Protein 9GE7 (pdb70)

Radius of gyration: 43.34 Å; Cα contacts (8 Å, |Δi|>4): 2099; chains: 3; bounding box: 124×71×93 Å

Sequence (1256 aa):
MIARWFWREWRSPSLLIVWLALSLAVACVLALGNISDRMEKGLSQQSREFMAGDRALRSSREVPQAWLEEAQKRGLKVGKQLTFATMTFAGDTPQLANVKAVDDIYPMYGDLQTNPPGLKPQAGSVLLAPRLMALLNLKTGDTIDVGDATLRIAGEVIQEPDSGFNPFQMAPRLMMNLADVDKTGAVQPGSRVTWRYKFGGNENQLDGYEKWLLPQLKPEQRWYGLEQDEGALGRSMERSQQFLLLSALLTLLLAVAAVAVAMNHYCRSRYDLVAILKTLGAGRAQLRKLIVGQWLMVLTLSAVTGGAIGLLFENVLMVLLKPVLPAALPPASLWPWLWALGTMTVISLLVGLRPYRLLLATQPLRVLRNDVVANVWPLKFYLPIVSVVVVLLLAGLMGGSMLLWAVLAGAVVLALLCGVLGWMLLNVLRRMTLKSLPLRLAVSRLLRQPWSTLSQLSAFSLSFMLLALLLVLRGDLLDRWQQQLPPESPNYFLINIATEQVAPLKAFLAEHQIVPESFYPVVRARLTAINDKPTEGNEDEALNRELNLTWQNTRPDHNPIVAGNWPPKADEVSMEEGLAKRLNVALGDTVTFMGDTQEFRAKVTSLRKVDWESLRPNFYFIFPEGALDGQPQSWLTSFRWENGNGMLTQLNRQFPTISLLDIGAILKQVGQVLEQVSRALEVMVVLVTACGMLLLLAQVQVGMRQRHQELVVWRTLGAGKKLLRTTLWCEFAMLGFVSGLVAAIGAETALAVLQAKVFDFPWEPDWRLWIVLPCSGALLLSLFGGWLGARLVKGKALFRQFAGAENIVEVHHLKKSVGQGEHELSILTGVELVVKRGETIALVGESGSGKSTLLAILAGLDDGSSGEVSLVGQPLHNMDEEARAKLRAKHVGFVFQSFMLIPTLNALENVELPALLRGESSAESRNGAKALLEQLGLGKRLDHLPAQLSGGEQQRVALARAFNGRPDVLFADEPTGNLDRQTGDKIADLLFSLNREHGTTLIMVTHDLQLAARCDRCLRLVNGQLQEEAAENIVEVHHLKKSVGQGEHELSILTGVELVVKRGETIALVGESGSGKSTLLAILAGLDDGSSGEVSLVGQPLHNMDEEARAKLRAKHVGFVFQSFMLIPTLNALENVELPALLRGESSAESRNGAKALLEQLGLGKRLDHLPAQLSGGEQQRVALARAFNGRPDVLFADEPTGNLDRQTGDKIADLLFSLNREHGTTLIMVTHDLQLAARCDRCLRLVNGQLQEEA

B-factor: mean 156.07, std 44.17, range [95.67, 283.28]

Structure (mmCIF, N/CA/C/O backbone):
data_9GE7
#
_entry.id   9GE7
#
_cell.length_a   1.00
_cell.length_b   1.00
_cell.length_c   1.00
_cell.angle_alpha   90.00
_cell.angle_beta   90.00
_cell.angle_gamma   90.00
#
_symmetry.space_group_name_H-M   'P 1'
#
loop_
_entity.id
_entity.type
_entity.pdbx_description
1 polymer 'Uncharacterized ABC transporter permease YbbP'
2 polymer 'Uncharacterized ABC transporter ATP-binding protein YbbA'
3 non-polymer 'PHOSPHOAMINOPHOSPHONIC ACID-ADENYLATE ESTER'
4 non-polymer 'MAGNESIUM ION'
#
loop_
_atom_site.group_PDB
_atom_site.id
_atom_site.type_symbol
_atom_site.label_atom_id
_atom_site.label_alt_id
_atom_site.label_comp_id
_atom_site.label_asym_id
_atom_site.label_entity_id
_atom_site.label_seq_id
_atom_site.pdbx_PDB_ins_code
_atom_site.Cartn_x
_atom_site.Cartn_y
_atom_site.Cartn_z
_atom_site.occupancy
_atom_site.B_iso_or_equiv
_atom_site.auth_seq_id
_atom_site.auth_comp_id
_atom_site.auth_asym_id
_atom_site.auth_atom_id
_atom_site.pdbx_PDB_model_num
ATOM 1 N N . MET A 1 1 ? 71.686 89.377 101.932 1.00 132.90 1 MET A N 1
ATOM 2 C CA . MET A 1 1 ? 71.586 90.207 103.123 1.00 132.90 1 MET A CA 1
ATOM 3 C C . MET A 1 1 ? 72.988 90.578 103.566 1.00 132.90 1 MET A C 1
ATOM 4 O O . MET A 1 1 ? 73.294 91.748 103.777 1.00 132.90 1 MET A O 1
ATOM 9 N N . ILE A 1 2 ? 73.844 89.568 103.699 1.00 124.63 2 ILE A N 1
ATOM 10 C CA . ILE A 1 2 ? 75.214 89.817 104.126 1.00 124.63 2 ILE A CA 1
ATOM 11 C C . ILE A 1 2 ? 75.959 90.633 103.080 1.00 124.63 2 ILE A C 1
ATOM 12 O O . ILE A 1 2 ? 76.768 91.506 103.412 1.00 124.63 2 ILE A O 1
ATOM 17 N N . ALA A 1 3 ? 75.685 90.378 101.803 1.00 125.22 3 ALA A N 1
ATOM 18 C CA . ALA A 1 3 ? 76.341 91.132 100.744 1.00 125.22 3 ALA A CA 1
ATOM 19 C C . ALA A 1 3 ? 75.936 92.597 100.782 1.00 125.22 3 ALA A C 1
ATOM 20 O O . ALA A 1 3 ? 76.784 93.490 100.672 1.00 125.22 3 ALA A O 1
ATOM 22 N N . ARG A 1 4 ? 74.639 92.866 100.929 1.00 128.70 4 ARG A N 1
ATOM 23 C CA . ARG A 1 4 ? 74.186 94.249 100.988 1.00 128.70 4 ARG A CA 1
ATOM 24 C C . ARG A 1 4 ? 74.759 94.950 102.205 1.00 128.70 4 ARG A C 1
ATOM 25 O O . ARG A 1 4 ? 75.123 96.129 102.140 1.00 128.70 4 ARG A O 1
ATOM 33 N N . TRP A 1 5 ? 74.843 94.241 103.329 1.00 127.31 5 TRP A N 1
ATOM 34 C CA . TRP A 1 5 ? 75.465 94.814 104.513 1.00 127.31 5 TRP A CA 1
ATOM 35 C C . TRP A 1 5 ? 76.916 95.174 104.247 1.00 127.31 5 TRP A C 1
ATOM 36 O O . TRP A 1 5 ? 77.368 96.269 104.605 1.00 127.31 5 TRP A O 1
ATOM 47 N N . PHE A 1 6 ? 77.663 94.271 103.614 1.00 120.72 6 PHE A N 1
ATOM 48 C CA . PHE A 1 6 ? 79.061 94.569 103.343 1.00 120.72 6 PHE A CA 1
ATOM 49 C C . PHE A 1 6 ? 79.194 95.764 102.416 1.00 120.72 6 PHE A C 1
ATOM 50 O O . PHE A 1 6 ? 80.054 96.625 102.623 1.00 120.72 6 PHE A O 1
ATOM 58 N N . TRP A 1 7 ? 78.352 95.836 101.387 1.00 123.55 7 TRP A N 1
ATOM 59 C CA . TRP A 1 7 ? 78.435 96.961 100.464 1.00 123.55 7 TRP A CA 1
ATOM 60 C C . TRP A 1 7 ? 78.080 98.269 101.154 1.00 123.55 7 TRP A C 1
ATOM 61 O O . TRP A 1 7 ? 78.714 99.299 100.903 1.00 123.55 7 TRP A O 1
ATOM 72 N N . ARG A 1 8 ? 77.070 98.252 102.024 1.00 123.58 8 ARG A N 1
ATOM 73 C CA . ARG A 1 8 ? 76.717 99.461 102.756 1.00 123.58 8 ARG A CA 1
ATOM 74 C C . ARG A 1 8 ? 77.861 99.907 103.650 1.00 123.58 8 ARG A C 1
ATOM 75 O O . ARG A 1 8 ? 78.164 101.101 103.733 1.00 123.58 8 ARG A O 1
ATOM 83 N N . GLU A 1 9 ? 78.509 98.961 104.329 1.00 125.23 9 GLU A N 1
ATOM 84 C CA . GLU A 1 9 ? 79.662 99.317 105.146 1.00 125.23 9 GLU A CA 1
ATOM 85 C C . GLU A 1 9 ? 80.771 99.900 104.291 1.00 125.23 9 GLU A C 1
ATOM 86 O O . GLU A 1 9 ? 81.401 100.895 104.664 1.00 125.23 9 GLU A O 1
ATOM 92 N N . TRP A 1 10 ? 81.012 99.300 103.128 1.00 116.95 10 TRP A N 1
ATOM 93 C CA . TRP A 1 10 ? 82.096 99.725 102.259 1.00 116.95 10 TRP A CA 1
ATOM 94 C C . TRP A 1 10 ? 81.898 101.133 101.725 1.00 116.95 10 TRP A C 1
ATOM 95 O O . TRP A 1 10 ? 82.859 101.739 101.248 1.00 116.95 10 TRP A O 1
ATOM 106 N N . ARG A 1 11 ? 80.676 101.658 101.772 1.00 125.49 11 ARG A N 1
ATOM 107 C CA . ARG A 1 11 ? 80.425 103.027 101.345 1.00 125.49 11 ARG A CA 1
ATOM 108 C C . ARG A 1 11 ? 80.525 104.031 102.483 1.00 125.49 11 ARG A C 1
ATOM 109 O O . ARG A 1 11 ? 80.474 105.236 102.223 1.00 125.49 11 ARG A O 1
ATOM 117 N N . SER A 1 12 ? 80.656 103.576 103.724 1.00 121.63 12 SER A N 1
ATOM 118 C CA . SER A 1 12 ? 80.815 104.502 104.830 1.00 121.63 12 SER A CA 1
ATOM 119 C C . SER A 1 12 ? 82.174 105.187 104.732 1.00 121.63 12 SER A C 1
ATOM 120 O O . SER A 1 12 ? 83.138 104.597 104.241 1.00 121.63 12 SER A O 1
ATOM 123 N N . PRO A 1 13 ? 82.275 106.438 105.183 1.00 115.94 13 PRO A N 1
ATOM 124 C CA . PRO A 1 13 ? 83.532 107.179 104.985 1.00 115.94 13 PRO A CA 1
ATOM 125 C C . PRO A 1 13 ? 84.746 106.501 105.591 1.00 115.94 13 PRO A C 1
ATOM 126 O O . PRO A 1 13 ? 85.822 106.502 104.979 1.00 115.94 13 PRO A O 1
ATOM 130 N N . SER A 1 14 ? 84.601 105.902 106.771 1.00 117.93 14 SER A N 1
ATOM 131 C CA . SER A 1 14 ? 85.752 105.309 107.441 1.00 117.93 14 SER A CA 1
ATOM 132 C C . SER A 1 14 ? 86.296 104.119 106.661 1.00 117.93 14 SER A C 1
ATOM 133 O O . SER A 1 14 ? 87.494 104.056 106.350 1.00 117.93 14 SER A O 1
ATOM 136 N N . LEU A 1 15 ? 85.430 103.168 106.323 1.00 112.99 15 LEU A N 1
ATOM 137 C CA . LEU A 1 15 ? 85.884 102.017 105.555 1.00 112.99 15 LEU A CA 1
ATOM 138 C C . LEU A 1 15 ? 86.376 102.444 104.185 1.00 112.99 15 LEU A C 1
ATOM 139 O O . LEU A 1 15 ? 87.315 101.854 103.640 1.00 112.99 15 LEU A O 1
ATOM 144 N N . LEU A 1 16 ? 85.751 103.468 103.611 1.00 111.66 16 LEU A N 1
ATOM 145 C CA . LEU A 1 16 ? 86.165 103.941 102.300 1.00 111.66 16 LEU A CA 1
ATOM 146 C C . LEU A 1 16 ? 87.593 104.461 102.337 1.00 111.66 16 LEU A C 1
ATOM 147 O O . LEU A 1 16 ? 88.416 104.108 101.484 1.00 111.66 16 LEU A O 1
ATOM 152 N N . ILE A 1 17 ? 87.913 105.292 103.329 1.00 108.60 17 ILE A N 1
ATOM 153 C CA . ILE A 1 17 ? 89.274 105.808 103.391 1.00 108.60 17 ILE A CA 1
ATOM 154 C C . ILE A 1 17 ? 90.255 104.694 103.715 1.00 108.60 17 ILE A C 1
ATOM 155 O O . ILE A 1 17 ? 91.381 104.691 103.207 1.00 108.60 17 ILE A O 1
ATOM 160 N N . VAL A 1 18 ? 89.862 103.725 104.541 1.00 105.39 18 VAL A N 1
ATOM 161 C CA . VAL A 1 18 ? 90.776 102.626 104.838 1.00 105.39 18 VAL A CA 1
ATOM 162 C C . VAL A 1 18 ? 91.098 101.848 103.569 1.00 105.39 18 VAL A C 1
ATOM 163 O O . VAL A 1 18 ? 92.263 101.541 103.281 1.00 105.39 18 VAL A O 1
ATOM 167 N N . TRP A 1 19 ? 90.069 101.523 102.786 1.00 107.92 19 TRP A N 1
ATOM 168 C CA . TRP A 1 19 ? 90.288 100.786 101.548 1.00 107.92 19 TRP A CA 1
ATOM 169 C C . TRP A 1 19 ? 91.148 101.582 100.587 1.00 107.92 19 TRP A C 1
ATOM 170 O O . TRP A 1 19 ? 92.047 101.033 99.940 1.00 107.92 19 TRP A O 1
ATOM 181 N N . LEU A 1 20 ? 90.884 102.882 100.480 1.00 107.70 20 LEU A N 1
ATOM 182 C CA . LEU A 1 20 ? 91.658 103.708 99.567 1.00 107.70 20 LEU A CA 1
ATOM 183 C C . LEU A 1 20 ? 93.120 103.747 99.985 1.00 107.70 20 LEU A C 1
ATOM 184 O O . LEU A 1 20 ? 94.015 103.630 99.142 1.00 107.70 20 LEU A O 1
ATOM 189 N N . ALA A 1 21 ? 93.385 103.893 101.283 1.00 102.82 21 ALA A N 1
ATOM 190 C CA . ALA A 1 21 ? 94.765 103.944 101.747 1.00 102.82 21 ALA A CA 1
ATOM 191 C C . ALA A 1 21 ? 95.484 102.633 101.488 1.00 102.82 21 ALA A C 1
ATOM 192 O O . ALA A 1 21 ? 96.632 102.627 101.029 1.00 102.82 21 ALA A O 1
ATOM 194 N N . LEU A 1 22 ? 94.833 101.507 101.774 1.00 106.75 22 LEU A N 1
ATOM 195 C CA . LEU A 1 22 ? 95.488 100.228 101.533 1.00 106.75 22 LEU A CA 1
ATOM 196 C C . LEU A 1 22 ? 95.770 100.026 100.052 1.00 106.75 22 LEU A C 1
ATOM 197 O O . LEU A 1 22 ? 96.858 99.570 99.673 1.00 106.75 22 LEU A O 1
ATOM 202 N N . SER A 1 23 ? 94.803 100.359 99.198 1.00 111.49 23 SER A N 1
ATOM 203 C CA . SER A 1 23 ? 95.009 100.186 97.768 1.00 111.49 23 SER A CA 1
ATOM 204 C C . SER A 1 23 ? 96.137 101.072 97.269 1.00 111.49 23 SER A C 1
ATOM 205 O O . SER A 1 23 ? 96.953 100.647 96.443 1.00 111.49 23 SER A O 1
ATOM 208 N N . LEU A 1 24 ? 96.198 102.308 97.759 1.00 112.27 24 LEU A N 1
ATOM 209 C CA . LEU A 1 24 ? 97.281 103.199 97.369 1.00 112.27 24 LEU A CA 1
ATOM 210 C C . LEU A 1 24 ? 98.623 102.640 97.810 1.00 112.27 24 LEU A C 1
ATOM 211 O O . LEU A 1 24 ? 99.606 102.726 97.074 1.00 112.27 24 LEU A O 1
ATOM 216 N N . ALA A 1 25 ? 98.692 102.081 99.018 1.00 109.82 25 ALA A N 1
ATOM 217 C CA . ALA A 1 25 ? 99.956 101.524 99.484 1.00 109.82 25 ALA A CA 1
ATOM 218 C C . ALA A 1 25 ? 100.399 100.364 98.609 1.00 109.82 25 ALA A C 1
ATOM 219 O O . ALA A 1 25 ? 101.581 100.257 98.246 1.00 109.82 25 ALA A O 1
ATOM 221 N N . VAL A 1 26 ? 99.465 99.484 98.256 1.00 111.65 26 VAL A N 1
ATOM 222 C CA . VAL A 1 26 ? 99.814 98.359 97.397 1.00 111.65 26 VAL A CA 1
ATOM 223 C C . VAL A 1 26 ? 100.293 98.857 96.041 1.00 111.65 26 VAL A C 1
ATOM 224 O O . VAL A 1 26 ? 101.300 98.377 95.505 1.00 111.65 26 VAL A O 1
ATOM 228 N N . ALA A 1 27 ? 99.585 99.830 95.466 1.00 110.09 27 ALA A N 1
ATOM 229 C CA . ALA A 1 27 ? 99.997 100.365 94.174 1.00 110.09 27 ALA A CA 1
ATOM 230 C C . ALA A 1 27 ? 101.374 101.005 94.258 1.00 110.09 27 ALA A C 1
ATOM 231 O O . ALA A 1 27 ? 102.224 100.780 93.391 1.00 110.09 27 ALA A O 1
ATOM 233 N N . CYS A 1 28 ? 101.607 101.807 95.294 1.00 114.26 28 CYS A N 1
ATOM 234 C CA . CYS A 1 28 ? 102.915 102.360 95.607 1.00 114.26 28 CYS A CA 1
ATOM 235 C C . CYS A 1 28 ? 103.995 101.307 95.486 1.00 114.26 28 CYS A C 1
ATOM 236 O O . CYS A 1 28 ? 104.879 101.396 94.625 1.00 114.26 28 CYS A O 1
ATOM 239 N N . VAL A 1 29 ? 103.904 100.292 96.342 1.00 108.65 29 VAL A N 1
ATOM 240 C CA . VAL A 1 29 ? 105.004 99.346 96.445 1.00 108.65 29 VAL A CA 1
ATOM 241 C C . VAL A 1 29 ? 105.168 98.582 95.144 1.00 108.65 29 VAL A C 1
ATOM 242 O O . VAL A 1 29 ? 106.284 98.431 94.637 1.00 108.65 29 VAL A O 1
ATOM 246 N N . LEU A 1 30 ? 104.062 98.117 94.563 1.00 109.62 30 LEU A N 1
ATOM 247 C CA . LEU A 1 30 ? 104.156 97.303 93.358 1.00 109.62 30 LEU A CA 1
ATOM 248 C C . LEU A 1 30 ? 104.767 98.086 92.206 1.00 109.62 30 LEU A C 1
ATOM 249 O O . LEU A 1 30 ? 105.715 97.622 91.563 1.00 109.62 30 LEU A O 1
ATOM 254 N N . ALA A 1 31 ? 104.233 99.274 91.920 1.00 112.79 31 ALA A N 1
ATOM 255 C CA . ALA A 1 31 ? 104.726 100.039 90.783 1.00 112.79 31 ALA A CA 1
ATOM 256 C C . ALA A 1 31 ? 106.175 100.446 90.985 1.00 112.79 31 ALA A C 1
ATOM 257 O O . ALA A 1 31 ? 106.997 100.326 90.069 1.00 112.79 31 ALA A O 1
ATOM 259 N N . LEU A 1 32 ? 106.512 100.933 92.179 1.00 113.16 32 LEU A N 1
ATOM 260 C CA . LEU A 1 32 ? 107.881 101.369 92.412 1.00 113.16 32 LEU A CA 1
ATOM 261 C C . LEU A 1 32 ? 108.850 100.205 92.295 1.00 113.16 32 LEU A C 1
ATOM 262 O O . LEU A 1 32 ? 109.900 100.322 91.655 1.00 113.16 32 LEU A O 1
ATOM 267 N N . GLY A 1 33 ? 108.508 99.065 92.893 1.00 116.24 33 GLY A N 1
ATOM 268 C CA . GLY A 1 33 ? 109.385 97.916 92.802 1.00 116.24 33 GLY A CA 1
ATOM 269 C C . GLY A 1 33 ? 109.554 97.434 91.378 1.00 116.24 33 GLY A C 1
ATOM 270 O O . GLY A 1 33 ? 110.665 97.119 90.949 1.00 116.24 33 GLY A O 1
ATOM 271 N N . ASN A 1 34 ? 108.459 97.380 90.622 1.00 119.97 34 ASN A N 1
ATOM 272 C CA . ASN A 1 34 ? 108.548 96.906 89.250 1.00 119.97 34 ASN A CA 1
ATOM 273 C C . ASN A 1 34 ? 109.409 97.830 88.406 1.00 119.97 34 ASN A C 1
ATOM 274 O O . ASN A 1 34 ? 110.284 97.370 87.661 1.00 119.97 34 ASN A O 1
ATOM 279 N N . ILE A 1 35 ? 109.188 99.139 88.521 1.00 116.25 35 ILE A N 1
ATOM 280 C CA . ILE A 1 35 ? 109.985 100.083 87.749 1.00 116.25 35 ILE A CA 1
ATOM 281 C C . ILE A 1 35 ? 111.449 99.973 88.134 1.00 116.25 35 ILE A C 1
ATOM 282 O O . ILE A 1 35 ? 112.334 99.940 87.270 1.00 116.25 35 ILE A O 1
ATOM 287 N N . SER A 1 36 ? 111.731 99.897 89.435 1.00 121.90 36 SER A N 1
ATOM 288 C CA . SER A 1 36 ? 113.112 99.803 89.881 1.00 121.90 36 SER A CA 1
ATOM 289 C C . SER A 1 36 ? 113.784 98.553 89.338 1.00 121.90 36 SER A C 1
ATOM 290 O O . SER A 1 36 ? 114.911 98.614 88.837 1.00 121.90 36 SER A O 1
ATOM 293 N N . ASP A 1 37 ? 113.103 97.411 89.417 1.00 129.03 37 ASP A N 1
ATOM 294 C CA . ASP A 1 37 ? 113.708 96.161 88.973 1.00 129.03 37 ASP A CA 1
ATOM 295 C C . ASP A 1 37 ? 113.962 96.180 87.474 1.00 129.03 37 ASP A C 1
ATOM 296 O O . ASP A 1 37 ? 115.040 95.789 87.009 1.00 129.03 37 ASP A O 1
ATOM 301 N N . ARG A 1 38 ? 112.982 96.642 86.697 1.00 130.07 38 ARG A N 1
ATOM 302 C CA . ARG A 1 38 ? 113.168 96.683 85.253 1.00 130.07 38 ARG A CA 1
ATOM 303 C C . ARG A 1 38 ? 114.294 97.631 84.879 1.00 130.07 38 ARG A C 1
ATOM 304 O O . ARG A 1 38 ? 115.108 97.327 83.998 1.00 130.07 38 ARG A O 1
ATOM 312 N N . MET A 1 39 ? 114.380 98.775 85.556 1.00 132.58 39 MET A N 1
ATOM 313 C CA . MET A 1 39 ? 115.400 99.746 85.190 1.00 132.58 39 MET A CA 1
ATOM 314 C C . MET A 1 39 ? 116.784 99.249 85.580 1.00 132.58 39 MET A C 1
ATOM 315 O O . MET A 1 39 ? 117.753 99.450 84.841 1.00 132.58 39 MET A O 1
ATOM 320 N N . GLU A 1 40 ? 116.894 98.565 86.718 1.00 139.92 40 GLU A N 1
ATOM 321 C CA . GLU A 1 40 ? 118.184 98.018 87.115 1.00 139.92 40 GLU A CA 1
ATOM 322 C C . GLU A 1 40 ? 118.610 96.906 86.169 1.00 139.92 40 GLU A C 1
ATOM 323 O O . GLU A 1 40 ? 119.799 96.768 85.859 1.00 139.92 40 GLU A O 1
ATOM 329 N N . LYS A 1 41 ? 117.657 96.101 85.696 1.00 139.82 41 LYS A N 1
ATOM 330 C CA . LYS A 1 41 ? 118.009 95.075 84.722 1.00 139.82 41 LYS A CA 1
ATOM 331 C C . LYS A 1 41 ? 118.490 95.705 83.427 1.00 139.82 41 LYS A C 1
ATOM 332 O O . LYS A 1 41 ? 119.452 95.229 82.812 1.00 139.82 41 LYS A O 1
ATOM 338 N N . GLY A 1 42 ? 117.829 96.778 82.996 1.00 138.98 42 GLY A N 1
ATOM 339 C CA . GLY A 1 42 ? 118.310 97.502 81.833 1.00 138.98 42 GLY A CA 1
ATOM 340 C C . GLY A 1 42 ? 119.709 98.047 82.038 1.00 138.98 42 GLY A C 1
ATOM 341 O O . GLY A 1 42 ? 120.533 98.030 81.123 1.00 138.98 42 GLY A O 1
ATOM 342 N N . LEU A 1 43 ? 119.996 98.532 83.247 1.00 139.08 43 LEU A N 1
ATOM 343 C CA . LEU A 1 43 ? 121.334 99.031 83.541 1.00 139.08 43 LEU A CA 1
ATOM 344 C C . LEU A 1 43 ? 122.367 97.919 83.476 1.00 139.08 43 LEU A C 1
ATOM 345 O O . LEU A 1 43 ? 123.475 98.122 82.971 1.00 139.08 43 LEU A O 1
ATOM 350 N N . SER A 1 44 ? 122.034 96.744 84.003 1.00 144.97 44 SER A N 1
ATOM 351 C CA . SER A 1 44 ? 122.963 95.622 83.924 1.00 144.97 44 SER A CA 1
ATOM 352 C C . SER A 1 44 ? 123.206 95.218 82.477 1.00 144.97 44 SER A C 1
ATOM 353 O O . SER A 1 44 ? 124.346 94.940 82.080 1.00 144.97 44 SER A O 1
ATOM 356 N N . GLN A 1 45 ? 122.146 95.189 81.671 1.00 153.02 45 GLN A N 1
ATOM 357 C CA . GLN A 1 45 ? 122.308 94.878 80.257 1.00 153.02 45 GLN A CA 1
ATOM 358 C C . GLN A 1 45 ? 123.196 95.903 79.571 1.00 153.02 45 GLN A C 1
ATOM 359 O O . GLN A 1 45 ? 124.056 95.547 78.756 1.00 153.02 45 GLN A O 1
ATOM 365 N N . GLN A 1 46 ? 123.006 97.182 79.891 1.00 153.72 46 GLN A N 1
ATOM 366 C CA . GLN A 1 46 ? 123.858 98.220 79.326 1.00 153.72 46 GLN A CA 1
ATOM 367 C C . GLN A 1 46 ? 125.307 98.032 79.747 1.00 153.72 46 GLN A C 1
ATOM 368 O O . GLN A 1 46 ? 126.224 98.174 78.932 1.00 153.72 46 GLN A O 1
ATOM 374 N N . SER A 1 47 ? 125.533 97.708 81.019 1.00 157.94 47 SER A N 1
ATOM 375 C CA . SER A 1 47 ? 126.892 97.505 81.502 1.00 157.94 47 SER A CA 1
ATOM 376 C C . SER A 1 47 ? 127.550 96.316 80.825 1.00 157.94 47 SER A C 1
ATOM 377 O O . SER A 1 47 ? 128.772 96.297 80.647 1.00 157.94 47 SER A O 1
ATOM 380 N N . ARG A 1 48 ? 126.761 95.314 80.444 1.00 167.51 48 ARG A N 1
ATOM 381 C CA . ARG A 1 48 ? 127.332 94.167 79.751 1.00 167.51 48 ARG A CA 1
ATOM 382 C C . ARG A 1 48 ? 127.979 94.558 78.432 1.00 167.51 48 ARG A C 1
ATOM 383 O O . ARG A 1 48 ? 128.812 93.807 77.917 1.00 167.51 48 ARG A O 1
ATOM 391 N N . GLU A 1 49 ? 127.623 95.717 77.880 1.00 165.04 49 GLU A N 1
ATOM 392 C CA . GLU A 1 49 ? 128.119 96.111 76.570 1.00 165.04 49 GLU A CA 1
ATOM 393 C C . GLU A 1 49 ? 129.560 96.592 76.591 1.00 165.04 49 GLU A C 1
ATOM 394 O O . GLU A 1 49 ? 130.206 96.594 75.540 1.00 165.04 49 GLU A O 1
ATOM 400 N N . PHE A 1 50 ? 130.083 97.010 77.742 1.00 163.86 50 PHE A N 1
ATOM 401 C CA . PHE A 1 50 ? 131.463 97.467 77.812 1.00 163.86 50 PHE A CA 1
ATOM 402 C C . PHE A 1 50 ? 132.379 96.468 78.504 1.00 163.86 50 PHE A C 1
ATOM 403 O O . PHE A 1 50 ? 133.537 96.792 78.781 1.00 163.86 50 PHE A O 1
ATOM 411 N N . MET A 1 51 ? 131.906 95.252 78.763 1.00 170.92 51 MET A N 1
ATOM 412 C CA . MET A 1 51 ? 132.712 94.256 79.447 1.00 170.92 51 MET A CA 1
ATOM 413 C C . MET A 1 51 ? 132.912 92.961 78.682 1.00 170.92 51 MET A C 1
ATOM 414 O O . MET A 1 51 ? 133.763 92.161 79.086 1.00 170.92 51 MET A O 1
ATOM 419 N N . ALA A 1 52 ? 132.152 92.717 77.618 1.00 179.78 52 ALA A N 1
ATOM 420 C CA . ALA A 1 52 ? 132.216 91.460 76.876 1.00 179.78 52 ALA A CA 1
ATOM 421 C C . ALA A 1 52 ? 132.025 90.256 77.790 1.00 179.78 52 ALA A C 1
ATOM 422 O O . ALA A 1 52 ? 132.511 89.161 77.494 1.00 179.78 52 ALA A O 1
ATOM 424 N N . GLY A 1 53 ? 131.323 90.446 78.903 1.00 181.83 53 GLY A N 1
ATOM 425 C CA . GLY A 1 53 ? 131.110 89.382 79.861 1.00 181.83 53 GLY A CA 1
ATOM 426 C C . GLY A 1 53 ? 130.333 89.838 81.077 1.00 181.83 53 GLY A C 1
ATOM 427 O O . GLY A 1 53 ? 130.569 90.930 81.602 1.00 181.83 53 GLY A O 1
ATOM 428 N N . ASP A 1 54 ? 129.396 89.009 81.533 1.00 185.99 54 ASP A N 1
ATOM 429 C CA . ASP A 1 54 ? 128.577 89.390 82.676 1.00 185.99 54 ASP A CA 1
ATOM 430 C C . ASP A 1 54 ? 129.352 89.275 83.980 1.00 185.99 54 ASP A C 1
ATOM 431 O O . ASP A 1 54 ? 129.199 90.115 84.873 1.00 185.99 54 ASP A O 1
ATOM 436 N N . ARG A 1 55 ? 130.184 88.249 84.115 1.00 185.89 55 ARG A N 1
ATOM 437 C CA . ARG A 1 55 ? 130.966 88.060 85.326 1.00 185.89 55 ARG A CA 1
ATOM 438 C C . ARG A 1 55 ? 132.419 87.804 84.969 1.00 185.89 55 ARG A C 1
ATOM 439 O O . ARG A 1 55 ? 132.725 87.241 83.918 1.00 185.89 55 ARG A O 1
ATOM 447 N N . ALA A 1 56 ? 133.314 88.214 85.861 1.00 188.78 56 ALA A N 1
ATOM 448 C CA . ALA A 1 56 ? 134.742 88.142 85.613 1.00 188.78 56 ALA A CA 1
ATOM 449 C C . ALA A 1 56 ? 135.419 87.319 86.695 1.00 188.78 56 ALA A C 1
ATOM 450 O O . ALA A 1 56 ? 135.091 87.432 87.880 1.00 188.78 56 ALA A O 1
ATOM 452 N N . LEU A 1 57 ? 136.361 86.485 86.272 1.00 198.77 57 LEU A N 1
ATOM 453 C CA . LEU A 1 57 ? 137.197 85.708 87.172 1.00 198.77 57 LEU A CA 1
ATOM 454 C C . LEU A 1 57 ? 138.653 86.049 86.901 1.00 198.77 57 LEU A C 1
ATOM 455 O O . LEU A 1 57 ? 139.096 86.007 85.750 1.00 198.77 57 LEU A O 1
ATOM 460 N N . ARG A 1 58 ? 139.390 86.377 87.956 1.00 211.23 58 ARG A N 1
ATOM 461 C CA . ARG A 1 58 ? 140.754 86.870 87.841 1.00 211.23 58 ARG A CA 1
ATOM 462 C C . ARG A 1 58 ? 141.706 85.926 88.559 1.00 211.23 58 ARG A C 1
ATOM 463 O O . ARG A 1 58 ? 141.424 85.486 89.677 1.00 211.23 58 ARG A O 1
ATOM 471 N N . SER A 1 59 ? 142.830 85.619 87.917 1.00 217.58 59 SER A N 1
ATOM 472 C CA . SER A 1 59 ? 143.821 84.728 88.496 1.00 217.58 59 SER A CA 1
ATOM 473 C C . SER A 1 59 ? 145.183 85.018 87.885 1.00 217.58 59 SER A C 1
ATOM 474 O O . SER A 1 59 ? 145.292 85.594 86.797 1.00 217.58 59 SER A O 1
ATOM 477 N N . SER A 1 60 ? 146.223 84.602 88.605 1.00 220.22 60 SER A N 1
ATOM 478 C CA . SER A 1 60 ? 147.597 84.706 88.141 1.00 220.22 60 SER A CA 1
ATOM 479 C C . SER A 1 60 ? 148.107 83.416 87.515 1.00 220.22 60 SER A C 1
ATOM 480 O O . SER A 1 60 ? 149.283 83.347 87.145 1.00 220.22 60 SER A O 1
ATOM 483 N N . ARG A 1 61 ? 147.258 82.402 87.383 1.00 217.26 61 ARG A N 1
ATOM 484 C CA . ARG A 1 61 ? 147.638 81.173 86.701 1.00 217.26 61 ARG A CA 1
ATOM 485 C C . ARG A 1 61 ? 146.376 80.484 86.208 1.00 217.26 61 ARG A C 1
ATOM 486 O O . ARG A 1 61 ? 145.262 80.806 86.628 1.00 217.26 61 ARG A O 1
ATOM 494 N N . GLU A 1 62 ? 146.571 79.522 85.309 1.00 216.39 62 GLU A N 1
ATOM 495 C CA . GLU A 1 62 ? 145.452 78.866 84.647 1.00 216.39 62 GLU A CA 1
ATOM 496 C C . GLU A 1 62 ? 144.579 78.122 85.645 1.00 216.39 62 GLU A C 1
ATOM 497 O O . GLU A 1 62 ? 145.078 77.423 86.531 1.00 216.39 62 GLU A O 1
ATOM 503 N N . VAL A 1 63 ? 143.269 78.277 85.496 1.00 211.00 63 VAL A N 1
ATOM 504 C CA . VAL A 1 63 ? 142.306 77.529 86.295 1.00 211.00 63 VAL A CA 1
ATOM 505 C C . VAL A 1 63 ? 142.142 76.150 85.670 1.00 211.00 63 VAL A C 1
ATOM 506 O O . VAL A 1 63 ? 142.369 75.991 84.461 1.00 211.00 63 VAL A O 1
ATOM 510 N N . PRO A 1 64 ? 141.782 75.128 86.444 1.00 207.65 64 PRO A N 1
ATOM 511 C CA . PRO A 1 64 ? 141.510 73.816 85.847 1.00 207.65 64 PRO A CA 1
ATOM 512 C C . PRO A 1 64 ? 140.385 73.895 84.828 1.00 207.65 64 PRO A C 1
ATOM 513 O O . PRO A 1 64 ? 139.395 74.605 85.018 1.00 207.65 64 PRO A O 1
ATOM 517 N N . GLN A 1 65 ? 140.546 73.143 83.739 1.00 210.32 65 GLN A N 1
ATOM 518 C CA . GLN A 1 65 ? 139.555 73.144 82.671 1.00 210.32 65 GLN A CA 1
ATOM 519 C C . GLN A 1 65 ? 138.208 72.612 83.139 1.00 210.32 65 GLN A C 1
ATOM 520 O O . GLN A 1 65 ? 137.185 72.910 82.513 1.00 210.32 65 GLN A O 1
ATOM 526 N N . ALA A 1 66 ? 138.184 71.862 84.243 1.00 208.96 66 ALA A N 1
ATOM 527 C CA . ALA A 1 66 ? 136.942 71.252 84.704 1.00 208.96 66 ALA A CA 1
ATOM 528 C C . ALA A 1 66 ? 135.883 72.303 85.004 1.00 208.96 66 ALA A C 1
ATOM 529 O O . ALA A 1 66 ? 134.695 72.092 84.739 1.00 208.96 66 ALA A O 1
ATOM 531 N N . TRP A 1 67 ? 136.292 73.442 85.559 1.00 206.23 67 TRP A N 1
ATOM 532 C CA . TRP A 1 67 ? 135.329 74.492 85.862 1.00 206.23 67 TRP A CA 1
ATOM 533 C C . TRP A 1 67 ? 134.701 75.050 84.592 1.00 206.23 67 TRP A C 1
ATOM 534 O O . TRP A 1 67 ? 133.486 75.279 84.540 1.00 206.23 67 TRP A O 1
ATOM 545 N N . LEU A 1 68 ? 135.506 75.265 83.553 1.00 213.19 68 LEU A N 1
ATOM 546 C CA . LEU A 1 68 ? 134.958 75.779 82.302 1.00 213.19 68 LEU A CA 1
ATOM 547 C C . LEU A 1 68 ? 134.087 74.738 81.613 1.00 213.19 68 LEU A C 1
ATOM 548 O O . LEU A 1 68 ? 133.083 75.080 80.978 1.00 213.19 68 LEU A O 1
ATOM 553 N N . GLU A 1 69 ? 134.458 73.461 81.721 1.00 213.90 69 GLU A N 1
ATOM 554 C CA . GLU A 1 69 ? 133.610 72.401 81.190 1.00 213.90 69 GLU A CA 1
ATOM 555 C C . GLU A 1 69 ? 132.269 72.368 81.909 1.00 213.90 69 GLU A C 1
ATOM 556 O O . GLU A 1 69 ? 131.223 72.174 81.281 1.00 213.90 69 GLU A O 1
ATOM 562 N N . GLU A 1 70 ? 132.285 72.551 83.230 1.00 211.51 70 GLU A N 1
ATOM 563 C CA . GLU A 1 70 ? 131.040 72.642 83.984 1.00 211.51 70 GLU A CA 1
ATOM 564 C C . GLU A 1 70 ? 130.210 73.831 83.524 1.00 211.51 70 GLU A C 1
ATOM 565 O O . GLU A 1 70 ? 128.992 73.718 83.346 1.00 211.51 70 GLU A O 1
ATOM 571 N N . ALA A 1 71 ? 130.859 74.978 83.314 1.00 213.99 71 ALA A N 1
ATOM 572 C CA . ALA A 1 71 ? 130.141 76.163 82.857 1.00 213.99 71 ALA A CA 1
ATOM 573 C C . ALA A 1 71 ? 129.496 75.930 81.497 1.00 213.99 71 ALA A C 1
ATOM 574 O O . ALA A 1 71 ? 128.345 76.321 81.271 1.00 213.99 71 ALA A O 1
ATOM 576 N N . GLN A 1 72 ? 130.227 75.302 80.575 1.00 215.33 72 GLN A N 1
ATOM 577 C CA . GLN A 1 72 ? 129.653 74.979 79.273 1.00 215.33 72 GLN A CA 1
ATOM 578 C C . GLN A 1 72 ? 128.494 74.004 79.416 1.00 215.33 72 GLN A C 1
ATOM 579 O O . GLN A 1 72 ? 127.464 74.146 78.747 1.00 215.33 72 GLN A O 1
ATOM 585 N N . LYS A 1 73 ? 128.647 73.001 80.282 1.00 213.48 73 LYS A N 1
ATOM 586 C CA . LYS A 1 73 ? 127.525 72.134 80.616 1.00 213.48 73 LYS A CA 1
ATOM 587 C C . LYS A 1 73 ? 126.408 72.930 81.272 1.00 213.48 73 LYS A C 1
ATOM 588 O O . LYS A 1 73 ? 125.223 72.660 81.047 1.00 213.48 73 LYS A O 1
ATOM 594 N N . ARG A 1 74 ? 126.767 73.924 82.074 1.00 211.62 74 ARG A N 1
ATOM 595 C CA . ARG A 1 74 ? 125.784 74.810 82.676 1.00 211.62 74 ARG A CA 1
ATOM 596 C C . ARG A 1 74 ? 125.178 75.770 81.685 1.00 211.62 74 ARG A C 1
ATOM 597 O O . ARG A 1 74 ? 124.436 76.662 82.111 1.00 211.62 74 ARG A O 1
ATOM 605 N N . GLY A 1 75 ? 125.462 75.623 80.394 1.00 211.66 75 GLY A N 1
ATOM 606 C CA . GLY A 1 75 ? 124.887 76.488 79.385 1.00 211.66 75 GLY A CA 1
ATOM 607 C C . GLY A 1 75 ? 125.313 77.935 79.515 1.00 211.66 75 GLY A C 1
ATOM 608 O O . GLY A 1 75 ? 124.477 78.841 79.450 1.00 211.66 75 GLY A O 1
ATOM 609 N N . LEU A 1 76 ? 126.608 78.166 79.704 1.00 204.64 76 LEU A N 1
ATOM 610 C CA . LEU A 1 76 ? 127.150 79.505 79.876 1.00 204.64 76 LEU A CA 1
ATOM 611 C C . LEU A 1 76 ? 128.213 79.770 78.823 1.00 204.64 76 LEU A C 1
ATOM 612 O O . LEU A 1 76 ? 128.956 78.863 78.436 1.00 204.64 76 LEU A O 1
ATOM 617 N N . LYS A 1 77 ? 128.283 81.016 78.363 1.00 193.61 77 LYS A N 1
ATOM 618 C CA . LYS A 1 77 ? 129.283 81.416 77.384 1.00 193.61 77 LYS A CA 1
ATOM 619 C C . LYS A 1 77 ? 130.529 81.917 78.104 1.00 193.61 77 LYS A C 1
ATOM 620 O O . LYS A 1 77 ? 130.433 82.728 79.029 1.00 193.61 77 LYS A O 1
ATOM 626 N N . VAL A 1 78 ? 131.693 81.431 77.682 1.00 194.94 78 VAL A N 1
ATOM 627 C CA . VAL A 1 78 ? 132.952 81.700 78.364 1.00 194.94 78 VAL A CA 1
ATOM 628 C C . VAL A 1 78 ? 133.947 82.284 77.373 1.00 194.94 78 VAL A C 1
ATOM 629 O O . VAL A 1 78 ? 134.129 81.748 76.275 1.00 194.94 78 VAL A O 1
ATOM 633 N N . GLY A 1 79 ? 134.585 83.381 77.768 1.00 200.28 79 GLY A N 1
ATOM 634 C CA . GLY A 1 79 ? 135.697 83.955 77.036 1.00 200.28 79 GLY A CA 1
ATOM 635 C C . GLY A 1 79 ? 136.939 84.018 77.899 1.00 200.28 79 GLY A C 1
ATOM 636 O O . GLY A 1 79 ? 136.837 84.062 79.128 1.00 200.28 79 GLY A O 1
ATOM 637 N N . LYS A 1 80 ? 138.115 84.040 77.278 1.00 206.06 80 LYS A N 1
ATOM 638 C CA . LYS A 1 80 ? 139.378 83.942 77.996 1.00 206.06 80 LYS A CA 1
ATOM 639 C C . LYS A 1 80 ? 140.325 85.040 77.531 1.00 206.06 80 LYS A C 1
ATOM 640 O O . LYS A 1 80 ? 140.420 85.312 76.331 1.00 206.06 80 LYS A O 1
ATOM 646 N N . GLN A 1 81 ? 141.024 85.665 78.480 1.00 209.79 81 GLN A N 1
ATOM 647 C CA . GLN A 1 81 ? 142.021 86.693 78.192 1.00 209.79 81 GLN A CA 1
ATOM 648 C C . GLN A 1 81 ? 143.232 86.435 79.076 1.00 209.79 81 GLN A C 1
ATOM 649 O O . GLN A 1 81 ? 143.177 86.659 80.288 1.00 209.79 81 GLN A O 1
ATOM 655 N N . LEU A 1 82 ? 144.328 85.973 78.474 1.00 220.01 82 LEU A N 1
ATOM 656 C CA . LEU A 1 82 ? 145.487 85.485 79.224 1.00 220.01 82 LEU A CA 1
ATOM 657 C C . LEU A 1 82 ? 146.734 86.094 78.590 1.00 220.01 82 LEU A C 1
ATOM 658 O O . LEU A 1 82 ? 147.346 85.473 77.717 1.00 220.01 82 LEU A O 1
ATOM 663 N N . THR A 1 83 ? 147.119 87.297 79.017 1.00 226.94 83 THR A N 1
ATOM 664 C CA . THR A 1 83 ? 148.255 87.928 78.356 1.00 226.94 83 THR A CA 1
ATOM 665 C C . THR A 1 83 ? 148.884 88.969 79.275 1.00 226.94 83 THR A C 1
ATOM 666 O O . THR A 1 83 ? 148.304 89.379 80.282 1.00 226.94 83 THR A O 1
ATOM 670 N N . PHE A 1 84 ? 150.072 89.413 78.882 1.00 223.56 84 PHE A N 1
ATOM 671 C CA . PHE A 1 84 ? 150.881 90.378 79.615 1.00 223.56 84 PHE A CA 1
ATOM 672 C C . PHE A 1 84 ? 151.630 91.219 78.585 1.00 223.56 84 PHE A C 1
ATOM 673 O O . PHE A 1 84 ? 151.238 91.278 77.416 1.00 223.56 84 PHE A O 1
ATOM 681 N N . ALA A 1 85 ? 152.693 91.891 79.017 1.00 227.71 85 ALA A N 1
ATOM 682 C CA . ALA A 1 85 ? 153.519 92.710 78.141 1.00 227.71 85 ALA A CA 1
ATOM 683 C C . ALA A 1 85 ? 154.899 92.088 77.983 1.00 227.71 85 ALA A C 1
ATOM 684 O O . ALA A 1 85 ? 155.447 91.521 78.933 1.00 227.71 85 ALA A O 1
ATOM 686 N N . THR A 1 86 ? 155.466 92.207 76.784 1.00 236.80 86 THR A N 1
ATOM 687 C CA . THR A 1 86 ? 156.767 91.618 76.500 1.00 236.80 86 THR A CA 1
ATOM 688 C C . THR A 1 86 ? 157.437 92.390 75.369 1.00 236.80 86 THR A C 1
ATOM 689 O O . THR A 1 86 ? 156.896 93.369 74.847 1.00 236.80 86 THR A O 1
ATOM 693 N N . MET A 1 87 ? 158.626 91.933 74.991 1.00 251.60 87 MET A N 1
ATOM 694 C CA . MET A 1 87 ? 159.431 92.593 73.976 1.00 251.60 87 MET A CA 1
ATOM 695 C C . MET A 1 87 ? 158.999 92.169 72.578 1.00 251.60 87 MET A C 1
ATOM 696 O O . MET A 1 87 ? 158.524 91.051 72.363 1.00 251.60 87 MET A O 1
ATOM 701 N N . THR A 1 88 ? 159.175 93.080 71.624 1.00 264.26 88 THR A N 1
ATOM 702 C CA . THR A 1 88 ? 158.900 92.822 70.220 1.00 264.26 88 THR A CA 1
ATOM 703 C C . THR A 1 88 ? 160.007 93.455 69.393 1.00 264.26 88 THR A C 1
ATOM 704 O O . THR A 1 88 ? 160.711 94.356 69.854 1.00 264.26 88 THR A O 1
ATOM 708 N N . PHE A 1 89 ? 160.161 92.973 68.162 1.00 268.55 89 PHE A N 1
ATOM 709 C CA . PHE A 1 89 ? 161.218 93.442 67.274 1.00 268.55 89 PHE A CA 1
ATOM 710 C C . PHE A 1 89 ? 160.629 93.756 65.909 1.00 268.55 89 PHE A C 1
ATOM 711 O O . PHE A 1 89 ? 160.167 92.851 65.207 1.00 268.55 89 PHE A O 1
ATOM 719 N N . ALA A 1 90 ? 160.654 95.034 65.530 1.00 271.38 90 ALA A N 1
ATOM 720 C CA . ALA A 1 90 ? 160.277 95.447 64.178 1.00 271.38 90 ALA A CA 1
ATOM 721 C C . ALA A 1 90 ? 161.521 95.410 63.292 1.00 271.38 90 ALA A C 1
ATOM 722 O O . ALA A 1 90 ? 162.043 96.429 62.835 1.00 271.38 90 ALA A O 1
ATOM 724 N N . GLY A 1 91 ? 161.992 94.190 63.054 1.00 277.50 91 GLY A N 1
ATOM 725 C CA . GLY A 1 91 ? 163.263 93.998 62.391 1.00 277.50 91 GLY A CA 1
ATOM 726 C C . GLY A 1 91 ? 164.390 93.956 63.399 1.00 277.50 91 GLY A C 1
ATOM 727 O O . GLY A 1 91 ? 164.663 92.910 63.995 1.00 277.50 91 GLY A O 1
ATOM 728 N N . ASP A 1 92 ? 165.053 95.094 63.598 1.00 283.28 92 ASP A N 1
ATOM 729 C CA . ASP A 1 92 ? 166.110 95.215 64.594 1.00 283.28 92 ASP A CA 1
ATOM 730 C C . ASP A 1 92 ? 165.838 96.377 65.543 1.00 283.28 92 ASP A C 1
ATOM 731 O O . ASP A 1 92 ? 166.771 96.987 66.070 1.00 283.28 92 ASP A O 1
ATOM 736 N N . THR A 1 93 ? 164.566 96.688 65.775 1.00 275.02 93 THR A N 1
ATOM 737 C CA . THR A 1 93 ? 164.173 97.772 66.675 1.00 275.02 93 THR A CA 1
ATOM 738 C C . THR A 1 93 ? 163.417 97.178 67.852 1.00 275.02 93 THR A C 1
ATOM 739 O O . THR A 1 93 ? 162.197 96.950 67.760 1.00 275.02 93 THR A O 1
ATOM 743 N N . PRO A 1 94 ? 164.089 96.897 68.965 1.00 270.15 94 PRO A N 1
ATOM 744 C CA . PRO A 1 94 ? 163.381 96.384 70.143 1.00 270.15 94 PRO A CA 1
ATOM 745 C C . PRO A 1 94 ? 162.370 97.395 70.657 1.00 270.15 94 PRO A C 1
ATOM 746 O O . PRO A 1 94 ? 162.595 98.606 70.610 1.00 270.15 94 PRO A O 1
ATOM 750 N N . GLN A 1 95 ? 161.246 96.883 71.150 1.00 254.95 95 GLN A N 1
ATOM 751 C CA . GLN A 1 95 ? 160.186 97.743 71.657 1.00 254.95 95 GLN A CA 1
ATOM 752 C C . GLN A 1 95 ? 159.325 96.950 72.624 1.00 254.95 95 GLN A C 1
ATOM 753 O O . GLN A 1 95 ? 158.856 95.860 72.287 1.00 254.95 95 GLN A O 1
ATOM 759 N N . LEU A 1 96 ? 159.136 97.484 73.824 1.00 242.92 96 LEU A N 1
ATOM 760 C CA . LEU A 1 96 ? 158.187 96.891 74.751 1.00 242.92 96 LEU A CA 1
ATOM 761 C C . LEU A 1 96 ? 156.772 97.092 74.228 1.00 242.92 96 LEU A C 1
ATOM 762 O O . LEU A 1 96 ? 156.438 98.154 73.696 1.00 242.92 96 LEU A O 1
ATOM 767 N N . ALA A 1 97 ? 155.940 96.063 74.364 1.00 238.17 97 ALA A N 1
ATOM 768 C CA . ALA A 1 97 ? 154.575 96.128 73.868 1.00 238.17 97 ALA A CA 1
ATOM 769 C C . ALA A 1 97 ? 153.688 95.252 74.737 1.00 238.17 97 ALA A C 1
ATOM 770 O O . ALA A 1 97 ? 154.080 94.145 75.120 1.00 238.17 97 ALA A O 1
ATOM 772 N N . ASN A 1 98 ? 152.497 95.756 75.047 1.00 226.60 98 ASN A N 1
ATOM 773 C CA . ASN A 1 98 ? 151.507 95.004 75.809 1.00 226.60 98 ASN A CA 1
ATOM 774 C C . ASN A 1 98 ? 150.662 94.199 74.832 1.00 226.60 98 ASN A C 1
ATOM 775 O O . ASN A 1 98 ? 149.818 94.758 74.127 1.00 226.60 98 ASN A O 1
ATOM 780 N N . VAL A 1 99 ? 150.885 92.894 74.784 1.00 226.31 99 VAL A N 1
ATOM 781 C CA . VAL A 1 99 ? 150.109 92.021 73.936 1.00 226.31 99 VAL A CA 1
ATOM 782 C C . VAL A 1 99 ? 148.845 91.609 74.680 1.00 226.31 99 VAL A C 1
ATOM 783 O O . VAL A 1 99 ? 148.721 91.786 75.889 1.00 226.31 99 VAL A O 1
ATOM 787 N N . LYS A 1 100 ? 147.879 91.068 73.938 1.00 224.39 100 LYS A N 1
ATOM 788 C CA . LYS A 1 100 ? 146.584 90.685 74.497 1.00 224.39 100 LYS A CA 1
ATOM 789 C C . LYS A 1 100 ? 146.079 89.501 73.679 1.00 224.39 100 LYS A C 1
ATOM 790 O O . LYS A 1 100 ? 145.640 89.678 72.540 1.00 224.39 100 LYS A O 1
ATOM 796 N N . ALA A 1 101 ? 146.156 88.306 74.258 1.00 222.49 101 ALA A N 1
ATOM 797 C CA . ALA A 1 101 ? 145.689 87.100 73.588 1.00 222.49 101 ALA A CA 1
ATOM 798 C C . ALA A 1 101 ? 144.251 86.820 73.998 1.00 222.49 101 ALA A C 1
ATOM 799 O O . ALA A 1 101 ? 143.949 86.692 75.189 1.00 222.49 101 ALA A O 1
ATOM 801 N N . VAL A 1 102 ? 143.366 86.742 73.009 1.00 221.48 102 VAL A N 1
ATOM 802 C CA . VAL A 1 102 ? 141.949 86.491 73.238 1.00 221.48 102 VAL A CA 1
ATOM 803 C C . VAL A 1 102 ? 141.476 85.420 72.269 1.00 221.48 102 VAL A C 1
ATOM 804 O O . VAL A 1 102 ? 142.063 85.217 71.202 1.00 221.48 102 VAL A O 1
ATOM 808 N N . ASP A 1 103 ? 140.408 84.726 72.652 1.00 216.85 103 ASP A N 1
ATOM 809 C CA . ASP A 1 103 ? 139.830 83.696 71.807 1.00 216.85 103 ASP A CA 1
ATOM 810 C C . ASP A 1 103 ? 138.908 84.330 70.770 1.00 216.85 103 ASP A C 1
ATOM 811 O O . ASP A 1 103 ? 138.714 85.548 70.730 1.00 216.85 103 ASP A O 1
ATOM 816 N N . ASP A 1 104 ? 138.325 83.491 69.913 1.00 216.60 104 ASP A N 1
ATOM 817 C CA . ASP A 1 104 ? 137.394 83.997 68.915 1.00 216.60 104 ASP A CA 1
ATOM 818 C C . ASP A 1 104 ? 136.107 84.520 69.537 1.00 216.60 104 ASP A C 1
ATOM 819 O O . ASP A 1 104 ? 135.407 85.314 68.901 1.00 216.60 104 ASP A O 1
ATOM 824 N N . ILE A 1 105 ? 135.781 84.094 70.759 1.00 207.67 105 ILE A N 1
ATOM 825 C CA . ILE A 1 105 ? 134.590 84.607 71.430 1.00 207.67 105 ILE A CA 1
ATOM 826 C C . ILE A 1 105 ? 134.711 86.110 71.633 1.00 207.67 105 ILE A C 1
ATOM 827 O O . ILE A 1 105 ? 133.780 86.873 71.348 1.00 207.67 105 ILE A O 1
ATOM 832 N N . TYR A 1 106 ? 135.863 86.557 72.115 1.00 204.69 106 TYR A N 1
ATOM 833 C CA . TYR A 1 106 ? 136.070 87.978 72.322 1.00 204.69 106 TYR A CA 1
ATOM 834 C C . TYR A 1 106 ? 136.106 88.703 70.979 1.00 204.69 106 TYR A C 1
ATOM 835 O O . TYR A 1 106 ? 136.710 88.211 70.022 1.00 204.69 106 TYR A O 1
ATOM 844 N N . PRO A 1 107 ? 135.463 89.868 70.873 1.00 194.15 107 PRO A 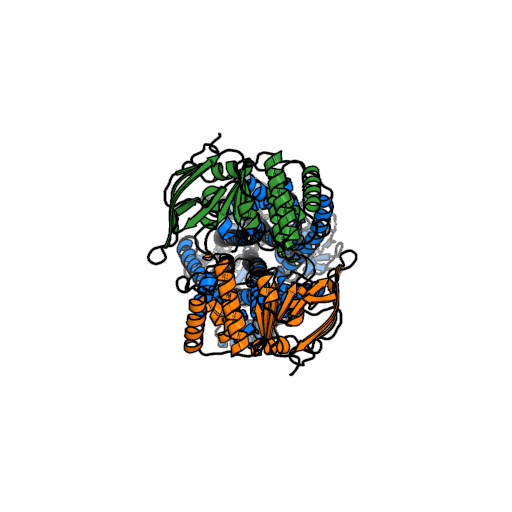N 1
ATOM 845 C CA . PRO A 1 107 ? 134.636 90.520 71.895 1.00 194.15 107 PRO A CA 1
ATOM 846 C C . PRO A 1 107 ? 133.259 89.883 71.980 1.00 194.15 107 PRO A C 1
ATOM 847 O O . PRO A 1 107 ? 132.468 89.956 71.047 1.00 194.15 107 PRO A O 1
ATOM 851 N N . MET A 1 108 ? 132.958 89.232 73.104 1.00 184.91 108 MET A N 1
ATOM 852 C CA . MET A 1 108 ? 131.668 88.570 73.245 1.00 184.91 108 MET A CA 1
ATOM 853 C C . MET A 1 108 ? 130.528 89.579 73.209 1.00 184.91 108 MET A C 1
ATOM 854 O O . MET A 1 108 ? 129.499 89.342 72.566 1.00 184.91 108 MET A O 1
ATOM 859 N N . TYR A 1 109 ? 130.696 90.714 73.880 1.00 177.29 109 TYR A N 1
ATOM 860 C CA . TYR A 1 109 ? 129.737 91.807 73.851 1.00 177.29 109 TYR A CA 1
ATOM 861 C C . TYR A 1 109 ? 130.417 93.067 73.333 1.00 177.29 109 TYR A C 1
ATOM 862 O O . TYR A 1 109 ? 131.643 93.144 73.232 1.00 177.29 109 TYR A O 1
ATOM 871 N N . GLY A 1 110 ? 129.600 94.062 73.007 1.00 184.78 110 GLY A N 1
ATOM 872 C CA . GLY A 1 110 ? 130.150 95.318 72.546 1.00 184.78 110 GLY A CA 1
ATOM 873 C C . GLY A 1 110 ? 130.762 95.196 71.160 1.00 184.78 110 GLY A C 1
ATOM 874 O O . GLY A 1 110 ? 130.496 94.261 70.402 1.00 184.78 110 GLY A O 1
ATOM 875 N N . ASP A 1 111 ? 131.607 96.171 70.838 1.00 197.76 111 ASP A N 1
ATOM 876 C CA . ASP A 1 111 ? 132.267 96.229 69.545 1.00 197.76 111 ASP A CA 1
ATOM 877 C C . ASP A 1 111 ? 133.745 96.534 69.732 1.00 197.76 111 ASP A C 1
ATOM 878 O O . ASP A 1 111 ? 134.151 97.141 70.725 1.00 197.76 111 ASP A O 1
ATOM 883 N N . LEU A 1 112 ? 134.542 96.101 68.763 1.00 201.09 112 LEU A N 1
ATOM 884 C CA . LEU A 1 112 ? 135.987 96.302 68.766 1.00 201.09 112 LEU A CA 1
ATOM 885 C C . LEU A 1 112 ? 136.324 97.329 67.690 1.00 201.09 112 LEU A C 1
ATOM 886 O O . LEU A 1 112 ? 136.383 97.000 66.502 1.00 201.09 112 LEU A O 1
ATOM 891 N N . GLN A 1 113 ? 136.549 98.570 68.112 1.00 205.13 113 GLN A N 1
ATOM 892 C CA . GLN A 1 113 ? 136.859 99.649 67.181 1.00 205.13 113 GLN A CA 1
ATOM 893 C C . GLN A 1 113 ? 138.219 99.396 66.549 1.00 205.13 113 GLN A C 1
ATOM 894 O O . GLN A 1 113 ? 139.242 99.386 67.239 1.00 205.13 113 GLN A O 1
ATOM 900 N N . THR A 1 114 ? 138.236 99.187 65.236 1.00 211.66 114 THR A N 1
ATOM 901 C CA . THR A 1 114 ? 139.461 98.891 64.513 1.00 211.66 114 THR A CA 1
ATOM 902 C C . THR A 1 114 ? 139.524 99.727 63.246 1.00 211.66 114 THR A C 1
ATOM 903 O O . THR A 1 114 ? 138.497 100.125 62.691 1.00 211.66 114 THR A O 1
ATOM 907 N N . ASN A 1 115 ? 140.743 99.995 62.799 1.00 212.66 115 ASN A N 1
ATOM 908 C CA . ASN A 1 115 ? 140.976 100.683 61.531 1.00 212.66 115 ASN A CA 1
ATOM 909 C C . ASN A 1 115 ? 141.839 99.808 60.637 1.00 212.66 115 ASN A C 1
ATOM 910 O O . ASN A 1 115 ? 143.053 99.680 60.888 1.00 212.66 115 ASN A O 1
ATOM 915 N N . PRO A 1 116 ? 141.282 99.188 59.593 1.00 210.05 116 PRO A N 1
ATOM 916 C CA . PRO A 1 116 ? 139.878 99.239 59.161 1.00 210.05 116 PRO A CA 1
ATOM 917 C C . PRO A 1 116 ? 138.960 98.433 60.075 1.00 210.05 116 PRO A C 1
ATOM 918 O O . PRO A 1 116 ? 139.409 97.534 60.775 1.00 210.05 116 PRO A O 1
ATOM 922 N N . PRO A 1 117 ? 137.668 98.751 60.100 1.00 207.87 117 PRO A N 1
ATOM 923 C CA . PRO A 1 117 ? 136.747 98.026 60.979 1.00 207.87 117 PRO A CA 1
ATOM 924 C C . PRO A 1 117 ? 136.493 96.610 60.488 1.00 207.87 117 PRO A C 1
ATOM 925 O O . PRO A 1 117 ? 136.719 96.268 59.325 1.00 207.87 117 PRO A O 1
ATOM 929 N N . GLY A 1 118 ? 136.011 95.779 61.409 1.00 210.13 118 GLY A N 1
ATOM 930 C CA . GLY A 1 118 ? 135.662 94.413 61.076 1.00 210.13 118 GLY A CA 1
ATOM 931 C C . GLY A 1 118 ? 136.813 93.434 61.084 1.00 210.13 118 GLY A C 1
ATOM 932 O O . GLY A 1 118 ? 136.811 92.483 60.297 1.00 210.13 118 GLY A O 1
ATOM 933 N N . LEU A 1 119 ? 137.800 93.638 61.949 1.00 209.73 119 LEU A N 1
ATOM 934 C CA . LEU A 1 119 ? 138.960 92.765 62.035 1.00 209.73 119 LEU A CA 1
ATOM 935 C C . LEU A 1 119 ? 138.993 92.080 63.394 1.00 209.73 119 LEU A C 1
ATOM 936 O O . LEU A 1 119 ? 138.738 92.710 64.424 1.00 209.73 119 LEU A O 1
ATOM 941 N N . LYS A 1 120 ? 139.303 90.790 63.390 1.00 208.71 120 LYS A N 1
ATOM 942 C CA . LYS A 1 120 ? 139.388 90.013 64.613 1.00 208.71 120 LYS A CA 1
ATOM 943 C C . LYS A 1 120 ? 140.697 89.242 64.653 1.00 208.71 120 LYS A C 1
ATOM 944 O O . LYS A 1 120 ? 141.265 88.919 63.606 1.00 208.71 120 LYS A O 1
ATOM 950 N N . PRO A 1 121 ? 141.202 88.940 65.849 1.00 221.50 121 PRO A N 1
ATOM 951 C CA . PRO A 1 121 ? 142.468 88.203 65.947 1.00 221.50 121 PRO A CA 1
ATOM 952 C C . PRO A 1 121 ? 142.362 86.795 65.392 1.00 221.50 121 PRO A C 1
ATOM 953 O O . PRO A 1 121 ? 141.652 85.950 65.945 1.00 221.50 121 PRO A O 1
ATOM 957 N N . GLN A 1 122 ? 143.067 86.536 64.299 1.00 225.17 122 GLN A N 1
ATOM 958 C CA . GLN A 1 122 ? 143.115 85.222 63.683 1.00 225.17 122 GLN A CA 1
ATOM 959 C C . GLN A 1 122 ? 144.546 84.705 63.716 1.00 225.17 122 GLN A C 1
ATOM 960 O O . GLN A 1 122 ? 145.493 85.462 63.945 1.00 225.17 122 GLN A O 1
ATOM 966 N N . ALA A 1 123 ? 144.692 83.400 63.495 1.00 233.71 123 ALA A N 1
ATOM 967 C CA . ALA A 1 123 ? 146.010 82.780 63.547 1.00 233.71 123 ALA A CA 1
ATOM 968 C C . ALA A 1 123 ? 146.928 83.391 62.496 1.00 233.71 123 ALA A C 1
ATOM 969 O O . ALA A 1 123 ? 146.567 83.494 61.320 1.00 233.71 123 ALA A O 1
ATOM 971 N N . GLY A 1 124 ? 148.123 83.791 62.926 1.00 238.09 124 GLY A N 1
ATOM 972 C CA . GLY A 1 124 ? 149.067 84.455 62.054 1.00 238.09 124 GLY A CA 1
ATOM 973 C C . GLY A 1 124 ? 148.817 85.930 61.839 1.00 238.09 124 GLY A C 1
ATOM 974 O O . GLY A 1 124 ? 149.532 86.552 61.042 1.00 238.09 124 GLY A O 1
ATOM 975 N N . SER A 1 125 ? 147.833 86.514 62.520 1.00 236.38 125 SER A N 1
ATOM 976 C CA . SER A 1 125 ? 147.493 87.918 62.357 1.00 236.38 125 SER A CA 1
ATOM 977 C C . SER A 1 125 ? 147.495 88.609 63.713 1.00 236.38 125 SER A C 1
ATOM 978 O O . SER A 1 125 ? 147.107 88.025 64.728 1.00 236.38 125 SER A O 1
ATOM 981 N N . VAL A 1 126 ? 147.943 89.864 63.716 1.00 235.26 126 VAL A N 1
ATOM 982 C CA . VAL A 1 126 ? 148.003 90.675 64.922 1.00 235.26 126 VAL A CA 1
ATOM 983 C C . VAL A 1 126 ? 147.490 92.074 64.612 1.00 235.26 126 VAL A C 1
ATOM 984 O O . VAL A 1 126 ? 147.661 92.599 63.509 1.00 235.26 126 VAL A O 1
ATOM 988 N N . LEU A 1 127 ? 146.851 92.672 65.611 1.00 226.21 127 LEU A N 1
ATOM 989 C CA . LEU A 1 127 ? 146.292 94.012 65.520 1.00 226.21 127 LEU A CA 1
ATOM 990 C C . LEU A 1 127 ? 147.001 94.893 66.536 1.00 226.21 127 LEU A C 1
ATOM 991 O O . LEU A 1 127 ? 147.145 94.504 67.699 1.00 226.21 127 LEU A O 1
ATOM 996 N N . LEU A 1 128 ? 147.451 96.067 66.100 1.00 224.52 128 LEU A N 1
ATOM 997 C CA . LEU A 1 128 ? 148.354 96.883 66.899 1.00 224.52 128 LEU A CA 1
ATOM 998 C C . LEU A 1 128 ? 147.810 98.295 67.053 1.00 224.52 128 LEU A C 1
ATOM 999 O O . LEU A 1 128 ? 147.137 98.814 66.158 1.00 224.52 128 LEU A O 1
ATOM 1004 N N . ALA A 1 129 ? 148.114 98.913 68.192 1.00 224.88 129 ALA A N 1
ATOM 1005 C CA . ALA A 1 129 ? 147.694 100.281 68.441 1.00 224.88 129 ALA A CA 1
ATOM 1006 C C . ALA A 1 129 ? 148.460 101.244 67.537 1.00 224.88 129 ALA A C 1
ATOM 1007 O O . ALA A 1 129 ? 149.646 101.043 67.271 1.00 224.88 129 ALA A O 1
ATOM 1009 N N . PRO A 1 130 ? 147.810 102.321 67.083 1.00 220.29 130 PRO A N 1
ATOM 1010 C CA . PRO A 1 130 ? 148.452 103.205 66.093 1.00 220.29 130 PRO A CA 1
ATOM 1011 C C . PRO A 1 130 ? 149.808 103.725 66.531 1.00 220.29 130 PRO A C 1
ATOM 1012 O O . PRO A 1 130 ? 150.723 103.850 65.706 1.00 220.29 130 PRO A O 1
ATOM 1016 N N . ARG A 1 131 ? 149.966 104.019 67.820 1.00 219.97 131 ARG A N 1
ATOM 1017 C CA . ARG A 1 131 ? 151.272 104.419 68.323 1.00 219.97 131 ARG A CA 1
ATOM 1018 C C . ARG A 1 131 ? 152.297 103.306 68.149 1.00 219.97 131 ARG A C 1
ATOM 1019 O O . ARG A 1 131 ? 153.472 103.582 67.883 1.00 219.97 131 ARG A O 1
ATOM 1027 N N . LEU A 1 132 ? 151.867 102.046 68.258 1.00 228.06 132 LEU A N 1
ATOM 1028 C CA . LEU A 1 132 ? 152.819 100.940 68.236 1.00 228.06 132 LEU A CA 1
ATOM 1029 C C . LEU A 1 132 ? 153.557 100.863 66.907 1.00 228.06 132 LEU A C 1
ATOM 1030 O O . LEU A 1 132 ? 154.792 100.872 66.877 1.00 228.06 132 LEU A O 1
ATOM 1035 N N . MET A 1 133 ? 152.830 100.809 65.789 1.00 232.80 133 MET A N 1
ATOM 1036 C CA . MET A 1 133 ? 153.543 100.774 64.520 1.00 232.80 133 MET A CA 1
ATOM 1037 C C . MET A 1 133 ? 153.904 102.161 64.015 1.00 232.80 133 MET A C 1
ATOM 1038 O O . MET A 1 133 ? 154.665 102.269 63.048 1.00 232.80 133 MET A O 1
ATOM 1043 N N . ALA A 1 134 ? 153.386 103.222 64.638 1.00 226.88 134 ALA A N 1
ATOM 1044 C CA . ALA A 1 134 ? 153.947 104.542 64.384 1.00 226.88 134 ALA A CA 1
ATOM 1045 C C . ALA A 1 134 ? 155.391 104.605 64.860 1.00 226.88 134 ALA A C 1
ATOM 1046 O O . ALA A 1 134 ? 156.258 105.163 64.177 1.00 226.88 134 ALA A O 1
ATOM 1048 N N . LEU A 1 135 ? 155.666 104.031 66.031 1.00 226.87 135 LEU A N 1
ATOM 1049 C CA . LEU A 1 135 ? 157.036 103.943 66.524 1.00 226.87 135 LEU A CA 1
ATOM 1050 C C . LEU A 1 135 ? 157.820 102.842 65.819 1.00 226.87 135 LEU A C 1
ATOM 1051 O O . LEU A 1 135 ? 159.023 102.990 65.581 1.00 226.87 135 LEU A O 1
ATOM 1056 N N . LEU A 1 136 ? 157.160 101.735 65.480 1.00 231.92 136 LEU A N 1
ATOM 1057 C CA . LEU A 1 136 ? 157.835 100.608 64.850 1.00 231.92 136 LEU A CA 1
ATOM 1058 C C . LEU A 1 136 ? 158.044 100.797 63.356 1.00 231.92 136 LEU A C 1
ATOM 1059 O O . LEU A 1 136 ? 158.700 99.956 62.732 1.00 231.92 136 LEU A O 1
ATOM 1064 N N . ASN A 1 137 ? 157.494 101.862 62.774 1.00 234.91 137 ASN A N 1
ATOM 1065 C CA . ASN A 1 137 ? 157.692 102.193 61.363 1.00 234.91 137 ASN A CA 1
ATOM 1066 C C . ASN A 1 137 ? 157.219 101.072 60.442 1.00 234.91 137 ASN A C 1
ATOM 1067 O O . ASN A 1 137 ? 157.760 100.880 59.351 1.00 234.91 137 ASN A O 1
ATOM 1072 N N . LEU A 1 138 ? 156.208 100.327 60.874 1.00 242.22 138 LEU A N 1
ATOM 1073 C CA . LEU A 1 138 ? 155.574 99.301 60.065 1.00 242.22 138 LEU A CA 1
ATOM 1074 C C . LEU A 1 138 ? 154.179 99.754 59.663 1.00 242.22 138 LEU A C 1
ATOM 1075 O O . LEU A 1 138 ? 153.588 100.640 60.285 1.00 242.22 138 LEU A O 1
ATOM 1080 N N . LYS A 1 139 ? 153.656 99.141 58.607 1.00 250.83 139 LYS A N 1
ATOM 1081 C CA . LYS A 1 139 ? 152.335 99.470 58.096 1.00 250.83 139 LYS A CA 1
ATOM 1082 C C . LYS A 1 139 ? 151.448 98.232 58.088 1.00 250.83 139 LYS A C 1
ATOM 1083 O O . LYS A 1 139 ? 151.900 97.106 58.303 1.00 250.83 139 LYS A O 1
ATOM 1089 N N . THR A 1 140 ? 150.162 98.465 57.835 1.00 252.56 140 THR A N 1
ATOM 1090 C CA . THR A 1 140 ? 149.190 97.383 57.811 1.00 252.56 140 THR A CA 1
ATOM 1091 C C . THR A 1 140 ? 149.496 96.420 56.672 1.00 252.56 140 THR A C 1
ATOM 1092 O O . THR A 1 140 ? 149.925 96.827 55.590 1.00 252.56 140 THR A O 1
ATOM 1096 N N . GLY A 1 141 ? 149.281 95.133 56.926 1.00 250.96 141 GLY A N 1
ATOM 1097 C CA . GLY A 1 141 ? 149.573 94.115 55.944 1.00 250.96 141 GLY A CA 1
ATOM 1098 C C . GLY A 1 141 ? 151.019 93.683 55.895 1.00 250.96 141 GLY A C 1
ATOM 1099 O O . GLY A 1 141 ? 151.352 92.780 55.117 1.00 250.96 141 GLY A O 1
ATOM 1100 N N . ASP A 1 142 ? 151.886 94.295 56.694 1.00 252.93 142 ASP A N 1
ATOM 1101 C CA . ASP A 1 142 ? 153.281 93.897 56.770 1.00 252.93 142 ASP A CA 1
ATOM 1102 C C . ASP A 1 142 ? 153.423 92.774 57.795 1.00 252.93 142 ASP A C 1
ATOM 1103 O O . ASP A 1 142 ? 152.437 92.204 58.267 1.00 252.93 142 ASP A O 1
ATOM 1108 N N . THR A 1 143 ? 154.658 92.445 58.151 1.00 252.68 143 THR A N 1
ATOM 1109 C CA . THR A 1 143 ? 154.941 91.388 59.108 1.00 252.68 143 THR A CA 1
ATOM 1110 C C . THR A 1 143 ? 155.799 91.931 60.240 1.00 252.68 143 THR A C 1
ATOM 1111 O O . THR A 1 143 ? 156.728 92.711 60.009 1.00 252.68 143 THR A O 1
ATOM 1115 N N . ILE A 1 144 ? 155.485 91.511 61.462 1.00 259.90 144 ILE A N 1
ATOM 1116 C CA . ILE A 1 144 ? 156.179 91.955 62.662 1.00 259.90 144 ILE A CA 1
ATOM 1117 C C . ILE A 1 144 ? 156.690 90.732 63.408 1.00 259.90 144 ILE A C 1
ATOM 1118 O O . ILE A 1 144 ? 155.982 89.725 63.529 1.00 259.90 144 ILE A O 1
ATOM 1123 N N . ASP A 1 145 ? 157.930 90.816 63.887 1.00 263.47 145 ASP A N 1
ATOM 1124 C CA . ASP A 1 145 ? 158.534 89.762 64.694 1.00 263.47 145 ASP A CA 1
ATOM 1125 C C . ASP A 1 145 ? 158.156 89.986 66.152 1.00 263.47 145 ASP A C 1
ATOM 1126 O O . ASP A 1 145 ? 158.549 90.988 66.759 1.00 263.47 145 ASP A O 1
ATOM 1131 N N . VAL A 1 146 ? 157.392 89.055 66.710 1.00 259.00 146 VAL A N 1
ATOM 1132 C CA . VAL A 1 146 ? 157.047 89.048 68.124 1.00 259.00 146 VAL A CA 1
ATOM 1133 C C . VAL A 1 146 ? 157.595 87.763 68.721 1.00 259.00 146 VAL A C 1
ATOM 1134 O O . VAL A 1 146 ? 157.205 86.664 68.305 1.00 259.00 146 VAL A O 1
ATOM 1138 N N . GLY A 1 147 ? 158.491 87.898 69.694 1.00 254.96 147 GLY A N 1
ATOM 1139 C CA . GLY A 1 147 ? 159.123 86.742 70.293 1.00 254.96 147 GLY A CA 1
ATOM 1140 C C . GLY A 1 147 ? 159.854 85.900 69.270 1.00 254.96 147 GLY A C 1
ATOM 1141 O O . GLY A 1 147 ? 160.905 86.300 68.759 1.00 254.96 147 GLY A O 1
ATOM 1142 N N . ASP A 1 148 ? 159.303 84.730 68.959 1.00 252.19 148 ASP A N 1
ATOM 1143 C CA . ASP A 1 148 ? 159.866 83.831 67.960 1.00 252.19 148 ASP A CA 1
ATOM 1144 C C . ASP A 1 148 ? 158.864 83.544 66.848 1.00 252.19 148 ASP A C 1
ATOM 1145 O O . ASP A 1 148 ? 158.835 82.444 66.296 1.00 252.19 148 ASP A O 1
ATOM 1150 N N . ALA A 1 149 ? 158.032 84.527 66.518 1.00 253.92 149 ALA A N 1
ATOM 1151 C CA . ALA A 1 149 ? 157.039 84.393 65.465 1.00 253.92 149 ALA A CA 1
ATOM 1152 C C . ALA A 1 149 ? 157.047 85.643 64.600 1.00 253.92 149 ALA A C 1
ATOM 1153 O O . ALA A 1 149 ? 157.454 86.718 65.042 1.00 253.92 149 ALA A O 1
ATOM 1155 N N . THR A 1 150 ? 156.606 85.488 63.356 1.00 253.62 150 THR A N 1
ATOM 1156 C CA . THR A 1 150 ? 156.483 86.597 62.414 1.00 253.62 150 THR A CA 1
ATOM 1157 C C . THR A 1 150 ? 155.037 86.643 61.943 1.00 253.62 150 THR A C 1
ATOM 1158 O O . THR A 1 150 ? 154.617 85.811 61.131 1.00 253.62 150 THR A O 1
ATOM 1162 N N . LEU A 1 151 ? 154.280 87.610 62.446 1.00 248.06 151 LEU A N 1
ATOM 1163 C CA . LEU A 1 151 ? 152.838 87.650 62.248 1.00 248.06 151 LEU A CA 1
ATOM 1164 C C . LEU A 1 151 ? 152.447 88.868 61.426 1.00 248.06 151 LEU A C 1
ATOM 1165 O O . LEU A 1 151 ? 153.063 89.931 61.540 1.00 248.06 151 LEU A O 1
ATOM 1170 N N . ARG A 1 152 ? 151.427 88.700 60.590 1.00 245.06 152 ARG A N 1
ATOM 1171 C CA . ARG A 1 152 ? 151.020 89.762 59.684 1.00 245.06 152 ARG A CA 1
ATOM 1172 C C . ARG A 1 152 ? 150.184 90.810 60.411 1.00 245.06 152 ARG A C 1
ATOM 1173 O O . ARG A 1 152 ? 149.373 90.501 61.287 1.00 245.06 152 ARG A O 1
ATOM 1181 N N . ILE A 1 153 ? 150.387 92.067 60.026 1.00 246.88 153 ILE A N 1
ATOM 1182 C CA . ILE A 1 153 ? 149.681 93.194 60.626 1.00 246.88 153 ILE A CA 1
ATOM 1183 C C . ILE A 1 153 ? 148.306 93.268 59.973 1.00 246.88 153 ILE A C 1
ATOM 1184 O O . ILE A 1 153 ? 148.143 93.851 58.900 1.00 246.88 153 ILE A O 1
ATOM 1189 N N . ALA A 1 154 ? 147.307 92.670 60.626 1.00 236.14 154 ALA A N 1
ATOM 1190 C CA . ALA A 1 154 ? 145.958 92.684 60.071 1.00 236.14 154 ALA A CA 1
ATOM 1191 C C . ALA A 1 154 ? 145.371 94.090 60.073 1.00 236.14 154 ALA A C 1
ATOM 1192 O O . ALA A 1 154 ? 144.723 94.499 59.103 1.00 236.14 154 ALA A O 1
ATOM 1194 N N . GLY A 1 155 ? 145.589 94.843 61.142 1.00 226.39 155 GLY A N 1
ATOM 1195 C CA . GLY A 1 155 ? 145.010 96.167 61.234 1.00 226.39 155 GLY A CA 1
ATOM 1196 C C . GLY A 1 155 ? 145.313 96.807 62.568 1.00 226.39 155 GLY A C 1
ATOM 1197 O O . GLY A 1 155 ? 146.201 96.366 63.299 1.00 226.39 155 GLY A O 1
ATOM 1198 N N . GLU A 1 156 ? 144.557 97.853 62.879 1.00 215.87 156 GLU A N 1
ATOM 1199 C CA . GLU A 1 156 ? 144.782 98.649 64.075 1.00 215.87 156 GLU A CA 1
ATOM 1200 C C . GLU A 1 156 ? 143.744 98.336 65.145 1.00 215.87 156 GLU A C 1
ATOM 1201 O O . GLU A 1 156 ? 142.738 97.669 64.903 1.00 215.87 156 GLU A O 1
ATOM 1207 N N . VAL A 1 157 ? 144.009 98.836 66.348 1.00 210.26 157 VAL A N 1
ATOM 1208 C CA . VAL A 1 157 ? 143.114 98.684 67.488 1.00 210.26 157 VAL A CA 1
ATOM 1209 C C . VAL A 1 157 ? 142.770 100.091 67.955 1.00 210.26 157 VAL A C 1
ATOM 1210 O O . VAL A 1 157 ? 143.510 100.693 68.742 1.00 210.26 157 VAL A O 1
ATOM 1214 N N . ILE A 1 158 ? 141.653 100.627 67.469 1.00 205.67 158 ILE A N 1
ATOM 1215 C CA . ILE A 1 158 ? 141.240 101.959 67.894 1.00 205.67 158 ILE A CA 1
ATOM 1216 C C . ILE A 1 158 ? 140.824 101.943 69.358 1.00 205.67 158 ILE A C 1
ATOM 1217 O O . ILE A 1 158 ? 141.250 102.790 70.150 1.00 205.67 158 ILE A O 1
ATOM 1222 N N . GLN A 1 159 ? 140.001 100.971 69.742 1.00 203.17 159 GLN A N 1
ATOM 1223 C CA . GLN A 1 159 ? 139.523 100.871 71.113 1.00 203.17 159 GLN A CA 1
ATOM 1224 C C . GLN A 1 159 ? 138.874 99.511 71.311 1.00 203.17 159 GLN A C 1
ATOM 1225 O O . GLN A 1 159 ? 138.308 98.941 70.375 1.00 203.17 159 GLN A O 1
ATOM 1231 N N . GLU A 1 160 ? 138.961 99.005 72.536 1.00 197.18 160 GLU A N 1
ATOM 1232 C CA . GLU A 1 160 ? 138.272 97.791 72.939 1.00 197.18 160 GLU A CA 1
ATOM 1233 C C . GLU A 1 160 ? 137.462 98.065 74.195 1.00 197.18 160 GLU A C 1
ATOM 1234 O O . GLU A 1 160 ? 137.833 98.923 75.002 1.00 197.18 160 GLU A O 1
ATOM 1240 N N . PRO A 1 161 ? 136.339 97.367 74.376 1.00 191.04 161 PRO A N 1
ATOM 1241 C CA . PRO A 1 161 ? 135.498 97.645 75.552 1.00 191.04 161 PRO A CA 1
ATOM 1242 C C . PRO A 1 161 ? 136.213 97.442 76.874 1.00 191.04 161 PRO A C 1
ATOM 1243 O O . PRO A 1 161 ? 136.004 98.220 77.811 1.00 191.04 161 PRO A O 1
ATOM 1247 N N . ASP A 1 162 ? 137.054 96.420 76.979 1.00 190.05 162 ASP A N 1
ATOM 1248 C CA . ASP A 1 162 ? 137.773 96.149 78.220 1.00 190.05 162 ASP A CA 1
ATOM 1249 C C . ASP A 1 162 ? 139.178 96.739 78.134 1.00 190.05 162 ASP A C 1
ATOM 1250 O O . ASP A 1 162 ? 140.194 96.047 78.189 1.00 190.05 162 ASP A O 1
ATOM 1255 N N . SER A 1 163 ? 139.212 98.060 78.000 1.00 194.84 163 SER A N 1
ATOM 1256 C CA . SER A 1 163 ? 140.460 98.796 77.865 1.00 194.84 163 SER A CA 1
ATOM 1257 C C . SER A 1 163 ? 140.854 99.514 79.143 1.00 194.84 163 SER A C 1
ATOM 1258 O O . SER A 1 163 ? 141.970 99.337 79.635 1.00 194.84 163 SER A O 1
ATOM 1261 N N . GLY A 1 164 ? 139.959 100.321 79.695 1.00 190.30 164 GLY A N 1
ATOM 1262 C CA . GLY A 1 164 ? 140.312 101.165 80.810 1.00 190.30 164 GLY A CA 1
ATOM 1263 C C . GLY A 1 164 ? 141.077 102.385 80.345 1.00 190.30 164 GLY A C 1
ATOM 1264 O O . GLY A 1 164 ? 141.285 102.621 79.155 1.00 190.30 164 GLY A O 1
ATOM 1265 N N . PHE A 1 165 ? 141.507 103.180 81.320 1.00 183.09 165 PHE A N 1
ATOM 1266 C CA . PHE A 1 165 ? 142.230 104.410 81.025 1.00 183.09 165 PHE A CA 1
ATOM 1267 C C . PHE A 1 165 ? 143.741 104.201 81.061 1.00 183.09 165 PHE A C 1
ATOM 1268 O O . PHE A 1 165 ? 144.425 104.410 80.055 1.00 183.09 165 PHE A O 1
ATOM 1276 N N . ASN A 1 166 ? 144.267 103.790 82.214 1.00 186.21 166 ASN A N 1
ATOM 1277 C CA . ASN A 1 166 ? 145.694 103.580 82.437 1.00 186.21 166 ASN A CA 1
ATOM 1278 C C . ASN A 1 166 ? 146.516 104.792 82.020 1.00 186.21 166 ASN A C 1
ATOM 1279 O O . ASN A 1 166 ? 147.230 104.740 81.011 1.00 186.21 166 ASN A O 1
ATOM 1284 N N . PRO A 1 167 ? 146.445 105.894 82.764 1.00 188.10 167 PRO A N 1
ATOM 1285 C CA . PRO A 1 167 ? 147.314 107.035 82.447 1.00 188.10 167 PRO A CA 1
ATOM 1286 C C . PRO A 1 167 ? 148.789 106.706 82.556 1.00 188.10 167 PRO A C 1
ATOM 1287 O O . PRO A 1 167 ? 149.592 107.237 81.780 1.00 188.10 167 PRO A O 1
ATOM 1291 N N . PHE A 1 168 ? 149.172 105.839 83.488 1.00 193.78 168 PHE A N 1
ATOM 1292 C CA . PHE A 1 168 ? 150.573 105.457 83.654 1.00 193.78 168 PHE A CA 1
ATOM 1293 C C . PHE A 1 168 ? 150.945 104.319 82.715 1.00 193.78 168 PHE A C 1
ATOM 1294 O O . PHE A 1 168 ? 151.538 103.321 83.116 1.00 193.78 168 PHE A O 1
ATOM 1302 N N . GLN A 1 169 ? 150.604 104.473 81.442 1.00 203.33 169 GLN A N 1
ATOM 1303 C CA . GLN A 1 169 ? 150.895 103.437 80.471 1.00 203.33 169 GLN A CA 1
ATOM 1304 C C . GLN A 1 169 ? 152.343 103.526 80.009 1.00 203.33 169 GLN A C 1
ATOM 1305 O O . GLN A 1 169 ? 153.003 104.560 80.135 1.00 203.33 169 GLN A O 1
ATOM 1311 N N . MET A 1 170 ? 152.839 102.415 79.472 1.00 209.15 170 MET A N 1
ATOM 1312 C CA . MET A 1 170 ? 154.216 102.371 79.004 1.00 209.15 170 MET A CA 1
ATOM 1313 C C . MET A 1 170 ? 154.313 101.881 77.566 1.00 209.15 170 MET A C 1
ATOM 1314 O O . MET A 1 170 ? 155.131 102.385 76.791 1.00 209.15 170 MET A O 1
ATOM 1319 N N . ALA A 1 171 ? 153.489 100.909 77.192 1.00 217.12 171 ALA A N 1
ATOM 1320 C CA . ALA A 1 171 ? 153.612 100.290 75.884 1.00 217.12 171 ALA A CA 1
ATOM 1321 C C . ALA A 1 171 ? 152.237 100.067 75.276 1.00 217.12 171 ALA A C 1
ATOM 1322 O O . ALA A 1 171 ? 151.273 99.783 75.997 1.00 217.12 171 ALA A O 1
ATOM 1324 N N . PRO A 1 172 ? 152.121 100.165 73.952 1.00 219.07 172 PRO A N 1
ATOM 1325 C CA . PRO A 1 172 ? 150.802 100.061 73.315 1.00 219.07 172 PRO A CA 1
ATOM 1326 C C . PRO A 1 172 ? 150.223 98.658 73.350 1.00 219.07 172 PRO A C 1
ATOM 1327 O O . PRO A 1 172 ? 150.817 97.736 73.918 1.00 219.07 172 PRO A O 1
ATOM 1331 N N . ARG A 1 173 ? 149.060 98.494 72.729 1.00 222.28 173 ARG A N 1
ATOM 1332 C CA . ARG A 1 173 ? 148.303 97.253 72.763 1.00 222.28 173 ARG A CA 1
ATOM 1333 C C . ARG A 1 173 ? 148.487 96.481 71.464 1.00 222.28 173 ARG A C 1
ATOM 1334 O O . ARG A 1 173 ? 148.577 97.072 70.384 1.00 222.28 173 ARG A O 1
ATOM 1342 N N . LEU A 1 174 ? 148.547 95.157 71.582 1.00 223.42 174 LEU A N 1
ATOM 1343 C CA . LEU A 1 174 ? 148.732 94.258 70.446 1.00 223.42 174 LEU A CA 1
ATOM 1344 C C . LEU A 1 174 ? 147.731 93.113 70.569 1.00 223.42 174 LEU A C 1
ATOM 1345 O O . LEU A 1 174 ? 147.987 92.139 71.280 1.00 223.42 174 LEU A O 1
ATOM 1350 N N . MET A 1 175 ? 146.598 93.223 69.884 1.00 224.68 175 MET A N 1
ATOM 1351 C CA . MET A 1 175 ? 145.612 92.150 69.891 1.00 224.68 175 MET A CA 1
ATOM 1352 C C . MET A 1 175 ? 146.133 90.946 69.120 1.00 224.68 175 MET A C 1
ATOM 1353 O O . MET A 1 175 ? 146.740 91.088 68.054 1.00 224.68 175 MET A O 1
ATOM 1358 N N . MET A 1 176 ? 145.885 89.755 69.661 1.00 228.59 176 MET A N 1
ATOM 1359 C CA . MET A 1 176 ? 146.432 88.526 69.107 1.00 228.59 176 MET A CA 1
ATOM 1360 C C . MET A 1 176 ? 145.677 87.346 69.708 1.00 228.59 176 MET A C 1
ATOM 1361 O O . MET A 1 176 ? 145.031 87.477 70.752 1.00 228.59 176 MET A O 1
ATOM 1366 N N . ASN A 1 177 ? 145.732 86.207 69.020 1.00 226.51 177 ASN A N 1
ATOM 1367 C CA . ASN A 1 177 ? 144.803 85.116 69.284 1.00 226.51 177 ASN A CA 1
ATOM 1368 C C . ASN A 1 177 ? 145.329 84.146 70.336 1.00 226.51 177 ASN A C 1
ATOM 1369 O O . ASN A 1 177 ? 146.526 83.865 70.417 1.00 226.51 177 ASN A O 1
ATOM 1374 N N . LEU A 1 178 ? 144.394 83.586 71.109 1.00 225.73 178 LEU A N 1
ATOM 1375 C CA . LEU A 1 178 ? 144.751 82.656 72.178 1.00 225.73 178 LEU A CA 1
ATOM 1376 C C . LEU A 1 178 ? 145.519 81.452 71.651 1.00 225.73 178 LEU A C 1
ATOM 1377 O O . LEU A 1 178 ? 146.464 80.981 72.295 1.00 225.73 178 LEU A O 1
ATOM 1382 N N . ALA A 1 179 ? 145.123 80.931 70.490 1.00 235.49 179 ALA A N 1
ATOM 1383 C CA . ALA A 1 179 ? 145.723 79.705 69.980 1.00 235.49 179 ALA A CA 1
ATOM 1384 C C . ALA A 1 179 ? 147.190 79.863 69.607 1.00 235.49 179 ALA A C 1
ATOM 1385 O O . ALA A 1 179 ? 147.873 78.850 69.425 1.00 235.49 179 ALA A O 1
ATOM 1387 N N . ASP A 1 180 ? 147.693 81.090 69.494 1.00 237.90 180 ASP A N 1
ATOM 1388 C CA . ASP A 1 180 ? 149.058 81.334 69.048 1.00 237.90 180 ASP A CA 1
ATOM 1389 C C . ASP A 1 180 ? 149.966 81.785 70.188 1.00 237.90 180 ASP A C 1
ATOM 1390 O O . ASP A 1 180 ? 150.959 82.478 69.960 1.00 237.90 180 ASP A O 1
ATOM 1395 N N . VAL A 1 181 ? 149.635 81.399 71.420 1.00 239.30 181 VAL A N 1
ATOM 1396 C CA . VAL A 1 181 ? 150.443 81.801 72.568 1.00 239.30 181 VAL A CA 1
ATOM 1397 C C . VAL A 1 181 ? 151.804 81.115 72.535 1.00 239.30 181 VAL A C 1
ATOM 1398 O O . VAL A 1 181 ? 152.845 81.754 72.727 1.00 239.30 181 VAL A O 1
ATOM 1402 N N . ASP A 1 182 ? 151.816 79.803 72.288 1.00 246.14 182 ASP A N 1
ATOM 1403 C CA . ASP A 1 182 ? 153.070 79.057 72.299 1.00 246.14 182 ASP A CA 1
ATOM 1404 C C . ASP A 1 182 ? 153.992 79.481 71.164 1.00 246.14 182 ASP A C 1
ATOM 1405 O O . ASP A 1 182 ? 155.216 79.508 71.335 1.00 246.14 182 ASP A O 1
ATOM 1410 N N . LYS A 1 183 ? 153.425 79.816 70.003 1.00 244.69 183 LYS A N 1
ATOM 1411 C CA . LYS A 1 183 ? 154.229 80.195 68.849 1.00 244.69 183 LYS A CA 1
ATOM 1412 C C . LYS A 1 183 ? 154.995 81.489 69.078 1.00 244.69 183 LYS A C 1
ATOM 1413 O O . LYS A 1 183 ? 155.929 81.784 68.325 1.00 244.69 183 LYS A O 1
ATOM 1419 N N . THR A 1 184 ? 154.616 82.266 70.095 1.00 251.07 184 THR A N 1
ATOM 1420 C CA . THR A 1 184 ? 155.363 83.475 70.424 1.00 251.07 184 THR A CA 1
ATOM 1421 C C . THR A 1 184 ? 156.787 83.141 70.842 1.00 251.07 184 THR A C 1
ATOM 1422 O O . THR A 1 184 ? 157.737 83.821 70.438 1.00 251.07 184 THR A O 1
ATOM 1426 N N . GLY A 1 185 ? 156.954 82.105 71.659 1.00 246.75 185 GLY A N 1
ATOM 1427 C CA . GLY A 1 185 ? 158.272 81.757 72.140 1.00 246.75 185 GLY A CA 1
ATOM 1428 C C . GLY A 1 185 ? 158.866 82.742 73.117 1.00 246.75 185 GLY A C 1
ATOM 1429 O O . GLY A 1 185 ? 160.037 82.603 73.481 1.00 246.75 185 GLY A O 1
ATOM 1430 N N . ALA A 1 186 ? 158.096 83.741 73.547 1.00 239.48 186 ALA A N 1
ATOM 1431 C CA . ALA A 1 186 ? 158.561 84.721 74.512 1.00 239.48 186 ALA A CA 1
ATOM 1432 C C . ALA A 1 186 ? 157.801 84.682 75.828 1.00 239.48 186 ALA A C 1
ATOM 1433 O O . ALA A 1 186 ? 158.285 85.247 76.815 1.00 239.48 186 ALA A O 1
ATOM 1435 N N . VAL A 1 187 ? 156.639 84.033 75.875 1.00 229.81 187 VAL A N 1
ATOM 1436 C CA . VAL A 1 187 ? 155.881 83.940 77.115 1.00 229.81 187 VAL A CA 1
ATOM 1437 C C . VAL A 1 187 ? 156.660 83.103 78.117 1.00 229.81 187 VAL A C 1
ATOM 1438 O O . VAL A 1 187 ? 157.149 82.013 77.795 1.00 229.81 187 VAL A O 1
ATOM 1442 N N . GLN A 1 188 ? 156.783 83.614 79.338 1.00 229.95 188 GLN A N 1
ATOM 1443 C CA . GLN A 1 188 ? 157.514 82.934 80.390 1.00 229.95 188 GLN A CA 1
ATOM 1444 C C . GLN A 1 188 ? 156.616 82.761 81.607 1.00 229.95 188 GLN A C 1
ATOM 1445 O O . GLN A 1 188 ? 155.792 83.636 81.900 1.00 229.95 188 GLN A O 1
ATOM 1451 N N . PRO A 1 189 ? 156.744 81.649 82.332 1.00 228.70 189 PRO A N 1
ATOM 1452 C CA . PRO A 1 189 ? 156.006 81.510 83.595 1.00 228.70 189 PRO A CA 1
ATOM 1453 C C . PRO A 1 189 ? 156.539 82.438 84.675 1.00 228.70 189 PRO A C 1
ATOM 1454 O O . PRO A 1 189 ? 156.864 81.998 85.782 1.00 228.70 189 PRO A O 1
ATOM 1458 N N . GLY A 1 190 ? 156.626 83.727 84.358 1.00 230.04 190 GLY A N 1
ATOM 1459 C CA . GLY A 1 190 ? 157.137 84.721 85.279 1.00 230.04 190 GLY A CA 1
ATOM 1460 C C . GLY A 1 190 ? 156.062 85.677 85.744 1.00 230.04 190 GLY A C 1
ATOM 1461 O O . GLY A 1 190 ? 155.275 85.349 86.637 1.00 230.04 190 GLY A O 1
ATOM 1462 N N . SER A 1 191 ? 156.021 86.865 85.145 1.00 226.76 191 SER A N 1
ATOM 1463 C CA . SER A 1 191 ? 155.015 87.849 85.509 1.00 226.76 191 SER A CA 1
ATOM 1464 C C . SER A 1 191 ? 153.619 87.323 85.197 1.00 226.76 191 SER A C 1
ATOM 1465 O O . SER A 1 191 ? 153.426 86.447 84.350 1.00 226.76 191 SER A O 1
ATOM 1468 N N . ARG A 1 192 ? 152.638 87.871 85.909 1.00 221.03 192 ARG A N 1
ATOM 1469 C CA . ARG A 1 192 ? 151.264 87.407 85.780 1.00 221.03 192 ARG A CA 1
ATOM 1470 C C . ARG A 1 192 ? 150.776 87.571 84.347 1.00 221.03 192 ARG A C 1
ATOM 1471 O O . ARG A 1 192 ? 150.988 88.611 83.718 1.00 221.03 192 ARG A O 1
ATOM 1479 N N . VAL A 1 193 ? 150.126 86.530 83.832 1.00 225.05 193 VAL A N 1
ATOM 1480 C CA . VAL A 1 193 ? 149.607 86.525 82.469 1.00 225.05 193 VAL A CA 1
ATOM 1481 C C . VAL A 1 193 ? 148.220 87.153 82.473 1.00 225.05 193 VAL A C 1
ATOM 1482 O O . VAL A 1 193 ? 147.493 87.092 81.476 1.00 225.05 193 VAL A O 1
ATOM 1486 N N . THR A 1 194 ? 147.848 87.753 83.603 1.00 224.19 194 THR A N 1
ATOM 1487 C CA . THR A 1 194 ? 146.593 88.484 83.758 1.00 224.19 194 THR A CA 1
ATOM 1488 C C . THR A 1 194 ? 145.405 87.628 83.327 1.00 224.19 194 THR A C 1
ATOM 1489 O O . THR A 1 194 ? 144.648 87.969 82.418 1.00 224.19 194 THR A O 1
ATOM 1493 N N . TRP A 1 195 ? 145.251 86.497 84.005 1.00 217.49 195 TRP A N 1
ATOM 1494 C CA . TRP A 1 195 ? 144.254 85.515 83.599 1.00 217.49 195 TRP A CA 1
ATOM 1495 C C . TRP A 1 195 ? 142.867 86.034 83.945 1.00 217.49 195 TRP A C 1
ATOM 1496 O O . TRP A 1 195 ? 142.528 86.180 85.122 1.00 217.49 195 TRP A O 1
ATOM 1507 N N . ARG A 1 196 ? 142.066 86.325 82.926 1.00 205.26 196 ARG A N 1
ATOM 1508 C CA . ARG A 1 196 ? 140.710 86.818 83.108 1.00 205.26 196 ARG A CA 1
ATOM 1509 C C . ARG A 1 196 ? 139.755 85.933 82.326 1.00 205.26 196 ARG A C 1
ATOM 1510 O O . ARG A 1 196 ? 140.049 85.540 81.193 1.00 205.26 196 ARG A O 1
ATOM 1518 N N . TYR A 1 197 ? 138.623 85.610 82.939 1.00 199.76 197 TYR A N 1
ATOM 1519 C CA . TYR A 1 197 ? 137.619 84.745 82.338 1.00 199.76 197 TYR A CA 1
ATOM 1520 C C . TYR A 1 197 ? 136.270 85.438 82.409 1.00 199.76 197 TYR A C 1
ATOM 1521 O O . TYR A 1 197 ? 135.841 85.856 83.489 1.00 199.76 197 TYR A O 1
ATOM 1530 N N . LYS A 1 198 ? 135.615 85.562 81.264 1.00 191.50 198 LYS A N 1
ATOM 1531 C CA . LYS A 1 198 ? 134.335 86.243 81.155 1.00 191.50 198 LYS A CA 1
ATOM 1532 C C . LYS A 1 198 ? 133.230 85.211 81.008 1.00 191.50 198 LYS A C 1
ATOM 1533 O O . LYS A 1 198 ? 133.339 84.293 80.193 1.00 191.50 198 LYS A O 1
ATOM 1539 N N . PHE A 1 199 ? 132.174 85.365 81.795 1.00 192.95 199 PHE A N 1
ATOM 1540 C CA . PHE A 1 199 ? 131.041 84.454 81.775 1.00 192.95 199 PHE A CA 1
ATOM 1541 C C . PHE A 1 199 ? 129.780 85.235 81.449 1.00 192.95 199 PHE A C 1
ATOM 1542 O O . PHE A 1 199 ? 129.553 86.316 82.004 1.00 192.95 199 PHE A O 1
ATOM 1550 N N . GLY A 1 200 ? 128.970 84.684 80.550 1.00 194.99 200 GLY A N 1
ATOM 1551 C CA . GLY A 1 200 ? 127.728 85.309 80.149 1.00 194.99 200 GLY A CA 1
ATOM 1552 C C . GLY A 1 200 ? 126.572 84.339 80.032 1.00 194.99 200 GLY A C 1
ATOM 1553 O O . GLY A 1 200 ? 126.738 83.202 79.574 1.00 194.99 200 GLY A O 1
ATOM 1554 N N . GLY A 1 201 ? 125.395 84.791 80.440 1.00 199.66 201 GLY A N 1
ATOM 1555 C CA . GLY A 1 201 ? 124.211 83.960 80.440 1.00 199.66 201 GLY A CA 1
ATOM 1556 C C . GLY A 1 201 ? 123.148 84.576 81.330 1.00 199.66 201 GLY A C 1
ATOM 1557 O O . GLY A 1 201 ? 123.278 85.708 81.791 1.00 199.66 201 GLY A O 1
ATOM 1558 N N . ASN A 1 202 ? 122.099 83.796 81.569 1.00 201.55 202 ASN A N 1
ATOM 1559 C CA . ASN A 1 202 ? 121.002 84.283 82.388 1.00 201.55 202 ASN A CA 1
ATOM 1560 C C . ASN A 1 202 ? 121.433 84.408 83.844 1.00 201.55 202 ASN A C 1
ATOM 1561 O O . ASN A 1 202 ? 122.434 83.834 84.280 1.00 201.55 202 ASN A O 1
ATOM 1566 N N . GLU A 1 203 ? 120.642 85.166 84.603 1.00 205.24 203 GLU A N 1
ATOM 1567 C CA . GLU A 1 203 ? 120.969 85.410 86.003 1.00 205.24 203 GLU A CA 1
ATOM 1568 C C . GLU A 1 203 ? 120.989 84.115 86.801 1.00 205.24 203 GLU A C 1
ATOM 1569 O O . GLU A 1 203 ? 121.889 83.897 87.618 1.00 205.24 203 GLU A O 1
ATOM 1575 N N . ASN A 1 204 ? 120.004 83.243 86.580 1.00 211.09 204 ASN A N 1
ATOM 1576 C CA . ASN A 1 204 ? 119.928 82.008 87.351 1.00 211.09 204 ASN A CA 1
ATOM 1577 C C . ASN A 1 204 ? 121.140 81.123 87.096 1.00 211.09 204 ASN A C 1
ATOM 1578 O O . ASN A 1 204 ? 121.722 80.569 88.037 1.00 211.09 204 ASN A O 1
ATOM 1583 N N . GLN A 1 205 ? 121.533 80.976 85.830 1.00 211.86 205 GLN A N 1
ATOM 1584 C CA . GLN A 1 205 ? 122.694 80.151 85.518 1.00 211.86 205 GLN A CA 1
ATOM 1585 C C . GLN A 1 205 ? 123.952 80.716 86.156 1.00 211.86 205 GLN A C 1
ATOM 1586 O O . GLN A 1 205 ? 124.760 79.968 86.721 1.00 211.86 205 GLN A O 1
ATOM 1592 N N . LEU A 1 206 ? 124.130 82.036 86.084 1.00 212.54 206 LEU A N 1
ATOM 1593 C CA . LEU A 1 206 ? 125.302 82.652 86.694 1.00 212.54 206 LEU A CA 1
ATOM 1594 C C . LEU A 1 206 ? 125.311 82.449 88.200 1.00 212.54 206 LEU A C 1
ATOM 1595 O O . LEU A 1 206 ? 126.353 82.135 88.781 1.00 212.54 206 LEU A O 1
ATOM 1600 N N . ASP A 1 207 ? 124.161 82.624 88.850 1.00 214.94 207 ASP A N 1
ATOM 1601 C CA . ASP A 1 207 ? 124.105 82.465 90.298 1.00 214.94 207 ASP A CA 1
ATOM 1602 C C . ASP A 1 207 ? 124.411 81.032 90.705 1.00 214.94 207 ASP A C 1
ATOM 1603 O O . ASP A 1 207 ? 125.194 80.794 91.634 1.00 214.94 207 ASP A O 1
ATOM 1608 N N . GLY A 1 208 ? 123.810 80.064 90.015 1.00 210.63 208 GLY A N 1
ATOM 1609 C CA . GLY A 1 208 ? 124.085 78.675 90.332 1.00 210.63 208 GLY A CA 1
ATOM 1610 C C . GLY A 1 208 ? 125.539 78.313 90.110 1.00 210.63 208 GLY A C 1
ATOM 1611 O O . GLY A 1 208 ? 126.151 77.631 90.935 1.00 210.63 208 GLY A O 1
ATOM 1612 N N . TYR A 1 209 ? 126.116 78.771 88.998 1.00 210.10 209 TYR A N 1
ATOM 1613 C CA . TYR A 1 209 ? 127.514 78.466 88.724 1.00 210.10 209 TYR A CA 1
ATOM 1614 C C . TYR A 1 209 ? 128.431 79.128 89.741 1.00 210.10 209 TYR A C 1
ATOM 1615 O O . TYR A 1 209 ? 129.442 78.544 90.146 1.00 210.10 209 TYR A O 1
ATOM 1624 N N . GLU A 1 210 ? 128.103 80.351 90.156 1.00 211.02 210 GLU A N 1
ATOM 1625 C CA . GLU A 1 210 ? 128.900 81.023 91.173 1.00 211.02 210 GLU A CA 1
ATOM 1626 C C . GLU A 1 210 ? 128.847 80.270 92.491 1.00 211.02 210 GLU A C 1
ATOM 1627 O O . GLU A 1 210 ? 129.872 80.101 93.159 1.00 211.02 210 GLU A O 1
ATOM 1633 N N . LYS A 1 211 ? 127.657 79.821 92.890 1.00 206.75 211 LYS A N 1
ATOM 1634 C CA . LYS A 1 211 ? 127.547 79.051 94.124 1.00 206.75 211 LYS A CA 1
ATOM 1635 C C . LYS A 1 211 ? 128.301 77.735 94.008 1.00 206.75 211 LYS A C 1
ATOM 1636 O O . LYS A 1 211 ? 128.896 77.259 94.982 1.00 206.75 211 LYS A O 1
ATOM 1642 N N . TRP A 1 212 ? 128.290 77.137 92.818 1.00 206.87 212 TRP A N 1
ATOM 1643 C CA . TRP A 1 212 ? 129.033 75.903 92.594 1.00 206.87 212 TRP A CA 1
ATOM 1644 C C . TRP A 1 212 ? 130.536 76.128 92.699 1.00 206.87 212 TRP A C 1
ATOM 1645 O O . TRP A 1 212 ? 131.259 75.288 93.246 1.00 206.87 212 TRP A O 1
ATOM 1656 N N . LEU A 1 213 ? 131.024 77.249 92.177 1.00 210.42 213 LEU A N 1
ATOM 1657 C CA . LEU A 1 213 ? 132.455 77.511 92.091 1.00 210.42 213 LEU A CA 1
ATOM 1658 C C . LEU A 1 213 ? 133.025 78.214 93.316 1.00 210.42 213 LEU A C 1
ATOM 1659 O O . LEU A 1 213 ? 134.251 78.286 93.451 1.00 210.42 213 LEU A O 1
ATOM 1664 N N . LEU A 1 214 ? 132.178 78.732 94.203 1.00 205.68 214 LEU A N 1
ATOM 1665 C CA . LEU A 1 214 ? 132.679 79.476 95.357 1.00 205.68 214 LEU A CA 1
ATOM 1666 C C . LEU A 1 214 ? 133.636 78.674 96.231 1.00 205.68 214 LEU A C 1
ATOM 1667 O O . LEU A 1 214 ? 134.697 79.211 96.593 1.00 205.68 214 LEU A O 1
ATOM 1672 N N . PRO A 1 215 ? 133.346 77.426 96.618 1.00 212.59 215 PRO A N 1
ATOM 1673 C CA . PRO A 1 215 ? 134.313 76.685 97.444 1.00 212.59 215 PRO A CA 1
ATOM 1674 C C . PRO A 1 215 ? 135.538 76.218 96.680 1.00 212.59 215 PRO A C 1
ATOM 1675 O O . PRO A 1 215 ? 136.517 75.805 97.314 1.00 212.59 215 PRO A O 1
ATOM 1679 N N . GLN A 1 216 ? 135.526 76.278 95.351 1.00 209.57 216 GLN A N 1
ATOM 1680 C CA . GLN A 1 216 ? 136.624 75.770 94.533 1.00 209.57 216 GLN A CA 1
ATOM 1681 C C . GLN A 1 216 ? 137.589 76.875 94.134 1.00 209.57 216 GLN A C 1
ATOM 1682 O O . GLN A 1 216 ? 138.112 76.881 93.018 1.00 209.57 216 GLN A O 1
ATOM 1688 N N . LEU A 1 217 ? 137.841 77.826 95.028 1.00 211.45 217 LEU A N 1
ATOM 1689 C CA . LEU A 1 217 ? 138.702 78.960 94.737 1.00 211.45 217 LEU A CA 1
ATOM 1690 C C . LEU A 1 217 ? 139.859 79.020 95.725 1.00 211.45 217 LEU A C 1
ATOM 1691 O O . LEU A 1 217 ? 139.837 78.392 96.787 1.00 211.45 217 LEU A O 1
ATOM 1696 N N . LYS A 1 218 ? 140.871 79.792 95.358 1.00 215.03 218 LYS A N 1
ATOM 1697 C CA . LYS A 1 218 ? 142.067 80.018 96.151 1.00 215.03 218 LYS A CA 1
ATOM 1698 C C . LYS A 1 218 ? 142.284 81.514 96.291 1.00 215.03 218 LYS A C 1
ATOM 1699 O O . LYS A 1 218 ? 141.772 82.299 95.486 1.00 215.03 218 LYS A O 1
ATOM 1705 N N . PRO A 1 219 ? 143.043 81.951 97.308 1.00 220.76 219 PRO A N 1
ATOM 1706 C CA . PRO A 1 219 ? 143.187 83.396 97.537 1.00 220.76 219 PRO A CA 1
ATOM 1707 C C . PRO A 1 219 ? 144.127 84.070 96.551 1.00 220.76 219 PRO A C 1
ATOM 1708 O O . PRO A 1 219 ? 144.980 84.875 96.939 1.00 220.76 219 PRO A O 1
ATOM 1712 N N . GLU A 1 220 ? 143.979 83.740 95.271 1.00 222.54 220 GLU A N 1
ATOM 1713 C CA . GLU A 1 220 ? 144.592 84.505 94.198 1.00 222.54 220 GLU A CA 1
ATOM 1714 C C . GLU A 1 220 ? 143.624 84.748 93.052 1.00 222.54 220 GLU A C 1
ATOM 1715 O O . GLU A 1 220 ? 143.948 85.524 92.147 1.00 222.54 220 GLU A O 1
ATOM 1721 N N . GLN A 1 221 ? 142.457 84.114 93.064 1.00 215.95 221 GLN A N 1
ATOM 1722 C CA . GLN A 1 221 ? 141.446 84.271 92.030 1.00 215.95 221 GLN A CA 1
ATOM 1723 C C . GLN A 1 221 ? 140.241 84.983 92.624 1.00 215.95 221 GLN A C 1
ATOM 1724 O O . GLN A 1 221 ? 139.691 84.539 93.637 1.00 215.95 221 GLN A O 1
ATOM 1730 N N . ARG A 1 222 ? 139.838 86.083 91.999 1.00 199.69 222 ARG A N 1
ATOM 1731 C CA . ARG A 1 222 ? 138.723 86.891 92.466 1.00 199.69 222 ARG A CA 1
ATOM 1732 C C . ARG A 1 222 ? 137.571 86.789 91.481 1.00 199.69 222 ARG A C 1
ATOM 1733 O O . ARG A 1 222 ? 137.767 86.937 90.272 1.00 199.69 222 ARG A O 1
ATOM 1741 N N . TRP A 1 223 ? 136.380 86.528 92.002 1.00 192.88 223 TRP A N 1
ATOM 1742 C CA . TRP A 1 223 ? 135.157 86.513 91.215 1.00 192.88 223 TRP A CA 1
ATOM 1743 C C . TRP A 1 223 ? 134.435 87.828 91.459 1.00 192.88 223 TRP A C 1
ATOM 1744 O O . TRP A 1 223 ? 134.178 88.190 92.611 1.00 192.88 223 TRP A O 1
ATOM 1755 N N . TYR A 1 224 ? 134.108 88.539 90.387 1.00 188.56 224 TYR A N 1
ATOM 1756 C CA . TYR A 1 224 ? 133.542 89.869 90.547 1.00 188.56 224 TYR A CA 1
ATOM 1757 C C . TYR A 1 224 ? 132.768 90.253 89.296 1.00 188.56 224 TYR A C 1
ATOM 1758 O O . TYR A 1 224 ? 132.562 89.449 88.383 1.00 188.56 224 TYR A O 1
ATOM 1767 N N . GLY A 1 225 ? 132.338 91.504 89.278 1.00 176.88 225 GLY A N 1
ATOM 1768 C CA . GLY A 1 225 ? 131.651 92.071 88.140 1.00 176.88 225 GLY A CA 1
ATOM 1769 C C . GLY A 1 225 ? 131.537 93.562 88.336 1.00 176.88 225 GLY A C 1
ATOM 1770 O O . GLY A 1 225 ? 131.722 94.075 89.445 1.00 176.88 225 GLY A O 1
ATOM 1771 N N . LEU A 1 226 ? 131.244 94.256 87.239 1.00 169.47 226 LEU A N 1
ATOM 1772 C CA . LEU A 1 226 ? 131.128 95.712 87.249 1.00 169.47 226 LEU A CA 1
ATOM 1773 C C . LEU A 1 226 ? 132.412 96.373 87.742 1.00 169.47 226 LEU A C 1
ATOM 1774 O O . LEU A 1 226 ? 132.378 97.444 88.349 1.00 169.47 226 LEU A O 1
ATOM 1779 N N . GLU A 1 227 ? 133.551 95.727 87.497 1.00 180.74 227 GLU A N 1
ATOM 1780 C CA . GLU A 1 227 ? 134.874 96.262 87.810 1.00 180.74 227 GLU A CA 1
ATOM 1781 C C . GLU A 1 227 ? 135.713 96.111 86.546 1.00 180.74 227 GLU A C 1
ATOM 1782 O O . GLU A 1 227 ? 136.343 95.073 86.329 1.00 180.74 227 GLU A O 1
ATOM 1788 N N . GLN A 1 228 ? 135.708 97.143 85.707 1.00 183.43 228 GLN A N 1
ATOM 1789 C CA . GLN A 1 228 ? 136.452 97.095 84.461 1.00 183.43 228 GLN A CA 1
ATOM 1790 C C . GLN A 1 228 ? 137.950 97.061 84.738 1.00 183.43 228 GLN A C 1
ATOM 1791 O O . GLN A 1 228 ? 138.416 97.326 85.847 1.00 183.43 228 GLN A O 1
ATOM 1797 N N . ASP A 1 229 ? 138.709 96.718 83.705 1.00 190.52 229 ASP A N 1
ATOM 1798 C CA . ASP A 1 229 ? 140.155 96.760 83.813 1.00 190.52 229 ASP A CA 1
ATOM 1799 C C . ASP A 1 229 ? 140.630 98.206 83.900 1.00 190.52 229 ASP A C 1
ATOM 1800 O O . ASP A 1 229 ? 140.055 99.108 83.287 1.00 190.52 229 ASP A O 1
ATOM 1805 N N . GLU A 1 230 ? 141.688 98.419 84.677 1.00 188.98 230 GLU A N 1
ATOM 1806 C CA . GLU A 1 230 ? 142.231 99.757 84.952 1.00 188.98 230 GLU A CA 1
ATOM 1807 C C . GLU A 1 230 ? 141.116 100.571 85.606 1.00 188.98 230 GLU A C 1
ATOM 1808 O O . GLU A 1 230 ? 140.696 100.219 86.719 1.00 188.98 230 GLU A O 1
ATOM 1814 N N . GLY A 1 231 ? 140.639 101.649 84.983 1.00 178.54 231 GLY A N 1
ATOM 1815 C CA . GLY A 1 231 ? 139.620 102.515 85.548 1.00 178.54 231 GLY A CA 1
ATOM 1816 C C . GLY A 1 231 ? 138.449 101.795 86.182 1.00 178.54 231 GLY A C 1
ATOM 1817 O O . GLY A 1 231 ? 137.962 100.791 85.656 1.00 178.54 231 GLY A O 1
ATOM 1818 N N . ALA A 1 232 ? 137.989 102.307 87.323 1.00 166.70 232 ALA A N 1
ATOM 1819 C CA . ALA A 1 232 ? 136.937 101.674 88.107 1.00 166.70 232 ALA A CA 1
ATOM 1820 C C . ALA A 1 232 ? 135.561 102.244 87.803 1.00 166.70 232 ALA A C 1
ATOM 1821 O O . ALA A 1 232 ? 134.732 102.369 88.713 1.00 166.70 232 ALA A O 1
ATOM 1823 N N . LEU A 1 233 ? 135.308 102.604 86.547 1.00 155.38 233 LEU A N 1
ATOM 1824 C CA . LEU A 1 233 ? 134.056 103.217 86.128 1.00 155.38 233 LEU A CA 1
ATOM 1825 C C . LEU A 1 233 ? 132.854 102.446 86.649 1.00 155.38 233 LEU A C 1
ATOM 1826 O O . LEU A 1 233 ? 131.892 103.043 87.143 1.00 155.38 233 LEU A O 1
ATOM 1831 N N . GLY A 1 234 ? 132.916 101.118 86.569 1.00 158.80 234 GLY A N 1
ATOM 1832 C CA . GLY A 1 234 ? 131.811 100.295 87.020 1.00 158.80 234 GLY A CA 1
ATOM 1833 C C . GLY A 1 234 ? 131.407 100.536 88.456 1.00 158.80 234 GLY A C 1
ATOM 1834 O O . GLY A 1 234 ? 130.246 100.284 88.803 1.00 158.80 234 GLY A O 1
ATOM 1835 N N . ARG A 1 235 ? 132.326 101.028 89.291 1.00 158.56 235 ARG A N 1
ATOM 1836 C CA . ARG A 1 235 ? 131.965 101.390 90.656 1.00 158.56 235 ARG A CA 1
ATOM 1837 C C . ARG A 1 235 ? 130.746 102.296 90.673 1.00 158.56 235 ARG A C 1
ATOM 1838 O O . ARG A 1 235 ? 129.802 102.062 91.437 1.00 158.56 235 ARG A O 1
ATOM 1846 N N . SER A 1 236 ? 130.733 103.314 89.809 1.00 152.43 236 SER A N 1
ATOM 1847 C CA . SER A 1 236 ? 129.567 104.183 89.717 1.00 152.43 236 SER A CA 1
ATOM 1848 C C . SER A 1 236 ? 128.303 103.369 89.498 1.00 152.43 236 SER A C 1
ATOM 1849 O O . SER A 1 236 ? 127.325 103.517 90.242 1.00 152.43 236 SER A O 1
ATOM 1852 N N . MET A 1 237 ? 128.329 102.462 88.519 1.00 151.26 237 MET A N 1
ATOM 1853 C CA . MET A 1 237 ? 127.185 101.586 88.307 1.00 151.26 237 MET A CA 1
ATOM 1854 C C . MET A 1 237 ? 126.778 100.917 89.606 1.00 151.26 237 MET A C 1
ATOM 1855 O O . MET A 1 237 ? 125.610 100.992 90.011 1.00 151.26 237 MET A O 1
ATOM 1860 N N . GLU A 1 238 ? 127.742 100.313 90.304 1.00 156.41 238 GLU A N 1
ATOM 1861 C CA . GLU A 1 238 ? 127.430 99.660 91.567 1.00 156.41 238 GLU A CA 1
ATOM 1862 C C . GLU A 1 238 ? 126.718 100.617 92.504 1.00 156.41 238 GLU A C 1
ATOM 1863 O O . GLU A 1 238 ? 125.644 100.296 93.029 1.00 156.41 238 GLU A O 1
ATOM 1869 N N . ARG A 1 239 ? 127.265 101.823 92.672 1.00 144.15 239 ARG A N 1
ATOM 1870 C CA . ARG A 1 239 ? 126.602 102.803 93.519 1.00 144.15 239 ARG A CA 1
ATOM 1871 C C . ARG A 1 239 ? 125.164 102.997 93.079 1.00 144.15 239 ARG A C 1
ATOM 1872 O O . ARG A 1 239 ? 124.235 102.840 93.882 1.00 144.15 239 ARG A O 1
ATOM 1880 N N . SER A 1 240 ? 124.959 103.253 91.786 1.00 139.04 240 SER A N 1
ATOM 1881 C CA . SER A 1 240 ? 123.606 103.432 91.283 1.00 139.04 240 SER A CA 1
ATOM 1882 C C . SER A 1 240 ? 122.727 102.265 91.689 1.00 139.04 240 SER A C 1
ATOM 1883 O O . SER A 1 240 ? 121.630 102.465 92.225 1.00 139.04 240 SER A O 1
ATOM 1886 N N . GLN A 1 241 ? 123.218 101.039 91.499 1.00 135.72 241 GLN A N 1
ATOM 1887 C CA . GLN A 1 241 ? 122.412 99.877 91.842 1.00 135.72 241 GLN A CA 1
ATOM 1888 C C . GLN A 1 241 ? 121.972 99.935 93.291 1.00 135.72 241 GLN A C 1
ATOM 1889 O O . GLN A 1 241 ? 120.776 99.821 93.588 1.00 135.72 241 GLN A O 1
ATOM 1895 N N . GLN A 1 242 ? 122.914 100.181 94.203 1.00 131.48 242 GLN A N 1
ATOM 1896 C CA . GLN A 1 242 ? 122.545 100.282 95.606 1.00 131.48 242 GLN A CA 1
ATOM 1897 C C . GLN A 1 242 ? 121.443 101.306 95.788 1.00 131.48 242 GLN A C 1
ATOM 1898 O O . GLN A 1 242 ? 120.412 101.015 96.408 1.00 131.48 242 GLN A O 1
ATOM 1904 N N . PHE A 1 243 ? 121.607 102.480 95.177 1.00 122.55 243 PHE A N 1
ATOM 1905 C CA . PHE A 1 243 ? 120.595 103.516 95.304 1.00 122.55 243 PHE A CA 1
ATOM 1906 C C . PHE A 1 243 ? 119.228 102.984 94.919 1.00 122.55 243 PHE A C 1
ATOM 1907 O O . PHE A 1 243 ? 118.257 103.156 95.666 1.00 122.55 243 PHE A O 1
ATOM 1915 N N . LEU A 1 244 ? 119.141 102.290 93.783 1.00 119.94 244 LEU A N 1
ATOM 1916 C CA . LEU A 1 244 ? 117.852 101.761 93.366 1.00 119.94 244 LEU A CA 1
ATOM 1917 C C . LEU A 1 244 ? 117.246 100.904 94.461 1.00 119.94 244 LEU A C 1
ATOM 1918 O O . LEU A 1 244 ? 116.106 101.141 94.880 1.00 119.94 244 LEU A O 1
ATOM 1923 N N . LEU A 1 245 ? 118.019 99.955 94.990 1.00 113.93 245 LEU A N 1
ATOM 1924 C CA . LEU A 1 245 ? 117.506 99.136 96.079 1.00 113.93 245 LEU A CA 1
ATOM 1925 C C . LEU A 1 245 ? 117.001 100.013 97.207 1.00 113.93 245 LEU A C 1
ATOM 1926 O O . LEU A 1 245 ? 115.855 99.868 97.651 1.00 113.93 245 LEU A O 1
ATOM 1931 N N . LEU A 1 246 ? 117.817 100.983 97.626 1.00 113.50 246 LEU A N 1
ATOM 1932 C CA . LEU A 1 246 ? 117.404 101.869 98.702 1.00 113.50 246 LEU A CA 1
ATOM 1933 C C . LEU A 1 246 ? 116.052 102.483 98.399 1.00 113.50 246 LEU A C 1
ATOM 1934 O O . LEU A 1 246 ? 115.139 102.431 99.233 1.00 113.50 246 LEU A O 1
ATOM 1939 N N . SER A 1 247 ? 115.883 103.004 97.182 1.00 113.95 247 SER A N 1
ATOM 1940 C CA . SER A 1 247 ? 114.614 103.620 96.830 1.00 113.95 247 SER A CA 1
ATOM 1941 C C . SER A 1 247 ? 113.468 102.662 97.086 1.00 113.95 247 SER A C 1
ATOM 1942 O O . SER A 1 247 ? 112.524 102.996 97.812 1.00 113.95 247 SER A O 1
ATOM 1945 N N . ALA A 1 248 ? 113.572 101.437 96.563 1.00 109.39 248 ALA A N 1
ATOM 1946 C CA . ALA A 1 248 ? 112.517 100.461 96.796 1.00 109.39 248 ALA A CA 1
ATOM 1947 C C . ALA A 1 248 ? 112.243 100.324 98.280 1.00 109.39 248 ALA A C 1
ATOM 1948 O O . ALA A 1 248 ? 111.102 100.502 98.727 1.00 109.39 248 ALA A O 1
ATOM 1950 N N . LEU A 1 249 ? 113.296 100.101 99.068 1.00 110.18 249 LEU A N 1
ATOM 1951 C CA . LEU A 1 249 ? 113.109 99.944 100.501 1.00 110.18 249 LEU A CA 1
ATOM 1952 C C . LEU A 1 249 ? 112.358 101.130 101.071 1.00 110.18 249 LEU A C 1
ATOM 1953 O O . LEU A 1 249 ? 111.371 100.955 101.797 1.00 110.18 249 LEU A O 1
ATOM 1958 N N . LEU A 1 250 ? 112.765 102.343 100.694 1.00 109.99 250 LEU A N 1
ATOM 1959 C CA . LEU A 1 250 ? 112.087 103.523 101.208 1.00 109.99 250 LEU A CA 1
ATOM 1960 C C . LEU A 1 250 ? 110.596 103.437 100.950 1.00 109.99 250 LEU A C 1
ATOM 1961 O O . LEU A 1 250 ? 109.792 103.530 101.887 1.00 109.99 250 LEU A O 1
ATOM 1966 N N . THR A 1 251 ? 110.211 103.181 99.699 1.00 109.16 251 THR A N 1
ATOM 1967 C CA . THR A 1 251 ? 108.792 103.087 99.397 1.00 109.16 251 THR A CA 1
ATOM 1968 C C . THR A 1 251 ? 108.127 102.080 100.310 1.00 109.16 251 THR A C 1
ATOM 1969 O O . THR A 1 251 ? 107.125 102.392 100.965 1.00 109.16 251 THR A O 1
ATOM 1973 N N . LEU A 1 252 ? 108.729 100.897 100.440 1.00 104.61 252 LEU A N 1
ATOM 1974 C CA . LEU A 1 252 ? 108.159 99.880 101.308 1.00 104.61 252 LEU A CA 1
ATOM 1975 C C . LEU A 1 252 ? 107.916 100.444 102.695 1.00 104.61 252 LEU A C 1
ATOM 1976 O O . LEU A 1 252 ? 106.786 100.418 103.197 1.00 104.61 252 LEU A O 1
ATOM 1981 N N . LEU A 1 253 ? 108.948 101.045 103.289 1.00 106.73 253 LEU A N 1
ATOM 1982 C CA . LEU A 1 253 ? 108.786 101.592 104.627 1.00 106.73 253 LEU A CA 1
ATOM 1983 C C . LEU A 1 253 ? 107.629 102.571 104.662 1.00 106.73 253 LEU A C 1
ATOM 1984 O O . LEU A 1 253 ? 106.733 102.451 105.507 1.00 106.73 253 LEU A O 1
ATOM 1989 N N . LEU A 1 254 ? 107.586 103.494 103.699 1.00 104.97 254 LEU A N 1
ATOM 1990 C CA . LEU A 1 254 ? 106.489 104.450 103.662 1.00 104.97 254 LEU A CA 1
ATOM 1991 C C . LEU A 1 254 ? 105.159 103.725 103.694 1.00 104.97 254 LEU A C 1
ATOM 1992 O O . LEU A 1 254 ? 104.328 103.968 104.577 1.00 104.97 254 LEU A O 1
ATOM 1997 N N . ALA A 1 255 ? 104.984 102.760 102.788 1.00 101.91 255 ALA A N 1
ATOM 1998 C CA . ALA A 1 255 ? 103.724 102.038 102.735 1.00 101.91 255 ALA A CA 1
ATOM 1999 C C . ALA A 1 255 ? 103.368 101.498 104.104 1.00 101.91 255 ALA A C 1
ATOM 2000 O O . ALA A 1 255 ? 102.268 101.754 104.611 1.00 101.91 255 ALA A O 1
ATOM 2002 N N . VAL A 1 256 ? 104.331 100.852 104.764 1.00 100.00 256 VAL A N 1
ATOM 2003 C CA . VAL A 1 256 ? 104.036 100.218 106.041 1.00 100.00 256 VAL A CA 1
ATOM 2004 C C . VAL A 1 256 ? 103.422 101.233 106.983 1.00 100.00 256 VAL A C 1
ATOM 2005 O O . VAL A 1 256 ? 102.320 101.026 107.508 1.00 100.00 256 VAL A O 1
ATOM 2009 N N . ALA A 1 257 ? 104.065 102.395 107.110 1.00 97.60 257 ALA A N 1
ATOM 2010 C CA . ALA A 1 257 ? 103.562 103.395 108.038 1.00 97.60 257 ALA A CA 1
ATOM 2011 C C . ALA A 1 257 ? 102.104 103.687 107.751 1.00 97.60 257 ALA A C 1
ATOM 2012 O O . ALA A 1 257 ? 101.238 103.485 108.614 1.00 97.60 257 ALA A O 1
ATOM 2014 N N . ALA A 1 258 ? 101.799 104.033 106.499 1.00 98.36 258 ALA A N 1
ATOM 2015 C CA . ALA A 1 258 ? 100.422 104.356 106.161 1.00 98.36 258 ALA A CA 1
ATOM 2016 C C . ALA A 1 258 ? 99.506 103.221 106.560 1.00 98.36 258 ALA A C 1
ATOM 2017 O O . ALA A 1 258 ? 98.580 103.414 107.359 1.00 98.36 258 ALA A O 1
ATOM 2019 N N . VAL A 1 259 ? 99.829 102.004 106.121 1.00 100.17 259 VAL A N 1
ATOM 2020 C CA . VAL A 1 259 ? 98.938 100.890 106.400 1.00 100.17 259 VAL A CA 1
ATOM 2021 C C . VAL A 1 259 ? 98.685 100.811 107.888 1.00 100.17 259 VAL A C 1
ATOM 2022 O O . VAL A 1 259 ? 97.530 100.839 108.336 1.00 100.17 259 VAL A O 1
ATOM 2026 N N . ALA A 1 260 ? 99.761 100.856 108.677 1.00 102.08 260 ALA A N 1
ATOM 2027 C CA . ALA A 1 260 ? 99.614 100.768 110.119 1.00 102.08 260 ALA A CA 1
ATOM 2028 C C . ALA A 1 260 ? 98.555 101.739 110.597 1.00 102.08 260 ALA A C 1
ATOM 2029 O O . ALA A 1 260 ? 97.485 101.323 111.062 1.00 102.08 260 ALA A O 1
ATOM 2031 N N . VAL A 1 261 ? 98.779 103.034 110.374 1.00 101.17 261 VAL A N 1
ATOM 2032 C CA . VAL A 1 261 ? 97.860 103.998 110.955 1.00 101.17 261 VAL A CA 1
ATOM 2033 C C . VAL A 1 261 ? 96.463 103.746 110.424 1.00 101.17 261 VAL A C 1
ATOM 2034 O O . VAL A 1 261 ? 95.509 103.607 111.202 1.00 101.17 261 VAL A O 1
ATOM 2038 N N . ALA A 1 262 ? 96.345 103.535 109.111 1.00 98.56 262 ALA A N 1
ATOM 2039 C CA . ALA A 1 262 ? 95.028 103.302 108.545 1.00 98.56 262 ALA A CA 1
ATOM 2040 C C . ALA A 1 262 ? 94.357 102.146 109.253 1.00 98.56 262 ALA A C 1
ATOM 2041 O O . ALA A 1 262 ? 93.275 102.305 109.834 1.00 98.56 262 ALA A O 1
ATOM 2043 N N . MET A 1 263 ? 95.043 101.010 109.323 1.00 102.97 263 MET A N 1
ATOM 2044 C CA . MET A 1 263 ? 94.392 99.850 109.897 1.00 102.97 263 MET A CA 1
ATOM 2045 C C . MET A 1 263 ? 94.072 100.079 111.357 1.00 102.97 263 MET A C 1
ATOM 2046 O O . MET A 1 263 ? 92.994 99.680 111.816 1.00 102.97 263 MET A O 1
ATOM 2051 N N . ASN A 1 264 ? 94.948 100.779 112.080 1.00 101.58 264 ASN A N 1
ATOM 2052 C CA . ASN A 1 264 ? 94.626 101.081 113.465 1.00 101.58 264 ASN A CA 1
ATOM 2053 C C . ASN A 1 264 ? 93.277 101.764 113.550 1.00 101.58 264 ASN A C 1
ATOM 2054 O O . ASN A 1 264 ? 92.375 101.289 114.252 1.00 101.58 264 ASN A O 1
ATOM 2059 N N . HIS A 1 265 ? 93.092 102.827 112.766 1.00 102.32 265 HIS A N 1
ATOM 2060 C CA . HIS A 1 265 ? 91.817 103.523 112.786 1.00 102.32 265 HIS A CA 1
ATOM 2061 C C . HIS A 1 265 ? 90.684 102.562 112.483 1.00 102.32 265 HIS A C 1
ATOM 2062 O O . HIS A 1 265 ? 89.685 102.521 113.211 1.00 102.32 265 HIS A O 1
ATOM 2069 N N . TYR A 1 266 ? 90.858 101.728 111.458 1.00 103.28 266 TYR A N 1
ATOM 2070 C CA . TYR A 1 266 ? 89.798 100.799 111.101 1.00 103.28 266 TYR A CA 1
ATOM 2071 C C . TYR A 1 266 ? 89.403 99.957 112.296 1.00 103.28 266 TYR A C 1
ATOM 2072 O O . TYR A 1 266 ? 88.213 99.830 112.608 1.00 103.28 266 TYR A O 1
ATOM 2081 N N . CYS A 1 267 ? 90.393 99.426 113.014 1.00 109.65 267 CYS A N 1
ATOM 2082 C CA . CYS A 1 267 ? 90.080 98.569 114.147 1.00 109.65 267 CYS A CA 1
ATOM 2083 C C . CYS A 1 267 ? 89.235 99.315 115.161 1.00 109.65 267 CYS A C 1
ATOM 2084 O O . CYS A 1 267 ? 88.224 98.792 115.644 1.00 109.65 267 CYS A O 1
ATOM 2087 N N . ARG A 1 268 ? 89.596 100.566 115.446 1.00 109.36 268 ARG A N 1
ATOM 2088 C CA . ARG A 1 268 ? 88.824 101.334 116.410 1.00 109.36 268 ARG A CA 1
ATOM 2089 C C . ARG A 1 268 ? 87.380 101.456 115.963 1.00 109.36 268 ARG A C 1
ATOM 2090 O O . ARG A 1 268 ? 86.456 101.309 116.770 1.00 109.36 268 ARG A O 1
ATOM 2098 N N . SER A 1 269 ? 87.166 101.671 114.665 1.00 106.67 269 SER A N 1
ATOM 2099 C CA . SER A 1 269 ? 85.812 101.868 114.171 1.00 106.67 269 SER A CA 1
ATOM 2100 C C . SER A 1 269 ? 84.935 100.666 114.477 1.00 106.67 269 SER A C 1
ATOM 2101 O O . SER A 1 269 ? 83.715 100.799 114.614 1.00 106.67 269 SER A O 1
ATOM 2104 N N . ARG A 1 270 ? 85.536 99.486 114.601 1.00 107.92 270 ARG A N 1
ATOM 2105 C CA . ARG A 1 270 ? 84.715 98.303 114.798 1.00 107.92 270 ARG A CA 1
ATOM 2106 C C . ARG A 1 270 ? 84.288 98.115 116.239 1.00 107.92 270 ARG A C 1
ATOM 2107 O O . ARG A 1 270 ? 83.340 97.357 116.474 1.00 107.92 270 ARG A O 1
ATOM 2115 N N . TYR A 1 271 ? 84.925 98.816 117.182 1.00 112.48 271 TYR A N 1
ATOM 2116 C CA . TYR A 1 271 ? 84.781 98.488 118.597 1.00 112.48 271 TYR A CA 1
ATOM 2117 C C . TYR A 1 271 ? 83.328 98.258 118.972 1.00 112.48 271 TYR A C 1
ATOM 2118 O O . TYR A 1 271 ? 82.913 97.125 119.242 1.00 112.48 271 TYR A O 1
ATOM 2127 N N . ASP A 1 272 ? 82.519 99.313 118.908 1.00 115.42 272 ASP A N 1
ATOM 2128 C CA . ASP A 1 272 ? 81.147 99.210 119.381 1.00 115.42 272 ASP A CA 1
ATOM 2129 C C . ASP A 1 272 ? 80.386 98.095 118.682 1.00 115.42 272 ASP A C 1
ATOM 2130 O O . ASP A 1 272 ? 79.645 97.353 119.338 1.00 115.42 272 ASP A O 1
ATOM 2135 N N . LEU A 1 273 ? 80.587 97.931 117.374 1.00 108.44 273 LEU A N 1
ATOM 2136 C CA . LEU A 1 273 ? 79.859 96.892 116.661 1.00 108.44 273 LEU A CA 1
ATOM 2137 C C . LEU A 1 273 ? 80.104 95.539 117.304 1.00 108.44 273 LEU A C 1
ATOM 2138 O O . LEU A 1 273 ? 79.153 94.811 117.611 1.00 108.44 273 LEU A O 1
ATOM 2143 N N . VAL A 1 274 ? 81.369 95.212 117.571 1.00 107.36 274 VAL A N 1
ATOM 2144 C CA . VAL A 1 274 ? 81.669 93.935 118.203 1.00 107.36 274 VAL A CA 1
ATOM 2145 C C . VAL A 1 274 ? 80.892 93.806 119.499 1.00 107.36 274 VAL A C 1
ATOM 2146 O O . VAL A 1 274 ? 80.240 92.785 119.751 1.00 107.36 274 VAL A O 1
ATOM 2150 N N . ALA A 1 275 ? 80.893 94.866 120.307 1.00 109.60 275 ALA A N 1
ATOM 2151 C CA . ALA A 1 275 ? 80.145 94.840 121.555 1.00 109.60 275 ALA A CA 1
ATOM 2152 C C . ALA A 1 275 ? 78.699 94.454 121.303 1.00 109.60 275 ALA A C 1
ATOM 2153 O O . ALA A 1 275 ? 78.178 93.515 121.916 1.00 109.60 275 ALA A O 1
ATOM 2155 N N . ILE A 1 276 ? 78.057 95.120 120.344 1.00 104.42 276 ILE A N 1
ATOM 2156 C CA . ILE A 1 276 ? 76.660 94.820 120.063 1.00 104.42 276 ILE A CA 1
ATOM 2157 C C . ILE A 1 276 ? 76.508 93.359 119.685 1.00 104.42 276 ILE A C 1
ATOM 2158 O O . ILE A 1 276 ? 75.605 92.668 120.169 1.00 104.42 276 ILE A O 1
ATOM 2163 N N . LEU A 1 277 ? 77.412 92.853 118.848 1.00 106.71 277 LEU A N 1
ATOM 2164 C CA . LEU A 1 277 ? 77.320 91.455 118.459 1.00 106.71 277 LEU A CA 1
ATOM 2165 C C . LEU A 1 277 ? 77.482 90.552 119.668 1.00 106.71 277 LEU A C 1
ATOM 2166 O O . LEU A 1 277 ? 76.755 89.566 119.819 1.00 106.71 277 LEU A O 1
ATOM 2171 N N . LYS A 1 278 ? 78.409 90.893 120.559 1.00 106.75 278 LYS A N 1
ATOM 2172 C CA . LYS A 1 278 ? 78.564 90.099 121.766 1.00 106.75 278 LYS A CA 1
ATOM 2173 C C . LYS A 1 278 ? 77.316 90.180 122.626 1.00 106.75 278 LYS A C 1
ATOM 2174 O O . LYS A 1 278 ? 76.996 89.232 123.349 1.00 106.75 278 LYS A O 1
ATOM 2180 N N . THR A 1 279 ? 76.594 91.297 122.552 1.00 110.83 279 THR A N 1
ATOM 2181 C CA . THR A 1 279 ? 75.370 91.434 123.328 1.00 110.83 279 THR A CA 1
ATOM 2182 C C . THR A 1 279 ? 74.293 90.489 122.825 1.00 110.83 279 THR A C 1
ATOM 2183 O O . THR A 1 279 ? 73.551 89.902 123.619 1.00 110.83 279 THR A O 1
ATOM 2187 N N . LEU A 1 280 ? 74.194 90.329 121.513 1.00 112.46 280 LEU A N 1
ATOM 2188 C CA . LEU A 1 280 ? 73.174 89.489 120.906 1.00 112.46 280 LEU A CA 1
ATOM 2189 C C . LEU A 1 280 ? 73.534 88.024 120.931 1.00 112.46 280 LEU A C 1
ATOM 2190 O O . LEU A 1 280 ? 72.964 87.243 120.165 1.00 112.46 280 LEU A O 1
ATOM 2195 N N . GLY A 1 281 ? 74.475 87.632 121.781 1.00 121.60 281 GLY A N 1
ATOM 2196 C CA . GLY A 1 281 ? 74.805 86.233 121.915 1.00 121.60 281 GLY A CA 1
ATOM 2197 C C . GLY A 1 281 ? 75.623 85.667 120.786 1.00 121.60 281 GLY A C 1
ATOM 2198 O O . GLY A 1 281 ? 75.651 84.447 120.612 1.00 121.60 281 GLY A O 1
ATOM 2199 N N . ALA A 1 282 ? 76.288 86.509 120.006 1.00 120.12 282 ALA A N 1
ATOM 2200 C CA . ALA A 1 282 ? 77.140 86.002 118.944 1.00 120.12 282 ALA A CA 1
ATOM 2201 C C . ALA A 1 282 ? 78.270 85.188 119.544 1.00 120.12 282 ALA A C 1
ATOM 2202 O O . ALA A 1 282 ? 79.103 85.716 120.285 1.00 120.12 282 ALA A O 1
ATOM 2204 N N . GLY A 1 283 ? 78.296 83.902 119.232 1.00 127.41 283 GLY A N 1
ATOM 2205 C CA . GLY A 1 283 ? 79.332 83.042 119.751 1.00 127.41 283 GLY A CA 1
ATOM 2206 C C . GLY A 1 283 ? 80.675 83.343 119.123 1.00 127.41 283 GLY A C 1
ATOM 2207 O O . GLY A 1 283 ? 80.805 84.136 118.190 1.00 127.41 283 GLY A O 1
ATOM 2208 N N . ARG A 1 284 ? 81.702 82.683 119.654 1.00 124.24 284 ARG A N 1
ATOM 2209 C CA . ARG A 1 284 ? 83.051 82.898 119.149 1.00 124.24 284 ARG A CA 1
ATOM 2210 C C . ARG A 1 284 ? 83.145 82.543 117.673 1.00 124.24 284 ARG A C 1
ATOM 2211 O O . ARG A 1 284 ? 83.774 83.264 116.893 1.00 124.24 284 ARG A O 1
ATOM 2219 N N . ALA A 1 285 ? 82.505 81.447 117.268 1.00 121.28 285 ALA A N 1
ATOM 2220 C CA . ALA A 1 285 ? 82.575 81.024 115.874 1.00 121.28 285 ALA A CA 1
ATOM 2221 C C . ALA A 1 285 ? 81.952 82.059 114.946 1.00 121.28 285 ALA A C 1
ATOM 2222 O O . ALA A 1 285 ? 82.583 82.502 113.981 1.00 121.28 285 ALA A O 1
ATOM 2224 N N . GLN A 1 286 ? 80.713 82.460 115.226 1.00 122.73 286 GLN A N 1
ATOM 2225 C CA . GLN A 1 286 ? 80.032 83.404 114.348 1.00 122.73 286 GLN A CA 1
ATOM 2226 C C . GLN A 1 286 ? 80.711 84.761 114.371 1.00 122.73 286 GLN A C 1
ATOM 2227 O O . GLN A 1 286 ? 80.836 85.420 113.331 1.00 122.73 286 GLN A O 1
ATOM 2233 N N . LEU A 1 287 ? 81.136 85.205 115.551 1.00 116.46 287 LEU A N 1
ATOM 2234 C CA . LEU A 1 287 ? 81.806 86.492 115.652 1.00 116.46 287 LEU A CA 1
ATOM 2235 C C . LEU A 1 287 ? 83.092 86.498 114.848 1.00 116.46 287 LEU A C 1
ATOM 2236 O O . LEU A 1 287 ? 83.374 87.456 114.116 1.00 116.46 287 LEU A O 1
ATOM 2241 N N . ARG A 1 288 ? 83.887 85.436 114.971 1.00 121.00 288 ARG A N 1
ATOM 2242 C CA . ARG A 1 288 ? 85.095 85.332 114.167 1.00 121.00 288 ARG A CA 1
ATOM 2243 C C . ARG A 1 288 ? 84.750 85.345 112.691 1.00 121.00 288 ARG A C 1
ATOM 2244 O O . ARG A 1 288 ? 85.351 86.088 111.911 1.00 121.00 288 ARG A O 1
ATOM 2252 N N . LYS A 1 289 ? 83.752 84.555 112.296 1.00 118.20 289 LYS A N 1
ATOM 2253 C CA . LYS A 1 289 ? 83.379 84.504 110.892 1.00 118.20 289 LYS A CA 1
ATOM 2254 C C . LYS A 1 289 ? 83.084 85.898 110.369 1.00 118.20 289 LYS A C 1
ATOM 2255 O O . LYS A 1 289 ? 83.705 86.353 109.408 1.00 118.20 289 LYS A O 1
ATOM 2261 N N . LEU A 1 290 ? 82.204 86.628 111.054 1.00 116.40 290 LEU A N 1
ATOM 2262 C CA . LEU A 1 290 ? 81.804 87.945 110.569 1.00 116.40 290 LEU A CA 1
ATOM 2263 C C . LEU A 1 290 ? 82.978 88.912 110.535 1.00 116.40 290 LEU A C 1
ATOM 2264 O O . LEU A 1 290 ? 83.246 89.546 109.506 1.00 116.40 290 LEU A O 1
ATOM 2269 N N . ILE A 1 291 ? 83.693 89.045 111.652 1.00 113.01 291 ILE A N 1
ATOM 2270 C CA . ILE A 1 291 ? 84.705 90.091 111.746 1.00 113.01 291 ILE A CA 1
ATOM 2271 C C . ILE A 1 291 ? 85.869 89.805 110.809 1.00 113.01 291 ILE A C 1
ATOM 2272 O O . ILE A 1 291 ? 86.283 90.673 110.028 1.00 113.01 291 ILE A O 1
ATOM 2277 N N . VAL A 1 292 ? 86.421 88.592 110.866 1.00 115.41 292 VAL A N 1
ATOM 2278 C CA . VAL A 1 292 ? 87.533 88.308 109.980 1.00 115.41 292 VAL A CA 1
ATOM 2279 C C . VAL A 1 292 ? 87.074 88.245 108.536 1.00 115.41 292 VAL A C 1
ATOM 2280 O O . VAL A 1 292 ? 87.877 88.499 107.641 1.00 115.41 292 VAL A O 1
ATOM 2284 N N . GLY A 1 293 ? 85.798 87.959 108.268 1.00 117.26 293 GLY A N 1
ATOM 2285 C CA . GLY A 1 293 ? 85.323 88.036 106.903 1.00 117.26 293 GLY A CA 1
ATOM 2286 C C . GLY A 1 293 ? 85.339 89.454 106.380 1.00 117.26 293 GLY A C 1
ATOM 2287 O O . GLY A 1 293 ? 85.782 89.704 105.259 1.00 117.26 293 GLY A O 1
ATOM 2288 N N . GLN A 1 294 ? 84.873 90.403 107.189 1.00 114.90 294 GLN A N 1
ATOM 2289 C CA . GLN A 1 294 ? 84.951 91.800 106.781 1.00 114.90 294 GLN A CA 1
ATOM 2290 C C . GLN A 1 294 ? 86.396 92.217 106.566 1.00 114.90 294 GLN A C 1
ATOM 2291 O O . GLN A 1 294 ? 86.736 92.847 105.556 1.00 114.90 294 GLN A O 1
ATOM 2297 N N . TRP A 1 295 ? 87.270 91.846 107.500 1.00 113.40 295 TRP A N 1
ATOM 2298 C CA . TRP A 1 295 ? 88.670 92.233 107.387 1.00 113.40 295 TRP A CA 1
ATOM 2299 C C . TRP A 1 295 ? 89.303 91.648 106.131 1.00 113.40 295 TRP A C 1
ATOM 2300 O O . TRP A 1 295 ? 89.993 92.351 105.383 1.00 113.40 295 TRP A O 1
ATOM 2311 N N . LEU A 1 296 ? 89.058 90.365 105.868 1.00 116.70 296 LEU A N 1
ATOM 2312 C CA . LEU A 1 296 ? 89.664 89.715 104.715 1.00 116.70 296 LEU A CA 1
ATOM 2313 C C . LEU A 1 296 ? 89.099 90.253 103.415 1.00 116.70 296 LEU A C 1
ATOM 2314 O O . LEU A 1 296 ? 89.826 90.379 102.427 1.00 116.70 296 LEU A O 1
ATOM 2319 N N . MET A 1 297 ? 87.802 90.550 103.379 1.00 123.35 297 MET A N 1
ATOM 2320 C CA . MET A 1 297 ? 87.237 91.122 102.168 1.00 123.35 297 MET A CA 1
ATOM 2321 C C . MET A 1 297 ? 87.848 92.481 101.882 1.00 123.35 297 MET A C 1
ATOM 2322 O O . MET A 1 297 ? 88.158 92.800 100.728 1.00 123.35 297 MET A O 1
ATOM 2327 N N . VAL A 1 298 ? 88.043 93.293 102.921 1.00 112.48 298 VAL A N 1
ATOM 2328 C CA . VAL A 1 298 ? 88.696 94.582 102.721 1.00 112.48 298 VAL A CA 1
ATOM 2329 C C . VAL A 1 298 ? 90.111 94.380 102.204 1.00 112.48 298 VAL A C 1
ATOM 2330 O O . VAL A 1 298 ? 90.548 95.050 101.262 1.00 112.48 298 VAL A O 1
ATOM 2334 N N . LEU A 1 299 ? 90.845 93.443 102.804 1.00 116.11 299 LEU A N 1
ATOM 2335 C CA . LEU A 1 299 ? 92.212 93.199 102.357 1.00 116.11 299 LEU A CA 1
ATOM 2336 C C . LEU A 1 299 ? 92.243 92.764 100.901 1.00 116.11 299 LEU A C 1
ATOM 2337 O O . LEU A 1 299 ? 93.064 93.248 100.118 1.00 116.11 299 LEU A O 1
ATOM 2342 N N . THR A 1 300 ? 91.348 91.858 100.519 1.00 119.84 300 THR A N 1
ATOM 2343 C CA . THR A 1 300 ? 91.357 91.340 99.161 1.00 119.84 300 THR A CA 1
ATOM 2344 C C . THR A 1 300 ? 90.976 92.413 98.154 1.00 119.84 300 THR A C 1
ATOM 2345 O O . THR A 1 300 ? 91.623 92.544 97.110 1.00 119.84 300 THR A O 1
ATOM 2349 N N . LEU A 1 301 ? 89.931 93.190 98.440 1.00 114.92 301 LEU A N 1
ATOM 2350 C CA . LEU A 1 301 ? 89.559 94.259 97.522 1.00 114.92 301 LEU A CA 1
ATOM 2351 C C . LEU A 1 301 ? 90.681 95.274 97.389 1.00 114.92 301 LEU A C 1
ATOM 2352 O O . LEU A 1 301 ? 91.005 95.715 96.279 1.00 114.92 301 LEU A O 1
ATOM 2357 N N . SER A 1 302 ? 91.289 95.655 98.512 1.00 119.05 302 SER A N 1
ATOM 2358 C CA . SER A 1 302 ? 92.385 96.607 98.457 1.00 119.05 302 SER A CA 1
ATOM 2359 C C . SER A 1 302 ? 93.528 96.065 97.621 1.00 119.05 302 SER A C 1
ATOM 2360 O O . SER A 1 302 ? 94.075 96.777 96.776 1.00 119.05 302 SER A O 1
ATOM 2363 N N . ALA A 1 303 ? 93.881 94.796 97.821 1.00 118.34 303 ALA A N 1
ATOM 2364 C CA . ALA A 1 303 ? 94.969 94.207 97.053 1.00 118.34 303 ALA A CA 1
ATOM 2365 C C . ALA A 1 303 ? 94.642 94.177 95.569 1.00 118.34 303 ALA A C 1
ATOM 2366 O O . ALA A 1 303 ? 95.497 94.482 94.735 1.00 118.34 303 ALA A O 1
ATOM 2368 N N . VAL A 1 304 ? 93.409 93.816 95.218 1.00 117.22 304 VAL A N 1
ATOM 2369 C CA . VAL A 1 304 ? 93.050 93.699 93.809 1.00 117.22 304 VAL A CA 1
ATOM 2370 C C . VAL A 1 304 ? 93.127 95.056 93.123 1.00 117.22 304 VAL A C 1
ATOM 2371 O O . VAL A 1 304 ? 93.760 95.204 92.069 1.00 117.22 304 VAL A O 1
ATOM 2375 N N . THR A 1 305 ? 92.489 96.071 93.709 1.00 117.08 305 THR A N 1
ATOM 2376 C CA . THR A 1 305 ? 92.526 97.381 93.068 1.00 117.08 305 THR A CA 1
ATOM 2377 C C . THR A 1 305 ? 93.933 97.954 93.072 1.00 117.08 305 THR A C 1
ATOM 2378 O O . THR A 1 305 ? 94.339 98.620 92.114 1.00 117.08 305 THR A O 1
ATOM 2382 N N . GLY A 1 306 ? 94.701 97.700 94.130 1.00 120.46 306 GLY A N 1
ATOM 2383 C CA . GLY A 1 306 ? 96.074 98.161 94.146 1.00 120.46 306 GLY A CA 1
ATOM 2384 C C . GLY A 1 306 ? 96.898 97.533 93.044 1.00 120.46 306 GLY A C 1
ATOM 2385 O O . GLY A 1 306 ? 97.680 98.212 92.381 1.00 120.46 306 GLY A O 1
ATOM 2386 N N . GLY A 1 307 ? 96.726 96.231 92.827 1.00 125.85 307 GLY A N 1
ATOM 2387 C CA . GLY A 1 307 ? 97.450 95.576 91.755 1.00 125.85 307 GLY A CA 1
ATOM 2388 C C . GLY A 1 307 ? 97.064 96.114 90.394 1.00 125.85 307 GLY A C 1
ATOM 2389 O O . GLY A 1 307 ? 97.922 96.369 89.545 1.00 125.85 307 GLY A O 1
ATOM 2390 N N . ALA A 1 308 ? 95.763 96.301 90.169 1.00 123.67 308 ALA A N 1
ATOM 2391 C CA . ALA A 1 308 ? 95.318 96.833 88.886 1.00 123.67 308 ALA A CA 1
ATOM 2392 C C . ALA A 1 308 ? 95.889 98.223 88.647 1.00 123.67 308 ALA A C 1
ATOM 2393 O O . ALA A 1 308 ? 96.403 98.522 87.562 1.00 123.67 308 ALA A O 1
ATOM 2395 N N . ILE A 1 309 ? 95.830 99.081 89.665 1.00 122.87 309 ILE A N 1
ATOM 2396 C CA . ILE A 1 309 ? 96.334 100.440 89.522 1.00 122.87 309 ILE A CA 1
ATOM 2397 C C . ILE A 1 309 ? 97.839 100.436 89.307 1.00 122.87 309 ILE A C 1
ATOM 2398 O O . ILE A 1 309 ? 98.360 101.196 88.488 1.00 122.87 309 ILE A O 1
ATOM 2403 N N . GLY A 1 310 ? 98.563 99.592 90.040 1.00 125.98 310 GLY A N 1
ATOM 2404 C CA . GLY A 1 310 ? 100.002 99.538 89.868 1.00 125.98 310 GLY A CA 1
ATOM 2405 C C . GLY A 1 310 ? 100.400 99.071 88.484 1.00 125.98 310 GLY A C 1
ATOM 2406 O O . GLY A 1 310 ? 101.312 99.630 87.871 1.00 125.98 310 GLY A O 1
ATOM 2407 N N . LEU A 1 311 ? 99.722 98.046 87.969 1.00 130.41 311 LEU A N 1
ATOM 2408 C CA . LEU A 1 311 ? 100.014 97.591 86.616 1.00 130.41 311 LEU A CA 1
ATOM 2409 C C . LEU A 1 311 ? 99.703 98.671 85.591 1.00 130.41 311 LEU A C 1
ATOM 2410 O O . LEU A 1 311 ? 100.481 98.890 84.653 1.00 130.41 311 LEU A O 1
ATOM 2415 N N . LEU A 1 312 ? 98.569 99.357 85.748 1.00 131.68 312 LEU A N 1
ATOM 2416 C CA . LEU A 1 312 ? 98.246 100.439 84.827 1.00 131.68 312 LEU A CA 1
ATOM 2417 C C . LEU A 1 312 ? 99.302 101.530 84.880 1.00 131.68 312 LEU A C 1
ATOM 2418 O O . LEU A 1 312 ? 99.735 102.040 83.840 1.00 131.68 312 LEU A O 1
ATOM 2423 N N . PHE A 1 313 ? 99.735 101.891 86.086 1.00 133.51 313 PHE A N 1
ATOM 2424 C CA . PHE A 1 313 ? 100.753 102.919 86.239 1.00 133.51 313 PHE A CA 1
ATOM 2425 C C . PHE A 1 313 ? 102.047 102.503 85.563 1.00 133.51 313 PHE A C 1
ATOM 2426 O O . PHE A 1 313 ? 102.665 103.290 84.842 1.00 133.51 313 PHE A O 1
ATOM 2434 N N . GLU A 1 314 ? 102.468 101.258 85.777 1.00 134.67 314 GLU A N 1
ATOM 2435 C CA . GLU A 1 314 ? 103.706 100.786 85.172 1.00 134.67 314 GLU A CA 1
ATOM 2436 C C . GLU A 1 314 ? 103.628 100.835 83.656 1.00 134.67 314 GLU A C 1
ATOM 2437 O O . GLU A 1 314 ? 104.545 101.330 82.989 1.00 134.67 314 GLU A O 1
ATOM 2443 N N . ASN A 1 315 ? 102.534 100.324 83.091 1.00 134.34 315 ASN A N 1
ATOM 2444 C CA . ASN A 1 315 ? 102.414 100.291 81.639 1.00 134.34 315 ASN A CA 1
ATOM 2445 C C . ASN A 1 315 ? 102.405 101.699 81.062 1.00 134.34 315 ASN A C 1
ATOM 2446 O O . ASN A 1 315 ? 103.136 101.998 80.108 1.00 134.34 315 ASN A O 1
ATOM 2451 N N . VAL A 1 316 ? 101.601 102.590 81.645 1.00 132.89 316 VAL A N 1
ATOM 2452 C CA . VAL A 1 316 ? 101.490 103.932 81.089 1.00 132.89 316 VAL A CA 1
ATOM 2453 C C . VAL A 1 316 ? 102.800 104.689 81.252 1.00 132.89 316 VAL A C 1
ATOM 2454 O O . VAL A 1 316 ? 103.191 105.472 80.378 1.00 132.89 316 VAL A O 1
ATOM 2458 N N . LEU A 1 317 ? 103.514 104.457 82.353 1.00 134.42 317 LEU A N 1
ATOM 2459 C CA . LEU A 1 317 ? 104.773 105.155 82.562 1.00 134.42 317 LEU A CA 1
ATOM 2460 C C . LEU A 1 317 ? 105.835 104.676 81.588 1.00 134.42 317 LEU A C 1
ATOM 2461 O O . LEU A 1 317 ? 106.572 105.489 81.021 1.00 134.42 317 LEU A O 1
ATOM 2466 N N . MET A 1 318 ? 105.933 103.363 81.377 1.00 139.01 318 MET A N 1
ATOM 2467 C CA . MET A 1 318 ? 106.924 102.880 80.425 1.00 139.01 318 MET A CA 1
ATOM 2468 C C . MET A 1 318 ? 106.589 103.306 79.007 1.00 139.01 318 MET A C 1
ATOM 2469 O O . MET A 1 318 ? 107.500 103.553 78.210 1.00 139.01 318 MET A O 1
ATOM 2474 N N . VAL A 1 319 ? 105.303 103.411 78.673 1.00 139.50 319 VAL A N 1
ATOM 2475 C CA . VAL A 1 319 ? 104.948 103.969 77.374 1.00 139.50 319 VAL A CA 1
ATOM 2476 C C . VAL A 1 319 ? 105.393 105.421 77.286 1.00 139.50 319 VAL A C 1
ATOM 2477 O O . VAL A 1 319 ? 105.978 105.849 76.284 1.00 139.50 319 VAL A O 1
ATOM 2481 N N . LEU A 1 320 ? 105.151 106.195 78.341 1.00 140.00 320 LEU A N 1
ATOM 2482 C CA . LEU A 1 320 ? 105.526 107.602 78.333 1.00 140.00 320 LEU A CA 1
ATOM 2483 C C . LEU A 1 320 ? 107.026 107.817 78.453 1.00 140.00 320 LEU A C 1
ATOM 2484 O O . LEU A 1 320 ? 107.485 108.950 78.277 1.00 140.00 320 LEU A O 1
ATOM 2489 N N . LEU A 1 321 ? 107.796 106.776 78.750 1.00 149.56 321 LEU A N 1
ATOM 2490 C CA . LEU A 1 321 ? 109.231 106.909 78.945 1.00 149.56 321 LEU A CA 1
ATOM 2491 C C . LEU A 1 321 ? 110.034 106.468 77.733 1.00 149.56 321 LEU A C 1
ATOM 2492 O O . LEU A 1 321 ? 111.250 106.292 77.844 1.00 149.56 321 LEU A O 1
ATOM 2497 N N . LYS A 1 322 ? 109.386 106.288 76.585 1.00 154.27 322 LYS A N 1
ATOM 2498 C CA . LYS A 1 322 ? 110.089 105.774 75.411 1.00 154.27 322 LYS A CA 1
ATOM 2499 C C . LYS A 1 322 ? 111.303 106.605 75.016 1.00 154.27 322 LYS A C 1
ATOM 2500 O O . LYS A 1 322 ? 112.362 106.012 74.751 1.00 154.27 322 LYS A O 1
ATOM 2506 N N . PRO A 1 323 ? 111.237 107.941 74.934 1.00 160.66 323 PRO A N 1
ATOM 2507 C CA . PRO A 1 323 ? 112.442 108.687 74.528 1.00 160.66 323 PRO A CA 1
ATOM 2508 C C . PRO A 1 323 ? 113.624 108.494 75.459 1.00 160.66 323 PRO A C 1
ATOM 2509 O O . PRO A 1 323 ? 114.768 108.421 74.994 1.00 160.66 323 PRO A O 1
ATOM 2513 N N . VAL A 1 324 ? 113.379 108.400 76.765 1.00 163.58 324 VAL A N 1
ATOM 2514 C CA . VAL A 1 324 ? 114.478 108.344 77.725 1.00 163.58 324 VAL A CA 1
ATOM 2515 C C . VAL A 1 324 ? 115.230 107.024 77.606 1.00 163.58 324 VAL A C 1
ATOM 2516 O O . VAL A 1 324 ? 116.466 106.998 77.555 1.00 163.58 324 VAL A O 1
ATOM 2520 N N . LEU A 1 325 ? 114.502 105.915 77.556 1.00 164.87 325 LEU A N 1
ATOM 2521 C CA . LEU A 1 325 ? 115.146 104.612 77.534 1.00 164.87 325 LEU A CA 1
ATOM 2522 C C . LEU A 1 325 ? 115.874 104.403 76.209 1.00 164.87 325 LEU A C 1
ATOM 2523 O O . LEU A 1 325 ? 115.413 104.873 75.164 1.00 164.87 325 LEU A O 1
ATOM 2528 N N . PRO A 1 326 ? 117.008 103.714 76.219 1.00 170.47 326 PRO A N 1
ATOM 2529 C CA . PRO A 1 326 ? 117.699 103.416 74.961 1.00 170.47 326 PRO A CA 1
ATOM 2530 C C . PRO A 1 326 ? 117.085 102.223 74.252 1.00 170.47 326 PRO A C 1
ATOM 2531 O O . PRO A 1 326 ? 117.110 102.133 73.021 1.00 170.47 326 PRO A O 1
ATOM 2535 N N . ALA A 1 327 ? 116.528 101.301 75.032 1.00 168.84 327 ALA A N 1
ATOM 2536 C CA . ALA A 1 327 ? 115.917 100.096 74.494 1.00 168.84 327 ALA A CA 1
ATOM 2537 C C . ALA A 1 327 ? 114.856 99.622 75.474 1.00 168.84 327 ALA A C 1
ATOM 2538 O O . ALA A 1 327 ? 114.832 100.036 76.636 1.00 168.84 327 ALA A O 1
ATOM 2540 N N . ALA A 1 328 ? 113.973 98.757 74.986 1.00 154.70 328 ALA A N 1
ATOM 2541 C CA . ALA A 1 328 ? 112.934 98.201 75.839 1.00 154.70 328 ALA A CA 1
ATOM 2542 C C . ALA A 1 328 ? 113.557 97.398 76.972 1.00 154.70 328 ALA A C 1
ATOM 2543 O O . ALA A 1 328 ? 114.451 96.578 76.752 1.00 154.70 328 ALA A O 1
ATOM 2545 N N . LEU A 1 329 ? 113.090 97.642 78.180 1.00 140.04 329 LEU A N 1
ATOM 2546 C CA . LEU A 1 329 ? 113.631 96.943 79.329 1.00 140.04 329 LEU A CA 1
ATOM 2547 C C . LEU A 1 329 ? 113.035 95.542 79.431 1.00 140.04 329 LEU A C 1
ATOM 2548 O O . LEU A 1 329 ? 111.892 95.314 79.029 1.00 140.04 329 LEU A O 1
ATOM 2553 N N . PRO A 1 330 ? 113.790 94.589 79.961 1.00 135.37 330 PRO A N 1
ATOM 2554 C CA . PRO A 1 330 ? 113.276 93.228 80.112 1.00 135.37 330 PRO A CA 1
ATOM 2555 C C . PRO A 1 330 ? 112.188 93.176 81.168 1.00 135.37 330 PRO A C 1
ATOM 2556 O O . PRO A 1 330 ? 112.093 94.075 82.017 1.00 135.37 330 PRO A O 1
ATOM 2560 N N . PRO A 1 331 ? 111.339 92.152 81.141 1.00 135.40 331 PRO A N 1
ATOM 2561 C CA . PRO A 1 331 ? 110.261 92.064 82.132 1.00 135.40 331 PRO A CA 1
ATOM 2562 C C . PRO A 1 331 ? 110.803 91.911 83.544 1.00 135.40 331 PRO A C 1
ATOM 2563 O O . PRO A 1 331 ? 111.874 91.345 83.767 1.00 135.40 331 PRO A O 1
ATOM 2567 N N . ALA A 1 332 ? 110.041 92.428 84.503 1.00 129.93 332 ALA A N 1
ATOM 2568 C CA . ALA A 1 332 ? 110.450 92.399 85.896 1.00 129.93 332 ALA A CA 1
ATOM 2569 C C . ALA A 1 332 ? 110.334 90.995 86.475 1.00 129.93 332 ALA A C 1
ATOM 2570 O O . ALA A 1 332 ? 109.642 90.125 85.942 1.00 129.93 332 ALA A O 1
ATOM 2572 N N . SER A 1 333 ? 111.027 90.784 87.589 1.00 127.66 333 SER A N 1
ATOM 2573 C CA . SER A 1 333 ? 110.849 89.568 88.360 1.00 127.66 333 SER A CA 1
ATOM 2574 C C . SER A 1 333 ? 109.601 89.682 89.228 1.00 127.66 333 SER A C 1
ATOM 2575 O O . SER A 1 333 ? 108.943 90.723 89.285 1.00 127.66 333 SER A O 1
ATOM 2578 N N . LEU A 1 334 ? 109.280 88.594 89.918 1.00 118.59 334 LEU A N 1
ATOM 2579 C CA . LEU A 1 334 ? 108.038 88.518 90.671 1.00 118.59 334 LEU A CA 1
ATOM 2580 C C . LEU A 1 334 ? 108.157 89.028 92.097 1.00 118.59 334 LEU A C 1
ATOM 2581 O O . LEU A 1 334 ? 107.131 89.189 92.763 1.00 118.59 334 LEU A O 1
ATOM 2586 N N . TRP A 1 335 ? 109.363 89.307 92.576 1.00 117.27 335 TRP A N 1
ATOM 2587 C CA . TRP A 1 335 ? 109.511 89.643 93.986 1.00 117.27 335 TRP A CA 1
ATOM 2588 C C . TRP A 1 335 ? 108.791 90.923 94.407 1.00 117.27 335 TRP A C 1
ATOM 2589 O O . TRP A 1 335 ? 108.453 91.046 95.589 1.00 117.27 335 TRP A O 1
ATOM 2600 N N . PRO A 1 336 ? 108.547 91.904 93.529 1.00 111.99 336 PRO A N 1
ATOM 2601 C CA . PRO A 1 336 ? 107.717 93.037 93.967 1.00 111.99 336 PRO A CA 1
ATOM 2602 C C . PRO A 1 336 ? 106.327 92.633 94.419 1.00 111.99 336 PRO A C 1
ATOM 2603 O O . PRO A 1 336 ? 105.783 93.241 95.352 1.00 111.99 336 PRO A O 1
ATOM 2607 N N . TRP A 1 337 ? 105.728 91.624 93.790 1.00 111.68 337 TRP A N 1
ATOM 2608 C CA . TRP A 1 337 ? 104.405 91.189 94.217 1.00 111.68 337 TRP A CA 1
ATOM 2609 C C . TRP A 1 337 ? 104.431 90.712 95.658 1.00 111.68 337 TRP A C 1
ATOM 2610 O O . TRP A 1 337 ? 103.542 91.048 96.449 1.00 111.68 337 TRP A O 1
ATOM 2621 N N . LEU A 1 338 ? 105.434 89.912 96.011 1.00 114.50 338 LEU A N 1
ATOM 2622 C CA . LEU A 1 338 ? 105.606 89.539 97.406 1.00 114.50 338 LEU A CA 1
ATOM 2623 C C . LEU A 1 338 ? 105.821 90.775 98.257 1.00 114.50 338 LEU A C 1
ATOM 2624 O O . LEU A 1 338 ? 105.133 90.977 99.261 1.00 114.50 338 LEU A O 1
ATOM 2629 N N . TRP A 1 339 ? 106.715 91.657 97.815 1.00 117.11 339 TRP A N 1
ATOM 2630 C CA . TRP A 1 339 ? 107.070 92.828 98.600 1.00 117.11 339 TRP A CA 1
ATOM 2631 C C . TRP A 1 339 ? 105.868 93.703 98.896 1.00 117.11 339 TRP A C 1
ATOM 2632 O O . TRP A 1 339 ? 105.916 94.497 99.835 1.00 117.11 339 TRP A O 1
ATOM 2643 N N . ALA A 1 340 ? 104.809 93.599 98.099 1.00 116.69 340 ALA A N 1
ATOM 2644 C CA . ALA A 1 340 ? 103.587 94.359 98.342 1.00 116.69 340 ALA A CA 1
ATOM 2645 C C . ALA A 1 340 ? 102.568 93.570 99.155 1.00 116.69 340 ALA A C 1
ATOM 2646 O O . ALA A 1 340 ? 102.153 93.998 100.240 1.00 116.69 340 ALA A O 1
ATOM 2648 N N . LEU A 1 341 ? 102.139 92.425 98.631 1.00 120.38 341 LEU A N 1
ATOM 2649 C CA . LEU A 1 341 ? 101.064 91.687 99.277 1.00 120.38 341 LEU A CA 1
ATOM 2650 C C . LEU A 1 341 ? 101.480 91.219 100.661 1.00 120.38 341 LEU A C 1
ATOM 2651 O O . LEU A 1 341 ? 100.721 91.350 101.628 1.00 120.38 341 LEU A O 1
ATOM 2656 N N . GLY A 1 342 ? 102.690 90.669 100.777 1.00 122.27 342 GLY A N 1
ATOM 2657 C CA . GLY A 1 342 ? 103.138 90.177 102.061 1.00 122.27 342 GLY A CA 1
ATOM 2658 C C . GLY A 1 342 ? 103.239 91.272 103.101 1.00 122.27 342 GLY A C 1
ATOM 2659 O O . GLY A 1 342 ? 102.833 91.082 104.247 1.00 122.27 342 GLY A O 1
ATOM 2660 N N . THR A 1 343 ? 103.782 92.432 102.725 1.00 118.50 343 THR A N 1
ATOM 2661 C CA . THR A 1 343 ? 103.917 93.488 103.720 1.00 118.50 343 THR A CA 1
ATOM 2662 C C . THR A 1 343 ? 102.555 94.008 104.147 1.00 118.50 343 THR A C 1
ATOM 2663 O O . THR A 1 343 ? 102.327 94.243 105.340 1.00 118.50 343 THR A O 1
ATOM 2667 N N . MET A 1 344 ? 101.629 94.178 103.201 1.00 118.01 344 MET A N 1
ATOM 2668 C CA . MET A 1 344 ? 100.317 94.675 103.588 1.00 118.01 344 MET A CA 1
ATOM 2669 C C . MET A 1 344 ? 99.630 93.673 104.504 1.00 118.01 344 MET A C 1
ATOM 2670 O O . MET A 1 344 ? 99.081 94.050 105.545 1.00 118.01 344 MET A O 1
ATOM 2675 N N . THR A 1 345 ? 99.728 92.382 104.180 1.00 117.60 345 THR A N 1
ATOM 2676 C CA . THR A 1 345 ? 99.109 91.360 105.016 1.00 117.60 345 THR A CA 1
ATOM 2677 C C . THR A 1 345 ? 99.729 91.327 106.405 1.00 117.60 345 THR A C 1
ATOM 2678 O O . THR A 1 345 ? 99.016 91.290 107.413 1.00 117.60 345 THR A O 1
ATOM 2682 N N . VAL A 1 346 ? 101.058 91.332 106.482 1.00 112.66 346 VAL A N 1
ATOM 2683 C CA . VAL A 1 346 ? 101.699 91.152 107.776 1.00 112.66 346 VAL A CA 1
ATOM 2684 C C . VAL A 1 346 ? 101.489 92.377 108.652 1.00 112.66 346 VAL A C 1
ATOM 2685 O O . VAL A 1 346 ? 101.253 92.252 109.856 1.00 112.66 346 VAL A O 1
ATOM 2689 N N . ILE A 1 347 ? 101.549 93.578 108.075 1.00 109.24 347 ILE A N 1
ATOM 2690 C CA . ILE A 1 347 ? 101.307 94.769 108.877 1.00 109.24 347 ILE A CA 1
ATOM 2691 C C . ILE A 1 347 ? 99.859 94.815 109.332 1.00 109.24 347 ILE A C 1
ATOM 2692 O O . ILE A 1 347 ? 99.565 95.161 110.484 1.00 109.24 347 ILE A O 1
ATOM 2697 N N . SER A 1 348 ? 98.932 94.460 108.445 1.00 111.75 348 SER A N 1
ATOM 2698 C CA . SER A 1 348 ? 97.533 94.396 108.832 1.00 111.75 348 SER A CA 1
ATOM 2699 C C . SER A 1 348 ? 97.334 93.453 110.004 1.00 111.75 348 SER A C 1
ATOM 2700 O O . SER A 1 348 ? 96.700 93.808 111.002 1.00 111.75 348 SER A O 1
ATOM 2703 N N . LEU A 1 349 ? 97.878 92.243 109.901 1.00 107.50 349 LEU A N 1
ATOM 2704 C CA . LEU A 1 349 ? 97.705 91.269 110.967 1.00 107.50 349 LEU A CA 1
ATOM 2705 C C . LEU A 1 349 ? 98.347 91.749 112.257 1.00 107.50 349 LEU A C 1
ATOM 2706 O O . LEU A 1 349 ? 97.763 91.613 113.335 1.00 107.50 349 LEU A O 1
ATOM 2711 N N . LEU A 1 350 ? 99.547 92.318 112.169 1.00 111.27 350 LEU A N 1
ATOM 2712 C CA . LEU A 1 350 ? 100.233 92.763 113.373 1.00 111.27 350 LEU A CA 1
ATOM 2713 C C . LEU A 1 350 ? 99.454 93.859 114.078 1.00 111.27 350 LEU A C 1
ATOM 2714 O O . LEU A 1 350 ? 99.342 93.857 115.308 1.00 111.27 350 LEU A O 1
ATOM 2719 N N . VAL A 1 351 ? 98.907 94.808 113.321 1.00 107.56 351 VAL A N 1
ATOM 2720 C CA . VAL A 1 351 ? 98.160 95.886 113.952 1.00 107.56 351 VAL A CA 1
ATOM 2721 C C . VAL A 1 351 ? 96.838 95.375 114.506 1.00 107.56 351 VAL A C 1
ATOM 2722 O O . VAL A 1 351 ? 96.421 95.759 115.603 1.00 107.56 351 VAL A O 1
ATOM 2726 N N . GLY A 1 352 ? 96.160 94.499 113.770 1.00 106.38 352 GLY A N 1
ATOM 2727 C CA . GLY A 1 352 ? 94.830 94.093 114.169 1.00 106.38 352 GLY A CA 1
ATOM 2728 C C . GLY A 1 352 ? 94.734 92.925 115.114 1.00 106.38 352 GLY A C 1
ATOM 2729 O O . GLY A 1 352 ? 93.648 92.660 115.632 1.00 106.38 352 GLY A O 1
ATOM 2730 N N . LEU A 1 353 ? 95.829 92.212 115.368 1.00 106.16 353 LEU A N 1
ATOM 2731 C CA . LEU A 1 353 ? 95.739 91.025 116.208 1.00 106.16 353 LEU A CA 1
ATOM 2732 C C . LEU A 1 353 ? 95.385 91.385 117.642 1.00 106.16 353 LEU A C 1
ATOM 2733 O O . LEU A 1 353 ? 94.481 90.788 118.236 1.00 106.16 353 LEU A O 1
ATOM 2738 N N . ARG A 1 354 ? 96.086 92.357 118.216 1.00 112.09 354 ARG A N 1
ATOM 2739 C CA . ARG A 1 354 ? 95.835 92.707 119.611 1.00 112.09 354 ARG A CA 1
ATOM 2740 C C . ARG A 1 354 ? 94.410 93.179 119.858 1.00 112.09 354 ARG A C 1
ATOM 2741 O O . ARG A 1 354 ? 93.776 92.674 120.800 1.00 112.09 354 ARG A O 1
ATOM 2749 N N . PRO A 1 355 ? 93.847 94.119 119.091 1.00 107.99 355 PRO A N 1
ATOM 2750 C CA . PRO A 1 355 ? 92.470 94.539 119.381 1.00 107.99 355 PRO A CA 1
ATOM 2751 C C . PRO A 1 355 ? 91.471 93.414 119.273 1.00 107.99 355 PRO A C 1
ATOM 2752 O O . PRO A 1 355 ? 90.497 93.390 120.031 1.00 107.99 355 PRO A O 1
ATOM 2756 N N . TYR A 1 356 ? 91.686 92.468 118.362 1.00 110.29 356 TYR A N 1
ATOM 2757 C CA . TYR A 1 356 ? 90.745 91.366 118.226 1.00 110.29 356 TYR A CA 1
ATOM 2758 C C . TYR A 1 356 ? 90.694 90.531 119.495 1.00 110.29 356 TYR A C 1
ATOM 2759 O O . TYR A 1 356 ? 89.618 90.299 120.059 1.00 110.29 356 TYR A O 1
ATOM 2768 N N . ARG A 1 357 ? 91.855 90.085 119.972 1.00 116.09 357 ARG A N 1
ATOM 2769 C CA . ARG A 1 357 ? 91.873 89.296 121.195 1.00 116.09 357 ARG A CA 1
ATOM 2770 C C . ARG A 1 357 ? 91.376 90.114 122.375 1.00 116.09 357 ARG A C 1
ATOM 2771 O O . ARG A 1 357 ? 90.669 89.596 123.246 1.00 116.09 357 ARG A O 1
ATOM 2779 N N . LEU A 1 358 ? 91.726 91.397 122.417 1.00 115.15 358 LEU A N 1
ATOM 2780 C CA . LEU A 1 358 ? 91.278 92.242 123.515 1.00 115.15 358 LEU A CA 1
ATOM 2781 C C . LEU A 1 358 ? 89.761 92.324 123.563 1.00 115.15 358 LEU A C 1
ATOM 2782 O O . LEU A 1 358 ? 89.159 92.212 124.636 1.00 115.15 358 LEU A O 1
ATOM 2787 N N . LEU A 1 359 ? 89.122 92.513 122.410 1.00 107.56 359 LEU A N 1
ATOM 2788 C CA . LEU A 1 359 ? 87.667 92.557 122.382 1.00 107.56 359 LEU A CA 1
ATOM 2789 C C . LEU A 1 359 ? 87.070 91.209 122.744 1.00 107.56 359 LEU A C 1
ATOM 2790 O O . LEU A 1 359 ? 86.056 91.143 123.445 1.00 107.56 359 LEU A O 1
ATOM 2795 N N . LEU A 1 360 ? 87.683 90.123 122.278 1.00 112.36 360 LEU A N 1
ATOM 2796 C CA . LEU A 1 360 ? 87.101 88.811 122.513 1.00 112.36 360 LEU A CA 1
ATOM 2797 C C . LEU A 1 360 ? 87.084 88.428 123.984 1.00 112.36 360 LEU A C 1
ATOM 2798 O O . LEU A 1 360 ? 86.376 87.486 124.352 1.00 112.36 360 LEU A O 1
ATOM 2803 N N . ALA A 1 361 ? 87.835 89.124 124.832 1.00 115.06 361 ALA A N 1
ATOM 2804 C CA . ALA A 1 361 ? 87.961 88.753 126.235 1.00 115.06 361 ALA A CA 1
ATOM 2805 C C . ALA A 1 361 ? 87.524 89.870 127.177 1.00 115.06 361 ALA A C 1
ATOM 2806 O O . ALA A 1 361 ? 87.999 89.951 128.310 1.00 115.06 361 ALA A O 1
ATOM 2808 N N . THR A 1 362 ? 86.615 90.729 126.733 1.00 120.64 362 THR A N 1
ATOM 2809 C CA . THR A 1 362 ? 86.156 91.838 127.553 1.00 120.64 362 THR A CA 1
ATOM 2810 C C . THR A 1 362 ? 84.641 91.911 127.504 1.00 120.64 362 THR A C 1
ATOM 2811 O O . THR A 1 362 ? 84.041 91.756 126.438 1.00 120.64 362 THR A O 1
ATOM 2815 N N . GLN A 1 363 ? 84.031 92.146 128.659 1.00 125.04 363 GLN A N 1
ATOM 2816 C CA . GLN A 1 363 ? 82.583 92.231 128.719 1.00 125.04 363 GLN A CA 1
ATOM 2817 C C . GLN A 1 363 ? 82.101 93.392 127.855 1.00 125.04 363 GLN A C 1
ATOM 2818 O O . GLN A 1 363 ? 82.739 94.450 127.825 1.00 125.04 363 GLN A O 1
ATOM 2824 N N . PRO A 1 364 ? 80.991 93.229 127.137 1.00 122.96 364 PRO A N 1
ATOM 2825 C CA . PRO A 1 364 ? 80.577 94.273 126.187 1.00 122.96 364 PRO A CA 1
ATOM 2826 C C . PRO A 1 364 ? 80.310 95.620 126.828 1.00 122.96 364 PRO A C 1
ATOM 2827 O O . PRO A 1 364 ? 80.604 96.661 126.226 1.00 122.96 364 PRO A O 1
ATOM 2831 N N . LEU A 1 365 ? 79.760 95.633 128.038 1.00 123.40 365 LEU A N 1
ATOM 2832 C CA . LEU A 1 365 ? 79.403 96.905 128.650 1.00 123.40 365 LEU A CA 1
ATOM 2833 C C . LEU A 1 365 ? 80.637 97.740 128.943 1.00 123.40 365 LEU A C 1
ATOM 2834 O O . LEU A 1 365 ? 80.590 98.972 128.867 1.00 123.40 365 LEU A O 1
ATOM 2839 N N . ARG A 1 366 ? 81.748 97.094 129.283 1.00 130.04 366 ARG A N 1
ATOM 2840 C CA . ARG A 1 366 ? 82.981 97.839 129.486 1.00 130.04 366 ARG A CA 1
ATOM 2841 C C . ARG A 1 366 ? 83.436 98.500 128.195 1.00 130.04 366 ARG A C 1
ATOM 2842 O O . ARG A 1 366 ? 83.908 99.642 128.207 1.00 130.04 366 ARG A O 1
ATOM 2850 N N . VAL A 1 367 ? 83.299 97.801 127.070 1.00 120.26 367 VAL A N 1
ATOM 2851 C CA . VAL A 1 367 ? 83.662 98.391 125.785 1.00 120.26 367 VAL A CA 1
ATOM 2852 C C . VAL A 1 367 ? 82.772 99.586 125.484 1.00 120.26 367 VAL A C 1
ATOM 2853 O O . VAL A 1 367 ? 83.248 100.655 125.085 1.00 120.26 367 VAL A O 1
ATOM 2857 N N . LEU A 1 368 ? 81.464 99.422 125.676 1.00 120.48 368 LEU A N 1
ATOM 2858 C CA . LEU A 1 368 ? 80.534 100.486 125.319 1.00 120.48 368 LEU A CA 1
ATOM 2859 C C . LEU A 1 368 ? 80.735 101.718 126.186 1.00 120.48 368 LEU A C 1
ATOM 2860 O O . LEU A 1 368 ? 80.756 102.843 125.679 1.00 120.48 368 LEU A O 1
ATOM 2865 N N . ARG A 1 369 ? 80.898 101.529 127.489 1.00 126.05 369 ARG A N 1
ATOM 2866 C CA . ARG A 1 369 ? 81.035 102.644 128.410 1.00 126.05 369 ARG A CA 1
ATOM 2867 C C . ARG A 1 369 ? 82.458 103.159 128.508 1.00 126.05 369 ARG A C 1
ATOM 2868 O O . ARG A 1 369 ? 82.749 103.937 129.420 1.00 126.05 369 ARG A O 1
ATOM 2876 N N . ASN A 1 370 ? 83.343 102.739 127.604 1.00 138.32 370 ASN A N 1
ATOM 2877 C CA . ASN A 1 370 ? 84.729 103.203 127.588 1.00 138.32 370 ASN A CA 1
ATOM 2878 C C . ASN A 1 370 ? 85.399 102.986 128.939 1.00 138.32 370 ASN A C 1
ATOM 2879 O O . ASN A 1 370 ? 86.172 103.821 129.410 1.00 138.32 370 ASN A O 1
ATOM 2884 N N . ASP A 1 371 ? 85.094 101.864 129.572 1.00 151.12 371 ASP A N 1
ATOM 2885 C CA . ASP A 1 371 ? 85.629 101.566 130.889 1.00 151.12 371 ASP A CA 1
ATOM 2886 C C . ASP A 1 371 ? 86.938 100.794 130.747 1.00 151.12 371 ASP A C 1
ATOM 2887 O O . ASP A 1 371 ? 87.520 100.705 129.664 1.00 151.12 371 ASP A O 1
ATOM 2892 N N . VAL A 1 372 ? 87.415 100.226 131.850 1.00 151.71 372 VAL A N 1
ATOM 2893 C CA . VAL A 1 372 ? 88.709 99.551 131.861 1.00 151.71 372 VAL A CA 1
ATOM 2894 C C . VAL A 1 372 ? 88.570 98.226 131.120 1.00 151.71 372 VAL A C 1
ATOM 2895 O O . VAL A 1 372 ? 87.892 97.308 131.588 1.00 151.71 372 VAL A O 1
ATOM 2899 N N . VAL A 1 373 ? 89.223 98.122 129.966 1.00 147.38 373 VAL A N 1
ATOM 2900 C CA . VAL A 1 373 ? 89.223 96.894 129.182 1.00 147.38 373 VAL A CA 1
ATOM 2901 C C . VAL A 1 373 ? 90.181 95.902 129.823 1.00 147.38 373 VAL A C 1
ATOM 2902 O O . VAL A 1 373 ? 90.973 96.269 130.698 1.00 147.38 373 VAL A O 1
ATOM 2906 N N . ALA A 1 374 ? 90.115 94.643 129.397 1.00 144.30 374 ALA A N 1
ATOM 2907 C CA . ALA A 1 374 ? 90.923 93.598 130.013 1.00 144.30 374 ALA A CA 1
ATOM 2908 C C . ALA A 1 374 ? 92.407 93.874 129.824 1.00 144.30 374 ALA A C 1
ATOM 2909 O O . ALA A 1 374 ? 92.855 94.218 128.727 1.00 144.30 374 ALA A O 1
ATOM 2911 N N . ASN A 1 375 ? 93.171 93.713 130.903 1.00 149.57 375 ASN A N 1
ATOM 2912 C CA . ASN A 1 375 ? 94.612 93.949 130.878 1.00 149.57 375 ASN A CA 1
ATOM 2913 C C . ASN A 1 375 ? 95.302 92.682 130.385 1.00 149.57 375 ASN A C 1
ATOM 2914 O O . ASN A 1 375 ? 95.789 91.850 131.153 1.00 149.57 375 ASN A O 1
ATOM 2919 N N . VAL A 1 376 ? 95.333 92.537 129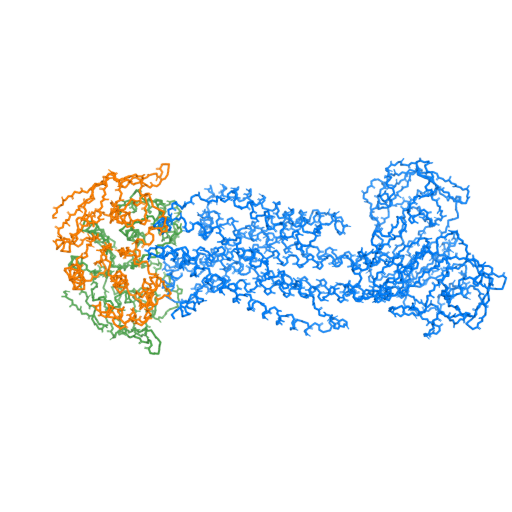.067 1.00 134.32 376 VAL A N 1
ATOM 2920 C CA . VAL A 1 376 ? 95.990 91.416 128.414 1.00 134.32 376 VAL A CA 1
ATOM 2921 C C . VAL A 1 376 ? 96.871 91.959 127.303 1.00 134.32 376 VAL A C 1
ATOM 2922 O O . VAL A 1 376 ? 96.466 92.865 126.568 1.00 134.32 376 VAL A O 1
ATOM 2926 N N . TRP A 1 377 ? 98.075 91.405 127.186 1.00 118.71 377 TRP A N 1
ATOM 2927 C CA . TRP A 1 377 ? 99.062 91.846 126.211 1.00 118.71 377 TRP A CA 1
ATOM 2928 C C . TRP A 1 377 ? 99.273 93.347 126.337 1.00 118.71 377 TRP A C 1
ATOM 2929 O O . TRP A 1 377 ? 98.845 94.108 125.462 1.00 118.71 377 TRP A O 1
ATOM 2940 N N . PRO A 1 378 ? 99.903 93.812 127.409 1.00 119.73 378 PRO A N 1
ATOM 2941 C CA . PRO A 1 378 ? 100.106 95.252 127.570 1.00 119.73 378 PRO A CA 1
ATOM 2942 C C . PRO A 1 378 ? 100.981 95.799 126.459 1.00 119.73 378 PRO A C 1
ATOM 2943 O O . PRO A 1 378 ? 101.815 95.093 125.892 1.00 119.73 378 PRO A O 1
ATOM 2947 N N . LEU A 1 379 ? 100.769 97.075 126.140 1.00 118.38 379 LEU A N 1
ATOM 2948 C CA . LEU A 1 379 ? 101.519 97.692 125.054 1.00 118.38 379 LEU A CA 1
ATOM 2949 C C . LEU A 1 379 ? 103.016 97.627 125.312 1.00 118.38 379 LEU A C 1
ATOM 2950 O O . LEU A 1 379 ? 103.805 97.437 124.379 1.00 118.38 379 LEU A O 1
ATOM 2955 N N . LYS A 1 380 ? 103.426 97.762 126.574 1.00 126.39 380 LYS A N 1
ATOM 2956 C CA . LYS A 1 380 ? 104.847 97.776 126.894 1.00 126.39 380 LYS A CA 1
ATOM 2957 C C . LYS A 1 380 ? 105.541 96.479 126.510 1.00 126.39 380 LYS A C 1
ATOM 2958 O O . LYS A 1 380 ? 106.758 96.481 126.306 1.00 126.39 380 LYS A O 1
ATOM 2964 N N . PHE A 1 381 ? 104.806 95.374 126.412 1.00 123.22 381 PHE A N 1
ATOM 2965 C CA . PHE A 1 381 ? 105.383 94.125 125.937 1.00 123.22 381 PHE A CA 1
ATOM 2966 C C . PHE A 1 381 ? 105.000 93.813 124.504 1.00 123.22 381 PHE A C 1
ATOM 2967 O O . PHE A 1 381 ? 105.735 93.097 123.819 1.00 123.22 381 PHE A O 1
ATOM 2975 N N . TYR A 1 382 ? 103.864 94.329 124.037 1.00 118.39 382 TYR A N 1
ATOM 2976 C CA . TYR A 1 382 ? 103.429 94.049 122.675 1.00 118.39 382 TYR A CA 1
ATOM 2977 C C . TYR A 1 382 ? 104.278 94.801 121.661 1.00 118.39 382 TYR A C 1
ATOM 2978 O O . TYR A 1 382 ? 104.696 94.234 120.647 1.00 118.39 382 TYR A O 1
ATOM 2987 N N . LEU A 1 383 ? 104.541 96.081 121.917 1.00 118.32 383 LEU A N 1
ATOM 2988 C CA . LEU A 1 383 ? 105.276 96.888 120.945 1.00 118.32 383 LEU A CA 1
ATOM 2989 C C . LEU A 1 383 ? 106.673 96.356 120.660 1.00 118.32 383 LEU A C 1
ATOM 2990 O O . LEU A 1 383 ? 107.026 96.230 119.474 1.00 118.32 383 LEU A O 1
ATOM 2995 N N . PRO A 1 384 ? 107.515 96.046 121.652 1.00 120.72 384 PRO A N 1
ATOM 2996 C CA . PRO A 1 384 ? 108.838 95.502 121.311 1.00 120.72 384 PRO A CA 1
ATOM 2997 C C . PRO A 1 384 ? 108.767 94.218 120.513 1.00 120.72 384 PRO A C 1
ATOM 2998 O O . PRO A 1 384 ? 109.575 94.014 119.599 1.00 120.72 384 PRO A O 1
ATOM 3002 N N . ILE A 1 385 ? 107.812 93.345 120.823 1.00 117.03 385 ILE A N 1
ATOM 3003 C CA . ILE A 1 385 ? 107.695 92.099 120.078 1.00 117.03 385 ILE A CA 1
ATOM 3004 C C . ILE A 1 385 ? 107.335 92.379 118.629 1.00 117.03 385 ILE A C 1
ATOM 3005 O O . ILE A 1 385 ? 107.899 91.778 117.704 1.00 117.03 385 ILE A O 1
ATOM 3010 N N . VAL A 1 386 ? 106.396 93.296 118.405 1.00 119.73 386 VAL A N 1
ATOM 3011 C CA . VAL A 1 386 ? 106.007 93.637 117.043 1.00 119.73 386 VAL A CA 1
ATOM 3012 C C . VAL A 1 386 ? 107.187 94.227 116.290 1.00 119.73 386 VAL A C 1
ATOM 3013 O O . VAL A 1 386 ? 107.432 93.888 115.127 1.00 119.73 386 VAL A O 1
ATOM 3017 N N . SER A 1 387 ? 107.935 95.118 116.937 1.00 123.36 387 SER A N 1
ATOM 3018 C CA . SER A 1 387 ? 109.086 95.716 116.273 1.00 123.36 387 SER A CA 1
ATOM 3019 C C . SER A 1 387 ? 110.122 94.660 115.919 1.00 123.36 387 SER A C 1
ATOM 3020 O O . SER A 1 387 ? 110.709 94.696 114.832 1.00 123.36 387 SER A O 1
ATOM 3023 N N . VAL A 1 388 ? 110.359 93.710 116.824 1.00 122.95 388 VAL A N 1
ATOM 3024 C CA . VAL A 1 388 ? 111.327 92.654 116.553 1.00 122.95 388 VAL A CA 1
ATOM 3025 C C . VAL A 1 388 ? 110.879 91.810 115.369 1.00 122.95 388 VAL A C 1
ATOM 3026 O O . VAL A 1 388 ? 111.677 91.489 114.481 1.00 122.95 388 VAL A O 1
ATOM 3030 N N . VAL A 1 389 ? 109.600 91.436 115.333 1.00 123.93 389 VAL A N 1
ATOM 3031 C CA . VAL A 1 389 ? 109.108 90.628 114.221 1.00 123.93 389 VAL A CA 1
ATOM 3032 C C . VAL A 1 389 ? 109.238 91.392 112.913 1.00 123.93 389 VAL A C 1
ATOM 3033 O O . VAL A 1 389 ? 109.665 90.841 111.891 1.00 123.93 389 VAL A O 1
ATOM 3037 N N . VAL A 1 390 ? 108.888 92.677 112.928 1.00 123.07 390 VAL A N 1
ATOM 3038 C CA . VAL A 1 390 ? 108.958 93.481 111.714 1.00 123.07 390 VAL A CA 1
ATOM 3039 C C . VAL A 1 390 ? 110.394 93.567 111.215 1.00 123.07 390 VAL A C 1
ATOM 3040 O O . VAL A 1 390 ? 110.665 93.383 110.023 1.00 123.07 390 VAL A O 1
ATOM 3044 N N . VAL A 1 391 ? 111.338 93.841 112.116 1.00 122.29 391 VAL A N 1
ATOM 3045 C CA . VAL A 1 391 ? 112.719 94.014 111.677 1.00 122.29 391 VAL A CA 1
ATOM 3046 C C . VAL A 1 391 ? 113.314 92.686 111.228 1.00 122.29 391 VAL A C 1
ATOM 3047 O O . VAL A 1 391 ? 114.116 92.640 110.292 1.00 122.29 391 VAL A O 1
ATOM 3051 N N . LEU A 1 392 ? 112.934 91.584 111.874 1.00 124.23 392 LEU A N 1
ATOM 3052 C CA . LEU A 1 392 ? 113.399 90.283 111.413 1.00 124.23 392 LEU A CA 1
ATOM 3053 C C . LEU A 1 392 ? 112.882 89.990 110.014 1.00 124.23 392 LEU A C 1
ATOM 3054 O O . LEU A 1 392 ? 113.626 89.502 109.153 1.00 124.23 392 LEU A O 1
ATOM 3059 N N . LEU A 1 393 ? 111.610 90.295 109.762 1.00 126.67 393 LEU A N 1
ATOM 3060 C CA . LEU A 1 393 ? 111.064 90.095 108.427 1.00 126.67 393 LEU A CA 1
ATOM 3061 C C . LEU A 1 393 ? 111.774 90.977 107.413 1.00 126.67 393 LEU A C 1
ATOM 3062 O O . LEU A 1 393 ? 112.034 90.553 106.282 1.00 126.67 393 LEU A O 1
ATOM 3067 N N . LEU A 1 394 ? 112.087 92.213 107.796 1.00 124.04 394 LEU A N 1
ATOM 3068 C CA . LEU A 1 394 ? 112.785 93.105 106.880 1.00 124.04 394 LEU A CA 1
ATOM 3069 C C . LEU A 1 394 ? 114.181 92.590 106.571 1.00 124.04 394 LEU A C 1
ATOM 3070 O O . LEU A 1 394 ? 114.650 92.692 105.433 1.00 124.04 394 LEU A O 1
ATOM 3075 N N . ALA A 1 395 ? 114.865 92.041 107.574 1.00 125.31 395 ALA A N 1
ATOM 3076 C CA . ALA A 1 395 ? 116.169 91.443 107.326 1.00 125.31 395 ALA A CA 1
ATOM 3077 C C . ALA A 1 395 ? 116.051 90.268 106.374 1.00 125.31 395 ALA A C 1
ATOM 3078 O O . ALA A 1 395 ? 116.879 90.102 105.472 1.00 125.31 395 ALA A O 1
ATOM 3080 N N . GLY A 1 396 ? 115.022 89.443 106.556 1.00 125.17 396 GLY A N 1
ATOM 3081 C CA . GLY A 1 396 ? 114.825 88.327 105.649 1.00 125.17 396 GLY A CA 1
ATOM 3082 C C . GLY A 1 396 ? 114.568 88.776 104.224 1.00 125.17 396 GLY A C 1
ATOM 3083 O O . GLY A 1 396 ? 115.114 88.209 103.275 1.00 125.17 396 GLY A O 1
ATOM 3084 N N . LEU A 1 397 ? 113.742 89.806 104.056 1.00 122.87 397 LEU A N 1
ATOM 3085 C CA . LEU A 1 397 ? 113.404 90.270 102.716 1.00 122.87 397 LEU A CA 1
ATOM 3086 C C . LEU A 1 397 ? 114.600 90.919 102.039 1.00 122.87 397 LEU A C 1
ATOM 3087 O O . LEU A 1 397 ? 114.888 90.647 100.869 1.00 122.87 397 LEU A O 1
ATOM 3092 N N . MET A 1 398 ? 115.306 91.787 102.759 1.00 129.45 398 MET A N 1
ATOM 3093 C CA . MET A 1 398 ? 116.383 92.550 102.145 1.00 129.45 398 MET A CA 1
ATOM 3094 C C . MET A 1 398 ? 117.577 91.665 101.827 1.00 129.45 398 MET A C 1
ATOM 3095 O O . MET A 1 398 ? 118.136 91.731 100.728 1.00 129.45 398 MET A O 1
ATOM 3100 N N . GLY A 1 399 ? 117.984 90.831 102.776 1.00 130.13 399 GLY A N 1
ATOM 3101 C CA . GLY A 1 399 ? 119.169 90.019 102.596 1.00 130.13 399 GLY A CA 1
ATOM 3102 C C . GLY A 1 399 ? 120.336 90.516 103.421 1.00 130.13 399 GLY A C 1
ATOM 3103 O O . GLY A 1 399 ? 121.496 90.316 103.055 1.00 130.13 399 GLY A O 1
ATOM 3104 N N . GLY A 1 400 ? 120.037 91.174 104.535 1.00 132.44 400 GLY A N 1
ATOM 3105 C CA . GLY A 1 400 ? 121.078 91.645 105.428 1.00 132.44 400 GLY A CA 1
ATOM 3106 C C . GLY A 1 400 ? 121.989 92.696 104.835 1.00 132.44 400 GLY A C 1
ATOM 3107 O O . GLY A 1 400 ? 123.185 92.717 105.144 1.00 132.44 400 GLY A O 1
ATOM 3108 N N . SER A 1 401 ? 121.457 93.568 103.988 1.00 135.09 401 SER A N 1
ATOM 3109 C CA . SER A 1 401 ? 122.253 94.654 103.442 1.00 135.09 401 SER A CA 1
ATOM 3110 C C . SER A 1 401 ? 122.405 95.762 104.470 1.00 135.09 401 SER A C 1
ATOM 3111 O O . SER A 1 401 ? 121.517 96.002 105.292 1.00 135.09 401 SER A O 1
ATOM 3114 N N . MET A 1 402 ? 123.541 96.454 104.409 1.00 138.92 402 MET A N 1
ATOM 3115 C CA . MET A 1 402 ? 123.788 97.530 105.357 1.00 138.92 402 MET A CA 1
ATOM 3116 C C . MET A 1 402 ? 122.799 98.675 105.202 1.00 138.92 402 MET A C 1
ATOM 3117 O O . MET A 1 402 ? 122.639 99.466 106.137 1.00 138.92 402 MET A O 1
ATOM 3122 N N . LEU A 1 403 ? 122.134 98.782 104.052 1.00 134.35 403 LEU A N 1
ATOM 3123 C CA . LEU A 1 403 ? 121.131 99.826 103.878 1.00 134.35 403 LEU A CA 1
ATOM 3124 C C . LEU A 1 403 ? 120.006 99.671 104.888 1.00 134.35 403 LEU A C 1
ATOM 3125 O O . LEU A 1 403 ? 119.596 100.641 105.538 1.00 134.35 403 LEU A O 1
ATOM 3130 N N . LEU A 1 404 ? 119.495 98.449 105.036 1.00 130.10 404 LEU A N 1
ATOM 3131 C CA . LEU A 1 404 ? 118.404 98.222 105.971 1.00 130.10 404 LEU A CA 1
ATOM 3132 C C . LEU A 1 404 ? 118.833 98.528 107.394 1.00 130.10 404 LEU A C 1
ATOM 3133 O O . LEU A 1 404 ? 118.074 99.125 108.164 1.00 130.10 404 LEU A O 1
ATOM 3138 N N . TRP A 1 405 ? 120.046 98.123 107.765 1.00 129.22 405 TRP A N 1
ATOM 3139 C CA . TRP A 1 405 ? 120.508 98.364 109.124 1.00 129.22 405 TRP A CA 1
ATOM 3140 C C . TRP A 1 405 ? 120.694 99.851 109.383 1.00 129.22 405 TRP A C 1
ATOM 3141 O O . TRP A 1 405 ? 120.364 100.342 110.467 1.00 129.22 405 TRP A O 1
ATOM 3152 N N . ALA A 1 406 ? 121.203 100.587 108.397 1.00 129.29 406 ALA A N 1
ATOM 3153 C CA . ALA A 1 406 ? 121.316 102.032 108.554 1.00 129.29 406 ALA A CA 1
ATOM 3154 C C . ALA A 1 406 ? 119.946 102.669 108.721 1.00 129.29 406 ALA A C 1
ATOM 3155 O O . ALA A 1 406 ? 119.751 103.537 109.583 1.00 129.29 406 ALA A O 1
ATOM 3157 N N . VAL A 1 407 ? 118.981 102.244 107.907 1.00 129.03 407 VAL A N 1
ATOM 3158 C CA . VAL A 1 407 ? 117.635 102.794 108.010 1.00 129.03 407 VAL A CA 1
ATOM 3159 C C . VAL A 1 407 ? 117.044 102.496 109.379 1.00 129.03 407 VAL A C 1
ATOM 3160 O O . VAL A 1 407 ? 116.411 103.356 110.000 1.00 129.03 407 VAL A O 1
ATOM 3164 N N . LEU A 1 408 ? 117.245 101.276 109.875 1.00 131.50 408 LEU A N 1
ATOM 3165 C CA . LEU A 1 408 ? 116.698 100.913 111.178 1.00 131.50 408 LEU A CA 1
ATOM 3166 C C . LEU A 1 408 ? 117.358 101.700 112.297 1.00 131.50 408 LEU A C 1
ATOM 3167 O O . LEU A 1 408 ? 116.692 102.089 113.261 1.00 131.50 408 LEU A O 1
ATOM 3172 N N . ALA A 1 409 ? 118.667 101.928 112.205 1.00 133.07 409 ALA A N 1
ATOM 3173 C CA . ALA A 1 409 ? 119.327 102.750 113.210 1.00 133.07 409 ALA A CA 1
ATOM 3174 C C . ALA A 1 409 ? 118.753 104.157 113.214 1.00 133.07 409 ALA A C 1
ATOM 3175 O O . ALA A 1 409 ? 118.455 104.720 114.279 1.00 133.07 409 ALA A O 1
ATOM 3177 N N . GLY A 1 410 ? 118.579 104.736 112.027 1.00 129.86 410 GLY A N 1
ATOM 3178 C CA . GLY A 1 410 ? 117.966 106.047 111.952 1.00 129.86 410 GLY A CA 1
ATOM 3179 C C . GLY A 1 410 ? 116.578 106.058 112.555 1.00 129.86 410 GLY A C 1
ATOM 3180 O O . GLY A 1 410 ? 116.225 106.966 113.309 1.00 129.86 410 GLY A O 1
ATOM 3181 N N . ALA A 1 411 ? 115.785 105.031 112.257 1.00 132.31 411 ALA A N 1
ATOM 3182 C CA . ALA A 1 411 ? 114.423 104.971 112.770 1.00 132.31 411 ALA A CA 1
ATOM 3183 C C . ALA A 1 411 ? 114.405 104.843 114.286 1.00 132.31 411 ALA A C 1
ATOM 3184 O O . ALA A 1 411 ? 113.565 105.452 114.953 1.00 132.31 411 ALA A O 1
ATOM 3186 N N . VAL A 1 412 ? 115.315 104.048 114.846 1.00 134.70 412 VAL A N 1
ATOM 3187 C CA . VAL A 1 412 ? 115.353 103.868 116.293 1.00 134.70 412 VAL A CA 1
ATOM 3188 C C . VAL A 1 412 ? 115.719 105.176 116.981 1.00 134.70 412 VAL A C 1
ATOM 3189 O O . VAL A 1 412 ? 115.086 105.580 117.969 1.00 134.70 412 VAL A O 1
ATOM 3193 N N . VAL A 1 413 ? 116.745 105.859 116.470 1.00 133.03 413 VAL A N 1
ATOM 3194 C CA . VAL A 1 413 ? 117.103 107.152 117.044 1.00 133.03 413 VAL A CA 1
ATOM 3195 C C . VAL A 1 413 ? 115.934 108.115 116.924 1.00 133.03 413 VAL A C 1
ATOM 3196 O O . VAL A 1 413 ? 115.626 108.870 117.857 1.00 133.03 413 VAL A O 1
ATOM 3200 N N . LEU A 1 414 ? 115.251 108.087 115.779 1.00 131.21 414 LEU A N 1
ATOM 3201 C CA . LEU A 1 414 ? 114.107 108.961 115.575 1.00 131.21 414 LEU A CA 1
ATOM 3202 C C . LEU A 1 414 ? 113.018 108.690 116.597 1.00 131.21 414 LEU A C 1
ATOM 3203 O O . LEU A 1 414 ? 112.447 109.623 117.161 1.00 131.21 414 LEU A O 1
ATOM 3208 N N . ALA A 1 415 ? 112.715 107.418 116.848 1.00 135.55 415 ALA A N 1
ATOM 3209 C CA . ALA A 1 415 ? 111.651 107.085 117.788 1.00 135.55 415 ALA A CA 1
ATOM 3210 C C . ALA A 1 415 ? 112.006 107.519 119.201 1.00 135.55 415 ALA A C 1
ATOM 3211 O O . ALA A 1 415 ? 111.163 108.070 119.920 1.00 135.55 415 ALA A O 1
ATOM 3213 N N . LEU A 1 416 ? 113.247 107.272 119.620 1.00 134.42 416 LEU A N 1
ATOM 3214 C CA . LEU A 1 416 ? 113.648 107.674 120.964 1.00 134.42 416 LEU A CA 1
ATOM 3215 C C . LEU A 1 416 ? 113.552 109.184 121.127 1.00 134.42 416 LEU A C 1
ATOM 3216 O O . LEU A 1 416 ? 112.971 109.691 122.102 1.00 134.42 416 LEU A O 1
ATOM 3221 N N . LEU A 1 417 ? 114.106 109.923 120.165 1.00 140.51 417 LEU A N 1
ATOM 3222 C CA . LEU A 1 417 ? 114.033 111.374 120.225 1.00 140.51 417 LEU A CA 1
ATOM 3223 C C . LEU A 1 417 ? 112.588 111.842 120.186 1.00 140.51 417 LEU A C 1
ATOM 3224 O O . LEU A 1 417 ? 112.227 112.820 120.846 1.00 140.51 417 LEU A O 1
ATOM 3229 N N . CYS A 1 418 ? 111.747 111.154 119.414 1.00 144.32 418 CYS A N 1
ATOM 3230 C CA . CYS A 1 418 ? 110.341 111.518 119.320 1.00 144.32 418 CYS A CA 1
ATOM 3231 C C . CYS A 1 418 ? 109.660 111.400 120.670 1.00 144.32 418 CYS A C 1
ATOM 3232 O O . CYS A 1 418 ? 108.934 112.304 121.091 1.00 144.32 418 CYS A O 1
ATOM 3235 N N . GLY A 1 419 ? 109.890 110.290 121.366 1.00 148.31 419 GLY A N 1
ATOM 3236 C CA . GLY A 1 419 ? 109.300 110.137 122.685 1.00 148.31 419 GLY A CA 1
ATOM 3237 C C . GLY A 1 419 ? 109.754 111.221 123.641 1.00 148.31 419 GLY A C 1
ATOM 3238 O O . GLY A 1 419 ? 108.937 111.860 124.318 1.00 148.31 419 GLY A O 1
ATOM 3239 N N . VAL A 1 420 ? 111.065 111.468 123.686 1.00 148.95 420 VAL A N 1
ATOM 3240 C CA . VAL A 1 420 ? 111.587 112.455 124.630 1.00 148.95 420 VAL A CA 1
ATOM 3241 C C . VAL A 1 420 ? 111.022 113.837 124.322 1.00 148.95 420 VAL A C 1
ATOM 3242 O O . VAL A 1 420 ? 110.549 114.555 125.215 1.00 148.95 420 VAL A O 1
ATOM 3246 N N . LEU A 1 421 ? 111.045 114.221 123.046 1.00 151.04 421 LEU A N 1
ATOM 3247 C CA . LEU A 1 421 ? 110.588 115.548 122.664 1.00 151.04 421 LEU A CA 1
ATOM 3248 C C . LEU A 1 421 ? 109.091 115.698 122.869 1.00 151.04 421 LEU A C 1
ATOM 3249 O O . LEU A 1 421 ? 108.623 116.773 123.250 1.00 151.04 421 LEU A O 1
ATOM 3254 N N . GLY A 1 422 ? 108.321 114.641 122.621 1.00 151.74 422 GLY A N 1
ATOM 3255 C CA . GLY A 1 422 ? 106.895 114.721 122.868 1.00 151.74 422 GLY A CA 1
ATOM 3256 C C . GLY A 1 422 ? 106.585 114.925 124.334 1.00 151.74 422 GLY A C 1
ATOM 3257 O O . GLY A 1 422 ? 105.735 115.745 124.692 1.00 151.74 422 GLY A O 1
ATOM 3258 N N . TRP A 1 423 ? 107.277 114.188 125.205 1.00 150.99 423 TRP A N 1
ATOM 3259 C CA . TRP A 1 423 ? 107.064 114.373 126.635 1.00 150.99 423 TRP A CA 1
ATOM 3260 C C . TRP A 1 423 ? 107.419 115.791 127.059 1.00 150.99 423 TRP A C 1
ATOM 3261 O O . TRP A 1 423 ? 106.657 116.445 127.788 1.00 150.99 423 TRP A O 1
ATOM 3272 N N . MET A 1 424 ? 108.561 116.293 126.591 1.00 153.60 424 MET A N 1
ATOM 3273 C CA . MET A 1 424 ? 108.953 117.649 126.953 1.00 153.60 424 MET A CA 1
ATOM 3274 C C . MET A 1 424 ? 107.948 118.668 126.434 1.00 153.60 424 MET A C 1
ATOM 3275 O O . MET A 1 424 ? 107.608 119.628 127.135 1.00 153.60 424 MET A O 1
ATOM 3280 N N . LEU A 1 425 ? 107.461 118.479 125.207 1.00 143.93 425 LEU A N 1
ATOM 3281 C CA . LEU A 1 425 ? 106.508 119.422 124.637 1.00 143.93 425 LEU A CA 1
ATOM 3282 C C . LEU A 1 425 ? 105.204 119.425 125.415 1.00 143.93 425 LEU A C 1
ATOM 3283 O O . LEU A 1 425 ? 104.616 120.486 125.647 1.00 143.93 425 LEU A O 1
ATOM 3288 N N . LEU A 1 426 ? 104.728 118.248 125.810 1.00 144.11 426 LEU A N 1
ATOM 3289 C CA . LEU A 1 426 ? 103.510 118.181 126.604 1.00 144.11 426 LEU A CA 1
ATOM 3290 C C . LEU A 1 426 ? 103.692 118.927 127.917 1.00 144.11 426 LEU A C 1
ATOM 3291 O O . LEU A 1 426 ? 102.833 119.722 128.322 1.00 144.11 426 LEU A O 1
ATOM 3296 N N . ASN A 1 427 ? 104.830 118.705 128.581 1.00 151.36 427 ASN A N 1
ATOM 3297 C CA . ASN A 1 427 ? 105.076 119.385 129.849 1.00 151.36 427 ASN A CA 1
ATOM 3298 C C . ASN A 1 427 ? 105.134 120.893 129.665 1.00 151.36 427 ASN A C 1
ATOM 3299 O O . ASN A 1 427 ? 104.637 121.649 130.507 1.00 151.36 427 ASN A O 1
ATOM 3304 N N . VAL A 1 428 ? 105.737 121.350 128.571 1.00 145.20 428 VAL A N 1
ATOM 3305 C CA . VAL A 1 428 ? 105.816 122.783 128.321 1.00 145.20 428 VAL A CA 1
ATOM 3306 C C . VAL A 1 428 ? 104.431 123.358 128.065 1.00 145.20 428 VAL A C 1
ATOM 3307 O O . VAL A 1 428 ? 104.046 124.378 128.646 1.00 145.20 428 VAL A O 1
ATOM 3311 N N . LEU A 1 429 ? 103.655 122.704 127.201 1.00 136.53 429 LEU A N 1
ATOM 3312 C CA . LEU A 1 429 ? 102.386 123.278 126.773 1.00 136.53 429 LEU A CA 1
ATOM 3313 C C . LEU A 1 429 ? 101.353 123.263 127.885 1.00 136.53 429 LEU A C 1
ATOM 3314 O O . LEU A 1 429 ? 100.463 124.119 127.909 1.00 136.53 429 LEU A O 1
ATOM 3319 N N . ARG A 1 430 ? 101.452 122.311 128.813 1.00 140.93 430 ARG A N 1
ATOM 3320 C CA . ARG A 1 430 ? 100.506 122.291 129.920 1.00 140.93 430 ARG A CA 1
ATOM 3321 C C . ARG A 1 430 ? 100.614 123.530 130.797 1.00 140.93 430 ARG A C 1
ATOM 3322 O O . ARG A 1 430 ? 99.665 123.844 131.521 1.00 140.93 430 ARG A O 1
ATOM 3330 N N . ARG A 1 431 ? 101.739 124.240 130.747 1.00 148.24 431 ARG A N 1
ATOM 3331 C CA . ARG A 1 431 ? 101.943 125.447 131.535 1.00 148.24 431 ARG A CA 1
ATOM 3332 C C . ARG A 1 431 ? 101.894 126.711 130.690 1.00 148.24 431 ARG A C 1
ATOM 3333 O O . ARG A 1 431 ? 102.168 127.797 131.207 1.00 148.24 431 ARG A O 1
ATOM 3341 N N . MET A 1 432 ? 101.568 126.601 129.409 1.00 148.65 432 MET A N 1
ATOM 3342 C CA . MET A 1 432 ? 101.642 127.735 128.501 1.00 148.65 432 MET A CA 1
ATOM 3343 C C . MET A 1 432 ? 100.272 128.371 128.317 1.00 148.65 432 MET A C 1
ATOM 3344 O O . MET A 1 432 ? 99.252 127.679 128.279 1.00 148.65 432 MET A O 1
ATOM 3349 N N . THR A 1 433 ? 100.260 129.698 128.212 1.00 143.21 433 THR A N 1
ATOM 3350 C CA . THR A 1 433 ? 99.042 130.474 128.021 1.00 143.21 433 THR A CA 1
ATOM 3351 C C . THR A 1 433 ? 99.172 131.304 126.754 1.00 143.21 433 THR A C 1
ATOM 3352 O O . THR A 1 433 ? 100.190 131.972 126.549 1.00 143.21 433 THR A O 1
ATOM 3356 N N . LEU A 1 434 ? 98.139 131.275 125.919 1.00 135.82 434 LEU A N 1
ATOM 3357 C CA . LEU A 1 434 ? 98.153 131.920 124.613 1.00 135.82 434 LEU A CA 1
ATOM 3358 C C . LEU A 1 434 ? 97.055 132.976 124.544 1.00 135.82 434 LEU A C 1
ATOM 3359 O O . LEU A 1 434 ? 96.329 133.215 125.511 1.00 135.82 434 LEU A O 1
ATOM 3364 N N . LYS A 1 435 ? 96.943 133.612 123.389 1.00 129.04 435 LYS A N 1
ATOM 3365 C CA . LYS A 1 435 ? 95.923 134.633 123.177 1.00 129.04 435 LYS A CA 1
ATOM 3366 C C . LYS A 1 435 ? 95.087 134.394 121.932 1.00 129.04 435 LYS A C 1
ATOM 3367 O O . LYS A 1 435 ? 93.887 134.678 121.942 1.00 129.04 435 LYS A O 1
ATOM 3373 N N . SER A 1 436 ? 95.685 133.890 120.860 1.00 120.42 436 SER A N 1
ATOM 3374 C CA . SER A 1 436 ? 94.929 133.635 119.645 1.00 120.42 436 SER A CA 1
ATOM 3375 C C . SER A 1 436 ? 93.964 132.480 119.864 1.00 120.42 436 SER A C 1
ATOM 3376 O O . SER A 1 436 ? 94.347 131.422 120.371 1.00 120.42 436 SER A O 1
ATOM 3379 N N . LEU A 1 437 ? 92.707 132.688 119.491 1.00 114.32 437 LEU A N 1
ATOM 3380 C CA . LEU A 1 437 ? 91.704 131.643 119.674 1.00 114.32 437 LEU A CA 1
ATOM 3381 C C . LEU A 1 437 ? 92.004 130.381 118.877 1.00 114.32 437 LEU A C 1
ATOM 3382 O O . LEU A 1 437 ? 91.984 129.287 119.471 1.00 114.32 437 LEU A O 1
ATOM 3387 N N . PRO A 1 438 ? 92.275 130.435 117.567 1.00 111.57 438 PRO A N 1
ATOM 3388 C CA . PRO A 1 438 ? 92.561 129.183 116.854 1.00 111.57 438 PRO A CA 1
ATOM 3389 C C . PRO A 1 438 ? 93.754 128.457 117.427 1.00 111.57 438 PRO A C 1
ATOM 3390 O O . PRO A 1 438 ? 93.763 127.221 117.493 1.00 111.57 438 PRO A O 1
ATOM 3394 N N . LEU A 1 439 ? 94.765 129.205 117.862 1.00 115.22 439 LEU A N 1
ATOM 3395 C CA . LEU A 1 439 ? 95.923 128.580 118.482 1.00 115.22 439 LEU A CA 1
ATOM 3396 C C . LEU A 1 439 ? 95.538 127.867 119.767 1.00 115.22 439 LEU A C 1
ATOM 3397 O O . LEU A 1 439 ? 95.987 126.744 120.021 1.00 115.22 439 LEU A O 1
ATOM 3402 N N . ARG A 1 440 ? 94.713 128.508 120.595 1.00 116.35 440 ARG A N 1
ATOM 3403 C CA . ARG A 1 440 ? 94.280 127.869 121.829 1.00 116.35 440 ARG A CA 1
ATOM 3404 C C . ARG A 1 440 ? 93.531 126.584 121.536 1.00 116.35 440 ARG A C 1
ATOM 3405 O O . ARG A 1 440 ? 93.751 125.562 122.195 1.00 116.35 440 ARG A O 1
ATOM 3413 N N . LEU A 1 441 ? 92.640 126.616 120.546 1.00 112.79 441 LEU A N 1
ATOM 3414 C CA . LEU A 1 441 ? 91.885 125.416 120.219 1.00 112.79 441 LEU A CA 1
ATOM 3415 C C . LEU A 1 441 ? 92.803 124.307 119.731 1.00 112.79 441 LEU A C 1
ATOM 3416 O O . LEU A 1 441 ? 92.655 123.148 120.135 1.00 112.79 441 LEU A O 1
ATOM 3421 N N . ALA A 1 442 ? 93.766 124.642 118.874 1.00 116.70 442 ALA A N 1
ATOM 3422 C CA . ALA A 1 442 ? 94.681 123.622 118.377 1.00 116.70 442 ALA A CA 1
ATOM 3423 C C . ALA A 1 442 ? 95.503 123.023 119.507 1.00 116.70 442 ALA A C 1
ATOM 3424 O O . ALA A 1 442 ? 95.686 121.801 119.575 1.00 116.70 442 ALA A O 1
ATOM 3426 N N . VAL A 1 443 ? 96.000 123.865 120.409 1.00 115.61 443 VAL A N 1
ATOM 3427 C CA . VAL A 1 443 ? 96.807 123.365 121.514 1.00 115.61 443 VAL A CA 1
ATOM 3428 C C . VAL A 1 443 ? 95.981 122.452 122.407 1.00 115.61 443 VAL A C 1
ATOM 3429 O O . VAL A 1 443 ? 96.435 121.374 122.809 1.00 115.61 443 VAL A O 1
ATOM 3433 N N . SER A 1 444 ? 94.755 122.865 122.731 1.00 112.43 444 SER A N 1
ATOM 3434 C CA . SER A 1 444 ? 93.911 122.037 123.582 1.00 112.43 444 SER A CA 1
ATOM 3435 C C . SER A 1 444 ? 93.615 120.703 122.921 1.00 112.43 444 SER A C 1
ATOM 3436 O O . SER A 1 444 ? 93.651 119.653 123.574 1.00 112.43 444 SER A O 1
ATOM 3439 N N . ARG A 1 445 ? 93.327 120.720 121.621 1.00 113.36 445 ARG A N 1
ATOM 3440 C CA . ARG A 1 445 ? 93.039 119.476 120.922 1.00 113.36 445 ARG A CA 1
ATOM 3441 C C . ARG A 1 445 ? 94.245 118.555 120.920 1.00 113.36 445 ARG A C 1
ATOM 3442 O O . ARG A 1 445 ? 94.108 117.343 121.113 1.00 113.36 445 ARG A O 1
ATOM 3450 N N . LEU A 1 446 ? 95.436 119.106 120.699 1.00 113.23 446 LEU A N 1
ATOM 3451 C CA . LEU A 1 446 ? 96.628 118.269 120.719 1.00 113.23 446 LEU A CA 1
ATOM 3452 C C . LEU A 1 446 ? 96.867 117.685 122.102 1.00 113.23 446 LEU A C 1
ATOM 3453 O O . LEU A 1 446 ? 97.261 116.522 122.231 1.00 113.23 446 LEU A O 1
ATOM 3458 N N . LEU A 1 447 ? 96.632 118.471 123.148 1.00 117.31 447 LEU A N 1
ATOM 3459 C CA . LEU A 1 447 ? 96.925 117.992 124.491 1.00 117.31 447 LEU A CA 1
ATOM 3460 C C . LEU A 1 447 ? 95.910 116.977 124.987 1.00 117.31 447 LEU A C 1
ATOM 3461 O O . LEU A 1 447 ? 96.261 116.113 125.795 1.00 117.31 447 LEU A O 1
ATOM 3466 N N . ARG A 1 448 ? 94.662 117.058 124.523 1.00 117.60 448 ARG A N 1
ATOM 3467 C CA . ARG A 1 448 ? 93.603 116.253 125.126 1.00 117.60 448 ARG A CA 1
ATOM 3468 C C . ARG A 1 448 ? 93.871 114.762 124.982 1.00 117.60 448 ARG A C 1
ATOM 3469 O O . ARG A 1 448 ? 93.663 113.994 125.927 1.00 117.60 448 ARG A O 1
ATOM 3477 N N . GLN A 1 449 ? 94.327 114.330 123.810 1.00 120.09 449 GLN A N 1
ATOM 3478 C CA . GLN A 1 449 ? 94.555 112.915 123.530 1.00 120.09 449 GLN A CA 1
ATOM 3479 C C . GLN A 1 449 ? 96.030 112.722 123.213 1.00 120.09 449 GLN A C 1
ATOM 3480 O O . GLN A 1 449 ? 96.441 112.798 122.045 1.00 120.09 449 GLN A O 1
ATOM 3486 N N . PRO A 1 450 ? 96.860 112.452 124.219 1.00 112.91 450 PRO A N 1
ATOM 3487 C CA . PRO A 1 450 ? 98.307 112.445 123.970 1.00 112.91 450 PRO A CA 1
ATOM 3488 C C . PRO A 1 450 ? 98.783 111.268 123.143 1.00 112.91 450 PRO A C 1
ATOM 3489 O O . PRO A 1 450 ? 99.619 111.457 122.255 1.00 112.91 450 PRO A O 1
ATOM 3493 N N . TRP A 1 451 ? 98.285 110.059 123.396 1.00 115.99 451 TRP A N 1
ATOM 3494 C CA . TRP A 1 451 ? 98.863 108.895 122.731 1.00 115.99 451 TRP A CA 1
ATOM 3495 C C . TRP A 1 451 ? 98.542 108.877 121.242 1.00 115.99 451 TRP A C 1
ATOM 3496 O O . TRP A 1 451 ? 99.410 108.557 120.420 1.00 115.99 451 TRP A O 1
ATOM 3507 N N . SER A 1 452 ? 97.311 109.219 120.869 1.00 116.98 452 SER A N 1
ATOM 3508 C CA . SER A 1 452 ? 96.986 109.296 119.451 1.00 116.98 452 SER A CA 1
ATOM 3509 C C . SER A 1 452 ? 97.821 110.364 118.762 1.00 116.98 452 SER A C 1
ATOM 3510 O O . SER A 1 452 ? 98.318 110.160 117.645 1.00 116.98 452 SER A O 1
ATOM 3513 N N . THR A 1 453 ? 97.985 111.511 119.420 1.00 115.41 453 THR A N 1
ATOM 3514 C CA . THR A 1 453 ? 98.828 112.562 118.871 1.00 115.41 453 THR A CA 1
ATOM 3515 C C . THR A 1 453 ? 100.244 112.060 118.660 1.00 115.41 453 THR A C 1
ATOM 3516 O O . THR A 1 453 ? 100.859 112.325 117.622 1.00 115.41 453 THR A O 1
ATOM 3520 N N . LEU A 1 454 ? 100.774 111.321 119.633 1.00 114.98 454 LEU A N 1
ATOM 3521 C CA . LEU A 1 454 ? 102.129 110.806 119.510 1.00 114.98 454 LEU A CA 1
ATOM 3522 C C . LEU A 1 454 ? 102.243 109.834 118.349 1.00 114.98 454 LEU A C 1
ATOM 3523 O O . LEU A 1 454 ? 103.239 109.843 117.619 1.00 114.98 454 LEU A O 1
ATOM 3528 N N . SER A 1 455 ? 101.240 108.979 118.169 1.00 117.49 455 SER A N 1
ATOM 3529 C CA . SER A 1 455 ? 101.278 108.038 117.055 1.00 117.49 455 SER A CA 1
ATOM 3530 C C . SER A 1 455 ? 101.299 108.775 115.723 1.00 117.49 455 SER A C 1
ATOM 3531 O O . SER A 1 455 ? 102.105 108.466 114.832 1.00 117.49 455 SER A O 1
ATOM 3534 N N . GLN A 1 456 ? 100.424 109.770 115.578 1.00 116.16 456 GLN A N 1
ATOM 3535 C CA . GLN A 1 456 ? 100.401 110.543 114.343 1.00 116.16 456 GLN A CA 1
ATOM 3536 C C . GLN A 1 456 ? 101.735 111.235 114.111 1.00 116.16 456 GLN A C 1
ATOM 3537 O O . GLN A 1 456 ? 102.268 111.233 112.992 1.00 116.16 456 GLN A O 1
ATOM 3543 N N . LEU A 1 457 ? 102.291 111.822 115.168 1.00 116.49 457 LEU A N 1
ATOM 3544 C CA . LEU A 1 457 ? 103.549 112.539 115.052 1.00 116.49 457 LEU A CA 1
ATOM 3545 C C . LEU A 1 457 ? 104.669 111.604 114.628 1.00 116.49 457 LEU A C 1
ATOM 3546 O O . LEU A 1 457 ? 105.494 111.957 113.779 1.00 116.49 457 LEU A O 1
ATOM 3551 N N . SER A 1 458 ? 104.707 110.403 115.200 1.00 118.48 458 SER A N 1
ATOM 3552 C CA . SER A 1 458 ? 105.745 109.449 114.836 1.00 118.48 458 SER A CA 1
ATOM 3553 C C . SER A 1 458 ? 105.627 109.037 113.377 1.00 118.48 458 SER A C 1
ATOM 3554 O O . SER A 1 458 ? 106.637 108.950 112.666 1.00 118.48 458 SER A O 1
ATOM 3557 N N . ALA A 1 459 ? 104.406 108.775 112.910 1.00 117.73 459 ALA A N 1
ATOM 3558 C CA . ALA A 1 459 ? 104.246 108.390 111.511 1.00 117.73 459 ALA A CA 1
ATOM 3559 C C . ALA A 1 459 ? 104.713 109.501 110.577 1.00 117.73 459 ALA A C 1
ATOM 3560 O O . ALA A 1 459 ? 105.437 109.249 109.599 1.00 117.73 459 ALA A O 1
ATOM 3562 N N . PHE A 1 460 ? 104.319 110.740 110.868 1.00 113.71 460 PHE A N 1
ATOM 3563 C CA . PHE A 1 460 ? 104.740 111.845 110.017 1.00 113.71 460 PHE A CA 1
ATOM 3564 C C . PHE A 1 460 ? 106.250 112.017 110.046 1.00 113.71 460 PHE A C 1
ATOM 3565 O O . PHE A 1 460 ? 106.871 112.308 109.016 1.00 113.71 460 PHE A O 1
ATOM 3573 N N . SER A 1 461 ? 106.860 111.848 111.219 1.00 118.06 461 SER A N 1
ATOM 3574 C CA . SER A 1 461 ? 108.308 111.963 111.310 1.00 118.06 461 SER A CA 1
ATOM 3575 C C . SER A 1 461 ? 108.988 110.910 110.459 1.00 118.06 461 SER A C 1
ATOM 3576 O O . SER A 1 461 ? 109.966 111.201 109.766 1.00 118.06 461 SER A O 1
ATOM 3579 N N . LEU A 1 462 ? 108.485 109.679 110.497 1.00 116.32 462 LEU A N 1
ATOM 3580 C CA . LEU A 1 462 ? 109.078 108.628 109.681 1.00 116.32 462 LEU A CA 1
ATOM 3581 C C . LEU A 1 462 ? 109.004 108.984 108.203 1.00 116.32 462 LEU A C 1
ATOM 3582 O O . LEU A 1 462 ? 109.995 108.863 107.469 1.00 116.32 462 LEU A O 1
ATOM 3587 N N . SER A 1 463 ? 107.837 109.444 107.751 1.00 116.06 463 SER A N 1
ATOM 3588 C CA . SER A 1 463 ? 107.696 109.778 106.336 1.00 116.06 463 SER A CA 1
ATOM 3589 C C . SER A 1 463 ? 108.644 110.903 105.936 1.00 116.06 463 SER A C 1
ATOM 3590 O O . SER A 1 463 ? 109.334 110.822 104.907 1.00 116.06 463 SER A O 1
ATOM 3593 N N . PHE A 1 464 ? 108.697 111.961 106.743 1.00 117.52 464 PHE A N 1
ATOM 3594 C CA . PHE A 1 464 ? 109.564 113.084 106.413 1.00 117.52 464 PHE A CA 1
ATOM 3595 C C . PHE A 1 464 ? 111.022 112.664 106.398 1.00 117.52 464 PHE A C 1
ATOM 3596 O O . PHE A 1 464 ? 111.789 113.091 105.528 1.00 117.52 464 PHE A O 1
ATOM 3604 N N . MET A 1 465 ? 111.430 111.841 107.363 1.00 119.13 465 MET A N 1
ATOM 3605 C CA . MET A 1 465 ? 112.816 111.404 107.405 1.00 119.13 465 MET A CA 1
ATOM 3606 C C . MET A 1 465 ? 113.171 110.624 106.154 1.00 119.13 465 MET A C 1
ATOM 3607 O O . MET A 1 465 ? 114.223 110.856 105.548 1.00 119.13 465 MET A O 1
ATOM 3612 N N . LEU A 1 466 ? 112.295 109.713 105.731 1.00 113.97 466 LEU A N 1
ATOM 3613 C CA . LEU A 1 466 ? 112.589 108.935 104.534 1.00 113.97 466 LEU A CA 1
ATOM 3614 C C . LEU A 1 466 ? 112.736 109.840 103.318 1.00 113.97 466 LEU A C 1
ATOM 3615 O O . LEU A 1 466 ? 113.710 109.733 102.559 1.00 113.97 466 LEU A O 1
ATOM 3620 N N . LEU A 1 467 ? 111.790 110.762 103.134 1.00 114.29 467 LEU A N 1
ATOM 3621 C CA . LEU A 1 467 ? 111.844 111.622 101.956 1.00 114.29 467 LEU A CA 1
ATOM 3622 C C . LEU A 1 467 ? 113.097 112.488 101.960 1.00 114.29 467 LEU A C 1
ATOM 3623 O O . LEU A 1 467 ? 113.779 112.621 100.935 1.00 114.29 467 LEU A O 1
ATOM 3628 N N . ALA A 1 468 ? 113.415 113.090 103.107 1.00 119.83 468 ALA A N 1
ATOM 3629 C CA . ALA A 1 468 ? 114.569 113.975 103.173 1.00 119.83 468 ALA A CA 1
ATOM 3630 C C . ALA A 1 468 ? 115.857 113.206 102.939 1.00 119.83 468 ALA A C 1
ATOM 3631 O O . ALA A 1 468 ? 116.768 113.694 102.259 1.00 119.83 468 ALA A O 1
ATOM 3633 N N . LEU A 1 469 ? 115.953 112.004 103.502 1.00 119.58 469 LEU A N 1
ATOM 3634 C CA . LEU A 1 469 ? 117.132 111.184 103.275 1.00 119.58 469 LEU A CA 1
ATOM 3635 C C . LEU A 1 469 ? 117.311 110.908 101.792 1.00 119.58 469 LEU A C 1
ATOM 3636 O O . LEU A 1 469 ? 118.413 111.059 101.247 1.00 119.58 469 LEU A O 1
ATOM 3641 N N . LEU A 1 470 ? 116.226 110.534 101.114 1.00 119.25 470 LEU A N 1
ATOM 3642 C CA . LEU A 1 470 ? 116.337 110.258 99.687 1.00 119.25 470 LEU A CA 1
ATOM 3643 C C . LEU A 1 470 ? 116.783 111.489 98.915 1.00 119.25 470 LEU A C 1
ATOM 3644 O O . LEU A 1 470 ? 117.655 111.402 98.043 1.00 119.25 470 LEU A O 1
ATOM 3649 N N . LEU A 1 471 ? 116.195 112.646 99.218 1.00 121.62 471 LEU A N 1
ATOM 3650 C CA . LEU A 1 471 ? 116.524 113.848 98.461 1.00 121.62 471 LEU A CA 1
ATOM 3651 C C . LEU A 1 471 ? 117.982 114.238 98.651 1.00 121.62 471 LEU A C 1
ATOM 3652 O O . LEU A 1 471 ? 118.684 114.560 97.683 1.00 121.62 471 LEU A O 1
ATOM 3657 N N . VAL A 1 472 ? 118.461 114.213 99.895 1.00 124.88 472 VAL A N 1
ATOM 3658 C CA . VAL A 1 472 ? 119.843 114.603 100.139 1.00 124.88 472 VAL A CA 1
ATOM 3659 C C . VAL A 1 472 ? 120.798 113.622 99.478 1.00 124.88 472 VAL A C 1
ATOM 3660 O O . VAL A 1 472 ? 121.828 114.019 98.915 1.00 124.88 472 VAL A O 1
ATOM 3664 N N . LEU A 1 473 ? 120.481 112.328 99.533 1.00 128.06 473 LEU A N 1
ATOM 3665 C CA . LEU A 1 473 ? 121.351 111.354 98.890 1.00 128.06 473 LEU A CA 1
ATOM 3666 C C . LEU A 1 473 ? 121.409 111.580 97.387 1.00 128.06 473 LEU A C 1
ATOM 3667 O O . LEU A 1 473 ? 122.484 111.496 96.781 1.00 128.06 473 LEU A O 1
ATOM 3672 N N . ARG A 1 474 ? 120.263 111.870 96.769 1.00 132.62 474 ARG A N 1
ATOM 3673 C CA . ARG A 1 474 ? 120.251 112.145 95.337 1.00 132.62 474 ARG A CA 1
ATOM 3674 C C . ARG A 1 474 ? 121.111 113.353 95.014 1.00 132.62 474 ARG A C 1
ATOM 3675 O O . ARG A 1 474 ? 121.888 113.341 94.051 1.00 132.62 474 ARG A O 1
ATOM 3683 N N . GLY A 1 475 ? 120.981 114.412 95.810 1.00 137.75 475 GLY A N 1
ATOM 3684 C CA . GLY A 1 475 ? 121.790 115.594 95.570 1.00 137.75 475 GLY A CA 1
ATOM 3685 C C . GLY A 1 475 ? 123.273 115.297 95.654 1.00 137.75 475 GLY A C 1
ATOM 3686 O O . GLY A 1 475 ? 124.056 115.717 94.797 1.00 137.75 475 GLY A O 1
ATOM 3687 N N . ASP A 1 476 ? 123.677 114.553 96.683 1.00 142.78 476 ASP A N 1
ATOM 3688 C CA . ASP A 1 476 ? 125.094 114.253 96.848 1.00 142.78 476 ASP A CA 1
ATOM 3689 C C . ASP A 1 476 ? 125.619 113.402 95.701 1.00 142.78 476 ASP A C 1
ATOM 3690 O O . ASP A 1 476 ? 126.710 113.658 95.176 1.00 142.78 476 ASP A O 1
ATOM 3695 N N . LEU A 1 477 ? 124.856 112.388 95.290 1.00 137.75 477 LEU A N 1
ATOM 3696 C CA . LEU A 1 477 ? 125.304 111.550 94.183 1.00 137.75 477 LEU A CA 1
ATOM 3697 C C . LEU A 1 477 ? 125.422 112.351 92.897 1.00 137.75 477 LEU A C 1
ATOM 3698 O O . LEU A 1 477 ? 126.388 112.189 92.143 1.00 137.75 477 LEU A O 1
ATOM 3703 N N . LEU A 1 478 ? 124.447 113.219 92.625 1.00 139.42 478 LEU A N 1
ATOM 3704 C CA . LEU A 1 478 ? 124.510 114.014 91.406 1.00 139.42 478 LEU A CA 1
ATOM 3705 C C . LEU A 1 478 ? 125.708 114.949 91.425 1.00 139.42 478 LEU A C 1
ATOM 3706 O O . LEU A 1 478 ? 126.396 115.108 90.410 1.00 139.42 478 LEU A O 1
ATOM 3711 N N . ASP A 1 479 ? 125.978 115.573 92.572 1.00 151.72 479 ASP A N 1
ATOM 3712 C CA . ASP A 1 479 ? 127.138 116.451 92.668 1.00 151.72 479 ASP A CA 1
ATOM 3713 C C . ASP A 1 479 ? 128.426 115.679 92.433 1.00 151.72 479 ASP A C 1
ATOM 3714 O O . ASP A 1 479 ? 129.312 116.135 91.698 1.00 151.72 479 ASP A O 1
ATOM 3719 N N . ARG A 1 480 ? 128.543 114.498 93.040 1.00 154.10 480 ARG A N 1
ATOM 3720 C CA . ARG A 1 480 ? 129.746 113.697 92.865 1.00 154.10 480 ARG A CA 1
ATOM 3721 C C . ARG A 1 480 ? 129.940 113.300 91.409 1.00 154.10 480 ARG A C 1
ATOM 3722 O O . ARG A 1 480 ? 131.054 113.379 90.877 1.00 154.10 480 ARG A O 1
ATOM 3730 N N . TRP A 1 481 ? 128.865 112.882 90.744 1.00 142.37 481 TRP A N 1
ATOM 3731 C CA . TRP A 1 481 ? 128.986 112.486 89.347 1.00 142.37 481 TRP A CA 1
ATOM 3732 C C . TRP A 1 481 ? 129.348 113.669 88.467 1.00 142.37 481 TRP A C 1
ATOM 3733 O O . TRP A 1 481 ? 130.170 113.540 87.554 1.00 142.37 481 TRP A O 1
ATOM 3744 N N . GLN A 1 482 ? 128.747 114.830 88.723 1.00 148.24 482 GLN A N 1
ATOM 3745 C CA . GLN A 1 482 ? 129.086 116.012 87.943 1.00 148.24 482 GLN A CA 1
ATOM 3746 C C . GLN A 1 482 ? 130.553 116.366 88.110 1.00 148.24 482 GLN A C 1
ATOM 3747 O O . GLN A 1 482 ? 131.230 116.722 87.139 1.00 148.24 482 GLN A O 1
ATOM 3753 N N . GLN A 1 483 ? 131.066 116.266 89.335 1.00 156.48 483 GLN A N 1
ATOM 3754 C CA . GLN A 1 483 ? 132.480 116.539 89.555 1.00 156.48 483 GLN A CA 1
ATOM 3755 C C . GLN A 1 483 ? 133.365 115.508 88.869 1.00 156.48 483 GLN A C 1
ATOM 3756 O O . GLN A 1 483 ? 134.460 115.847 88.410 1.00 156.48 483 GLN A O 1
ATOM 3762 N N . GLN A 1 484 ? 132.912 114.255 88.788 1.00 152.34 484 GLN A N 1
ATOM 3763 C CA . GLN A 1 484 ? 133.739 113.210 88.192 1.00 152.34 484 GLN A CA 1
ATOM 3764 C C . GLN A 1 484 ? 134.049 113.505 86.732 1.00 152.34 484 GLN A C 1
ATOM 3765 O O . GLN A 1 484 ? 135.193 113.356 86.288 1.00 152.34 484 GLN A O 1
ATOM 3771 N N . LEU A 1 485 ? 133.044 113.924 85.966 1.00 155.15 485 LEU A N 1
ATOM 3772 C CA . LEU A 1 485 ? 133.196 114.199 84.540 1.00 155.15 485 LEU A CA 1
ATOM 3773 C C . LEU A 1 485 ? 132.870 115.667 84.314 1.00 155.15 485 LEU A C 1
ATOM 3774 O O . LEU A 1 485 ? 131.700 116.033 84.124 1.00 155.15 485 LEU A O 1
ATOM 3779 N N . PRO A 1 486 ? 133.872 116.545 84.328 1.00 168.98 486 PRO A N 1
ATOM 3780 C CA . PRO A 1 486 ? 133.605 117.952 84.059 1.00 168.98 486 PRO A CA 1
ATOM 3781 C C . PRO A 1 486 ? 133.153 118.142 82.627 1.00 168.98 486 PRO A C 1
ATOM 3782 O O . PRO A 1 486 ? 133.461 117.317 81.748 1.00 168.98 486 PRO A O 1
ATOM 3786 N N . PRO A 1 487 ? 132.398 119.206 82.338 1.00 176.59 487 PRO A N 1
ATOM 3787 C CA . PRO A 1 487 ? 131.945 119.422 80.954 1.00 176.59 487 PRO A CA 1
ATOM 3788 C C . PRO A 1 487 ? 133.092 119.512 79.968 1.00 176.59 487 PRO A C 1
ATOM 3789 O O . PRO A 1 487 ? 132.981 119.021 78.838 1.00 176.59 487 PRO A O 1
ATOM 3793 N N . GLU A 1 488 ? 134.197 120.122 80.373 1.00 185.11 488 GLU A N 1
ATOM 3794 C CA . GLU A 1 488 ? 135.429 120.121 79.603 1.00 185.11 488 GLU A CA 1
ATOM 3795 C C . GLU A 1 488 ? 136.485 119.344 80.376 1.00 185.11 488 GLU A C 1
ATOM 3796 O O . GLU A 1 488 ? 136.527 119.392 81.610 1.00 185.11 488 GLU A O 1
ATOM 3802 N N . SER A 1 489 ? 137.312 118.598 79.653 1.00 186.07 489 SER A N 1
ATOM 3803 C CA . SER A 1 489 ? 138.323 117.763 80.284 1.00 186.07 489 SER A CA 1
ATOM 3804 C C . SER A 1 489 ? 139.418 117.497 79.272 1.00 186.07 489 SER A C 1
ATOM 3805 O O . SER A 1 489 ? 139.140 117.429 78.070 1.00 186.07 489 SER A O 1
ATOM 3808 N N . PRO A 1 490 ? 140.654 117.336 79.713 1.00 187.27 490 PRO A N 1
ATOM 3809 C CA . PRO A 1 490 ? 141.746 117.104 78.763 1.00 187.27 490 PRO A CA 1
ATOM 3810 C C . PRO A 1 490 ? 141.570 115.803 78.002 1.00 187.27 490 PRO A C 1
ATOM 3811 O O . PRO A 1 490 ? 141.663 114.717 78.579 1.00 187.27 490 PRO A O 1
ATOM 3815 N N . ASN A 1 491 ? 141.317 115.905 76.703 1.00 187.09 491 ASN A N 1
ATOM 3816 C CA . ASN A 1 491 ? 141.113 114.736 75.865 1.00 187.09 491 ASN A CA 1
ATOM 3817 C C . ASN A 1 491 ? 142.416 114.161 75.336 1.00 187.09 491 ASN A C 1
ATOM 3818 O O . ASN A 1 491 ? 142.384 113.188 74.577 1.00 187.09 491 ASN A O 1
ATOM 3823 N N . TYR A 1 492 ? 143.552 114.742 75.701 1.00 190.05 492 TYR A N 1
ATOM 3824 C CA . TYR A 1 492 ? 144.846 114.259 75.250 1.00 190.05 492 TYR A CA 1
ATOM 3825 C C . TYR A 1 492 ? 145.816 114.202 76.416 1.00 190.05 492 TYR A C 1
ATOM 3826 O O . TYR A 1 492 ? 145.839 115.098 77.264 1.00 190.05 492 TYR A O 1
ATOM 3835 N N . PHE A 1 493 ? 146.622 113.148 76.440 1.00 192.42 493 PHE A N 1
ATOM 3836 C CA . PHE A 1 493 ? 147.631 112.949 77.463 1.00 192.42 493 PHE A CA 1
ATOM 3837 C C . PHE A 1 493 ? 149.003 112.847 76.817 1.00 192.42 493 PHE A C 1
ATOM 3838 O O . PHE A 1 493 ? 149.146 112.339 75.703 1.00 192.42 493 PHE A O 1
ATOM 3846 N N . LEU A 1 494 ? 150.013 113.338 77.526 1.00 195.71 494 LEU A N 1
ATOM 3847 C CA . LEU A 1 494 ? 151.395 113.273 77.078 1.00 195.71 494 LEU A CA 1
ATOM 3848 C C . LEU A 1 494 ? 152.205 112.556 78.144 1.00 195.71 494 LEU A C 1
ATOM 3849 O O . LEU A 1 494 ? 152.196 112.962 79.313 1.00 195.71 494 LEU A O 1
ATOM 3854 N N . ILE A 1 495 ? 152.900 111.496 77.737 1.00 201.79 495 ILE A N 1
ATOM 3855 C CA . ILE A 1 495 ? 153.687 110.671 78.639 1.00 201.79 495 ILE A CA 1
ATOM 3856 C C . ILE A 1 495 ? 155.089 110.521 78.067 1.00 201.79 495 ILE A C 1
ATOM 3857 O O . ILE A 1 495 ? 155.357 110.861 76.912 1.00 201.79 495 ILE A O 1
ATOM 3862 N N . ASN A 1 496 ? 155.983 109.984 78.901 1.00 206.83 496 ASN A N 1
ATOM 3863 C CA . ASN A 1 496 ? 157.402 109.851 78.575 1.00 206.83 496 ASN A CA 1
ATOM 3864 C C . ASN A 1 496 ? 158.016 111.219 78.299 1.00 206.83 496 ASN A C 1
ATOM 3865 O O . ASN A 1 496 ? 158.630 111.455 77.257 1.00 206.83 496 ASN A O 1
ATOM 3870 N N . ILE A 1 497 ? 157.840 112.128 79.250 1.00 206.66 497 ILE A N 1
ATOM 3871 C CA . ILE A 1 497 ? 158.308 113.500 79.125 1.00 206.66 497 ILE A CA 1
ATOM 3872 C C . ILE A 1 497 ? 159.565 113.654 79.965 1.00 206.66 497 ILE A C 1
ATOM 3873 O O . ILE A 1 497 ? 159.545 113.417 81.179 1.00 206.66 497 ILE A O 1
ATOM 3878 N N . ALA A 1 498 ? 160.658 114.051 79.322 1.00 215.14 498 ALA A N 1
ATOM 3879 C CA . ALA A 1 498 ? 161.880 114.340 80.048 1.00 215.14 498 ALA A CA 1
ATOM 3880 C C . ALA A 1 498 ? 161.736 115.651 80.814 1.00 215.14 498 ALA A C 1
ATOM 3881 O O . ALA A 1 498 ? 160.950 116.531 80.453 1.00 215.14 498 ALA A O 1
ATOM 3883 N N . THR A 1 499 ? 162.513 115.771 81.893 1.00 219.10 499 THR A N 1
ATOM 3884 C CA . THR A 1 499 ? 162.406 116.946 82.751 1.00 219.10 499 THR A CA 1
ATOM 3885 C C . THR A 1 499 ? 162.746 118.219 81.988 1.00 219.10 499 THR A C 1
ATOM 3886 O O . THR A 1 499 ? 161.985 119.193 82.016 1.00 219.10 499 THR A O 1
ATOM 3890 N N . GLU A 1 500 ? 163.869 118.215 81.267 1.00 219.38 500 GLU A N 1
ATOM 3891 C CA . GLU A 1 500 ? 164.293 119.392 80.521 1.00 219.38 500 GLU A CA 1
ATOM 3892 C C . GLU A 1 500 ? 163.332 119.754 79.399 1.00 219.38 500 GLU A C 1
ATOM 3893 O O . GLU A 1 500 ? 163.424 120.862 78.861 1.00 219.38 500 GLU A O 1
ATOM 3899 N N . GLN A 1 501 ? 162.425 118.855 79.034 1.00 215.37 501 GLN A N 1
ATOM 3900 C CA . GLN A 1 501 ? 161.422 119.133 78.020 1.00 215.37 501 GLN A CA 1
ATOM 3901 C C . GLN A 1 501 ? 160.164 119.766 78.596 1.00 215.37 501 GLN A C 1
ATOM 3902 O O . GLN A 1 501 ? 159.256 120.102 77.832 1.00 215.37 501 GLN A O 1
ATOM 3908 N N 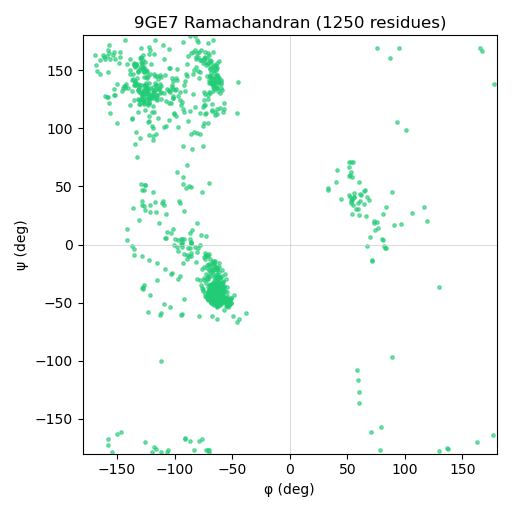. VAL A 1 502 ? 160.089 119.942 79.916 1.00 213.80 502 VAL A N 1
ATOM 3909 C CA . VAL A 1 502 ? 158.892 120.526 80.514 1.00 213.80 502 VAL A CA 1
ATOM 3910 C C . VAL A 1 502 ? 158.686 121.950 80.010 1.00 213.80 502 VAL A C 1
ATOM 3911 O O . VAL A 1 502 ? 157.588 122.326 79.583 1.00 213.80 502 VAL A O 1
ATOM 3915 N N . ALA A 1 503 ? 159.746 122.758 80.038 1.00 213.86 503 ALA A N 1
ATOM 3916 C CA . ALA A 1 503 ? 159.625 124.160 79.640 1.00 213.86 503 ALA A CA 1
ATOM 3917 C C . ALA A 1 503 ? 159.236 124.346 78.178 1.00 213.86 503 ALA A C 1
ATOM 3918 O O . ALA A 1 503 ? 158.342 125.167 77.905 1.00 213.86 503 ALA A O 1
ATOM 3920 N N . PRO A 1 504 ? 159.852 123.665 77.199 1.00 216.42 504 PRO A N 1
ATOM 3921 C CA . PRO A 1 504 ? 159.440 123.896 75.802 1.00 216.42 504 PRO A CA 1
ATOM 3922 C C . PRO A 1 504 ? 157.967 123.637 75.554 1.00 216.42 504 PRO A C 1
ATOM 3923 O O . PRO A 1 504 ? 157.255 124.539 75.092 1.00 216.42 504 PRO A O 1
ATOM 3927 N N . LEU A 1 505 ? 157.489 122.430 75.869 1.00 219.02 505 LEU A N 1
ATOM 3928 C CA . LEU A 1 505 ? 156.099 122.082 75.593 1.00 219.02 505 LEU A CA 1
ATOM 3929 C C . LEU A 1 505 ? 155.144 123.091 76.211 1.00 219.02 505 LEU A C 1
ATOM 3930 O O . LEU A 1 505 ? 154.187 123.525 75.558 1.00 219.02 505 LEU A O 1
ATOM 3935 N N . LYS A 1 506 ? 155.400 123.484 77.462 1.00 216.65 506 LYS A N 1
ATOM 3936 C CA . LYS A 1 506 ? 154.566 124.491 78.108 1.00 216.65 506 LYS A CA 1
ATOM 3937 C C . LYS A 1 506 ? 154.424 125.722 77.228 1.00 216.65 506 LYS A C 1
ATOM 3938 O O . LYS A 1 506 ? 153.304 126.162 76.939 1.00 216.65 506 LYS A O 1
ATOM 3944 N N . ALA A 1 507 ? 155.549 126.255 76.745 1.00 220.69 507 ALA A N 1
ATOM 3945 C CA . ALA A 1 507 ? 155.490 127.407 75.854 1.00 220.69 507 ALA A CA 1
ATOM 3946 C C . ALA A 1 507 ? 154.667 127.089 74.617 1.00 220.69 507 ALA A C 1
ATOM 3947 O O . ALA A 1 507 ? 153.799 127.876 74.219 1.00 220.69 507 ALA A O 1
ATOM 3949 N N . PHE A 1 508 ? 154.897 125.916 74.023 1.00 220.75 508 PHE A N 1
ATOM 3950 C CA . PHE A 1 508 ? 154.086 125.499 72.888 1.00 220.75 508 PHE A CA 1
ATOM 3951 C C . PHE A 1 508 ? 152.616 125.444 73.274 1.00 220.75 508 PHE A C 1
ATOM 3952 O O . PHE A 1 508 ? 151.751 125.913 72.524 1.00 220.75 508 PHE A O 1
ATOM 3960 N N . LEU A 1 509 ? 152.319 124.905 74.458 1.00 220.57 509 LEU A N 1
ATOM 3961 C CA . LEU A 1 509 ? 150.943 124.915 74.936 1.00 220.57 509 LEU A CA 1
ATOM 3962 C C . LEU A 1 509 ? 150.450 126.341 75.112 1.00 220.57 509 LEU A C 1
ATOM 3963 O O . LEU A 1 509 ? 149.306 126.659 74.770 1.00 220.57 509 LEU A O 1
ATOM 3968 N N . ALA A 1 510 ? 151.308 127.218 75.635 1.00 224.25 510 ALA A N 1
ATOM 3969 C CA . ALA A 1 510 ? 150.955 128.629 75.692 1.00 224.25 510 ALA A CA 1
ATOM 3970 C C . ALA A 1 510 ? 150.827 129.214 74.296 1.00 224.25 510 ALA A C 1
ATOM 3971 O O . ALA A 1 510 ? 150.002 130.106 74.068 1.00 224.25 510 ALA A O 1
ATOM 3973 N N . GLU A 1 511 ? 151.625 128.720 73.347 1.00 224.09 511 GLU A N 1
ATOM 3974 C CA . GLU A 1 511 ? 151.572 129.261 71.996 1.00 224.09 511 GLU A CA 1
ATOM 3975 C C . GLU A 1 511 ? 150.292 128.846 71.280 1.00 224.09 511 GLU A C 1
ATOM 3976 O O . GLU A 1 511 ? 149.619 129.683 70.666 1.00 224.09 511 GLU A O 1
ATOM 3982 N N . HIS 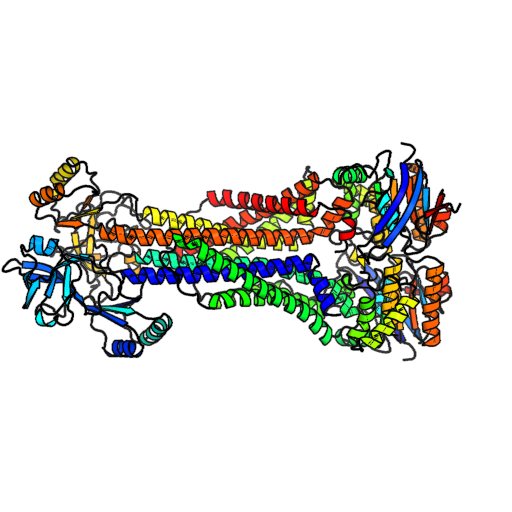A 1 512 ? 149.927 127.570 71.362 1.00 221.80 512 HIS A N 1
ATOM 3983 C CA . HIS A 1 512 ? 148.785 127.056 70.606 1.00 221.80 512 HIS A CA 1
ATOM 3984 C C . HIS A 1 512 ? 147.484 127.158 71.394 1.00 221.80 512 HIS A C 1
ATOM 3985 O O . HIS A 1 512 ? 146.715 126.201 71.466 1.00 221.80 512 HIS A O 1
ATOM 3992 N N . GLN A 1 513 ? 147.224 128.338 71.960 1.00 221.91 513 GLN A N 1
ATOM 3993 C CA . GLN A 1 513 ? 145.961 128.663 72.618 1.00 221.91 513 GLN A CA 1
ATOM 3994 C C . GLN A 1 513 ? 145.453 127.548 73.524 1.00 221.91 513 GLN A C 1
ATOM 3995 O O . GLN A 1 513 ? 144.248 127.284 73.571 1.00 221.91 513 GLN A O 1
ATOM 4001 N N . ILE A 1 514 ? 146.355 126.887 74.243 1.00 214.68 514 ILE A N 1
ATOM 4002 C CA . ILE A 1 514 ? 146.016 125.738 75.074 1.00 214.68 514 ILE A CA 1
ATOM 4003 C C . ILE A 1 514 ? 146.355 126.067 76.518 1.00 214.68 514 ILE A C 1
ATOM 4004 O O . ILE A 1 514 ? 147.480 126.481 76.819 1.00 214.68 514 ILE A O 1
ATOM 4009 N N . VAL A 1 515 ? 145.385 125.882 77.405 1.00 206.75 515 VAL A N 1
ATOM 4010 C CA . VAL A 1 515 ? 145.605 126.120 78.827 1.00 206.75 515 VAL A CA 1
ATOM 4011 C C . VAL A 1 515 ? 146.439 124.973 79.379 1.00 206.75 515 VAL A C 1
ATOM 4012 O O . VAL A 1 515 ? 146.016 123.810 79.306 1.00 206.75 515 VAL A O 1
ATOM 4016 N N . PRO A 1 516 ? 147.618 125.242 79.930 1.00 206.68 516 PRO A N 1
ATOM 4017 C CA . PRO A 1 516 ? 148.416 124.167 80.521 1.00 206.68 516 PRO A CA 1
ATOM 4018 C C . PRO A 1 516 ? 147.783 123.661 81.805 1.00 206.68 516 PRO A C 1
ATOM 4019 O O . PRO A 1 516 ? 147.016 124.357 82.474 1.00 206.68 516 PRO A O 1
ATOM 4023 N N . GLU A 1 517 ? 148.118 122.422 82.146 1.00 202.52 517 GLU A N 1
ATOM 4024 C CA . GLU A 1 517 ? 147.589 121.820 83.361 1.00 202.52 517 GLU A CA 1
ATOM 4025 C C . GLU A 1 517 ? 148.718 121.310 84.240 1.00 202.52 517 GLU A C 1
ATOM 4026 O O . GLU A 1 517 ? 149.890 121.605 83.988 1.00 202.52 517 GLU A O 1
ATOM 4032 N N . SER A 1 518 ? 148.372 120.552 85.274 1.00 197.87 518 SER A N 1
ATOM 4033 C CA . SER A 1 518 ? 149.372 120.055 86.200 1.00 197.87 518 SER A CA 1
ATOM 4034 C C . SER A 1 518 ? 150.373 119.162 85.475 1.00 197.87 518 SER A C 1
ATOM 4035 O O . SER A 1 518 ? 150.103 118.616 84.402 1.00 197.87 518 SER A O 1
ATOM 4038 N N . PHE A 1 519 ? 151.549 119.028 86.073 1.00 197.96 519 PHE A N 1
ATOM 4039 C CA . PHE A 1 519 ? 152.679 118.341 85.463 1.00 197.96 519 PHE A CA 1
ATOM 4040 C C . PHE A 1 519 ? 153.251 117.313 86.422 1.00 197.96 519 PHE A C 1
ATOM 4041 O O . PHE A 1 519 ? 154.442 117.313 86.729 1.00 197.96 519 PHE A O 1
ATOM 4049 N N . TYR A 1 520 ? 152.385 116.449 86.945 1.00 195.77 520 TYR A N 1
ATOM 4050 C CA . TYR A 1 520 ? 152.769 115.394 87.874 1.00 195.77 520 TYR A CA 1
ATOM 4051 C C . TYR A 1 520 ? 154.013 114.653 87.399 1.00 195.77 520 TYR A C 1
ATOM 4052 O O . TYR A 1 520 ? 153.974 113.969 86.369 1.00 195.77 520 TYR A O 1
ATOM 4061 N N . PRO A 1 521 ? 155.135 114.772 88.109 1.00 209.34 521 PRO A N 1
ATOM 4062 C CA . PRO A 1 521 ? 156.316 113.970 87.768 1.00 209.34 521 PRO A CA 1
ATOM 4063 C C . PRO A 1 521 ? 156.218 112.597 88.415 1.00 209.34 521 PRO A C 1
ATOM 4064 O O . PRO A 1 521 ? 155.975 112.477 89.617 1.00 209.34 521 PRO A O 1
ATOM 4068 N N . VAL A 1 522 ? 156.412 111.557 87.611 1.00 215.57 522 VAL A N 1
ATOM 4069 C CA . VAL A 1 522 ? 156.151 110.187 88.028 1.00 215.57 522 VAL A CA 1
ATOM 4070 C C . VAL A 1 522 ? 157.454 109.404 88.014 1.00 215.57 522 VAL A C 1
ATOM 4071 O O . VAL A 1 522 ? 158.276 109.562 87.105 1.00 215.57 522 VAL A O 1
ATOM 4075 N N . VAL A 1 523 ? 157.641 108.566 89.030 1.00 214.11 523 VAL A N 1
ATOM 4076 C CA . VAL A 1 523 ? 158.753 107.628 89.085 1.00 214.11 523 VAL A CA 1
ATOM 4077 C C . VAL A 1 523 ? 158.191 106.241 89.358 1.00 214.11 523 VAL A C 1
ATOM 4078 O O . VAL A 1 523 ? 157.363 106.067 90.258 1.00 214.11 523 VAL A O 1
ATOM 4082 N N . ARG A 1 524 ? 158.629 105.261 88.578 1.00 214.58 524 ARG A N 1
ATOM 4083 C CA . ARG A 1 524 ? 158.145 103.893 88.692 1.00 214.58 524 ARG A CA 1
ATOM 4084 C C . ARG A 1 524 ? 159.149 103.062 89.476 1.00 214.58 524 ARG A C 1
ATOM 4085 O O . ARG A 1 524 ? 160.352 103.114 89.203 1.00 214.58 524 ARG A O 1
ATOM 4093 N N . ALA A 1 525 ? 158.653 102.301 90.443 1.00 226.21 525 ALA A N 1
ATOM 4094 C CA . ALA A 1 525 ? 159.508 101.465 91.276 1.00 226.21 525 ALA A CA 1
ATOM 4095 C C . ALA A 1 525 ? 158.657 100.353 91.876 1.00 226.21 525 ALA A C 1
ATOM 4096 O O . ALA A 1 525 ? 157.526 100.112 91.445 1.00 226.21 525 ALA A O 1
ATOM 4098 N N . ARG A 1 526 ? 159.214 99.660 92.865 1.00 231.42 526 ARG A N 1
ATOM 4099 C CA . ARG A 1 526 ? 158.497 98.637 93.609 1.00 231.42 526 ARG A CA 1
ATOM 4100 C C . ARG A 1 526 ? 158.911 98.721 95.067 1.00 231.42 526 ARG A C 1
ATOM 4101 O O . ARG A 1 526 ? 160.092 98.904 95.371 1.00 231.42 526 ARG A O 1
ATOM 4109 N N . LEU A 1 527 ? 157.941 98.590 95.968 1.00 241.86 527 LEU A N 1
ATOM 4110 C CA . LEU A 1 527 ? 158.261 98.591 97.389 1.00 241.86 527 LEU A CA 1
ATOM 4111 C C . LEU A 1 527 ? 158.974 97.292 97.743 1.00 241.86 527 LEU A C 1
ATOM 4112 O O . LEU A 1 527 ? 158.478 96.201 97.447 1.00 241.86 527 LEU A O 1
ATOM 4117 N N . THR A 1 528 ? 160.155 97.408 98.348 1.00 250.49 528 THR A N 1
ATOM 4118 C CA . THR A 1 528 ? 160.910 96.213 98.705 1.00 250.49 528 THR A CA 1
ATOM 4119 C C . THR A 1 528 ? 160.248 95.475 99.859 1.00 250.49 528 THR A C 1
ATOM 4120 O O . THR A 1 528 ? 160.066 94.254 99.807 1.00 250.49 528 THR A O 1
ATOM 4124 N N . ALA A 1 529 ? 159.876 96.205 100.907 1.00 248.98 529 ALA A N 1
ATOM 4125 C CA . ALA A 1 529 ? 159.357 95.572 102.111 1.00 248.98 529 ALA A CA 1
ATOM 4126 C C . ALA A 1 529 ? 158.612 96.594 102.954 1.00 248.98 529 ALA A C 1
ATOM 4127 O O . ALA A 1 529 ? 158.760 97.805 102.774 1.00 248.98 529 ALA A O 1
ATOM 4129 N N . ILE A 1 530 ? 157.809 96.079 103.883 1.00 248.64 530 ILE A N 1
ATOM 4130 C CA . ILE A 1 530 ? 157.127 96.879 104.894 1.00 248.64 530 ILE A CA 1
ATOM 4131 C C . ILE A 1 530 ? 157.547 96.353 106.257 1.00 248.64 530 ILE A C 1
ATOM 4132 O O . ILE A 1 530 ? 157.404 95.155 106.533 1.00 248.64 530 ILE A O 1
ATOM 4137 N N . ASN A 1 531 ? 158.058 97.245 107.107 1.00 249.67 531 ASN A N 1
ATOM 4138 C CA . ASN A 1 531 ? 158.562 96.872 108.429 1.00 249.67 531 ASN A CA 1
ATOM 4139 C C . ASN A 1 531 ? 159.603 95.762 108.317 1.00 249.67 531 ASN A C 1
ATOM 4140 O O . ASN A 1 531 ? 159.643 94.828 109.122 1.00 249.67 531 ASN A O 1
ATOM 4145 N N . ASP A 1 532 ? 160.442 95.865 107.285 1.00 256.24 532 ASP A N 1
ATOM 4146 C CA . ASP A 1 532 ? 161.532 94.956 106.942 1.00 256.24 532 ASP A CA 1
ATOM 4147 C C . ASP A 1 532 ? 161.050 93.579 106.506 1.00 256.24 532 ASP A C 1
ATOM 4148 O O . ASP A 1 532 ? 161.880 92.735 106.151 1.00 256.24 532 ASP A O 1
ATOM 4153 N N . LYS A 1 533 ? 159.750 93.323 106.507 1.00 249.97 533 LYS A N 1
ATOM 4154 C CA . LYS A 1 533 ? 159.242 92.026 106.089 1.00 249.97 533 LYS A CA 1
ATOM 4155 C C . LYS A 1 533 ? 159.149 91.979 104.570 1.00 249.97 533 LYS A C 1
ATOM 4156 O O . LYS A 1 533 ? 158.407 92.775 103.982 1.00 249.97 533 LYS A O 1
ATOM 4162 N N . PRO A 1 534 ? 159.869 91.079 103.902 1.00 248.97 534 PRO A N 1
ATOM 4163 C CA . PRO A 1 534 ? 159.779 90.997 102.436 1.00 248.97 534 PRO A CA 1
ATOM 4164 C C . PRO A 1 534 ? 158.361 90.674 101.998 1.00 248.97 534 PRO A C 1
ATOM 4165 O O . PRO A 1 534 ? 157.817 89.613 102.313 1.00 248.97 534 PRO A O 1
ATOM 4169 N N . THR A 1 535 ? 157.760 91.609 101.264 1.00 247.21 535 THR A N 1
ATOM 4170 C CA . THR A 1 535 ? 156.363 91.490 100.873 1.00 247.21 535 THR A CA 1
ATOM 4171 C C . THR A 1 535 ? 156.127 90.416 99.820 1.00 247.21 535 THR A C 1
ATOM 4172 O O . THR A 1 535 ? 154.966 90.099 99.541 1.00 247.21 535 THR A O 1
ATOM 4176 N N . GLU A 1 536 ? 157.185 89.859 99.232 1.00 242.69 536 GLU A N 1
ATOM 4177 C CA . GLU A 1 536 ? 157.040 88.805 98.235 1.00 242.69 536 GLU A CA 1
ATOM 4178 C C . GLU A 1 536 ? 156.286 87.620 98.819 1.00 242.69 536 GLU A C 1
ATOM 4179 O O . GLU A 1 536 ? 156.782 86.948 99.729 1.00 242.69 536 GLU A O 1
ATOM 4185 N N . GLY A 1 537 ? 155.089 87.361 98.305 1.00 245.84 537 GLY A N 1
ATOM 4186 C CA . GLY A 1 537 ? 154.267 86.281 98.812 1.00 245.84 537 GLY A CA 1
ATOM 4187 C C . GLY A 1 537 ? 152.858 86.726 99.138 1.00 245.84 537 GLY A C 1
ATOM 4188 O O . GLY A 1 537 ? 151.900 85.975 98.931 1.00 245.84 537 GLY A O 1
ATOM 4189 N N . ASN A 1 538 ? 152.719 87.945 99.652 1.00 247.67 538 ASN A N 1
ATOM 4190 C CA . ASN A 1 538 ? 151.397 88.489 99.922 1.00 247.67 538 ASN A CA 1
ATOM 4191 C C . ASN A 1 538 ? 150.647 88.718 98.616 1.00 247.67 538 ASN A C 1
ATOM 4192 O O . ASN A 1 538 ? 151.232 89.113 97.605 1.00 247.67 538 ASN A O 1
ATOM 4197 N N . GLU A 1 539 ? 149.342 88.460 98.640 1.00 244.64 539 GLU A N 1
ATOM 4198 C CA . GLU A 1 539 ? 148.516 88.545 97.437 1.00 244.64 539 GLU A CA 1
ATOM 4199 C C . GLU A 1 539 ? 147.908 89.939 97.355 1.00 244.64 539 GLU A C 1
ATOM 4200 O O . GLU A 1 539 ? 146.780 90.179 97.788 1.00 244.64 539 GLU A O 1
ATOM 4206 N N . ASP A 1 540 ? 148.671 90.871 96.792 1.00 239.66 540 ASP A N 1
ATOM 4207 C CA . ASP A 1 540 ? 148.186 92.213 96.513 1.00 239.66 540 ASP A CA 1
ATOM 4208 C C . ASP A 1 540 ? 148.613 92.609 95.111 1.00 239.66 540 ASP A C 1
ATOM 4209 O O . ASP A 1 540 ? 149.741 92.329 94.696 1.00 239.66 540 ASP A O 1
ATOM 4214 N N . GLU A 1 541 ? 147.707 93.270 94.387 1.00 237.42 541 GLU A N 1
ATOM 4215 C CA . GLU A 1 541 ? 148.029 93.709 93.035 1.00 237.42 541 GLU A CA 1
ATOM 4216 C C . GLU A 1 541 ? 149.173 94.712 93.035 1.00 237.42 541 GLU A C 1
ATOM 4217 O O . GLU A 1 541 ? 149.923 94.799 92.056 1.00 237.42 541 GLU A O 1
ATOM 4223 N N . ALA A 1 542 ? 149.327 95.469 94.123 1.00 238.12 542 ALA A N 1
ATOM 4224 C CA . ALA A 1 542 ? 150.398 96.456 94.193 1.00 238.12 542 ALA A CA 1
ATOM 4225 C C . ALA A 1 542 ? 151.767 95.794 94.143 1.00 238.12 542 ALA A C 1
ATOM 4226 O O . ALA A 1 542 ? 152.689 96.307 93.498 1.00 238.12 542 ALA A O 1
ATOM 4228 N N . LEU A 1 543 ? 151.921 94.654 94.818 1.00 237.97 543 LEU A N 1
ATOM 4229 C CA . LEU A 1 543 ? 153.227 94.010 94.894 1.00 237.97 543 LEU A CA 1
ATOM 4230 C C . LEU A 1 543 ? 153.722 93.602 93.513 1.00 237.97 543 LEU A C 1
ATOM 4231 O O . LEU A 1 543 ? 154.873 93.868 93.151 1.00 237.97 543 LEU A O 1
ATOM 4236 N N . ASN A 1 544 ? 152.865 92.963 92.725 1.00 237.43 544 ASN A N 1
ATOM 4237 C CA . ASN A 1 544 ? 153.245 92.516 91.386 1.00 237.43 544 ASN A CA 1
ATOM 4238 C C . ASN A 1 544 ? 152.892 93.553 90.325 1.00 237.43 544 ASN A C 1
ATOM 4239 O O . ASN A 1 544 ? 152.238 93.253 89.328 1.00 237.43 544 ASN A O 1
ATOM 4244 N N . ARG A 1 545 ? 153.330 94.792 90.537 1.00 235.11 545 ARG A N 1
ATOM 4245 C CA . ARG A 1 545 ? 153.152 95.840 89.543 1.00 235.11 545 ARG A CA 1
ATOM 4246 C C . ARG A 1 545 ? 154.137 96.961 89.836 1.00 235.11 545 ARG A C 1
ATOM 4247 O O . ARG A 1 545 ? 154.653 97.085 90.949 1.00 235.11 545 ARG A O 1
ATOM 4255 N N . GLU A 1 546 ? 154.389 97.775 88.817 1.00 224.99 546 GLU A N 1
ATOM 4256 C CA . GLU A 1 546 ? 155.318 98.896 88.935 1.00 224.99 546 GLU A CA 1
ATOM 4257 C C . GLU A 1 546 ? 154.574 100.071 89.551 1.00 224.99 546 GLU A C 1
ATOM 4258 O O . GLU A 1 546 ? 153.886 100.821 88.857 1.00 224.99 546 GLU A O 1
ATOM 4264 N N . LEU A 1 547 ? 154.710 100.231 90.862 1.00 223.29 547 LEU A N 1
ATOM 4265 C CA . LEU A 1 547 ? 154.052 101.328 91.553 1.00 223.29 547 LEU A CA 1
ATOM 4266 C C . LEU A 1 547 ? 154.613 102.671 91.103 1.00 223.29 547 LEU A C 1
ATOM 4267 O O . LEU A 1 547 ? 155.792 102.801 90.762 1.00 223.29 547 LEU A O 1
ATOM 4272 N N . ASN A 1 548 ? 153.744 103.676 91.105 1.00 217.15 548 ASN A N 1
ATOM 4273 C CA . ASN A 1 548 ? 154.072 105.013 90.639 1.00 217.15 548 ASN A CA 1
ATOM 4274 C C . ASN A 1 548 ? 154.079 105.985 91.809 1.00 217.15 548 ASN A C 1
ATOM 4275 O O . ASN A 1 548 ? 153.192 105.946 92.666 1.00 217.15 548 ASN A O 1
ATOM 4280 N N . LEU A 1 549 ? 155.089 106.850 91.841 1.00 216.83 549 LEU A N 1
ATOM 4281 C CA . LEU A 1 549 ? 155.272 107.806 92.919 1.00 216.83 549 LEU A CA 1
ATOM 4282 C C . LEU A 1 549 ? 155.450 109.201 92.341 1.00 216.83 549 LEU A C 1
ATOM 4283 O O . LEU A 1 549 ? 155.864 109.369 91.190 1.00 216.83 549 LEU A O 1
ATOM 4288 N N . THR A 1 550 ? 155.131 110.201 93.157 1.00 216.32 550 THR A N 1
ATOM 4289 C CA . THR A 1 550 ? 155.249 111.593 92.756 1.00 216.32 550 THR A CA 1
ATOM 4290 C C . THR A 1 550 ? 155.602 112.427 93.977 1.00 216.32 550 THR A C 1
ATOM 4291 O O . THR A 1 550 ? 155.499 111.973 95.118 1.00 216.32 550 THR A O 1
ATOM 4295 N N . TRP A 1 551 ? 156.034 113.659 93.722 1.00 216.55 551 TRP A N 1
ATOM 4296 C CA . TRP A 1 551 ? 156.361 114.605 94.778 1.00 216.55 551 TRP A CA 1
ATOM 4297 C C . TRP A 1 551 ? 155.654 115.922 94.506 1.00 216.55 551 TRP A C 1
ATOM 4298 O O . TRP A 1 551 ? 155.818 116.509 93.432 1.00 216.55 551 TRP A O 1
ATOM 4309 N N . GLN A 1 552 ? 154.875 116.383 95.479 1.00 221.06 552 GLN A N 1
ATOM 4310 C CA . GLN A 1 552 ? 154.148 117.639 95.378 1.00 221.06 552 GLN A CA 1
ATOM 4311 C C . GLN A 1 552 ? 154.546 118.537 96.538 1.00 221.06 552 GLN A C 1
ATOM 4312 O O . GLN A 1 552 ? 154.538 118.104 97.695 1.00 221.06 552 GLN A O 1
ATOM 4318 N N . ASN A 1 553 ? 154.900 119.783 96.222 1.00 222.31 553 ASN A N 1
ATOM 4319 C CA . ASN A 1 553 ? 155.294 120.723 97.264 1.00 222.31 553 ASN A CA 1
ATOM 4320 C C . ASN A 1 553 ? 154.129 121.046 98.189 1.00 222.31 553 ASN A C 1
ATOM 4321 O O . ASN A 1 553 ? 154.299 121.114 99.411 1.00 222.31 553 ASN A O 1
ATOM 4326 N N . THR A 1 554 ? 152.943 121.241 97.629 1.00 224.54 554 THR A N 1
ATOM 4327 C CA . THR A 1 554 ? 151.787 121.715 98.373 1.00 224.54 554 THR A CA 1
ATOM 4328 C C . THR A 1 554 ? 150.694 120.652 98.384 1.00 224.54 554 THR A C 1
ATOM 4329 O O . THR A 1 554 ? 150.863 119.539 97.882 1.00 224.54 554 THR A O 1
ATOM 4333 N N . ARG A 1 555 ? 149.562 121.022 98.971 1.00 223.21 555 ARG A N 1
ATOM 4334 C CA . ARG A 1 555 ? 148.443 120.105 99.095 1.00 223.21 555 ARG A CA 1
ATOM 4335 C C . ARG A 1 555 ? 147.877 119.767 97.719 1.00 223.21 555 ARG A C 1
ATOM 4336 O O . ARG A 1 555 ? 147.761 120.647 96.861 1.00 223.21 555 ARG A O 1
ATOM 4344 N N . PRO A 1 556 ? 147.526 118.505 97.474 1.00 226.58 556 PRO A N 1
ATOM 4345 C CA . PRO A 1 556 ? 146.805 118.162 96.240 1.00 226.58 556 PRO A CA 1
ATOM 4346 C C . PRO A 1 556 ? 145.413 118.773 96.266 1.00 226.58 556 PRO A C 1
ATOM 4347 O O . PRO A 1 556 ? 144.621 118.506 97.173 1.00 226.58 556 PRO A O 1
ATOM 4351 N N . ASP A 1 557 ? 145.123 119.608 95.270 1.00 226.16 557 ASP A N 1
ATOM 4352 C CA . ASP A 1 557 ? 143.857 120.330 95.250 1.00 226.16 557 ASP A CA 1
ATOM 4353 C C . ASP A 1 557 ? 142.677 119.373 95.145 1.00 226.16 557 ASP A C 1
ATOM 4354 O O . ASP A 1 557 ? 141.857 119.271 96.064 1.00 226.16 557 ASP A O 1
ATOM 4359 N N . HIS A 1 558 ? 142.582 118.650 94.031 1.00 217.33 558 HIS A N 1
ATOM 4360 C CA . HIS A 1 558 ? 141.425 117.795 93.805 1.00 217.33 558 HIS A CA 1
ATOM 4361 C C . HIS A 1 558 ? 141.450 116.533 94.655 1.00 217.33 558 HIS A C 1
ATOM 4362 O O . HIS A 1 558 ? 140.400 115.911 94.844 1.00 217.33 558 HIS A O 1
ATOM 4369 N N . ASN A 1 559 ? 142.612 116.145 95.175 1.00 222.90 559 ASN A N 1
ATOM 4370 C CA . ASN A 1 559 ? 142.699 114.960 96.012 1.00 222.90 559 ASN A CA 1
ATOM 4371 C C . ASN A 1 559 ? 142.514 115.371 97.464 1.00 222.90 559 ASN A C 1
ATOM 4372 O O . ASN A 1 559 ? 143.368 116.088 98.006 1.00 222.90 559 ASN A O 1
ATOM 4377 N N . PRO A 1 560 ? 141.437 114.960 98.124 1.00 223.93 560 PRO A N 1
ATOM 4378 C CA . PRO A 1 560 ? 141.246 115.341 99.524 1.00 223.93 560 PRO A CA 1
ATOM 4379 C C . PRO A 1 560 ? 142.220 114.617 100.438 1.00 223.93 560 PRO A C 1
ATOM 4380 O O . PRO A 1 560 ? 142.723 113.536 100.123 1.00 223.93 560 PRO A O 1
ATOM 4384 N N . ILE A 1 561 ? 142.482 115.235 101.587 1.00 227.42 561 ILE A N 1
ATOM 4385 C CA . ILE A 1 561 ? 143.317 114.661 102.634 1.00 227.42 561 ILE A CA 1
ATOM 4386 C C . ILE A 1 561 ? 142.447 114.457 103.866 1.00 227.42 561 ILE A C 1
ATOM 4387 O O . ILE A 1 561 ? 141.749 115.382 104.299 1.00 227.42 561 ILE A O 1
ATOM 4392 N N . VAL A 1 562 ? 142.473 113.246 104.419 1.00 225.45 562 VAL A N 1
ATOM 4393 C CA . VAL A 1 562 ? 141.625 112.874 105.549 1.00 225.45 562 VAL A CA 1
ATOM 4394 C C . VAL A 1 562 ? 142.452 112.625 106.806 1.00 225.45 562 VAL A C 1
ATOM 4395 O O . VAL A 1 562 ? 142.273 113.303 107.820 1.00 225.45 562 VAL A O 1
ATOM 4399 N N . ALA A 1 563 ? 143.362 111.659 106.760 1.00 229.81 563 ALA A N 1
ATOM 4400 C CA . ALA A 1 563 ? 144.113 111.240 107.933 1.00 229.81 563 ALA A CA 1
ATOM 4401 C C . ALA A 1 563 ? 145.542 111.762 107.870 1.00 229.81 563 ALA A C 1
ATOM 4402 O O . ALA A 1 563 ? 146.100 111.969 106.789 1.00 229.81 563 ALA A O 1
ATOM 4404 N N . GLY A 1 564 ? 146.128 111.966 109.046 1.00 231.55 564 GLY A N 1
ATOM 4405 C CA . GLY A 1 564 ? 147.487 112.454 109.133 1.00 231.55 564 GLY A CA 1
ATOM 4406 C C . GLY A 1 564 ? 147.585 113.955 108.923 1.00 231.55 564 GLY A C 1
ATOM 4407 O O . GLY A 1 564 ? 146.628 114.712 109.114 1.00 231.55 564 GLY A O 1
ATOM 4408 N N . ASN A 1 565 ? 148.780 114.385 108.523 1.00 231.61 565 ASN A N 1
ATOM 4409 C CA . ASN A 1 565 ? 149.085 115.795 108.341 1.00 231.61 565 ASN A CA 1
ATOM 4410 C C . ASN A 1 565 ? 149.842 116.003 107.038 1.00 231.61 565 ASN A C 1
ATOM 4411 O O . ASN A 1 565 ? 150.529 115.103 106.547 1.00 231.61 565 ASN A O 1
ATOM 4416 N N . TRP A 1 566 ? 149.723 117.210 106.492 1.00 226.79 566 TRP A N 1
ATOM 4417 C CA . TRP A 1 566 ? 150.359 117.544 105.236 1.00 226.79 566 TRP A CA 1
ATOM 4418 C C . TRP A 1 566 ? 151.262 118.760 105.398 1.00 226.79 566 TRP A C 1
ATOM 4419 O O . TRP A 1 566 ? 150.920 119.686 106.140 1.00 226.79 566 TRP A O 1
ATOM 4430 N N . PRO A 1 567 ? 152.414 118.797 104.714 1.00 227.01 567 PRO A N 1
ATOM 4431 C CA . PRO A 1 567 ? 152.994 117.763 103.851 1.00 227.01 567 PRO A CA 1
ATOM 4432 C C . PRO A 1 567 ? 153.892 116.800 104.612 1.00 227.01 567 PRO A C 1
ATOM 4433 O O . PRO A 1 567 ? 154.426 117.145 105.660 1.00 227.01 567 PRO A O 1
ATOM 4437 N N . PRO A 1 568 ? 154.069 115.580 104.109 1.00 229.90 568 PRO A N 1
ATOM 4438 C CA . PRO A 1 568 ? 154.993 114.647 104.761 1.00 229.90 568 PRO A CA 1
ATOM 4439 C C . PRO A 1 568 ? 156.434 115.093 104.578 1.00 229.90 568 PRO A C 1
ATOM 4440 O O . PRO A 1 568 ? 156.823 115.584 103.516 1.00 229.90 568 PRO A O 1
ATOM 4444 N N . LYS A 1 569 ? 157.228 114.913 105.626 1.00 228.66 569 LYS A N 1
ATOM 4445 C CA . LYS A 1 569 ? 158.607 115.370 105.632 1.00 228.66 569 LYS A CA 1
ATOM 4446 C C . LYS A 1 569 ? 159.515 114.250 105.128 1.00 228.66 569 LYS A C 1
ATOM 4447 O O . LYS A 1 569 ? 159.055 113.260 104.553 1.00 228.66 569 LYS A O 1
ATOM 4453 N N . ALA A 1 570 ? 160.821 114.407 105.331 1.00 232.50 570 ALA A N 1
ATOM 4454 C CA . ALA A 1 570 ? 161.782 113.427 104.847 1.00 232.50 570 ALA A CA 1
ATOM 4455 C C . ALA A 1 570 ? 161.509 112.054 105.448 1.00 232.50 570 ALA A C 1
ATOM 4456 O O . ALA A 1 570 ? 161.171 111.930 106.629 1.00 232.50 570 ALA A O 1
ATOM 4458 N N . ASP A 1 571 ? 161.644 111.022 104.614 1.00 237.87 571 ASP A N 1
ATOM 4459 C CA . ASP A 1 571 ? 161.428 109.629 104.998 1.00 237.87 571 ASP A CA 1
ATOM 4460 C C . ASP A 1 571 ? 160.007 109.380 105.484 1.00 237.87 571 ASP A C 1
ATOM 4461 O O . ASP A 1 571 ? 159.765 108.459 106.269 1.00 237.87 571 ASP A O 1
ATOM 4466 N N . GLU A 1 572 ? 159.067 110.210 105.042 1.00 233.28 572 GLU A N 1
ATOM 4467 C CA . GLU A 1 572 ? 157.650 110.041 105.327 1.00 233.28 572 GLU A CA 1
ATOM 4468 C C . GLU A 1 572 ? 156.884 110.406 104.070 1.00 233.28 572 GLU A C 1
ATOM 4469 O O . GLU A 1 572 ? 157.189 111.416 103.431 1.00 233.28 572 GLU A O 1
ATOM 4475 N N . VAL A 1 573 ? 155.904 109.584 103.708 1.00 229.77 573 VAL A N 1
ATOM 4476 C CA . VAL A 1 573 ? 155.166 109.759 102.464 1.00 229.77 573 VAL A CA 1
ATOM 4477 C C . VAL A 1 573 ? 153.687 109.544 102.740 1.00 229.77 573 VAL A C 1
ATOM 4478 O O . VAL A 1 573 ? 153.309 108.569 103.397 1.00 229.77 573 VAL A O 1
ATOM 4482 N N . SER A 1 574 ? 152.852 110.456 102.249 1.00 226.88 574 SER A N 1
ATOM 4483 C CA . SER A 1 574 ? 151.414 110.251 102.310 1.00 226.88 574 SER A CA 1
ATOM 4484 C C . SER A 1 574 ? 151.022 109.055 101.454 1.00 226.88 574 SER A C 1
ATOM 4485 O O . SER A 1 574 ? 151.519 108.880 100.338 1.00 226.88 574 SER A O 1
ATOM 4488 N N . MET A 1 575 ? 150.126 108.229 101.979 1.00 223.11 575 MET A N 1
ATOM 4489 C CA . MET A 1 575 ? 149.692 107.030 101.284 1.00 223.11 575 MET A CA 1
ATOM 4490 C C . MET A 1 575 ? 148.173 106.986 101.224 1.00 223.11 575 MET A C 1
ATOM 4491 O O . MET A 1 575 ? 147.478 107.588 102.045 1.00 223.11 575 MET A O 1
ATOM 4496 N N . GLU A 1 576 ? 147.668 106.267 100.228 1.00 222.45 576 GLU A N 1
ATOM 4497 C CA . GLU A 1 576 ? 146.230 106.108 100.076 1.00 222.45 576 GLU A CA 1
ATOM 4498 C C . GLU A 1 576 ? 145.659 105.299 101.232 1.00 222.45 576 GLU A C 1
ATOM 4499 O O . GLU A 1 576 ? 146.237 104.294 101.656 1.00 222.45 576 GLU A O 1
ATOM 4505 N N . GLU A 1 577 ? 144.510 105.746 101.739 1.00 226.88 577 GLU A N 1
ATOM 4506 C CA . GLU A 1 577 ? 143.888 105.076 102.875 1.00 226.88 577 GLU A CA 1
ATOM 4507 C C . GLU A 1 577 ? 143.491 103.646 102.530 1.00 226.88 577 GLU A C 1
ATOM 4508 O O . GLU A 1 577 ? 143.704 102.725 103.328 1.00 226.88 577 GLU A O 1
ATOM 4514 N N . GLY A 1 578 ? 142.918 103.439 101.345 1.00 227.68 578 GLY A N 1
ATOM 4515 C CA . GLY A 1 578 ? 142.487 102.102 100.970 1.00 227.68 578 GLY A CA 1
ATOM 4516 C C . GLY A 1 578 ? 143.643 101.131 100.838 1.00 227.68 578 GLY A C 1
ATOM 4517 O O . GLY A 1 578 ? 143.545 99.973 101.255 1.00 227.68 578 GLY A O 1
ATOM 4518 N N . LEU A 1 579 ? 144.750 101.585 100.249 1.00 228.63 579 LEU A N 1
ATOM 4519 C CA . LEU A 1 579 ? 145.922 100.725 100.143 1.00 228.63 579 LEU A CA 1
ATOM 4520 C C . LEU A 1 579 ? 146.473 100.387 101.518 1.00 228.63 579 LEU A C 1
ATOM 4521 O O . LEU A 1 579 ? 146.893 99.252 101.765 1.00 228.63 579 LEU A O 1
ATOM 4526 N N . ALA A 1 580 ? 146.482 101.361 102.428 1.00 230.21 580 ALA A N 1
ATOM 4527 C CA . ALA A 1 580 ? 146.926 101.082 103.788 1.00 230.21 580 ALA A CA 1
ATOM 4528 C C . ALA A 1 580 ? 146.027 100.049 104.449 1.00 230.21 580 ALA A C 1
ATOM 4529 O O . ALA A 1 580 ? 146.510 99.140 105.135 1.00 230.21 580 ALA A O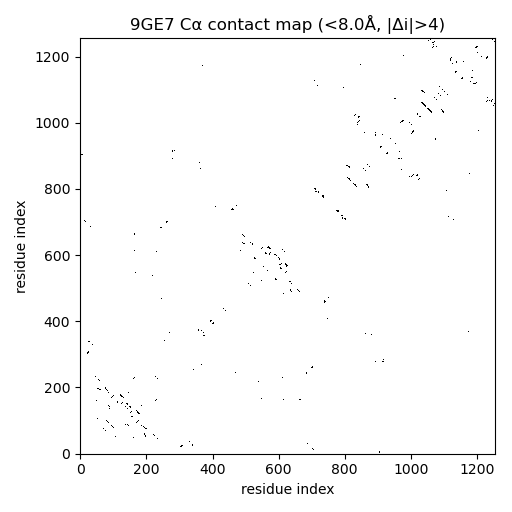 1
ATOM 4531 N N . LYS A 1 581 ? 144.715 100.169 104.245 1.00 228.72 581 LYS A N 1
ATOM 4532 C CA . LYS A 1 581 ? 143.781 99.227 104.847 1.00 228.72 581 LYS A CA 1
ATOM 4533 C C . LYS A 1 581 ? 144.001 97.821 104.308 1.00 228.72 581 LYS A C 1
ATOM 4534 O O . LYS A 1 581 ? 144.077 96.853 105.074 1.00 228.72 581 LYS A O 1
ATOM 4540 N N . ARG A 1 582 ? 144.120 97.689 102.988 1.00 231.37 582 ARG A N 1
ATOM 4541 C CA . ARG A 1 582 ? 144.312 96.366 102.410 1.00 231.37 582 ARG A CA 1
ATOM 4542 C C . ARG A 1 582 ? 145.700 95.815 102.695 1.00 231.37 582 ARG A C 1
ATOM 4543 O O . ARG A 1 582 ? 145.897 94.599 102.621 1.00 231.37 582 ARG A O 1
ATOM 4551 N N . LEU A 1 583 ? 146.661 96.676 103.023 1.00 231.18 583 LEU A N 1
ATOM 4552 C CA . LEU A 1 583 ? 148.010 96.239 103.345 1.00 231.18 583 LEU A CA 1
ATOM 4553 C C . LEU A 1 583 ? 148.259 96.110 104.839 1.00 231.18 583 LEU A C 1
ATOM 4554 O O . LEU A 1 583 ? 149.334 95.642 105.229 1.00 231.18 583 LEU A O 1
ATOM 4559 N N . ASN A 1 584 ? 147.302 96.511 105.674 1.00 235.79 584 ASN A N 1
ATOM 4560 C CA . ASN A 1 584 ? 147.405 96.396 107.128 1.00 235.79 584 ASN A CA 1
ATOM 4561 C C . ASN A 1 584 ? 148.691 97.041 107.640 1.00 235.79 584 ASN A C 1
ATOM 4562 O O . ASN A 1 584 ? 149.572 96.391 108.206 1.00 235.79 584 ASN A O 1
ATOM 4567 N N . VAL A 1 585 ? 148.788 98.350 107.418 1.00 237.24 585 VAL A N 1
ATOM 4568 C CA . VAL A 1 585 ? 149.939 99.133 107.840 1.00 237.24 585 VAL A CA 1
ATOM 4569 C C . VAL A 1 585 ? 149.451 100.304 108.681 1.00 237.24 585 VAL A C 1
ATOM 4570 O O . VAL A 1 585 ? 148.298 100.731 108.591 1.00 237.24 585 VAL A O 1
ATOM 4574 N N . ALA A 1 586 ? 150.350 100.816 109.511 1.00 239.75 586 ALA A N 1
ATOM 4575 C CA . ALA A 1 586 ? 150.062 101.922 110.412 1.00 239.75 586 ALA A CA 1
ATOM 4576 C C . ALA A 1 586 ? 150.936 103.118 110.053 1.00 239.75 586 ALA A C 1
ATOM 4577 O O . ALA A 1 586 ? 151.793 103.050 109.169 1.00 239.75 586 ALA A O 1
ATOM 4579 N N . LEU A 1 587 ? 150.705 104.225 110.752 1.00 236.34 587 LEU A N 1
ATOM 4580 C CA . LEU A 1 587 ? 151.506 105.420 110.540 1.00 236.34 587 LEU A CA 1
ATOM 4581 C C . LEU A 1 587 ? 152.931 105.193 111.025 1.00 236.34 587 LEU A C 1
ATOM 4582 O O . LEU A 1 587 ? 153.162 104.516 112.030 1.00 236.34 587 LEU A O 1
ATOM 4587 N N . GLY A 1 588 ? 153.891 105.756 110.296 1.00 240.19 588 GLY A N 1
ATOM 4588 C CA . GLY A 1 588 ? 155.282 105.614 110.671 1.00 240.19 588 GLY A CA 1
ATOM 4589 C C . GLY A 1 588 ? 155.888 104.258 110.399 1.00 240.19 588 GLY A C 1
ATOM 4590 O O . GLY A 1 588 ? 156.976 103.971 110.903 1.00 240.19 588 GLY A O 1
ATOM 4591 N N . ASP A 1 589 ? 155.216 103.410 109.627 1.00 243.28 589 ASP A N 1
ATOM 4592 C CA . ASP A 1 589 ? 155.755 102.091 109.334 1.00 243.28 589 ASP A CA 1
ATOM 4593 C C . ASP A 1 589 ? 156.975 102.198 108.431 1.00 243.28 589 ASP A C 1
ATOM 4594 O O . ASP A 1 589 ? 157.014 103.007 107.500 1.00 243.28 589 ASP A O 1
ATOM 4599 N N . THR A 1 590 ? 157.976 101.371 108.712 1.00 247.53 590 THR A N 1
ATOM 4600 C CA . THR A 1 590 ? 159.205 101.341 107.926 1.00 247.53 590 THR A CA 1
ATOM 4601 C C . THR A 1 590 ? 158.926 100.642 106.604 1.00 247.53 590 THR A C 1
ATOM 4602 O O . THR A 1 590 ? 158.803 99.417 106.549 1.00 247.53 590 THR A O 1
ATOM 4606 N N . VAL A 1 591 ? 158.821 101.412 105.524 1.00 244.77 591 VAL A N 1
ATOM 4607 C CA . VAL A 1 591 ? 158.561 100.854 104.202 1.00 244.77 591 VAL A CA 1
ATOM 4608 C C . VAL A 1 591 ? 159.702 101.245 103.274 1.00 244.77 591 VAL A C 1
ATOM 4609 O O . VAL A 1 591 ? 160.025 102.429 103.136 1.00 244.77 591 VAL A O 1
ATOM 4613 N N . THR A 1 592 ? 160.311 100.247 102.644 1.00 248.93 592 THR A N 1
ATOM 4614 C CA . THR A 1 592 ? 161.446 100.446 101.756 1.00 248.93 592 THR A CA 1
ATOM 4615 C C . THR A 1 592 ? 161.051 100.040 100.345 1.00 248.93 592 THR A C 1
ATOM 4616 O O . THR A 1 592 ? 160.455 98.975 100.146 1.00 248.93 592 THR A O 1
ATOM 4620 N N . PHE A 1 593 ? 161.385 100.889 99.376 1.00 243.04 593 PHE A N 1
ATOM 4621 C CA . PHE A 1 593 ? 161.044 100.691 97.974 1.00 243.04 593 PHE A CA 1
ATOM 4622 C C . PHE A 1 593 ? 162.312 100.467 97.162 1.00 243.04 593 PHE A C 1
ATOM 4623 O O . PHE A 1 593 ? 163.290 101.206 97.312 1.00 243.04 593 PHE A O 1
ATOM 4631 N N . MET A 1 594 ? 162.280 99.463 96.292 1.00 244.49 594 MET A N 1
ATOM 4632 C CA . MET A 1 594 ? 163.424 99.084 95.474 1.00 244.49 594 MET A CA 1
ATOM 4633 C C . MET A 1 594 ? 163.202 99.564 94.045 1.00 244.49 594 MET A C 1
ATOM 4634 O O . MET A 1 594 ? 162.213 99.190 93.406 1.00 244.49 594 MET A O 1
ATOM 4639 N N . GLY A 1 595 ? 164.119 100.391 93.552 1.00 249.77 595 GLY A N 1
ATOM 4640 C CA . GLY A 1 595 ? 164.068 100.843 92.176 1.00 249.77 595 GLY A CA 1
ATOM 4641 C C . GLY A 1 595 ? 165.410 101.329 91.673 1.00 249.77 595 GLY A C 1
ATOM 4642 O O . GLY A 1 595 ? 166.035 102.192 92.297 1.00 249.77 595 GLY A O 1
ATOM 4643 N N . ASP A 1 596 ? 165.857 100.783 90.541 1.00 254.18 596 ASP A N 1
ATOM 4644 C CA . ASP A 1 596 ? 167.140 101.147 89.936 1.00 254.18 596 ASP A CA 1
ATOM 4645 C C . ASP A 1 596 ? 168.287 101.016 90.936 1.00 254.18 596 ASP A C 1
ATOM 4646 O O . ASP A 1 596 ? 169.220 101.822 90.953 1.00 254.18 596 ASP A O 1
ATOM 4651 N N . THR A 1 597 ? 168.213 99.982 91.777 1.00 256.64 597 THR A N 1
ATOM 4652 C CA . THR A 1 597 ? 169.206 99.728 92.824 1.00 256.64 597 THR A CA 1
ATOM 4653 C C . THR A 1 597 ? 169.383 100.934 93.741 1.00 256.64 597 THR A C 1
ATOM 4654 O O . THR A 1 597 ? 170.479 101.194 94.243 1.00 256.64 597 THR A O 1
ATOM 4658 N N . GLN A 1 598 ? 168.304 101.672 93.972 1.00 251.57 598 GLN A N 1
ATOM 4659 C CA . GLN A 1 598 ? 168.300 102.841 94.842 1.00 251.57 598 GLN A CA 1
ATOM 4660 C C . GLN A 1 598 ? 167.178 102.724 95.858 1.00 251.57 598 GLN A C 1
ATOM 4661 O O . GLN A 1 598 ? 166.406 103.656 96.081 1.00 251.57 598 GLN A O 1
ATOM 4667 N N . GLU A 1 599 ? 167.070 101.550 96.479 1.00 247.23 599 GLU A N 1
ATOM 4668 C CA . GLU A 1 599 ? 166.010 101.294 97.445 1.00 247.23 599 GLU A CA 1
ATOM 4669 C C . GLU A 1 599 ? 166.053 102.318 98.570 1.00 247.23 599 GLU A C 1
ATOM 4670 O O . GLU A 1 599 ? 167.031 102.394 99.319 1.00 247.23 599 GLU A O 1
ATOM 4676 N N . PHE A 1 600 ? 164.991 103.109 98.681 1.00 239.15 600 PHE A N 1
ATOM 4677 C CA . PHE A 1 600 ? 164.886 104.159 99.679 1.00 239.15 600 PHE A CA 1
ATOM 4678 C C . PHE A 1 600 ? 163.800 103.818 100.691 1.00 239.15 600 PHE A C 1
ATOM 4679 O O . PHE A 1 600 ? 162.784 103.205 100.357 1.00 239.15 600 PHE A O 1
ATOM 4687 N N . ARG A 1 601 ? 164.026 104.225 101.933 1.00 242.38 601 ARG A N 1
ATOM 4688 C CA . ARG A 1 601 ? 163.112 103.945 103.027 1.00 242.38 601 ARG A CA 1
ATOM 4689 C C . ARG A 1 601 ? 162.316 105.193 103.383 1.00 242.38 601 ARG A C 1
ATOM 4690 O O . ARG A 1 601 ? 162.774 106.322 103.191 1.00 242.38 601 ARG A O 1
ATOM 4698 N N . ALA A 1 602 ? 161.109 104.976 103.898 1.00 241.45 602 ALA A N 1
ATOM 4699 C CA . ALA A 1 602 ? 160.234 106.066 104.305 1.00 241.45 602 ALA A CA 1
ATOM 4700 C C . ALA A 1 602 ? 159.236 105.535 105.325 1.00 241.45 602 ALA A C 1
ATOM 4701 O O . ALA A 1 602 ? 159.155 104.329 105.581 1.00 241.45 602 ALA A O 1
ATOM 4703 N N . LYS A 1 603 ? 158.487 106.460 105.915 1.00 237.25 603 LYS A N 1
ATOM 4704 C CA . LYS A 1 603 ? 157.475 106.162 106.917 1.00 237.25 603 LYS A CA 1
ATOM 4705 C C . LYS A 1 603 ? 156.103 106.584 106.403 1.00 237.25 603 LYS A C 1
ATOM 4706 O O . LYS A 1 603 ? 155.943 107.006 105.256 1.00 237.25 603 LYS A O 1
ATOM 4712 N N . VAL A 1 604 ? 155.108 106.466 107.277 1.00 236.11 604 VAL A N 1
ATOM 4713 C CA . VAL A 1 604 ? 153.734 106.846 106.976 1.00 236.11 604 VAL A CA 1
ATOM 4714 C C . VAL A 1 604 ? 153.307 107.915 107.969 1.00 236.11 604 VAL A C 1
ATOM 4715 O O . VAL A 1 604 ? 153.434 107.728 109.184 1.00 236.11 604 VAL A O 1
ATOM 4719 N N . THR A 1 605 ? 152.799 109.032 107.454 1.00 231.59 605 THR A N 1
ATOM 4720 C CA . THR A 1 605 ? 152.406 110.139 108.310 1.00 231.59 605 THR A CA 1
ATOM 4721 C C . THR A 1 605 ? 151.060 110.748 107.951 1.00 231.59 605 THR A C 1
ATOM 4722 O O . THR A 1 605 ? 150.601 111.641 108.670 1.00 231.59 605 THR A O 1
ATOM 4726 N N . SER A 1 606 ? 150.414 110.301 106.878 1.00 232.46 606 SER A N 1
ATOM 4727 C CA . SER A 1 606 ? 149.138 110.868 106.475 1.00 232.46 606 SER A CA 1
ATOM 4728 C C . SER A 1 606 ? 148.473 109.942 105.470 1.00 232.46 606 SER A C 1
ATOM 4729 O O . SER A 1 606 ? 149.145 109.286 104.670 1.00 232.46 606 SER A O 1
ATOM 4732 N N . LEU A 1 607 ? 147.144 109.897 105.526 1.00 227.24 607 LEU A N 1
ATOM 4733 C CA . LEU A 1 607 ? 146.342 109.095 104.613 1.00 227.24 607 LEU A CA 1
ATOM 4734 C C . LEU A 1 607 ? 145.306 109.986 103.952 1.00 227.24 607 LEU A C 1
ATOM 4735 O O . LEU A 1 607 ? 144.636 110.773 104.627 1.00 227.24 607 LEU A O 1
ATOM 4740 N N . ARG A 1 608 ? 145.181 109.861 102.635 1.00 220.40 608 ARG A N 1
ATOM 4741 C CA . ARG A 1 608 ? 144.259 110.661 101.844 1.00 220.40 608 ARG A CA 1
ATOM 4742 C C . ARG A 1 608 ? 143.229 109.746 101.202 1.00 220.40 608 ARG A C 1
ATOM 4743 O O . ARG A 1 608 ? 143.585 108.715 100.623 1.00 220.40 608 ARG A O 1
ATOM 4751 N N . LYS A 1 609 ? 141.959 110.122 101.305 1.00 215.96 609 LYS A N 1
ATOM 4752 C CA . LYS A 1 609 ? 140.884 109.368 100.667 1.00 215.96 609 LYS A CA 1
ATOM 4753 C C . LYS A 1 609 ? 140.918 109.678 99.178 1.00 215.96 609 LYS A C 1
ATOM 4754 O O . LYS A 1 609 ? 140.459 110.735 98.740 1.00 215.96 609 LYS A O 1
ATOM 4760 N N . VAL A 1 610 ? 141.468 108.758 98.393 1.00 211.70 610 VAL A N 1
ATOM 4761 C CA . VAL A 1 610 ? 141.649 108.953 96.960 1.00 211.70 610 VAL A CA 1
ATOM 4762 C C . VAL A 1 610 ? 140.559 108.196 96.217 1.00 211.70 610 VAL A C 1
ATOM 4763 O O . VAL A 1 610 ? 140.378 106.989 96.424 1.00 211.70 610 VAL A O 1
ATOM 4767 N N . ASP A 1 611 ? 139.842 108.899 95.346 1.00 206.72 611 ASP A N 1
ATOM 4768 C CA . ASP A 1 611 ? 138.783 108.310 94.538 1.00 206.72 611 ASP A CA 1
ATOM 4769 C C . ASP A 1 611 ? 139.355 107.915 93.183 1.00 206.72 611 ASP A C 1
ATOM 4770 O O . ASP A 1 611 ? 139.860 108.766 92.444 1.00 206.72 611 ASP A O 1
ATOM 4775 N N . TRP A 1 612 ? 139.271 106.629 92.857 1.00 195.60 612 TRP A N 1
ATOM 4776 C CA . TRP A 1 612 ? 139.806 106.124 91.595 1.00 195.60 612 TRP A CA 1
ATOM 4777 C C . TRP A 1 612 ? 138.717 106.113 90.524 1.00 195.60 612 TRP A C 1
ATOM 4778 O O . TRP A 1 612 ? 138.376 105.089 89.936 1.00 195.60 612 TRP A O 1
ATOM 4789 N N . GLU A 1 613 ? 138.171 107.287 90.288 1.00 175.81 613 GLU A N 1
ATOM 4790 C CA . GLU A 1 613 ? 137.135 107.483 89.286 1.00 175.81 613 GLU A CA 1
ATOM 4791 C C . GLU A 1 613 ? 137.457 108.609 88.321 1.00 175.81 613 GLU A C 1
ATOM 4792 O O . GLU A 1 613 ? 137.151 108.499 87.133 1.00 175.81 613 GLU A O 1
ATOM 4798 N N . SER A 1 614 ? 138.069 109.686 88.801 1.00 177.70 614 SER A N 1
ATOM 4799 C CA . SER A 1 614 ? 138.373 110.817 87.942 1.00 177.70 614 SER A CA 1
ATOM 4800 C C . SER A 1 614 ? 139.465 110.456 86.946 1.00 177.70 614 SER A C 1
ATOM 4801 O O . SER A 1 614 ? 140.319 109.605 87.203 1.00 177.70 614 SER A O 1
ATOM 4804 N N . LEU A 1 615 ? 139.426 111.120 85.792 1.00 180.66 615 LEU A N 1
ATOM 4805 C CA . LEU A 1 615 ? 140.457 110.916 84.787 1.00 180.66 615 LEU A CA 1
ATOM 4806 C C . LEU A 1 615 ? 141.801 111.468 85.232 1.00 180.66 615 LEU A C 1
ATOM 4807 O O . LEU A 1 615 ? 142.831 111.098 84.662 1.00 180.66 615 LEU A O 1
ATOM 4812 N N . ARG A 1 616 ? 141.810 112.342 86.228 1.00 191.09 616 ARG A N 1
ATOM 4813 C CA . ARG A 1 616 ? 143.058 112.887 86.732 1.00 191.09 616 ARG A CA 1
ATOM 4814 C C . ARG A 1 616 ? 143.892 111.769 87.346 1.00 191.09 616 ARG A C 1
ATOM 4815 O O . ARG A 1 616 ? 143.353 110.938 88.090 1.00 191.09 616 ARG A O 1
ATOM 4823 N N . PRO A 1 617 ? 145.187 111.697 87.049 1.00 191.54 617 PRO A N 1
ATOM 4824 C CA . PRO A 1 617 ? 146.009 110.614 87.596 1.00 191.54 617 PRO A CA 1
ATOM 4825 C C . PRO A 1 617 ? 146.041 110.658 89.114 1.00 191.54 617 PRO A C 1
ATOM 4826 O O . PRO A 1 617 ? 146.051 111.728 89.725 1.00 191.54 617 PRO A O 1
ATOM 4830 N N . ASN A 1 618 ? 146.048 109.477 89.722 1.00 195.25 618 ASN A N 1
ATOM 4831 C CA . ASN A 1 618 ? 146.056 109.346 91.171 1.00 195.25 618 ASN A CA 1
ATOM 4832 C C . ASN A 1 618 ? 147.199 108.432 91.578 1.00 195.25 618 ASN A C 1
ATOM 4833 O O . ASN A 1 618 ? 147.359 107.345 91.016 1.00 195.25 618 ASN A O 1
ATOM 4838 N N . PHE A 1 619 ? 147.985 108.875 92.552 1.00 203.80 619 PHE A N 1
ATOM 4839 C CA . PHE A 1 619 ? 149.154 108.145 93.015 1.00 203.80 619 PHE A CA 1
ATOM 4840 C C . PHE A 1 619 ? 148.930 107.659 94.437 1.00 203.80 619 PHE A C 1
ATOM 4841 O O . PHE A 1 619 ? 148.396 108.390 95.276 1.00 203.80 619 PHE A O 1
ATOM 4849 N N . TYR A 1 620 ? 149.332 106.418 94.701 1.00 212.17 620 TYR A N 1
ATOM 4850 C CA . TYR A 1 620 ? 149.240 105.899 96.058 1.00 212.17 620 TYR A CA 1
ATOM 4851 C C . TYR A 1 620 ? 150.179 106.647 96.995 1.00 212.17 620 TYR A C 1
ATOM 4852 O O . TYR A 1 620 ? 149.819 106.942 98.140 1.00 212.17 620 TYR A O 1
ATOM 4861 N N . PHE A 1 621 ? 151.382 106.966 96.528 1.00 215.44 621 PHE A N 1
ATOM 4862 C CA . PHE A 1 621 ? 152.412 107.581 97.354 1.00 215.44 621 PHE A CA 1
ATOM 4863 C C . PHE A 1 621 ? 152.784 108.940 96.785 1.00 215.44 621 PHE A C 1
ATOM 4864 O O . PHE A 1 621 ? 153.014 109.071 95.579 1.00 215.44 621 PHE A O 1
ATOM 4872 N N . ILE A 1 622 ? 152.851 109.944 97.654 1.00 216.70 622 ILE A N 1
ATOM 4873 C CA . ILE A 1 622 ? 153.301 111.281 97.287 1.00 216.70 622 ILE A CA 1
ATOM 4874 C C . ILE A 1 622 ? 154.543 111.568 98.119 1.00 216.70 622 ILE A C 1
ATOM 4875 O O . ILE A 1 622 ? 154.444 111.927 99.298 1.00 216.70 622 ILE A O 1
ATOM 4880 N N . PHE A 1 623 ? 155.712 111.418 97.515 1.00 223.75 623 PHE A N 1
ATOM 4881 C CA . PHE A 1 623 ? 156.956 111.634 98.230 1.00 223.75 623 PHE A CA 1
ATOM 4882 C C . PHE A 1 623 ? 157.205 113.121 98.451 1.00 223.75 623 PHE A C 1
ATOM 4883 O O . PHE A 1 623 ? 156.621 113.967 97.772 1.00 223.75 623 PHE A O 1
ATOM 4891 N N . PRO A 1 624 ? 158.054 113.468 99.416 1.00 222.70 624 PRO A N 1
ATOM 4892 C CA . PRO A 1 624 ? 158.436 114.874 99.577 1.00 222.70 624 PRO A CA 1
ATOM 4893 C C . PRO A 1 624 ? 159.204 115.366 98.362 1.00 222.70 624 PRO A C 1
ATOM 4894 O O . PRO A 1 624 ? 159.818 114.588 97.630 1.00 222.70 624 PRO A O 1
ATOM 4898 N N . GLU A 1 625 ? 159.143 116.677 98.143 1.00 222.63 625 GLU A N 1
ATOM 4899 C CA . GLU A 1 625 ? 159.759 117.270 96.964 1.00 222.63 625 GLU A CA 1
ATOM 4900 C C . GLU A 1 625 ? 161.255 116.985 96.930 1.00 222.63 625 GLU A C 1
ATOM 4901 O O . GLU A 1 625 ? 161.956 117.153 97.932 1.00 222.63 625 GLU A O 1
ATOM 4907 N N . GLY A 1 626 ? 161.738 116.549 95.771 1.00 223.74 626 GLY A N 1
ATOM 4908 C CA . GLY A 1 626 ? 163.156 116.275 95.609 1.00 223.74 626 GLY A CA 1
ATOM 4909 C C . GLY A 1 626 ? 163.677 115.183 96.517 1.00 223.74 626 GLY A C 1
ATOM 4910 O O . GLY A 1 626 ? 164.763 115.325 97.093 1.00 223.74 626 GLY A O 1
ATOM 4911 N N . ALA A 1 627 ? 162.925 114.092 96.662 1.00 225.74 627 ALA A N 1
ATOM 4912 C CA . ALA A 1 627 ? 163.326 113.001 97.538 1.00 225.74 627 ALA A CA 1
ATOM 4913 C C . ALA A 1 627 ? 163.912 111.810 96.795 1.00 225.74 627 ALA A C 1
ATOM 4914 O O . ALA A 1 627 ? 164.683 111.050 97.390 1.00 225.74 627 ALA A O 1
ATOM 4916 N N . LEU A 1 628 ? 163.571 111.630 95.523 1.00 232.11 628 LEU A N 1
ATOM 4917 C CA . LEU A 1 628 ? 163.977 110.467 94.740 1.00 232.11 628 LEU A CA 1
ATOM 4918 C C . LEU A 1 628 ? 164.662 110.906 93.455 1.00 232.11 628 LEU A C 1
ATOM 4919 O O . LEU A 1 628 ? 164.373 110.413 92.364 1.00 232.11 628 LEU A O 1
ATOM 4924 N N . ASP A 1 629 ? 165.593 111.855 93.579 1.00 232.03 629 ASP A N 1
ATOM 4925 C CA . ASP A 1 629 ? 166.269 112.388 92.401 1.00 232.03 629 ASP A CA 1
ATOM 4926 C C . ASP A 1 629 ? 167.050 111.311 91.661 1.00 232.03 629 ASP A C 1
ATOM 4927 O O . ASP A 1 629 ? 167.241 111.411 90.444 1.00 232.03 629 ASP A O 1
ATOM 4932 N N . GLY A 1 630 ? 167.505 110.278 92.373 1.00 240.55 630 GLY A N 1
ATOM 4933 C CA . GLY A 1 630 ? 168.258 109.219 91.722 1.00 240.55 630 GLY A CA 1
ATOM 4934 C C . GLY A 1 630 ? 167.442 108.467 90.688 1.00 240.55 630 GLY A C 1
ATOM 4935 O O . GLY A 1 630 ? 167.951 108.104 89.625 1.00 240.55 630 GLY A O 1
ATOM 4936 N N . GLN A 1 631 ? 166.171 108.218 90.985 1.00 241.66 631 GLN A N 1
ATOM 4937 C CA . GLN A 1 631 ? 165.317 107.521 90.042 1.00 241.66 631 GLN A CA 1
ATOM 4938 C C . GLN A 1 631 ? 165.029 108.404 88.828 1.00 241.66 631 GLN A C 1
ATOM 4939 O O . GLN A 1 631 ? 165.024 109.633 88.930 1.00 241.66 631 GLN A O 1
ATOM 4945 N N . PRO A 1 632 ? 164.794 107.797 87.661 1.00 231.52 632 PRO A N 1
ATOM 4946 C CA . PRO A 1 632 ? 164.443 108.590 86.473 1.00 231.52 632 PRO A CA 1
ATOM 4947 C C . PRO A 1 632 ? 163.081 109.252 86.603 1.00 231.52 632 PRO A C 1
ATOM 4948 O O . PRO A 1 632 ? 162.051 108.572 86.657 1.00 231.52 632 PRO A O 1
ATOM 4952 N N . GLN A 1 633 ? 163.065 110.582 86.646 1.00 220.39 633 GLN A N 1
ATOM 4953 C CA . GLN A 1 633 ? 161.837 111.341 86.876 1.00 220.39 633 GLN A CA 1
ATOM 4954 C C . GLN A 1 633 ? 161.124 111.549 85.547 1.00 220.39 633 GLN A C 1
ATOM 4955 O O . GLN A 1 633 ? 161.407 112.488 84.802 1.00 220.39 633 GLN A O 1
ATOM 4961 N N . SER A 1 634 ? 160.183 110.661 85.249 1.00 213.36 634 SER A N 1
ATOM 4962 C CA . SER A 1 634 ? 159.326 110.836 84.090 1.00 213.36 634 SER A CA 1
ATOM 4963 C C . SER A 1 634 ? 158.288 111.917 84.367 1.00 213.36 634 SER A C 1
ATOM 4964 O O . SER A 1 634 ? 158.004 112.263 85.517 1.00 213.36 634 SER A O 1
ATOM 4967 N N . TRP A 1 635 ? 157.719 112.455 83.294 1.00 207.87 635 TRP A N 1
ATOM 4968 C CA . TRP A 1 635 ? 156.716 113.501 83.409 1.00 207.87 635 TRP A CA 1
ATOM 4969 C C . TRP A 1 635 ? 155.509 113.170 82.548 1.00 207.87 635 TRP A C 1
ATOM 4970 O O . TRP A 1 635 ? 155.621 112.516 81.509 1.00 207.87 635 TRP A O 1
ATOM 4981 N N . LEU A 1 636 ? 154.351 113.628 83.008 1.00 200.38 636 LEU A N 1
ATOM 4982 C CA . LEU A 1 636 ? 153.075 113.355 82.371 1.00 200.38 636 LEU A CA 1
ATOM 4983 C C . LEU A 1 636 ? 152.196 114.588 82.493 1.00 200.38 636 LEU A C 1
ATOM 4984 O O . LEU A 1 636 ? 152.136 115.210 83.556 1.00 200.38 636 LEU A O 1
ATOM 4989 N N . THR A 1 637 ? 151.516 114.939 81.405 1.00 199.38 637 THR A N 1
ATOM 4990 C CA . THR A 1 637 ? 150.630 116.093 81.413 1.00 199.38 637 THR A CA 1
ATOM 4991 C C . THR A 1 637 ? 149.408 115.789 80.561 1.00 199.38 637 THR A C 1
ATOM 4992 O O . THR A 1 637 ? 149.311 114.737 79.927 1.00 199.38 637 THR A O 1
ATOM 4996 N N . SER A 1 638 ? 148.472 116.732 80.538 1.00 193.42 638 SER A N 1
ATOM 4997 C CA . SER A 1 638 ? 147.234 116.545 79.803 1.00 193.42 638 SER A CA 1
ATOM 4998 C C . SER A 1 638 ? 146.745 117.889 79.292 1.00 193.42 638 SER A C 1
ATOM 4999 O O . SER A 1 638 ? 147.083 118.939 79.843 1.00 193.42 638 SER A O 1
ATOM 5002 N N . PHE A 1 639 ? 145.947 117.842 78.230 1.00 191.43 639 PHE A N 1
ATOM 5003 C CA . PHE A 1 639 ? 145.357 119.049 77.671 1.00 191.43 639 PHE A CA 1
ATOM 5004 C C . PHE A 1 639 ? 144.129 118.666 76.864 1.00 191.43 639 PHE A C 1
ATOM 5005 O O . PHE A 1 639 ? 143.951 117.508 76.478 1.00 191.43 639 PHE A O 1
ATOM 5013 N N . ARG A 1 640 ? 143.289 119.661 76.605 1.00 193.52 640 ARG A N 1
ATOM 5014 C CA . ARG A 1 640 ? 142.032 119.471 75.899 1.00 193.52 640 ARG A CA 1
ATOM 5015 C C . ARG A 1 640 ? 142.096 120.162 74.545 1.00 193.52 640 ARG A C 1
ATOM 5016 O O . ARG A 1 640 ? 142.478 121.333 74.461 1.00 193.52 640 ARG A O 1
ATOM 5024 N N . TRP A 1 641 ? 141.723 119.439 73.492 1.00 207.67 641 TRP A N 1
ATOM 5025 C CA . TRP A 1 641 ? 141.641 120.017 72.160 1.00 207.67 641 TRP A CA 1
ATOM 5026 C C . TRP A 1 641 ? 140.398 119.508 71.450 1.00 207.67 641 TRP A C 1
ATOM 5027 O O . TRP A 1 641 ? 139.944 118.387 71.691 1.00 207.67 641 TRP A O 1
ATOM 5038 N N . GLU A 1 642 ? 139.852 120.343 70.560 1.00 205.90 642 GLU A N 1
ATOM 5039 C CA . GLU A 1 642 ? 138.591 120.010 69.912 1.00 205.90 642 GLU A CA 1
ATOM 5040 C C . GLU A 1 642 ? 138.515 120.390 68.435 1.00 205.90 642 GLU A C 1
ATOM 5041 O O . GLU A 1 642 ? 137.412 120.380 67.875 1.00 205.90 642 GLU A O 1
ATOM 5047 N N . ASN A 1 643 ? 139.625 120.721 67.776 1.00 212.35 643 ASN A N 1
ATOM 5048 C CA . ASN A 1 643 ? 139.545 121.185 66.391 1.00 212.35 643 ASN A CA 1
ATOM 5049 C C . ASN A 1 643 ? 140.866 120.935 65.675 1.00 212.35 643 ASN A C 1
ATOM 5050 O O . ASN A 1 643 ? 141.884 121.548 66.008 1.00 212.35 643 ASN A O 1
ATOM 5055 N N . GLY A 1 644 ? 140.849 120.044 64.690 1.00 217.37 644 GLY A N 1
ATOM 5056 C CA . GLY A 1 644 ? 142.006 119.813 63.854 1.00 217.37 644 GLY A CA 1
ATOM 5057 C C . GLY A 1 644 ? 143.078 118.992 64.546 1.00 217.37 644 GLY A C 1
ATOM 5058 O O . GLY A 1 644 ? 143.047 118.740 65.752 1.00 217.37 644 GLY A O 1
ATOM 5059 N N . ASN A 1 645 ? 144.060 118.569 63.749 1.00 225.68 645 ASN A N 1
ATOM 5060 C CA . ASN A 1 645 ? 145.151 117.753 64.259 1.00 225.68 645 ASN A CA 1
ATOM 5061 C C . ASN A 1 645 ? 146.512 118.095 63.670 1.00 225.68 645 ASN A C 1
ATOM 5062 O O . ASN A 1 645 ? 147.482 117.396 63.978 1.00 225.68 645 ASN A O 1
ATOM 5067 N N . GLY A 1 646 ? 146.621 119.128 62.831 1.00 227.47 646 GLY A N 1
ATOM 5068 C CA . GLY A 1 646 ? 147.913 119.462 62.253 1.00 227.47 646 GLY A CA 1
ATOM 5069 C C . GLY A 1 646 ? 148.931 119.871 63.299 1.00 227.47 646 GLY A C 1
ATOM 5070 O O . GLY A 1 646 ? 150.109 119.518 63.207 1.00 227.47 646 GLY A O 1
ATOM 5071 N N . MET A 1 647 ? 148.491 120.627 64.304 1.00 228.17 647 MET A N 1
ATOM 5072 C CA . MET A 1 647 ? 149.366 120.966 65.420 1.00 228.17 647 MET A CA 1
ATOM 5073 C C . MET A 1 647 ? 149.817 119.730 66.184 1.00 228.17 647 MET A C 1
ATOM 5074 O O . MET A 1 647 ? 150.920 119.714 66.738 1.00 228.17 647 MET A O 1
ATOM 5079 N N . LEU A 1 648 ? 148.994 118.680 66.212 1.00 225.52 648 LEU A N 1
ATOM 5080 C CA . LEU A 1 648 ? 149.450 117.420 66.784 1.00 225.52 648 LEU A CA 1
ATOM 5081 C C . LEU A 1 648 ? 150.617 116.857 65.986 1.00 225.52 648 LEU A C 1
ATOM 5082 O O . LEU A 1 648 ? 151.589 116.357 66.561 1.00 225.52 648 LEU A O 1
ATOM 5087 N N . THR A 1 649 ? 150.538 116.934 64.656 1.00 227.52 649 THR A N 1
ATOM 5088 C CA . THR A 1 649 ? 151.655 116.506 63.822 1.00 227.52 649 THR A CA 1
ATOM 5089 C C . THR A 1 649 ? 152.883 117.372 64.064 1.00 227.52 649 THR A C 1
ATOM 5090 O O . THR A 1 649 ? 154.011 116.867 64.102 1.00 227.52 649 THR A O 1
ATOM 5094 N N . GLN A 1 650 ? 152.683 118.682 64.221 1.00 226.57 650 GLN A N 1
ATOM 5095 C CA . GLN A 1 650 ? 153.802 119.571 64.513 1.00 226.57 650 GLN A CA 1
ATOM 5096 C C . GLN A 1 650 ? 154.469 119.191 65.825 1.00 226.57 650 GLN A C 1
ATOM 5097 O O . GLN A 1 650 ? 155.699 119.193 65.931 1.00 226.57 650 GLN A O 1
ATOM 5103 N N . LEU A 1 651 ? 153.666 118.869 66.838 1.00 223.68 651 LEU A N 1
ATOM 5104 C CA . LEU A 1 651 ? 154.217 118.451 68.120 1.00 223.68 651 LEU A CA 1
ATOM 5105 C C . LEU A 1 651 ? 154.945 117.118 67.999 1.00 223.68 651 LEU A C 1
ATOM 5106 O O . LEU A 1 651 ? 156.011 116.929 68.597 1.00 223.68 651 LEU A O 1
ATOM 5111 N N . ASN A 1 652 ? 154.379 116.183 67.234 1.00 223.22 652 ASN A N 1
ATOM 5112 C CA . ASN A 1 652 ? 155.027 114.893 67.036 1.00 223.22 652 ASN A CA 1
ATOM 5113 C C . ASN A 1 652 ? 156.382 115.062 66.365 1.00 223.22 652 ASN A C 1
ATOM 5114 O O . ASN A 1 652 ? 157.361 114.417 66.754 1.00 223.22 652 ASN A O 1
ATOM 5119 N N . ARG A 1 653 ? 156.457 115.930 65.357 1.00 225.06 653 ARG A N 1
ATOM 5120 C CA . ARG A 1 653 ? 157.748 116.247 64.760 1.00 225.06 653 ARG A CA 1
ATOM 5121 C C . ARG A 1 653 ? 158.664 116.911 65.777 1.00 225.06 653 ARG A C 1
ATOM 5122 O O . ARG A 1 653 ? 159.870 116.640 65.813 1.00 225.06 653 ARG A O 1
ATOM 5130 N N . GLN A 1 654 ? 158.104 117.784 66.614 1.00 221.93 654 GLN A N 1
ATOM 5131 C CA . GLN A 1 654 ? 158.904 118.499 67.600 1.00 221.93 654 GLN A CA 1
ATOM 5132 C C . GLN A 1 654 ? 159.470 117.548 68.647 1.00 221.93 654 GLN A C 1
ATOM 5133 O O . GLN A 1 654 ? 160.663 117.599 68.965 1.00 221.93 654 GLN A O 1
ATOM 5139 N N . PHE A 1 655 ? 158.629 116.673 69.192 1.00 220.18 655 PHE A N 1
ATOM 5140 C CA . PHE A 1 655 ? 159.029 115.738 70.242 1.00 220.18 655 PHE A CA 1
ATOM 5141 C C . PHE A 1 655 ? 158.524 114.348 69.886 1.00 220.18 655 PHE A C 1
ATOM 5142 O O . PHE A 1 655 ? 157.536 113.866 70.457 1.00 220.18 655 PHE A O 1
ATOM 5150 N N . PRO A 1 656 ? 159.175 113.675 68.936 1.00 220.63 656 PRO A N 1
ATOM 5151 C CA . PRO A 1 656 ? 158.773 112.297 68.612 1.00 220.63 656 PRO A CA 1
ATOM 5152 C C . PRO A 1 656 ? 158.984 111.322 69.754 1.00 220.63 656 PRO A C 1
ATOM 5153 O O . PRO A 1 656 ? 158.357 110.255 69.763 1.00 220.63 656 PRO A O 1
ATOM 5157 N N . THR A 1 657 ? 159.850 111.647 70.715 1.00 210.95 657 THR A N 1
ATOM 5158 C CA . THR A 1 657 ? 160.069 110.752 71.846 1.00 210.95 657 THR A CA 1
ATOM 5159 C C . THR A 1 657 ? 158.867 110.735 72.781 1.00 210.95 657 THR A C 1
ATOM 5160 O O . THR A 1 657 ? 158.485 109.675 73.290 1.00 210.95 657 THR A O 1
ATOM 5164 N N . ILE A 1 658 ? 158.258 111.896 73.016 1.00 208.34 658 ILE A N 1
ATOM 5165 C CA . ILE A 1 658 ? 157.113 111.978 73.914 1.00 208.34 658 ILE A CA 1
ATOM 5166 C C . ILE A 1 658 ? 155.913 111.305 73.266 1.00 208.34 658 ILE A C 1
ATOM 5167 O O . ILE A 1 658 ? 155.588 111.565 72.100 1.00 208.34 658 ILE A O 1
ATOM 5172 N N . SER A 1 659 ? 155.248 110.433 74.018 1.00 201.60 659 SER A N 1
ATOM 5173 C CA . SER A 1 659 ? 154.099 109.709 73.501 1.00 201.60 659 SER A CA 1
ATOM 5174 C C . SER A 1 659 ? 152.815 110.475 73.785 1.00 201.60 659 SER A C 1
ATOM 5175 O O . SER A 1 659 ? 152.645 111.059 74.860 1.00 201.60 659 SER A O 1
ATOM 5178 N N . LEU A 1 660 ? 151.914 110.465 72.807 1.00 193.20 660 LEU A N 1
ATOM 5179 C CA . LEU A 1 660 ? 150.629 111.140 72.894 1.00 193.20 660 LEU A CA 1
ATOM 5180 C C . LEU A 1 660 ? 149.520 110.102 72.898 1.00 193.20 660 LEU A C 1
ATOM 5181 O O . LEU A 1 660 ? 149.540 109.164 72.095 1.00 193.20 660 LEU A O 1
ATOM 5186 N N . LEU A 1 661 ? 148.555 110.275 73.794 1.00 190.02 661 LEU A N 1
ATOM 5187 C CA . LEU A 1 661 ? 147.441 109.353 73.946 1.00 190.02 661 LEU A CA 1
ATOM 5188 C C . LEU A 1 661 ? 146.131 110.113 73.810 1.00 190.02 661 LEU A C 1
ATOM 5189 O O . LEU A 1 661 ? 145.958 111.175 74.416 1.00 190.02 661 LEU A O 1
ATOM 5194 N N . ASP A 1 662 ? 145.217 109.567 73.014 1.00 182.11 662 ASP A N 1
ATOM 5195 C CA . ASP A 1 662 ? 143.873 110.102 72.868 1.00 182.11 662 ASP A CA 1
ATOM 5196 C C . ASP A 1 662 ? 142.901 109.272 73.693 1.00 182.11 662 ASP A C 1
ATOM 5197 O O . ASP A 1 662 ? 143.008 108.045 73.748 1.00 182.11 662 ASP A O 1
ATOM 5202 N N . ILE A 1 663 ? 141.950 109.949 74.331 1.00 169.08 663 ILE A N 1
ATOM 5203 C CA . ILE A 1 663 ? 140.995 109.271 75.196 1.00 169.08 663 ILE A CA 1
ATOM 5204 C C . ILE A 1 663 ? 139.579 109.702 74.852 1.00 169.08 663 ILE A C 1
ATOM 5205 O O . ILE A 1 663 ? 138.664 109.569 75.671 1.00 169.08 663 ILE A O 1
ATOM 5210 N N . GLY A 1 664 ? 139.387 110.216 73.637 1.00 162.01 664 GLY A N 1
ATOM 5211 C CA . GLY A 1 664 ? 138.054 110.617 73.222 1.00 162.01 664 GLY A CA 1
ATOM 5212 C C . GLY A 1 664 ? 137.069 109.466 73.257 1.00 162.01 664 GLY A C 1
ATOM 5213 O O . GLY A 1 664 ? 135.902 109.643 73.614 1.00 162.01 664 GLY A O 1
ATOM 5214 N N . ALA A 1 665 ? 137.530 108.268 72.897 1.00 160.56 665 ALA A N 1
ATOM 5215 C CA . ALA A 1 665 ? 136.671 107.095 72.981 1.00 160.56 665 ALA A CA 1
ATOM 5216 C C . ALA A 1 665 ? 136.249 106.827 74.418 1.00 160.56 665 ALA A C 1
ATOM 5217 O O . ALA A 1 665 ? 135.089 106.494 74.680 1.00 160.56 665 ALA A O 1
ATOM 5219 N N . ILE A 1 666 ? 137.178 106.966 75.364 1.00 158.40 666 ILE A N 1
ATOM 5220 C CA . ILE A 1 666 ? 136.844 106.731 76.764 1.00 158.40 666 ILE A CA 1
ATOM 5221 C C . ILE A 1 666 ? 135.838 107.760 77.253 1.00 158.40 666 ILE A C 1
ATOM 5222 O O . ILE A 1 666 ? 134.904 107.432 77.994 1.00 158.40 666 ILE A O 1
ATOM 5227 N N . LEU A 1 667 ? 136.023 109.022 76.867 1.00 155.17 667 LEU A N 1
ATOM 5228 C CA . LEU A 1 667 ? 135.060 110.048 77.241 1.00 155.17 667 LEU A CA 1
ATOM 5229 C C . LEU A 1 667 ? 133.689 109.741 76.663 1.00 155.17 667 LEU A C 1
ATOM 5230 O O . LEU A 1 667 ? 132.671 109.880 77.350 1.00 155.17 667 LEU A O 1
ATOM 5235 N N . LYS A 1 668 ? 133.643 109.313 75.402 1.00 153.91 668 LYS A N 1
ATOM 5236 C CA . LYS A 1 668 ? 132.366 108.952 74.802 1.00 153.91 668 LYS A CA 1
ATOM 5237 C C . LYS A 1 668 ? 131.725 107.792 75.545 1.00 153.91 668 LYS A C 1
ATOM 5238 O O . LYS A 1 668 ? 130.510 107.780 75.768 1.00 153.91 668 LYS A O 1
ATOM 5244 N N . GLN A 1 669 ? 132.529 106.807 75.939 1.00 148.96 669 GLN A N 1
ATOM 5245 C CA . GLN A 1 669 ? 131.999 105.665 76.671 1.00 148.96 669 GLN A CA 1
ATOM 5246 C C . GLN A 1 669 ? 131.416 106.096 78.007 1.00 148.96 669 GLN A C 1
ATOM 5247 O O . GLN A 1 669 ? 130.293 105.719 78.361 1.00 148.96 669 GLN A O 1
ATOM 5253 N N . VAL A 1 670 ? 132.160 106.904 78.760 1.00 139.43 670 VAL A N 1
ATOM 5254 C CA . VAL A 1 670 ? 131.708 107.271 80.095 1.00 139.43 670 VAL A CA 1
ATOM 5255 C C . VAL A 1 670 ? 130.514 108.211 80.025 1.00 139.43 670 VAL A C 1
ATOM 5256 O O . VAL A 1 670 ? 129.668 108.217 80.930 1.00 139.43 670 VAL A O 1
ATOM 5260 N N . GLY A 1 671 ? 130.416 109.017 78.966 1.00 143.37 671 GLY A N 1
ATOM 5261 C CA . GLY A 1 671 ? 129.329 109.979 78.891 1.00 143.37 671 GLY A CA 1
ATOM 5262 C C . GLY A 1 671 ? 127.970 109.314 78.853 1.00 143.37 671 GLY A C 1
ATOM 5263 O O . GLY A 1 671 ? 127.045 109.722 79.558 1.00 143.37 671 GLY A O 1
ATOM 5264 N N . GLN A 1 672 ? 127.832 108.275 78.029 1.00 147.93 672 GLN A N 1
ATOM 5265 C CA . GLN A 1 672 ? 126.552 107.585 77.929 1.00 147.93 672 GLN A CA 1
ATOM 5266 C C . GLN A 1 672 ? 126.180 106.924 79.247 1.00 147.93 672 GLN A C 1
ATOM 5267 O O . GLN A 1 672 ? 125.020 106.983 79.676 1.00 147.93 672 GLN A O 1
ATOM 5273 N N . VAL A 1 673 ? 127.151 106.295 79.904 1.00 138.30 673 VAL A N 1
ATOM 5274 C CA . VAL A 1 673 ? 126.879 105.645 81.180 1.00 138.30 673 VAL A CA 1
ATOM 5275 C C . VAL A 1 673 ? 126.403 106.668 82.198 1.00 138.30 673 VAL A C 1
ATOM 5276 O O . VAL A 1 673 ? 125.406 106.461 82.902 1.00 138.30 673 VAL A O 1
ATOM 5280 N N . LEU A 1 674 ? 127.104 107.797 82.280 1.00 134.72 674 LEU A N 1
ATOM 5281 C CA . LEU A 1 674 ? 126.725 108.823 83.240 1.00 134.72 674 LEU A CA 1
ATOM 5282 C C . LEU A 1 674 ? 125.340 109.369 82.938 1.00 134.72 674 LEU A C 1
ATOM 5283 O O . LEU A 1 674 ? 124.531 109.571 83.851 1.00 134.72 674 LEU A O 1
ATOM 5288 N N . GLU A 1 675 ? 125.046 109.610 81.662 1.00 142.47 675 GLU A N 1
ATOM 5289 C CA . GLU A 1 675 ? 123.741 110.148 81.304 1.00 142.47 675 GLU A CA 1
ATOM 5290 C C . GLU A 1 675 ? 122.632 109.181 81.684 1.00 142.47 675 GLU A C 1
ATOM 5291 O O . GLU A 1 675 ? 121.611 109.581 82.256 1.00 142.47 675 GLU A O 1
ATOM 5297 N N . GLN A 1 676 ? 122.819 107.895 81.383 1.00 137.24 676 GLN A N 1
ATOM 5298 C CA . GLN A 1 676 ? 121.782 106.920 81.698 1.00 137.24 676 GLN A CA 1
ATOM 5299 C C . GLN A 1 676 ? 121.579 106.799 83.201 1.00 137.24 676 GLN A C 1
ATOM 5300 O O . GLN A 1 676 ? 120.438 106.733 83.679 1.00 137.24 676 GLN A O 1
ATOM 5306 N N . VAL A 1 677 ? 122.669 106.790 83.965 1.00 129.69 677 VAL A N 1
ATOM 5307 C CA . VAL A 1 677 ? 122.536 106.706 85.414 1.00 129.69 677 VAL A CA 1
ATOM 5308 C C . VAL A 1 677 ? 121.802 107.924 85.956 1.00 129.69 677 VAL A C 1
ATOM 5309 O O . VAL A 1 677 ? 120.948 107.811 86.844 1.00 129.69 677 VAL A O 1
ATOM 5313 N N . SER A 1 678 ? 122.127 109.109 85.440 1.00 132.68 678 SER A N 1
ATOM 5314 C CA . SER A 1 678 ? 121.453 110.315 85.908 1.00 132.68 678 SER A CA 1
ATOM 5315 C C . SER A 1 678 ? 119.968 110.279 85.584 1.00 132.68 678 SER A C 1
ATOM 5316 O O . SER A 1 678 ? 119.138 110.701 86.398 1.00 132.68 678 SER A O 1
ATOM 5319 N N . ARG A 1 679 ? 119.611 109.801 84.392 1.00 135.97 679 ARG A N 1
ATOM 5320 C CA . ARG A 1 679 ? 118.195 109.679 84.067 1.00 135.97 679 ARG A CA 1
ATOM 5321 C C . ARG A 1 679 ? 117.509 108.718 85.024 1.00 135.97 679 ARG A C 1
ATOM 5322 O O . ARG A 1 679 ? 116.391 108.982 85.489 1.00 135.97 679 ARG A O 1
ATOM 5330 N N . ALA A 1 680 ? 118.176 107.611 85.350 1.00 126.17 680 ALA A N 1
ATOM 5331 C CA . ALA A 1 680 ? 117.609 106.667 86.304 1.00 126.17 680 ALA A CA 1
ATOM 5332 C C . ALA A 1 680 ? 117.353 107.337 87.646 1.00 126.17 680 ALA A C 1
ATOM 5333 O O . ALA A 1 680 ? 116.281 107.178 88.244 1.00 126.17 680 ALA A O 1
ATOM 5335 N N . LEU A 1 681 ? 118.328 108.098 88.137 1.00 123.72 681 LEU A N 1
ATOM 5336 C CA . LEU A 1 681 ? 118.154 108.737 89.435 1.00 123.72 681 LEU A CA 1
ATOM 5337 C C . LEU A 1 681 ? 117.037 109.766 89.405 1.00 123.72 681 LEU A C 1
ATOM 5338 O O . LEU A 1 681 ? 116.232 109.842 90.341 1.00 123.72 681 LEU A O 1
ATOM 5343 N N . GLU A 1 682 ? 116.970 110.572 88.346 1.00 125.52 682 GLU A N 1
ATOM 5344 C CA . GLU A 1 682 ? 115.920 111.580 88.273 1.00 125.52 682 GLU A CA 1
ATOM 5345 C C . GLU A 1 682 ? 114.546 110.927 88.289 1.00 125.52 682 GLU A C 1
ATOM 5346 O O . GLU A 1 682 ? 113.661 111.334 89.053 1.00 125.52 682 GLU A O 1
ATOM 5352 N N . VAL A 1 683 ? 114.356 109.891 87.470 1.00 123.11 683 VAL A N 1
ATOM 5353 C CA . VAL A 1 683 ? 113.034 109.281 87.393 1.00 123.11 683 VAL A CA 1
ATOM 5354 C C . VAL A 1 683 ? 112.675 108.615 88.714 1.00 123.11 683 VAL A C 1
ATOM 5355 O O . VAL A 1 683 ? 111.541 108.739 89.200 1.00 123.11 683 VAL A O 1
ATOM 5359 N N . MET A 1 684 ? 113.632 107.921 89.335 1.00 122.48 684 MET A N 1
ATOM 5360 C CA . MET A 1 684 ? 113.336 107.264 90.600 1.00 122.48 684 MET A CA 1
ATOM 5361 C C . MET A 1 684 ? 112.972 108.277 91.672 1.00 122.48 684 MET A C 1
ATOM 5362 O O . MET A 1 684 ? 112.012 108.077 92.426 1.00 122.48 684 MET A O 1
ATOM 5367 N N . VAL A 1 685 ? 113.720 109.379 91.751 1.00 118.08 685 VAL A N 1
ATOM 5368 C CA . VAL A 1 685 ? 113.443 110.379 92.772 1.00 118.08 685 VAL A CA 1
ATOM 5369 C C . VAL A 1 685 ? 112.066 110.984 92.563 1.00 118.08 685 VAL A C 1
ATOM 5370 O O . VAL A 1 685 ? 111.292 111.143 93.515 1.00 118.08 685 VAL A O 1
ATOM 5374 N N . VAL A 1 686 ? 111.734 111.328 91.317 1.00 117.26 686 VAL A N 1
ATOM 5375 C CA . VAL A 1 686 ? 110.435 111.938 91.053 1.00 117.26 686 VAL A CA 1
ATOM 5376 C C . VAL A 1 686 ? 109.316 110.990 91.457 1.00 117.26 686 VAL A C 1
ATOM 5377 O O . VAL A 1 686 ? 108.367 111.379 92.153 1.00 117.26 686 VAL A O 1
ATOM 5381 N N . LEU A 1 687 ? 109.420 109.725 91.045 1.00 115.63 687 LEU A N 1
ATOM 5382 C CA . LEU A 1 687 ? 108.370 108.765 91.364 1.00 115.63 687 LEU A CA 1
ATOM 5383 C C . LEU A 1 687 ? 108.213 108.600 92.868 1.00 115.63 687 LEU A C 1
ATOM 5384 O O . LEU A 1 687 ? 107.096 108.665 93.401 1.00 115.63 687 LEU A O 1
ATOM 5389 N N . VAL A 1 688 ? 109.326 108.395 93.574 1.00 117.21 688 VAL A N 1
ATOM 5390 C CA . VAL A 1 688 ? 109.233 108.142 95.004 1.00 117.21 688 VAL A CA 1
ATOM 5391 C C . VAL A 1 688 ? 108.656 109.346 95.723 1.00 117.21 688 VAL A C 1
ATOM 5392 O O . VAL A 1 688 ? 107.792 109.203 96.591 1.00 117.21 688 VAL A O 1
ATOM 5396 N N . THR A 1 689 ? 109.115 110.551 95.384 1.00 121.21 689 THR A N 1
ATOM 5397 C CA . THR A 1 689 ? 108.624 111.718 96.105 1.00 121.21 689 THR A CA 1
ATOM 5398 C C . THR A 1 689 ? 107.147 111.960 95.827 1.00 121.21 689 THR A C 1
ATOM 5399 O O . THR A 1 689 ? 106.389 112.290 96.746 1.00 121.21 689 THR A O 1
ATOM 5403 N N . ALA A 1 690 ? 106.700 111.760 94.585 1.00 120.82 690 ALA A N 1
ATOM 5404 C CA . ALA A 1 690 ? 105.283 111.945 94.303 1.00 120.82 690 ALA A CA 1
ATOM 5405 C C . ALA A 1 690 ? 104.440 110.948 95.082 1.00 120.82 690 ALA A C 1
ATOM 5406 O O . ALA A 1 690 ? 103.424 111.313 95.692 1.00 120.82 690 ALA A O 1
ATOM 5408 N N . CYS A 1 691 ? 104.860 109.685 95.107 1.00 123.33 691 CYS A N 1
ATOM 5409 C CA . CYS A 1 691 ? 104.013 108.679 95.730 1.00 123.33 691 CYS A CA 1
ATOM 5410 C C . CYS A 1 691 ? 104.063 108.807 97.250 1.00 123.33 691 CYS A C 1
ATOM 5411 O O . CYS A 1 691 ? 103.078 108.532 97.946 1.00 123.33 691 CYS A O 1
ATOM 5414 N N . GLY A 1 692 ? 105.195 109.269 97.782 1.00 119.53 692 GLY A N 1
ATOM 5415 C CA . GLY A 1 692 ? 105.260 109.569 99.200 1.00 119.53 692 GLY A CA 1
ATOM 5416 C C . GLY A 1 692 ? 104.374 110.737 99.583 1.00 119.53 692 GLY A C 1
ATOM 5417 O O . GLY A 1 692 ? 103.763 110.739 100.653 1.00 119.53 692 GLY A O 1
ATOM 5418 N N . MET A 1 693 ? 104.287 111.745 98.714 1.00 124.29 693 MET A N 1
ATOM 5419 C CA . MET A 1 693 ? 103.336 112.822 98.951 1.00 124.29 693 MET A CA 1
ATOM 5420 C C . MET A 1 693 ? 101.911 112.291 98.962 1.00 124.29 693 MET A C 1
ATOM 5421 O O . MET A 1 693 ? 101.085 112.716 99.779 1.00 124.29 693 MET A O 1
ATOM 5426 N N . LEU A 1 694 ? 101.602 111.365 98.058 1.00 112.46 694 LEU A N 1
ATOM 5427 C CA . LEU A 1 694 ? 100.272 110.763 98.070 1.00 112.46 694 LEU A CA 1
ATOM 5428 C C . LEU A 1 694 ? 100.002 110.045 99.387 1.00 112.46 694 LEU A C 1
ATOM 5429 O O . LEU A 1 694 ? 98.914 110.175 99.966 1.00 112.46 694 LEU A O 1
ATOM 5434 N N . LEU A 1 695 ? 100.980 109.287 99.880 1.00 111.44 695 LEU A N 1
ATOM 5435 C CA . LEU A 1 695 ? 100.791 108.600 101.154 1.00 111.44 695 LEU A CA 1
ATOM 5436 C C . LEU A 1 695 ? 100.610 109.592 102.295 1.00 111.44 695 LEU A C 1
ATOM 5437 O O . LEU A 1 695 ? 99.818 109.358 103.215 1.00 111.44 695 LEU A O 1
ATOM 5442 N N . LEU A 1 696 ? 101.347 110.700 102.260 1.00 113.27 696 LEU A N 1
ATOM 5443 C CA . LEU A 1 696 ? 101.173 111.722 103.283 1.00 113.27 696 LEU A CA 1
ATOM 5444 C C . LEU A 1 696 ? 99.766 112.291 103.245 1.00 113.27 696 LEU A C 1
ATOM 5445 O O . LEU A 1 696 ? 99.151 112.524 104.293 1.00 113.27 696 LEU A O 1
ATOM 5450 N N . LEU A 1 697 ? 99.239 112.523 102.044 1.00 114.53 697 LEU A N 1
ATOM 5451 C CA . LEU A 1 697 ? 97.864 112.991 101.935 1.00 114.53 697 LEU A CA 1
ATOM 5452 C C . LEU A 1 697 ? 96.900 111.981 102.536 1.00 114.53 697 LEU A C 1
ATOM 5453 O O . LEU A 1 697 ? 95.951 112.356 103.233 1.00 114.53 697 LEU A O 1
ATOM 5458 N N . ALA A 1 698 ? 97.130 110.695 102.280 1.00 108.27 698 ALA A N 1
ATOM 5459 C CA . ALA A 1 698 ? 96.258 109.673 102.850 1.00 108.27 698 ALA A CA 1
ATOM 5460 C C . ALA A 1 698 ? 96.294 109.703 104.372 1.00 108.27 698 ALA A C 1
ATOM 5461 O O . ALA A 1 698 ? 95.248 109.637 105.034 1.00 108.27 698 ALA A O 1
ATOM 5463 N N . GLN A 1 699 ? 97.491 109.808 104.945 1.00 108.92 699 GLN A N 1
ATOM 5464 C CA . GLN A 1 699 ? 97.599 109.843 106.399 1.00 108.92 699 GLN A CA 1
ATOM 5465 C C . GLN A 1 699 ? 96.884 111.057 106.970 1.00 108.92 699 GLN A C 1
ATOM 5466 O O . GLN A 1 699 ? 96.187 110.956 107.985 1.00 108.92 699 GLN A O 1
ATOM 5472 N N . VAL A 1 700 ? 97.050 112.216 106.334 1.00 107.03 700 VAL A N 1
ATOM 5473 C CA . VAL A 1 700 ? 96.395 113.420 106.829 1.00 107.03 700 VAL A CA 1
ATOM 5474 C C . VAL A 1 700 ? 94.885 113.271 106.751 1.00 107.03 700 VAL A C 1
ATOM 5475 O O . VAL A 1 700 ? 94.155 113.697 107.653 1.00 107.03 700 VAL A O 1
ATOM 5479 N N . GLN A 1 701 ? 94.391 112.672 105.670 1.00 105.69 701 GLN A N 1
ATOM 5480 C CA . GLN A 1 701 ? 92.953 112.478 105.552 1.00 105.69 701 GLN A CA 1
ATOM 5481 C C . GLN A 1 701 ? 92.432 111.593 106.668 1.00 105.69 701 GLN A C 1
ATOM 5482 O O . GLN A 1 701 ? 91.387 111.881 107.260 1.00 105.69 701 GLN A O 1
ATOM 5488 N N . VAL A 1 702 ? 93.150 110.513 106.977 1.00 107.97 702 VAL A N 1
ATOM 5489 C CA . VAL A 1 702 ? 92.723 109.658 108.082 1.00 107.97 702 VAL A CA 1
ATOM 5490 C C . VAL A 1 702 ? 92.729 110.439 109.387 1.00 107.97 702 VAL A C 1
ATOM 5491 O O . VAL A 1 702 ? 91.776 110.373 110.179 1.00 107.97 702 VAL A O 1
ATOM 5495 N N . GLY A 1 703 ? 93.792 111.204 109.624 1.00 108.97 703 GLY A N 1
ATOM 5496 C CA . GLY A 1 703 ? 93.869 111.981 110.848 1.00 108.97 703 GLY A CA 1
ATOM 5497 C C . GLY A 1 703 ? 92.709 112.943 110.996 1.00 108.97 703 GLY A C 1
ATOM 5498 O O . GLY A 1 703 ? 92.158 113.104 112.086 1.00 108.97 703 GLY A O 1
ATOM 5499 N N . MET A 1 704 ? 92.317 113.592 109.902 1.00 114.83 704 MET A N 1
ATOM 5500 C CA . MET A 1 704 ? 91.174 114.490 109.984 1.00 114.83 704 MET A CA 1
ATOM 5501 C C . MET A 1 704 ? 89.885 113.713 110.195 1.00 114.83 704 MET A C 1
ATOM 5502 O O . MET A 1 704 ? 88.996 114.163 110.924 1.00 114.83 704 MET A O 1
ATOM 5507 N N . ARG A 1 705 ? 89.765 112.546 109.563 1.00 110.22 705 ARG A N 1
ATOM 5508 C CA . ARG A 1 705 ? 88.599 111.703 109.795 1.00 110.22 705 ARG A CA 1
ATOM 5509 C C . ARG A 1 705 ? 88.465 111.354 111.267 1.00 110.22 705 ARG A C 1
ATOM 5510 O O . ARG A 1 705 ? 87.348 111.194 111.770 1.00 110.22 705 ARG A O 1
ATOM 5518 N N . GLN A 1 706 ? 89.585 111.256 111.978 1.00 112.92 706 GLN A N 1
ATOM 5519 C CA . GLN A 1 706 ? 89.511 111.029 113.416 1.00 112.92 706 GLN A CA 1
ATOM 5520 C C . GLN A 1 706 ? 88.780 112.167 114.119 1.00 112.92 706 GLN A C 1
ATOM 5521 O O . GLN A 1 706 ? 87.938 111.929 114.990 1.00 112.92 706 GLN A O 1
ATOM 5527 N N . ARG A 1 707 ? 89.073 113.410 113.743 1.00 109.84 707 ARG A N 1
ATOM 5528 C CA . ARG A 1 707 ? 88.473 114.578 114.372 1.00 109.84 707 ARG A CA 1
ATOM 5529 C C . ARG A 1 707 ? 87.213 115.044 113.669 1.00 109.84 707 ARG A C 1
ATOM 5530 O O . ARG A 1 707 ? 86.908 116.238 113.699 1.00 109.84 707 ARG A O 1
ATOM 5538 N N . HIS A 1 708 ? 86.478 114.139 113.029 1.00 111.77 708 HIS A N 1
ATOM 5539 C CA . HIS A 1 708 ? 85.309 114.558 112.271 1.00 111.77 708 HIS A CA 1
ATOM 5540 C C . HIS A 1 708 ? 84.205 115.074 113.183 1.00 111.77 708 HIS A C 1
ATOM 5541 O O . HIS A 1 708 ? 83.581 116.103 112.898 1.00 111.77 708 HIS A O 1
ATOM 5548 N N . GLN A 1 709 ? 83.953 114.374 114.288 1.00 117.97 709 GLN A N 1
ATOM 5549 C CA . GLN A 1 709 ? 82.828 114.720 115.150 1.00 117.97 709 GLN A CA 1
ATOM 5550 C C . GLN A 1 709 ? 83.016 116.087 115.792 1.00 117.97 709 GLN A C 1
ATOM 5551 O O . GLN A 1 709 ? 82.072 116.881 115.877 1.00 117.97 709 GLN A O 1
ATOM 5557 N N . GLU A 1 710 ? 84.226 116.373 116.266 1.00 114.88 710 GLU A N 1
ATOM 5558 C CA . GLU A 1 710 ? 84.480 117.671 116.875 1.00 114.88 710 GLU A CA 1
ATOM 5559 C C . GLU A 1 710 ? 84.276 118.790 115.867 1.00 114.88 710 GLU A C 1
ATOM 5560 O O . GLU A 1 710 ? 83.696 119.832 116.189 1.00 114.88 710 GLU A O 1
ATOM 5566 N N . LEU A 1 711 ? 84.737 118.585 114.635 1.00 107.49 711 LEU A N 1
ATOM 5567 C CA . LEU A 1 711 ? 84.538 119.588 113.598 1.00 107.49 711 LEU A CA 1
ATOM 5568 C C . LEU A 1 711 ? 83.060 119.806 113.325 1.00 107.49 711 LEU A C 1
ATOM 5569 O O . LEU A 1 711 ? 82.609 120.947 113.174 1.00 107.49 711 LEU A O 1
ATOM 5574 N N . VAL A 1 712 ? 82.289 118.723 113.253 1.00 103.51 712 VAL A N 1
ATOM 5575 C CA . VAL A 1 712 ? 80.864 118.858 112.973 1.00 103.51 712 VAL A CA 1
ATOM 5576 C C . VAL A 1 712 ? 80.175 119.625 114.090 1.00 103.51 712 VAL A C 1
ATOM 5577 O O . VAL A 1 712 ? 79.335 120.497 113.839 1.00 103.51 712 VAL A O 1
ATOM 5581 N N . VAL A 1 713 ? 80.517 119.316 115.340 1.00 100.81 713 VAL A N 1
ATOM 5582 C CA . VAL A 1 713 ? 79.920 120.041 116.456 1.00 100.81 713 VAL A CA 1
ATOM 5583 C C . VAL A 1 713 ? 80.287 121.515 116.388 1.00 100.81 713 VAL A C 1
ATOM 5584 O O . VAL A 1 713 ? 79.436 122.391 116.582 1.00 100.81 713 VAL A O 1
ATOM 5588 N N . TRP A 1 714 ? 81.553 121.812 116.097 1.00 103.25 714 TRP A N 1
ATOM 5589 C CA . TRP A 1 714 ? 81.976 123.202 115.985 1.00 103.25 714 TRP A CA 1
ATOM 5590 C C . TRP A 1 714 ? 81.165 123.930 114.926 1.00 103.25 714 TRP A C 1
ATOM 5591 O O . TRP A 1 714 ? 80.687 125.046 115.147 1.00 103.25 714 TRP A O 1
ATOM 5602 N N . ARG A 1 715 ? 80.998 123.303 113.764 1.00 104.76 715 ARG A N 1
ATOM 5603 C CA . ARG A 1 715 ? 80.248 123.939 112.689 1.00 104.76 715 ARG A CA 1
ATOM 5604 C C . ARG A 1 715 ? 78.800 124.157 113.091 1.00 104.76 715 ARG A C 1
ATOM 5605 O O . ARG A 1 715 ? 78.221 125.210 112.809 1.00 104.76 715 ARG A O 1
ATOM 5613 N N . THR A 1 716 ? 78.200 123.173 113.757 1.00 100.11 716 THR A N 1
ATOM 5614 C CA . THR A 1 716 ? 76.818 123.325 114.189 1.00 100.11 716 THR A CA 1
ATOM 5615 C C . THR A 1 716 ? 76.675 124.484 115.158 1.00 100.11 716 THR A C 1
ATOM 5616 O O . THR A 1 716 ? 75.715 125.257 115.077 1.00 100.11 716 THR A O 1
ATOM 5620 N N . LEU A 1 717 ? 77.628 124.631 116.077 1.00 103.96 717 LEU A N 1
ATOM 5621 C CA . LEU A 1 717 ? 77.554 125.734 117.026 1.00 103.96 717 LEU A CA 1
ATOM 5622 C C . LEU A 1 717 ? 77.641 127.080 116.327 1.00 103.96 717 LEU A C 1
ATOM 5623 O O . LEU A 1 717 ? 77.148 128.083 116.851 1.00 103.96 717 LEU A O 1
ATOM 5628 N N . GLY A 1 718 ? 78.260 127.127 115.153 1.00 105.67 718 GLY A N 1
ATOM 5629 C CA . GLY A 1 718 ? 78.279 128.351 114.385 1.00 105.67 718 GLY A CA 1
ATOM 5630 C C . GLY A 1 718 ? 79.661 128.900 114.118 1.00 105.67 718 GLY A C 1
ATOM 5631 O O . GLY A 1 718 ? 79.811 130.086 113.820 1.00 105.67 718 GLY A O 1
ATOM 5632 N N . ALA A 1 719 ? 80.680 128.058 114.218 1.00 106.35 719 ALA A N 1
ATOM 5633 C CA . ALA A 1 719 ? 82.027 128.507 113.909 1.00 106.35 719 ALA A CA 1
ATOM 5634 C C . ALA A 1 719 ? 82.136 128.851 112.433 1.00 106.35 719 ALA A C 1
ATOM 5635 O O . ALA A 1 719 ? 81.687 128.097 111.569 1.00 106.35 719 ALA A O 1
ATOM 5637 N N . GLY A 1 720 ? 82.737 129.997 112.144 1.00 108.85 720 GLY A N 1
ATOM 5638 C CA . GLY A 1 720 ? 82.904 130.401 110.767 1.00 108.85 720 GLY A CA 1
ATOM 5639 C C . GLY A 1 720 ? 83.935 129.559 110.045 1.00 108.85 720 GLY A C 1
ATOM 5640 O O . GLY A 1 720 ? 84.728 128.837 110.647 1.00 108.85 720 GLY A O 1
ATOM 5641 N N . LYS A 1 721 ? 83.913 129.648 108.716 1.00 115.26 721 LYS A N 1
ATOM 5642 C CA . LYS A 1 721 ? 84.883 128.902 107.923 1.00 115.26 721 LYS A CA 1
ATOM 5643 C C . LYS A 1 721 ? 86.299 129.369 108.211 1.00 115.26 721 LYS A C 1
ATOM 5644 O O . LYS A 1 721 ? 87.229 128.556 108.275 1.00 115.26 721 LYS A O 1
ATOM 5650 N N . LYS A 1 722 ? 86.484 130.676 108.385 1.00 112.84 722 LYS A N 1
ATOM 5651 C CA . LYS A 1 722 ? 87.821 131.201 108.621 1.00 112.84 722 LYS A CA 1
ATOM 5652 C C . LYS A 1 722 ? 88.424 130.611 109.884 1.00 112.84 722 LYS A C 1
ATOM 5653 O O . LYS A 1 722 ? 89.595 130.218 109.898 1.00 112.84 722 LYS A O 1
ATOM 5659 N N . LEU A 1 723 ? 87.632 130.524 110.951 1.00 112.24 723 LEU A N 1
ATOM 5660 C CA . LEU A 1 723 ? 88.144 129.999 112.209 1.00 112.24 723 LEU A CA 1
ATOM 5661 C C . LEU A 1 723 ? 88.566 128.543 112.070 1.00 112.24 723 LEU A C 1
ATOM 5662 O O . LEU A 1 723 ? 89.633 128.147 112.549 1.00 112.24 723 LEU A O 1
ATOM 5667 N N . LEU A 1 724 ? 87.737 127.727 111.419 1.00 111.32 724 LEU A N 1
ATOM 5668 C CA . LEU A 1 724 ? 88.075 126.318 111.260 1.00 111.32 724 LEU A CA 1
ATOM 5669 C C . LEU A 1 724 ? 89.316 126.140 110.401 1.00 111.32 724 LEU A C 1
ATOM 5670 O O . LEU A 1 724 ? 90.208 125.348 110.736 1.00 111.32 724 LEU A O 1
ATOM 5675 N N . ARG A 1 725 ? 89.389 126.863 109.285 1.00 116.70 725 ARG A N 1
ATOM 5676 C CA . ARG A 1 725 ? 90.561 126.755 108.430 1.00 116.70 725 ARG A CA 1
ATOM 5677 C C . ARG A 1 725 ? 91.813 127.165 109.186 1.00 116.70 725 ARG A C 1
ATOM 5678 O O . ARG A 1 725 ? 92.846 126.492 109.104 1.00 116.70 725 ARG A O 1
ATOM 5686 N N . THR A 1 726 ? 91.731 128.250 109.955 1.00 114.57 726 THR A N 1
ATOM 5687 C CA . THR A 1 726 ? 92.888 128.707 110.710 1.00 114.57 726 THR A CA 1
ATOM 5688 C C . THR A 1 726 ? 93.302 127.690 111.762 1.00 114.57 726 THR A C 1
ATOM 5689 O O . THR A 1 726 ? 94.497 127.437 111.950 1.00 114.57 726 THR A O 1
ATOM 5693 N N . THR A 1 727 ? 92.336 127.110 112.472 1.00 113.24 727 THR A N 1
ATOM 5694 C CA . THR A 1 727 ? 92.680 126.154 113.516 1.00 113.24 727 THR A CA 1
ATOM 5695 C C . THR A 1 727 ? 93.340 124.922 112.930 1.00 113.24 727 THR A C 1
ATOM 5696 O O . THR A 1 727 ? 94.333 124.423 113.472 1.00 113.24 727 THR A O 1
ATOM 5700 N N . LEU A 1 728 ? 92.804 124.410 111.825 1.00 112.43 728 LEU A N 1
ATOM 5701 C CA . LEU A 1 728 ? 93.443 123.265 111.192 1.00 112.43 728 LEU A CA 1
ATOM 5702 C C . LEU A 1 728 ? 94.840 123.624 110.712 1.00 112.43 728 LEU A C 1
ATOM 5703 O O . LEU A 1 728 ? 95.784 122.839 110.879 1.00 112.43 728 LEU A O 1
ATOM 5708 N N . TRP A 1 729 ? 94.993 124.815 110.128 1.00 121.34 729 TRP A N 1
ATOM 5709 C CA . TRP A 1 729 ? 96.309 125.274 109.710 1.00 121.34 729 TRP A CA 1
ATOM 5710 C C . TRP A 1 729 ? 97.284 125.225 110.868 1.00 121.34 729 TRP A C 1
ATOM 5711 O O . TRP A 1 729 ? 98.359 124.633 110.764 1.00 121.34 729 TRP A O 1
ATOM 5722 N N . CYS A 1 730 ? 96.912 125.835 111.991 1.00 127.36 730 CYS A N 1
ATOM 5723 C CA . CYS A 1 730 ? 97.834 125.946 113.114 1.00 127.36 730 CYS A CA 1
ATOM 5724 C C . CYS A 1 730 ? 98.172 124.578 113.683 1.00 127.36 730 CYS A C 1
ATOM 5725 O O . CYS A 1 730 ? 99.341 124.275 113.955 1.00 127.36 730 CYS A O 1
ATOM 5728 N N . GLU A 1 731 ? 97.161 123.729 113.864 1.00 125.18 731 GLU A N 1
ATOM 5729 C CA . GLU A 1 731 ? 97.415 122.418 114.446 1.00 125.18 731 GLU A CA 1
ATOM 5730 C C . GLU A 1 731 ? 98.361 121.613 113.571 1.00 125.18 731 GLU A C 1
ATOM 5731 O O . GLU A 1 731 ? 99.390 121.109 114.043 1.00 125.18 731 GLU A O 1
ATOM 5737 N N . PHE A 1 732 ? 98.041 121.494 112.284 1.00 119.85 732 PHE A N 1
ATOM 5738 C CA . PHE A 1 732 ? 98.893 120.680 111.434 1.00 119.85 732 PHE A CA 1
ATOM 5739 C C . PHE A 1 732 ? 100.248 121.330 111.215 1.00 119.85 732 PHE A C 1
ATOM 5740 O O . PHE A 1 732 ? 101.235 120.625 111.005 1.00 119.85 732 PHE A O 1
ATOM 5748 N N . ALA A 1 733 ? 100.332 122.656 111.299 1.00 123.43 733 ALA A N 1
ATOM 5749 C CA . ALA A 1 733 ? 101.623 123.312 111.168 1.00 123.43 733 ALA A CA 1
ATOM 5750 C C . ALA A 1 733 ? 102.531 122.953 112.329 1.00 123.43 733 ALA A C 1
ATOM 5751 O O . ALA A 1 733 ? 103.700 122.616 112.128 1.00 123.43 733 ALA A O 1
ATOM 5753 N N . MET A 1 734 ? 102.014 123.018 113.557 1.00 129.12 734 MET A N 1
ATOM 5754 C CA . MET A 1 734 ? 102.836 122.618 114.695 1.00 129.12 734 MET A CA 1
ATOM 5755 C C . MET A 1 734 ? 103.213 121.148 114.605 1.00 129.12 734 MET A C 1
ATOM 5756 O O . MET A 1 734 ? 104.368 120.774 114.865 1.00 129.12 734 MET A O 1
ATOM 5761 N N . LEU A 1 735 ? 102.256 120.298 114.229 1.00 120.84 735 LEU A N 1
ATOM 5762 C CA . LEU A 1 735 ? 102.557 118.878 114.107 1.00 120.84 735 LEU A CA 1
ATOM 5763 C C . LEU A 1 735 ? 103.673 118.645 113.101 1.00 120.84 735 LEU A C 1
ATOM 5764 O O . LEU A 1 735 ? 104.659 117.961 113.395 1.00 120.84 735 LEU A O 1
ATOM 5769 N N . GLY A 1 736 ? 103.544 119.231 111.911 1.00 124.76 736 GLY A N 1
ATOM 5770 C CA . GLY A 1 736 ? 104.551 119.049 110.886 1.00 124.76 736 GLY A CA 1
ATOM 5771 C C . GLY A 1 736 ? 105.887 119.649 111.256 1.00 124.76 736 GLY A C 1
ATOM 5772 O O . GLY A 1 736 ? 106.929 119.096 110.909 1.00 124.76 736 GLY A O 1
ATOM 5773 N N . PHE A 1 737 ? 105.882 120.773 111.969 1.00 123.82 737 PHE A N 1
ATOM 5774 C CA . PHE A 1 737 ? 107.138 121.394 112.364 1.00 123.82 737 PHE A CA 1
ATOM 5775 C C . PHE A 1 737 ? 107.908 120.502 113.323 1.00 123.82 737 PHE A C 1
ATOM 5776 O O . PHE A 1 737 ? 109.099 120.237 113.121 1.00 123.82 737 PHE A O 1
ATOM 5784 N N . VAL A 1 738 ? 107.244 120.018 114.372 1.00 118.53 738 VAL A N 1
ATOM 5785 C CA . VAL A 1 738 ? 107.930 119.128 115.303 1.00 118.53 738 VAL A CA 1
ATOM 5786 C C . VAL A 1 738 ? 108.353 117.847 114.597 1.00 118.53 738 VAL A C 1
ATOM 5787 O O . VAL A 1 738 ? 109.462 117.331 114.809 1.00 118.53 738 VAL A O 1
ATOM 5791 N N . SER A 1 739 ? 107.480 117.316 113.741 1.00 120.61 739 SER A N 1
ATOM 5792 C CA . SER A 1 739 ? 107.787 116.074 113.050 1.00 120.61 739 SER A CA 1
ATOM 5793 C C . SER A 1 739 ? 109.021 116.230 112.176 1.00 120.61 739 SER A C 1
ATOM 5794 O O . SER A 1 739 ? 109.906 115.370 112.172 1.00 120.61 739 SER A O 1
ATOM 5797 N N . GLY A 1 740 ? 109.102 117.335 111.435 1.00 125.70 740 GLY A N 1
ATOM 5798 C CA . GLY A 1 740 ? 110.270 117.586 110.615 1.00 125.70 740 GLY A CA 1
ATOM 5799 C C . GLY A 1 740 ? 111.519 117.828 111.430 1.00 125.70 740 GLY A C 1
ATOM 5800 O O . GLY A 1 740 ? 112.611 117.424 111.027 1.00 125.70 740 GLY A O 1
ATOM 5801 N N . LEU A 1 741 ? 111.383 118.483 112.582 1.00 122.37 741 LEU A N 1
ATOM 5802 C CA . LEU A 1 741 ? 112.542 118.670 113.444 1.00 122.37 741 LEU A CA 1
ATOM 5803 C C . LEU A 1 741 ? 113.119 117.332 113.876 1.00 122.37 741 LEU A C 1
ATOM 5804 O O . LEU A 1 741 ? 114.337 117.135 113.852 1.00 122.37 741 LEU A O 1
ATOM 5809 N N . VAL A 1 742 ? 112.257 116.396 114.269 1.00 120.26 742 VAL A N 1
ATOM 5810 C CA . VAL A 1 742 ? 112.744 115.072 114.645 1.00 120.26 742 VAL A CA 1
ATOM 5811 C C . VAL A 1 742 ? 113.318 114.347 113.432 1.00 120.26 742 VAL A C 1
ATOM 5812 O O . VAL A 1 742 ? 114.380 113.703 113.506 1.00 120.26 742 VAL A O 1
ATOM 5816 N N . ALA A 1 743 ? 112.631 114.445 112.294 1.00 124.67 743 ALA A N 1
ATOM 5817 C CA . ALA A 1 743 ? 113.088 113.765 111.093 1.00 124.67 743 ALA A CA 1
ATOM 5818 C C . ALA A 1 743 ? 114.451 114.267 110.655 1.00 124.67 743 ALA A C 1
ATOM 5819 O O . ALA A 1 743 ? 115.214 113.517 110.045 1.00 124.67 743 ALA A O 1
ATOM 5821 N N . ALA A 1 744 ? 114.773 115.525 110.948 1.00 128.59 744 ALA A N 1
ATOM 5822 C CA . ALA A 1 744 ? 116.092 116.039 110.600 1.00 128.59 744 ALA A CA 1
ATOM 5823 C C . ALA A 1 744 ? 117.181 115.232 111.287 1.00 128.59 744 ALA A C 1
ATOM 5824 O O . ALA A 1 744 ? 118.124 114.762 110.642 1.00 128.59 744 ALA A O 1
ATOM 5826 N N . ILE A 1 745 ? 117.051 115.039 112.597 1.00 128.18 745 ILE A N 1
ATOM 5827 C CA . ILE A 1 745 ? 118.039 114.259 113.330 1.00 128.18 745 ILE A CA 1
ATOM 5828 C C . ILE A 1 745 ? 118.074 112.831 112.816 1.00 128.18 745 ILE A C 1
ATOM 5829 O O . ILE A 1 745 ? 119.151 112.254 112.600 1.00 128.18 745 ILE A O 1
ATOM 5834 N N . GLY A 1 746 ? 116.900 112.231 112.619 1.00 129.89 746 GLY A N 1
ATOM 5835 C CA . GLY A 1 746 ? 116.878 110.850 112.162 1.00 129.89 746 GLY A CA 1
ATOM 5836 C C . GLY A 1 746 ? 117.572 110.675 110.825 1.00 129.89 746 GLY A C 1
ATOM 5837 O O . GLY A 1 746 ? 118.405 109.777 110.646 1.00 129.89 746 GLY A O 1
ATOM 5838 N N . ALA A 1 747 ? 117.247 111.547 109.872 1.00 135.71 747 ALA A N 1
ATOM 5839 C CA . ALA A 1 747 ? 117.841 111.473 108.547 1.00 135.71 747 ALA A CA 1
ATOM 5840 C C . ALA A 1 747 ? 119.333 111.736 108.604 1.00 135.71 747 ALA A C 1
ATOM 5841 O O . ALA A 1 747 ? 120.103 111.088 107.892 1.00 135.71 747 ALA A O 1
ATOM 5843 N N . GLU A 1 748 ? 119.764 112.680 109.441 1.00 140.45 748 GLU A N 1
ATOM 5844 C CA . GLU A 1 748 ? 121.191 112.941 109.561 1.00 140.45 748 GLU A CA 1
ATOM 5845 C C . GLU A 1 748 ? 121.926 111.698 110.031 1.00 140.45 748 GLU A C 1
ATOM 5846 O O . GLU A 1 748 ? 122.963 111.327 109.473 1.00 140.45 748 GLU A O 1
ATOM 5852 N N . THR A 1 749 ? 121.391 111.029 111.051 1.00 136.48 749 THR A N 1
ATOM 5853 C CA . THR A 1 749 ? 122.061 109.839 111.565 1.00 136.48 749 THR A CA 1
ATOM 5854 C C . THR A 1 749 ? 122.119 108.740 110.513 1.00 136.48 749 THR A C 1
ATOM 5855 O O . THR A 1 749 ? 123.185 108.161 110.251 1.00 136.48 749 THR A O 1
ATOM 5859 N N . ALA A 1 750 ? 120.974 108.437 109.899 1.00 135.57 750 ALA A N 1
ATOM 5860 C CA . ALA A 1 750 ? 120.947 107.365 108.914 1.00 135.57 750 ALA A CA 1
ATOM 5861 C C . ALA A 1 750 ? 121.866 107.678 107.746 1.00 135.57 750 ALA A C 1
ATOM 5862 O O . ALA A 1 750 ? 122.588 106.802 107.261 1.00 135.57 750 ALA A O 1
ATOM 5864 N N . LEU A 1 751 ? 121.854 108.927 107.287 1.00 138.56 751 LEU A N 1
ATOM 5865 C CA . LEU A 1 751 ? 122.697 109.331 106.176 1.00 138.56 751 LEU A CA 1
ATOM 5866 C C . LEU A 1 751 ? 124.167 109.211 106.530 1.00 138.56 751 LEU A C 1
ATOM 5867 O O . LEU A 1 751 ? 124.972 108.768 105.706 1.00 138.56 751 LEU A O 1
ATOM 5872 N N . ALA A 1 752 ? 124.542 109.618 107.742 1.00 141.35 752 ALA A N 1
ATOM 5873 C CA . ALA A 1 752 ? 125.936 109.515 108.144 1.00 141.35 752 ALA A CA 1
ATOM 5874 C C . ALA A 1 752 ? 126.391 108.067 108.128 1.00 141.35 752 ALA A C 1
ATOM 5875 O O . ALA A 1 752 ? 127.450 107.743 107.577 1.00 141.35 752 ALA A O 1
ATOM 5877 N N . VAL A 1 753 ? 125.584 107.172 108.699 1.00 139.33 753 VAL A N 1
ATOM 5878 C CA . VAL A 1 753 ? 125.970 105.763 108.707 1.00 139.33 753 VAL A CA 1
ATOM 5879 C C . VAL A 1 753 ? 126.057 105.224 107.287 1.00 139.33 753 VAL A C 1
ATOM 5880 O O . VAL A 1 753 ? 127.011 104.523 106.928 1.00 139.33 753 VAL A O 1
ATOM 5884 N N . LEU A 1 754 ? 125.068 105.551 106.454 1.00 141.74 754 LEU A N 1
ATOM 5885 C CA . LEU A 1 754 ? 125.040 105.033 105.092 1.00 141.74 754 LEU A CA 1
ATOM 5886 C C . LEU A 1 754 ? 126.250 105.497 104.300 1.00 141.74 754 LEU A C 1
ATOM 5887 O O . LEU A 1 754 ? 126.889 104.703 103.601 1.00 141.74 754 LEU A O 1
ATOM 5892 N N . GLN A 1 755 ? 126.583 106.782 104.399 1.00 148.68 755 GLN A N 1
ATOM 5893 C CA . GLN A 1 755 ? 127.744 107.297 103.691 1.00 148.68 755 GLN A CA 1
ATOM 5894 C C . GLN A 1 755 ? 129.025 106.665 104.209 1.00 148.68 755 GLN A C 1
ATOM 5895 O O . GLN A 1 755 ? 129.911 106.312 103.424 1.00 148.68 755 GLN A O 1
ATOM 5901 N N . ALA A 1 756 ? 129.142 106.504 105.526 1.00 148.81 756 ALA A N 1
ATOM 5902 C CA . ALA A 1 756 ? 130.365 105.944 106.076 1.00 148.81 756 ALA A CA 1
ATOM 5903 C C . ALA A 1 756 ? 130.499 104.457 105.796 1.00 148.81 756 ALA A C 1
ATOM 5904 O O . ALA A 1 756 ? 131.605 103.921 105.905 1.00 148.81 756 ALA A O 1
ATOM 5906 N N . LYS A 1 757 ? 129.414 103.775 105.441 1.00 149.17 757 LYS A N 1
ATOM 5907 C CA . LYS A 1 757 ? 129.475 102.330 105.276 1.00 149.17 757 LYS A CA 1
ATOM 5908 C C . LYS A 1 757 ? 129.220 101.842 103.859 1.00 149.17 757 LYS A C 1
ATOM 5909 O O . LYS A 1 757 ? 129.772 100.812 103.475 1.00 149.17 757 LYS A O 1
ATOM 5915 N N . VAL A 1 758 ? 128.408 102.540 103.071 1.00 149.57 758 VAL A N 1
ATOM 5916 C CA . VAL A 1 758 ? 127.983 102.059 101.758 1.00 149.57 758 VAL A CA 1
ATOM 5917 C C . VAL A 1 758 ? 128.572 102.902 100.632 1.00 149.57 758 VAL A C 1
ATOM 5918 O O . VAL A 1 758 ? 129.274 102.386 99.762 1.00 149.57 758 VAL A O 1
ATOM 5922 N N . PHE A 1 759 ? 128.288 104.199 100.624 1.00 151.65 759 PHE A N 1
ATOM 5923 C CA . PHE A 1 759 ? 128.665 105.047 99.504 1.00 151.65 759 PHE A CA 1
ATOM 5924 C C . PHE A 1 759 ? 130.000 105.752 99.702 1.00 151.65 759 PHE A C 1
ATOM 5925 O O . PHE A 1 759 ? 130.385 106.553 98.845 1.00 151.65 759 PHE A O 1
ATOM 5933 N N . ASP A 1 760 ? 130.704 105.461 100.796 1.00 161.69 760 ASP A N 1
ATOM 5934 C CA . ASP A 1 760 ? 132.051 105.970 101.083 1.00 161.69 760 ASP A CA 1
ATOM 5935 C C . ASP A 1 760 ? 132.209 107.436 100.688 1.00 161.69 760 ASP A C 1
ATOM 5936 O O . ASP A 1 760 ? 133.118 107.820 99.951 1.00 161.69 760 ASP A O 1
ATOM 5941 N N . PHE A 1 761 ? 131.302 108.264 101.194 1.00 158.61 761 PHE A N 1
ATOM 5942 C CA . PHE A 1 761 ? 131.401 109.695 100.999 1.00 158.61 761 PHE A CA 1
ATOM 5943 C C . PHE A 1 761 ? 131.568 110.389 102.343 1.00 158.61 761 PHE A C 1
ATOM 5944 O O . PHE A 1 761 ? 131.001 109.938 103.344 1.00 158.61 761 PHE A O 1
ATOM 5952 N N . PRO A 1 762 ? 132.337 111.472 102.406 1.00 158.75 762 PRO A N 1
ATOM 5953 C CA . PRO A 1 762 ? 132.477 112.195 103.673 1.00 158.75 762 PRO A CA 1
ATOM 5954 C C . PRO A 1 762 ? 131.138 112.757 104.122 1.00 158.75 762 PRO A C 1
ATOM 5955 O O . PRO A 1 762 ? 130.305 113.152 103.305 1.00 158.75 762 PRO A O 1
ATOM 5959 N N . TRP A 1 763 ? 130.932 112.782 105.433 1.00 156.53 763 TRP A N 1
ATOM 5960 C CA . TRP A 1 763 ? 129.693 113.270 106.020 1.00 156.53 763 TRP A CA 1
ATOM 5961 C C . TRP A 1 763 ? 129.944 114.601 106.712 1.00 156.53 763 TRP A C 1
ATOM 5962 O O . TRP A 1 763 ? 130.883 114.728 107.504 1.00 156.53 763 TRP A O 1
ATOM 5973 N N . GLU A 1 764 ? 129.103 115.588 106.411 1.00 165.47 764 GLU A N 1
ATOM 5974 C CA . GLU A 1 764 ? 129.195 116.907 107.011 1.00 165.47 764 GLU A CA 1
ATOM 5975 C C . GLU A 1 764 ? 127.826 117.288 107.560 1.00 165.47 764 GLU A C 1
ATOM 5976 O O . GLU A 1 764 ? 126.826 117.226 106.824 1.00 165.47 764 GLU A O 1
ATOM 5982 N N . PRO A 1 765 ? 127.731 117.679 108.826 1.00 168.79 765 PRO A N 1
ATOM 5983 C CA . PRO A 1 765 ? 126.430 118.089 109.372 1.00 168.79 765 PRO A CA 1
ATOM 5984 C C . PRO A 1 765 ? 125.904 119.342 108.692 1.00 168.79 765 PRO A C 1
ATOM 5985 O O . PRO A 1 765 ? 126.460 120.431 108.863 1.00 168.79 765 PRO A O 1
ATOM 5989 N N . ASP A 1 766 ? 124.830 119.201 107.923 1.00 165.23 766 ASP A N 1
ATOM 5990 C CA . ASP A 1 766 ? 124.296 120.293 107.114 1.00 165.23 766 ASP A CA 1
ATOM 5991 C C . ASP A 1 766 ? 123.148 120.949 107.868 1.00 165.23 766 ASP A C 1
ATOM 5992 O O . ASP A 1 766 ? 122.025 120.443 107.874 1.00 165.23 766 ASP A O 1
ATOM 5997 N N . TRP A 1 767 ? 123.431 122.094 108.487 1.00 165.77 767 TRP A N 1
ATOM 5998 C CA . TRP A 1 767 ? 122.385 122.850 109.159 1.00 165.77 767 TRP A CA 1
ATOM 5999 C C . TRP A 1 767 ? 121.319 123.337 108.187 1.00 165.77 767 TRP A C 1
ATOM 6000 O O . TRP A 1 767 ? 120.195 123.634 108.612 1.00 165.77 767 TRP A O 1
ATOM 6011 N N . ARG A 1 768 ? 121.645 123.431 106.896 1.00 159.21 768 ARG A N 1
ATOM 6012 C CA . ARG A 1 768 ? 120.629 123.789 105.915 1.00 159.21 768 ARG A CA 1
ATOM 6013 C C . ARG A 1 768 ? 119.482 122.792 105.940 1.00 159.21 768 ARG A C 1
ATOM 6014 O O . ARG A 1 768 ? 118.312 123.175 105.845 1.00 159.21 768 ARG A O 1
ATOM 6022 N N . LEU A 1 769 ? 119.799 121.506 106.079 1.00 151.74 769 LEU A N 1
ATOM 6023 C CA . LEU A 1 769 ? 118.750 120.513 106.259 1.00 151.74 769 LEU A CA 1
ATOM 6024 C C . LEU A 1 769 ? 117.959 120.783 107.531 1.00 151.74 769 LEU A C 1
ATOM 6025 O O . LEU A 1 769 ? 116.725 120.700 107.534 1.00 151.74 769 LEU A O 1
ATOM 6030 N N . TRP A 1 770 ? 118.657 121.120 108.619 1.00 151.93 770 TRP A N 1
ATOM 6031 C CA . TRP A 1 770 ? 117.984 121.403 109.880 1.00 151.93 770 TRP A CA 1
ATOM 6032 C C . TRP A 1 770 ? 116.989 122.540 109.745 1.00 151.93 770 TRP A C 1
ATOM 6033 O O . TRP A 1 770 ? 115.970 122.556 110.439 1.00 151.93 770 TRP A O 1
ATOM 6044 N N . ILE A 1 771 ? 117.277 123.512 108.886 1.00 146.36 771 ILE A N 1
ATOM 6045 C CA . ILE A 1 771 ? 116.371 124.641 108.748 1.00 146.36 771 ILE A CA 1
ATOM 6046 C C . ILE A 1 771 ? 115.353 124.439 107.633 1.00 146.36 771 ILE A C 1
ATOM 6047 O O . ILE A 1 771 ? 114.339 125.149 107.599 1.00 146.36 771 ILE A O 1
ATOM 6052 N N . VAL A 1 772 ? 115.583 123.491 106.733 1.00 141.01 772 VAL A N 1
ATOM 6053 C CA . VAL A 1 772 ? 114.678 123.284 105.611 1.00 141.01 772 VAL A CA 1
ATOM 6054 C C . VAL A 1 772 ? 113.612 122.254 105.939 1.00 141.01 772 VAL A C 1
ATOM 6055 O O . VAL A 1 772 ? 112.428 122.469 105.671 1.00 141.01 772 VAL A O 1
ATOM 6059 N N . LEU A 1 773 ? 114.009 121.121 106.514 1.00 134.05 773 LEU A N 1
ATOM 6060 C CA . LEU A 1 773 ? 113.056 120.031 106.713 1.00 134.05 773 LEU A CA 1
ATOM 6061 C C . LEU A 1 773 ? 111.877 120.416 107.596 1.00 134.05 773 LEU A C 1
ATOM 6062 O O . LEU A 1 773 ? 110.728 120.179 107.185 1.00 134.05 773 LEU A O 1
ATOM 6067 N N . PRO A 1 774 ? 112.061 121.002 108.784 1.00 131.78 774 PRO A N 1
ATOM 6068 C CA . PRO A 1 774 ? 110.885 121.297 109.619 1.00 131.78 774 PRO A CA 1
ATOM 6069 C C . PRO A 1 774 ? 109.934 122.298 108.992 1.00 131.78 774 PRO A C 1
ATOM 6070 O O . PRO A 1 774 ? 108.716 122.081 109.005 1.00 131.78 774 PRO A O 1
ATOM 6074 N N . CYS A 1 775 ? 110.453 123.401 108.452 1.00 140.37 775 CYS A N 1
ATOM 6075 C CA . CYS A 1 775 ? 109.573 124.406 107.867 1.00 140.37 775 CYS A CA 1
ATOM 6076 C C . CYS A 1 775 ? 108.807 123.840 106.682 1.00 140.37 775 CYS A C 1
ATOM 6077 O O . CYS A 1 775 ? 107.592 124.041 106.565 1.00 140.37 775 CYS A O 1
ATOM 6080 N N . SER A 1 776 ? 109.497 123.118 105.800 1.00 133.41 776 SER A N 1
ATOM 6081 C CA . SER A 1 776 ? 108.828 122.539 104.643 1.00 133.41 776 SER A CA 1
ATOM 6082 C C . SER A 1 776 ? 107.772 121.532 105.070 1.00 133.41 776 SER A C 1
ATOM 6083 O O . SER A 1 776 ? 106.666 121.511 104.519 1.00 133.41 776 SER A O 1
ATOM 6086 N N . GLY A 1 777 ? 108.094 120.686 106.046 1.00 129.82 777 GLY A N 1
ATOM 6087 C CA . GLY A 1 777 ? 107.117 119.716 106.504 1.00 129.82 777 GLY A CA 1
ATOM 6088 C C . GLY A 1 777 ? 105.894 120.374 107.108 1.00 129.82 777 GLY A C 1
ATOM 6089 O O . GLY A 1 777 ? 104.758 119.975 106.830 1.00 129.82 777 GLY A O 1
ATOM 6090 N N . ALA A 1 778 ? 106.108 121.395 107.936 1.00 125.52 778 ALA A N 1
ATOM 6091 C CA . ALA A 1 778 ? 104.985 122.108 108.527 1.00 125.52 778 ALA A CA 1
ATOM 6092 C C . ALA A 1 778 ? 104.123 122.743 107.451 1.00 125.52 778 ALA A C 1
ATOM 6093 O O . ALA A 1 778 ? 102.892 122.673 107.511 1.00 125.52 778 ALA A O 1
ATOM 6095 N N . LEU A 1 779 ? 104.752 123.353 106.448 1.00 125.46 779 LEU A N 1
ATOM 6096 C CA . LEU A 1 779 ? 103.984 123.969 105.376 1.00 125.46 779 LEU A CA 1
ATOM 6097 C C . LEU A 1 779 ? 103.167 122.932 104.621 1.00 125.46 779 LEU A C 1
ATOM 6098 O O . LEU A 1 779 ? 101.989 123.158 104.318 1.00 125.46 779 LEU A O 1
ATOM 6103 N N . LEU A 1 780 ? 103.774 121.788 104.309 1.00 119.73 780 LEU A N 1
ATOM 6104 C CA . LEU A 1 780 ? 103.065 120.764 103.553 1.00 119.73 780 LEU A CA 1
ATOM 6105 C C . LEU A 1 780 ? 101.863 120.252 104.331 1.00 119.73 780 LEU A C 1
ATOM 6106 O O . LEU A 1 780 ? 100.748 120.157 103.796 1.00 119.73 780 LEU A O 1
ATOM 6111 N N . LEU A 1 781 ? 102.071 119.922 105.604 1.00 120.92 781 LEU A N 1
ATOM 6112 C CA . LEU A 1 781 ? 100.970 119.406 106.404 1.00 120.92 781 LEU A CA 1
ATOM 6113 C C . LEU A 1 781 ? 99.876 120.449 106.561 1.00 120.92 781 LEU A C 1
ATOM 6114 O O . LEU A 1 781 ? 98.687 120.121 106.500 1.00 120.92 781 LEU A O 1
ATOM 6119 N N . SER A 1 782 ? 100.254 121.712 106.762 1.00 123.44 782 SER A N 1
ATOM 6120 C CA . SER A 1 782 ? 99.247 122.753 106.905 1.00 123.44 782 SER A CA 1
ATOM 6121 C C . SER A 1 782 ? 98.436 122.910 105.632 1.00 123.44 782 SER A C 1
ATOM 6122 O O . SER A 1 782 ? 97.213 123.064 105.684 1.00 123.44 782 SER A O 1
ATOM 6125 N N . LEU A 1 783 ? 99.098 122.878 104.478 1.00 117.40 783 LEU A N 1
ATOM 6126 C CA . LEU A 1 783 ? 98.376 122.984 103.218 1.00 117.40 783 LEU A CA 1
ATOM 6127 C C . LEU A 1 783 ? 97.373 121.851 103.073 1.00 117.40 783 LEU A C 1
ATOM 6128 O O . LEU A 1 783 ? 96.195 122.079 102.757 1.00 117.40 783 LEU A O 1
ATOM 6133 N N . PHE A 1 784 ? 97.823 120.618 103.305 1.00 118.19 784 PHE A N 1
ATOM 6134 C CA . PHE A 1 784 ? 96.931 119.474 103.148 1.00 118.19 784 PHE A CA 1
ATOM 6135 C C . PHE A 1 784 ? 95.754 119.568 104.108 1.00 118.19 784 PHE A C 1
ATOM 6136 O O . PHE A 1 784 ? 94.598 119.351 103.721 1.00 118.19 784 PHE A O 1
ATOM 6144 N N . GLY A 1 785 ? 96.034 119.899 105.367 1.00 118.68 785 GLY A N 1
ATOM 6145 C CA . GLY A 1 785 ? 94.972 119.985 106.349 1.00 118.68 785 GLY A CA 1
ATOM 6146 C C . GLY A 1 785 ? 93.968 121.067 106.020 1.00 118.68 785 GLY A C 1
ATOM 6147 O O . GLY A 1 785 ? 92.761 120.856 106.128 1.00 118.68 785 GLY A O 1
ATOM 6148 N N . GLY A 1 786 ? 94.451 122.236 105.606 1.00 119.22 786 GLY A N 1
ATOM 6149 C CA . GLY A 1 786 ? 93.538 123.301 105.244 1.00 119.22 786 GLY A CA 1
ATOM 6150 C C . GLY A 1 786 ? 92.648 122.917 104.083 1.00 119.22 786 GLY A C 1
ATOM 6151 O O . GLY A 1 786 ? 91.434 123.131 104.124 1.00 119.22 786 GLY A O 1
ATOM 6152 N N . TRP A 1 787 ? 93.232 122.321 103.043 1.00 118.88 787 TRP A N 1
ATOM 6153 C CA . TRP A 1 787 ? 92.424 121.940 101.891 1.00 118.88 787 TRP A CA 1
ATOM 6154 C C . TRP A 1 787 ? 91.370 120.915 102.278 1.00 118.88 787 TRP A C 1
ATOM 6155 O O . TRP A 1 787 ? 90.193 121.057 101.929 1.00 118.88 787 TRP A O 1
ATOM 6166 N N . LEU A 1 788 ? 91.766 119.881 103.019 1.00 114.80 788 LEU A N 1
ATOM 6167 C CA . LEU A 1 788 ? 90.806 118.832 103.342 1.00 114.80 788 LEU A CA 1
ATOM 6168 C C . LEU A 1 788 ? 89.730 119.336 104.295 1.00 114.80 788 LEU A C 1
ATOM 6169 O O . LEU A 1 788 ? 88.560 118.961 104.167 1.00 114.80 788 LEU A O 1
ATOM 6174 N N . GLY A 1 789 ? 90.095 120.190 105.249 1.00 118.51 789 GLY A N 1
ATOM 6175 C CA . GLY A 1 789 ? 89.093 120.756 106.135 1.00 118.51 789 GLY A CA 1
ATOM 6176 C C . GLY A 1 789 ? 88.111 121.646 105.402 1.00 118.51 789 GLY A C 1
ATOM 6177 O O . GLY A 1 789 ? 86.906 121.605 105.666 1.00 118.51 789 GLY A O 1
ATOM 6178 N N . ALA A 1 790 ? 88.608 122.463 104.471 1.00 121.51 790 ALA A N 1
ATOM 6179 C CA . ALA A 1 790 ? 87.712 123.289 103.673 1.00 121.51 790 ALA A CA 1
ATOM 6180 C C . ALA A 1 790 ? 86.782 122.424 102.837 1.00 121.51 790 ALA A C 1
ATOM 6181 O O . ALA A 1 790 ? 85.599 122.744 102.678 1.00 121.51 790 ALA A O 1
ATOM 6183 N N . ARG A 1 791 ? 87.300 121.324 102.294 1.00 123.16 791 ARG A N 1
ATOM 6184 C CA . ARG A 1 791 ? 86.445 120.407 101.550 1.00 123.16 791 ARG A CA 1
ATOM 6185 C C . ARG A 1 791 ? 85.376 119.804 102.449 1.00 123.16 791 ARG A C 1
ATOM 6186 O O . ARG A 1 791 ? 84.215 119.677 102.045 1.00 123.16 791 ARG A O 1
ATOM 6194 N N . LEU A 1 792 ? 85.743 119.438 103.675 1.00 114.27 792 LEU A N 1
ATOM 6195 C CA . LEU A 1 792 ? 84.795 118.762 104.552 1.00 114.27 792 LEU A CA 1
ATOM 6196 C C . LEU A 1 792 ? 83.709 119.705 105.045 1.00 114.27 792 LEU A C 1
ATOM 6197 O O . LEU A 1 792 ? 82.529 119.340 105.067 1.00 114.27 792 LEU A O 1
ATOM 6202 N N . VAL A 1 793 ? 84.084 120.916 105.458 1.00 120.50 793 VAL A N 1
ATOM 6203 C CA . VAL A 1 793 ? 83.112 121.798 106.094 1.00 120.50 793 VAL A CA 1
ATOM 6204 C C . VAL A 1 793 ? 82.020 122.209 105.118 1.00 120.50 793 VAL A C 1
ATOM 6205 O O . VAL A 1 793 ? 80.889 122.492 105.529 1.00 120.50 793 VAL A O 1
ATOM 6209 N N . LYS A 1 794 ? 82.321 122.245 103.825 1.00 125.28 794 LYS A N 1
ATOM 6210 C CA . LYS A 1 794 ? 81.300 122.572 102.842 1.00 125.28 794 LYS A CA 1
ATOM 6211 C C . LYS A 1 794 ? 80.212 121.511 102.857 1.00 125.28 794 LYS A C 1
ATOM 6212 O O . LYS A 1 794 ? 80.475 120.330 103.096 1.00 125.28 794 LYS A O 1
ATOM 6218 N N . GLY A 1 795 ? 78.982 121.938 102.616 1.00 127.47 795 GLY A N 1
ATOM 6219 C CA . GLY A 1 795 ? 77.838 121.059 102.631 1.00 127.47 795 GLY A CA 1
ATOM 6220 C C . GLY A 1 795 ? 76.738 121.614 103.502 1.00 127.47 795 GLY A C 1
ATOM 6221 O O . GLY A 1 795 ? 76.839 122.700 104.069 1.00 127.47 795 GLY A O 1
ATOM 6222 N N . LYS A 1 796 ? 75.666 120.839 103.609 1.00 131.54 796 LYS A N 1
ATOM 6223 C CA . LYS A 1 796 ? 74.502 121.241 104.378 1.00 131.54 796 LYS A CA 1
ATOM 6224 C C . LYS A 1 796 ? 74.053 120.094 105.266 1.00 131.54 796 LYS A C 1
ATOM 6225 O O . LYS A 1 796 ? 74.315 118.924 104.976 1.00 131.54 796 LYS A O 1
ATOM 6231 N N . ALA A 1 797 ? 73.371 120.449 106.355 1.00 137.31 797 ALA A N 1
ATOM 6232 C CA . ALA A 1 797 ? 72.882 119.484 107.335 1.00 137.31 797 ALA A CA 1
ATOM 6233 C C . ALA A 1 797 ? 74.021 118.620 107.871 1.00 137.31 797 ALA A C 1
ATOM 6234 O O . ALA A 1 797 ? 73.903 117.400 107.996 1.00 137.31 797 ALA A O 1
ATOM 6236 N N . LEU A 1 798 ? 75.140 119.273 108.189 1.00 128.91 798 LEU A N 1
ATOM 6237 C CA . LEU A 1 798 ? 76.294 118.546 108.702 1.00 128.91 798 LEU A CA 1
ATOM 6238 C C . LEU A 1 798 ? 75.971 117.836 110.005 1.00 128.91 798 LEU A C 1
ATOM 6239 O O . LEU A 1 798 ? 76.571 116.800 110.312 1.00 128.91 798 LEU A O 1
ATOM 6244 N N . PHE A 1 799 ? 75.023 118.369 110.776 1.00 131.88 799 PHE A N 1
ATOM 6245 C CA . PHE A 1 799 ? 74.667 117.748 112.046 1.00 131.88 799 PHE A CA 1
ATOM 6246 C C . PHE A 1 799 ? 74.160 116.331 111.842 1.00 131.88 799 PHE A C 1
ATOM 6247 O O . PHE A 1 799 ? 74.294 115.483 112.730 1.00 131.88 799 PHE A O 1
ATOM 6255 N N . ARG A 1 800 ? 73.562 116.056 110.685 1.00 136.48 800 ARG A N 1
ATOM 6256 C CA . ARG A 1 800 ? 73.081 114.709 110.421 1.00 136.48 800 ARG A CA 1
ATOM 6257 C C . ARG A 1 800 ? 74.219 113.739 110.161 1.00 136.48 800 ARG A C 1
ATOM 6258 O O . ARG A 1 800 ? 74.056 112.536 110.384 1.00 136.48 800 ARG A O 1
ATOM 6266 N N . GLN A 1 801 ? 75.365 114.230 109.701 1.00 135.60 801 GLN A N 1
ATOM 6267 C CA . GLN A 1 801 ? 76.510 113.370 109.447 1.00 135.60 801 GLN A CA 1
ATOM 6268 C C . GLN A 1 801 ? 77.314 113.079 110.702 1.00 135.60 801 GLN A C 1
ATOM 6269 O O . GLN A 1 801 ? 78.292 112.329 110.631 1.00 135.60 801 GLN A O 1
ATOM 6275 N N . PHE A 1 802 ? 76.928 113.653 111.840 1.00 131.45 802 PHE A N 1
ATOM 6276 C CA . PHE A 1 802 ? 77.651 113.398 113.079 1.00 131.45 802 PHE A CA 1
ATOM 6277 C C . PHE A 1 802 ? 77.582 111.929 113.461 1.00 131.45 802 PHE A C 1
ATOM 6278 O O . PHE A 1 802 ? 78.564 111.358 113.946 1.00 131.45 802 PHE A O 1
ATOM 6286 N N . ALA A 1 803 ? 76.423 111.303 113.258 1.00 141.67 803 ALA A N 1
ATOM 6287 C CA . ALA A 1 803 ? 76.256 109.902 113.618 1.00 141.67 803 ALA A CA 1
ATOM 6288 C C . ALA A 1 803 ? 77.179 108.987 112.828 1.00 141.67 803 ALA A C 1
ATOM 6289 O O . ALA A 1 803 ? 77.439 107.862 113.266 1.00 141.67 803 ALA A O 1
ATOM 6291 N N . GLY A 1 804 ? 77.670 109.436 111.679 1.00 154.22 804 GLY A N 1
ATOM 6292 C CA . GLY A 1 804 ? 78.582 108.641 110.880 1.00 154.22 804 GLY A CA 1
ATOM 6293 C C . GLY A 1 804 ? 80.036 108.940 111.182 1.00 154.22 804 GLY A C 1
ATOM 6294 O O . GLY A 1 804 ? 80.348 109.861 111.935 1.00 154.22 804 GLY A O 1
ATOM 6296 N N . ALA B 2 17 ? 63.882 76.145 136.519 1.00 165.26 3 ALA B N 1
ATOM 6297 C CA . ALA B 2 17 ? 64.310 77.179 137.453 1.00 165.26 3 ALA B CA 1
ATOM 6298 C C . ALA B 2 17 ? 63.117 77.966 137.973 1.00 165.26 3 ALA B C 1
ATOM 6299 O O . ALA B 2 17 ? 62.506 78.738 137.235 1.00 165.26 3 ALA B O 1
ATOM 6301 N N . GLU B 2 18 ? 62.781 77.761 139.247 1.00 163.55 4 GLU B N 1
ATOM 6302 C CA . GLU B 2 18 ? 61.682 78.511 139.842 1.00 163.55 4 GLU B CA 1
ATOM 6303 C C . GLU B 2 18 ? 61.992 80.002 139.867 1.00 163.55 4 GLU B C 1
ATOM 6304 O O . GLU B 2 18 ? 61.194 80.823 139.400 1.00 163.55 4 GLU B O 1
ATOM 6310 N N . ASN B 2 19 ? 63.157 80.369 140.392 1.00 151.83 5 ASN B N 1
ATOM 6311 C CA . ASN B 2 19 ? 63.600 81.756 140.424 1.00 151.83 5 ASN B CA 1
ATOM 6312 C C . ASN B 2 19 ? 64.586 81.966 139.283 1.00 151.83 5 ASN B C 1
ATOM 6313 O O . ASN B 2 19 ? 65.684 81.402 139.286 1.00 151.83 5 ASN B O 1
ATOM 6318 N N . ILE B 2 20 ? 64.188 82.778 138.307 1.00 140.73 6 ILE B N 1
ATOM 6319 C CA . ILE B 2 20 ? 65.029 82.990 137.137 1.00 140.73 6 ILE B CA 1
ATOM 6320 C C . ILE B 2 20 ? 66.263 83.797 137.503 1.00 140.73 6 ILE B C 1
ATOM 6321 O O . ILE B 2 20 ? 67.380 83.470 137.089 1.00 140.73 6 ILE B O 1
ATOM 6326 N N . VAL B 2 21 ? 66.088 84.858 138.281 1.00 134.13 7 VAL B N 1
ATOM 6327 C CA . VAL B 2 21 ? 67.164 85.783 138.603 1.00 134.13 7 VAL B CA 1
ATOM 6328 C C . VAL B 2 21 ? 67.365 85.787 140.107 1.00 134.13 7 VAL B C 1
ATOM 6329 O O . VAL B 2 21 ? 66.413 85.999 140.865 1.00 134.13 7 VAL B O 1
ATOM 6333 N N . GLU B 2 22 ? 68.603 85.561 140.536 1.00 145.78 8 GLU B N 1
ATOM 6334 C CA . GLU B 2 22 ? 68.953 85.536 141.949 1.00 145.78 8 GLU B CA 1
ATOM 6335 C C . GLU B 2 22 ? 70.177 86.408 142.166 1.00 145.78 8 GLU B C 1
ATOM 6336 O O . GLU B 2 22 ? 71.215 86.190 141.535 1.00 145.78 8 GLU B O 1
ATOM 6342 N N . VAL B 2 23 ? 70.058 87.383 143.060 1.00 147.16 9 VAL B N 1
ATOM 6343 C CA . VAL B 2 23 ? 71.138 88.304 143.385 1.00 147.16 9 VAL B CA 1
ATOM 6344 C C . VAL B 2 23 ? 71.381 88.234 144.881 1.00 147.16 9 VAL B C 1
ATOM 6345 O O . VAL B 2 23 ? 70.428 88.244 145.667 1.00 147.16 9 VAL B O 1
ATOM 6349 N N . HIS B 2 24 ? 72.648 88.166 145.276 1.00 151.72 10 HIS B N 1
ATOM 6350 C CA . HIS B 2 24 ? 72.994 88.010 146.684 1.00 151.72 10 HIS B CA 1
ATOM 6351 C C . HIS B 2 24 ? 74.153 88.931 147.028 1.00 151.72 10 HIS B C 1
ATOM 6352 O O . HIS B 2 24 ? 75.290 88.673 146.625 1.00 151.72 10 HIS B O 1
ATOM 6359 N N . HIS B 2 25 ? 73.857 89.979 147.795 1.00 152.68 11 HIS B N 1
ATOM 6360 C CA . HIS B 2 25 ? 74.837 90.936 148.311 1.00 152.68 11 HIS B CA 1
ATOM 6361 C C . HIS B 2 25 ? 75.881 91.284 147.254 1.00 152.68 11 HIS B C 1
ATOM 6362 O O . HIS B 2 25 ? 77.071 90.996 147.380 1.00 152.68 11 HIS B O 1
ATOM 6369 N N . LEU B 2 26 ? 75.398 91.903 146.185 1.00 150.37 12 LEU B N 1
ATOM 6370 C CA . LEU B 2 26 ? 76.229 92.284 145.056 1.00 150.37 12 LEU B CA 1
ATOM 6371 C C . LEU B 2 26 ? 76.633 93.745 145.177 1.00 150.37 12 LEU B C 1
ATOM 6372 O O . LEU B 2 26 ? 75.777 94.619 145.338 1.00 150.37 12 LEU B O 1
ATOM 6377 N N . LYS B 2 27 ? 77.930 94.006 145.080 1.00 151.10 13 LYS B N 1
ATOM 6378 C CA . LYS B 2 27 ? 78.460 95.356 145.150 1.00 151.10 13 LYS B CA 1
ATOM 6379 C C . LYS B 2 27 ? 79.289 95.649 143.910 1.00 151.10 13 LYS B C 1
ATOM 6380 O O . LYS B 2 27 ? 79.910 94.754 143.330 1.00 151.10 13 LYS B O 1
ATOM 6386 N N . LYS B 2 28 ? 79.292 96.917 143.513 1.00 144.85 14 LYS B N 1
ATOM 6387 C CA . LYS B 2 28 ? 79.960 97.343 142.293 1.00 144.85 14 LYS B CA 1
ATOM 6388 C C . LYS B 2 28 ? 80.395 98.789 142.442 1.00 144.85 14 LYS B C 1
ATOM 6389 O O . LYS B 2 28 ? 79.585 99.647 142.803 1.00 144.85 14 LYS B O 1
ATOM 6395 N N . SER B 2 29 ? 81.666 99.048 142.155 1.00 151.03 15 SER B N 1
ATOM 6396 C CA . SER B 2 29 ? 82.225 100.389 142.189 1.00 151.03 15 SER B CA 1
ATOM 6397 C C . SER B 2 29 ? 83.072 100.604 140.945 1.00 151.03 15 SER B C 1
ATOM 6398 O O . SER B 2 29 ? 83.570 99.656 140.337 1.00 151.03 15 SER B O 1
ATOM 6401 N N . VAL B 2 30 ? 83.234 101.870 140.570 1.00 152.15 16 VAL B N 1
ATOM 6402 C CA . VAL B 2 30 ? 83.961 102.231 139.363 1.00 152.15 16 VAL B CA 1
ATOM 6403 C C . VAL B 2 30 ? 84.990 103.298 139.701 1.00 152.15 16 VAL B C 1
ATOM 6404 O O . VAL B 2 30 ? 84.902 103.981 140.723 1.00 152.15 16 VAL B O 1
ATOM 6408 N N . GLY B 2 31 ? 85.977 103.432 138.826 1.00 168.68 17 GLY B N 1
ATOM 6409 C CA . GLY B 2 31 ? 87.032 104.403 139.013 1.00 168.68 17 GLY B CA 1
ATOM 6410 C C . GLY B 2 31 ? 88.179 103.860 139.848 1.00 168.68 17 GLY B C 1
ATOM 6411 O O . GLY B 2 31 ? 88.048 102.891 140.592 1.00 168.68 17 GLY B O 1
ATOM 6412 N N . GLN B 2 32 ? 89.328 104.517 139.722 1.00 181.05 18 GLN B N 1
ATOM 6413 C CA . GLN B 2 32 ? 90.547 104.084 140.385 1.00 181.05 18 GLN B CA 1
ATOM 6414 C C . GLN B 2 32 ? 91.157 105.241 141.158 1.00 181.05 18 GLN B C 1
ATOM 6415 O O . GLN B 2 32 ? 90.989 106.410 140.798 1.00 181.05 18 GLN B O 1
ATOM 6421 N N . GLY B 2 33 ? 91.878 104.896 142.221 1.00 185.65 19 GLY B N 1
ATOM 6422 C CA . GLY B 2 33 ? 92.513 105.905 143.048 1.00 185.65 19 GLY B CA 1
ATOM 6423 C C . GLY B 2 33 ? 91.491 106.849 143.642 1.00 185.65 19 GLY B C 1
ATOM 6424 O O . GLY B 2 33 ? 90.432 106.438 144.124 1.00 185.65 19 GLY B O 1
ATOM 6425 N N . GLU B 2 34 ? 91.809 108.144 143.601 1.00 185.24 20 GLU B N 1
ATOM 6426 C CA . GLU B 2 34 ? 90.864 109.147 144.072 1.00 185.24 20 GLU B CA 1
ATOM 6427 C C . GLU B 2 34 ? 89.603 109.166 143.220 1.00 185.24 20 GLU B C 1
ATOM 6428 O O . GLU B 2 34 ? 88.527 109.522 143.711 1.00 185.24 20 GLU B O 1
ATOM 6434 N N . HIS B 2 35 ? 89.712 108.778 141.956 1.00 182.86 21 HIS B N 1
ATOM 6435 C CA . HIS B 2 35 ? 88.574 108.768 141.051 1.00 182.86 21 HIS B CA 1
ATOM 6436 C C . HIS B 2 35 ? 87.645 107.588 141.275 1.00 182.86 21 HIS B C 1
ATOM 6437 O O . HIS B 2 35 ? 86.731 107.381 140.472 1.00 182.86 21 HIS B O 1
ATOM 6444 N N . GLU B 2 36 ? 87.852 106.814 142.334 1.00 176.24 22 GLU B N 1
ATOM 6445 C CA . GLU B 2 36 ? 86.979 105.687 142.615 1.00 176.24 22 GLU B CA 1
ATOM 6446 C C . GLU B 2 36 ? 85.567 106.178 142.907 1.00 176.24 22 GLU B C 1
ATOM 6447 O O . GLU B 2 36 ? 85.358 107.312 143.344 1.00 176.24 22 GLU B O 1
ATOM 6453 N N . LEU B 2 37 ? 84.589 105.318 142.641 1.00 152.36 23 LEU B N 1
ATOM 6454 C CA . LEU B 2 37 ? 83.192 105.692 142.835 1.00 152.36 23 LEU B CA 1
ATOM 6455 C C . LEU B 2 37 ? 82.374 104.427 143.012 1.00 152.36 23 LEU B C 1
ATOM 6456 O O . LEU B 2 37 ? 82.367 103.567 142.126 1.00 152.36 23 LEU B O 1
ATOM 6461 N N . SER B 2 38 ? 81.689 104.316 144.143 1.00 146.35 24 SER B N 1
ATOM 6462 C CA . SER B 2 38 ? 80.841 103.168 144.420 1.00 146.35 24 SER B CA 1
ATOM 6463 C C . SER B 2 38 ? 79.435 103.419 143.899 1.00 146.35 24 SER B C 1
ATOM 6464 O O . SER B 2 38 ? 78.941 104.548 143.930 1.00 146.35 24 SER B O 1
ATOM 6467 N N . ILE B 2 39 ? 78.797 102.359 143.415 1.00 136.23 25 ILE B N 1
ATOM 6468 C CA . ILE B 2 39 ? 77.449 102.464 142.874 1.00 136.23 25 ILE B CA 1
ATOM 6469 C C . ILE B 2 39 ? 76.520 101.519 143.618 1.00 136.23 25 ILE B C 1
ATOM 6470 O O . ILE B 2 39 ? 75.513 101.943 144.192 1.00 136.23 25 ILE B O 1
ATOM 6475 N N . LEU B 2 40 ? 76.846 100.233 143.607 1.00 139.43 26 LEU B N 1
ATOM 6476 C CA . LEU B 2 40 ? 76.033 99.212 144.247 1.00 139.43 26 LEU B CA 1
ATOM 6477 C C . LEU B 2 40 ? 76.725 98.750 145.516 1.00 139.43 26 LEU B C 1
ATOM 6478 O O . LEU B 2 40 ? 77.923 98.461 145.499 1.00 139.43 26 LEU B O 1
ATOM 6483 N N . THR B 2 41 ? 75.965 98.656 146.602 1.00 153.07 27 THR B N 1
ATOM 6484 C CA . THR B 2 41 ? 76.545 98.349 147.901 1.00 153.07 27 THR B CA 1
ATOM 6485 C C . THR B 2 41 ? 75.874 97.143 148.540 1.00 153.07 27 THR B C 1
ATOM 6486 O O . THR B 2 41 ? 75.439 97.208 149.693 1.00 153.07 27 THR B O 1
ATOM 6490 N N . GLY B 2 42 ? 75.768 96.048 147.799 1.00 154.16 28 GLY B N 1
ATOM 6491 C CA . GLY B 2 42 ? 75.161 94.853 148.344 1.00 154.16 28 GLY B CA 1
ATOM 6492 C C . GLY B 2 42 ? 73.686 94.795 148.021 1.00 154.16 28 GLY B C 1
ATOM 6493 O O . GLY B 2 42 ? 72.888 95.527 148.611 1.00 154.16 28 GLY B O 1
ATOM 6494 N N . VAL B 2 43 ? 73.309 93.936 147.081 1.00 150.72 29 VAL B N 1
ATOM 6495 C CA . VAL B 2 43 ? 71.930 93.829 146.631 1.00 150.72 29 VAL B CA 1
ATOM 6496 C C . VAL B 2 43 ? 71.480 92.386 146.782 1.00 150.72 29 VAL B C 1
ATOM 6497 O O . VAL B 2 43 ? 72.197 91.463 146.380 1.00 150.72 29 VAL B O 1
ATOM 6501 N N . GLU B 2 44 ? 70.306 92.193 147.372 1.00 155.36 30 GLU B N 1
ATOM 6502 C CA . GLU B 2 44 ? 69.667 90.888 147.453 1.00 155.36 30 GLU B CA 1
ATOM 6503 C C . GLU B 2 44 ? 68.375 90.949 146.657 1.00 155.36 30 GLU B C 1
ATOM 6504 O O . GLU B 2 44 ? 67.523 91.803 146.922 1.00 155.36 30 GLU B O 1
ATOM 6510 N N . LEU B 2 45 ? 68.230 90.050 145.689 1.00 138.22 31 LEU B N 1
ATOM 6511 C CA . LEU B 2 45 ? 67.048 90.044 144.839 1.00 138.22 31 LEU B CA 1
ATOM 6512 C C . LEU B 2 45 ? 66.789 88.636 144.334 1.00 138.22 31 LEU B C 1
ATOM 6513 O O . LEU B 2 45 ? 67.713 87.956 143.879 1.00 138.22 31 LEU B O 1
ATOM 6518 N N . VAL B 2 46 ? 65.534 88.207 144.420 1.00 130.01 32 VAL B N 1
ATOM 6519 C CA . VAL B 2 46 ? 65.089 86.932 143.879 1.00 130.01 32 VAL B CA 1
ATOM 6520 C C . VAL B 2 46 ? 63.879 87.200 143.000 1.00 130.01 32 VAL B C 1
ATOM 6521 O O . VAL B 2 46 ? 62.931 87.864 143.433 1.00 130.01 32 VAL B O 1
ATOM 6525 N N . VAL B 2 47 ? 63.906 86.691 141.775 1.00 138.40 33 VAL B N 1
ATOM 6526 C CA . VAL B 2 47 ? 62.882 86.992 140.783 1.00 138.40 33 VAL B CA 1
ATOM 6527 C C . VAL B 2 47 ? 62.219 85.684 140.382 1.00 138.40 33 VAL B C 1
ATOM 6528 O O . VAL B 2 47 ? 62.755 84.931 139.563 1.00 138.40 33 VAL B O 1
ATOM 6532 N N . LYS B 2 48 ? 61.033 85.431 140.924 1.00 151.13 34 LYS B N 1
ATOM 6533 C CA . LYS B 2 48 ? 60.293 84.230 140.570 1.00 151.13 34 LYS B CA 1
ATOM 6534 C C . LYS B 2 48 ? 59.886 84.269 139.104 1.00 151.13 34 LYS B C 1
ATOM 6535 O O . LYS B 2 48 ? 59.708 85.337 138.514 1.00 151.13 34 LYS B O 1
ATOM 6541 N N . ARG B 2 49 ? 59.746 83.086 138.515 1.00 152.92 35 ARG B N 1
ATOM 6542 C CA . ARG B 2 49 ? 59.450 82.993 137.093 1.00 152.92 35 ARG B CA 1
ATOM 6543 C C . ARG B 2 49 ? 58.078 83.575 136.777 1.00 152.92 35 ARG B C 1
ATOM 6544 O O . ARG B 2 49 ? 57.116 83.387 137.524 1.00 152.92 35 ARG B O 1
ATOM 6552 N N . GLY B 2 50 ? 57.996 84.292 135.660 1.00 148.91 36 GLY B N 1
ATOM 6553 C CA . GLY B 2 50 ? 56.747 84.856 135.205 1.00 148.91 36 GLY B CA 1
ATOM 6554 C C . GLY B 2 50 ? 56.345 86.156 135.861 1.00 148.91 36 GLY B C 1
ATOM 6555 O O . GLY B 2 50 ? 55.301 86.712 135.502 1.00 148.91 36 GLY B O 1
ATOM 6556 N N . GLU B 2 51 ? 57.132 86.665 136.801 1.00 156.05 37 GLU B N 1
ATOM 6557 C CA . GLU B 2 51 ? 56.766 87.894 137.481 1.00 156.05 37 GLU B CA 1
ATOM 6558 C C . GLU B 2 51 ? 57.116 89.109 136.630 1.00 156.05 37 GLU B C 1
ATOM 6559 O O . GLU B 2 51 ? 57.864 89.025 135.655 1.00 156.05 37 GLU B O 1
ATOM 6565 N N . THR B 2 52 ? 56.546 90.249 137.008 1.00 149.85 38 THR B N 1
ATOM 6566 C CA . THR B 2 52 ? 56.809 91.521 136.348 1.00 149.85 38 THR B CA 1
ATOM 6567 C C . THR B 2 52 ? 57.248 92.525 137.398 1.00 149.85 38 THR B C 1
ATOM 6568 O O . THR B 2 52 ? 56.468 92.876 138.291 1.00 149.85 38 THR B O 1
ATOM 6572 N N . ILE B 2 53 ? 58.487 92.991 137.291 1.00 135.63 39 ILE B N 1
ATOM 6573 C CA . ILE B 2 53 ? 59.061 93.905 138.266 1.00 135.63 39 ILE B CA 1
ATOM 6574 C C . ILE B 2 53 ? 59.584 95.135 137.548 1.00 135.63 39 ILE B C 1
ATOM 6575 O O . ILE B 2 53 ? 60.204 95.033 136.485 1.00 135.63 39 ILE B O 1
ATOM 6580 N N . ALA B 2 54 ? 59.321 96.299 138.127 1.00 135.90 40 ALA B N 1
ATOM 6581 C CA . ALA B 2 54 ? 59.753 97.571 137.575 1.00 135.90 40 ALA B CA 1
ATOM 6582 C C . ALA B 2 54 ? 60.672 98.258 138.570 1.00 135.90 40 ALA B C 1
ATOM 6583 O O . ALA B 2 54 ? 60.327 98.399 139.748 1.00 135.90 40 ALA B O 1
ATOM 6585 N N . LEU B 2 55 ? 61.831 98.687 138.091 1.00 132.77 41 LEU B N 1
ATOM 6586 C CA . LEU B 2 55 ? 62.819 99.361 138.916 1.00 132.77 41 LEU B CA 1
ATOM 6587 C C . LEU B 2 55 ? 62.691 100.861 138.718 1.00 132.77 41 LEU B C 1
ATOM 6588 O O . LEU B 2 55 ? 62.577 101.334 137.585 1.00 132.77 41 LEU B O 1
ATOM 6593 N N . VAL B 2 56 ? 62.699 101.602 139.819 1.00 136.76 42 VAL B N 1
ATOM 6594 C CA . VAL B 2 56 ? 62.607 103.051 139.773 1.00 136.76 42 VAL B CA 1
ATOM 6595 C C . VAL B 2 56 ? 63.732 103.634 140.612 1.00 136.76 42 VAL B C 1
ATOM 6596 O O . VAL B 2 56 ? 64.333 102.958 141.450 1.00 136.76 42 VAL B O 1
ATOM 6600 N N . GLY B 2 57 ? 64.021 104.899 140.361 1.00 136.49 43 GLY B N 1
ATOM 6601 C CA . GLY B 2 57 ? 65.053 105.595 141.099 1.00 136.49 43 GLY B CA 1
ATOM 6602 C C . GLY B 2 57 ? 65.440 106.874 140.402 1.00 136.49 43 GLY B C 1
ATOM 6603 O O . GLY B 2 57 ? 65.075 107.128 139.256 1.00 136.49 43 GLY B O 1
ATOM 6604 N N . GLU B 2 58 ? 66.204 107.686 141.123 1.00 142.98 44 GLU B N 1
ATOM 6605 C CA . GLU B 2 58 ? 66.654 108.952 140.579 1.00 142.98 44 GLU B CA 1
ATOM 6606 C C . GLU B 2 58 ? 67.747 108.721 139.543 1.00 142.98 44 GLU B C 1
ATOM 6607 O O . GLU B 2 58 ? 68.323 107.636 139.434 1.00 142.98 44 GLU B O 1
ATOM 6613 N N . SER B 2 59 ? 68.028 109.762 138.768 1.00 136.24 45 SER B N 1
ATOM 6614 C CA . SER B 2 59 ? 69.093 109.676 137.783 1.00 136.24 45 SER B CA 1
ATOM 6615 C C . SER B 2 59 ? 70.430 109.466 138.474 1.00 136.24 45 SER B C 1
ATOM 6616 O O . SER B 2 59 ? 70.684 110.011 139.549 1.00 136.24 45 SER B O 1
ATOM 6619 N N . GLY B 2 60 ? 71.286 108.664 137.854 1.00 136.20 46 GLY B N 1
ATOM 6620 C CA . GLY B 2 60 ? 72.575 108.403 138.453 1.00 136.20 46 GLY B CA 1
ATOM 6621 C C . GLY B 2 60 ? 72.535 107.490 139.652 1.00 136.20 46 GLY B C 1
ATOM 6622 O O . GLY B 2 60 ? 73.466 107.501 140.459 1.00 136.20 46 GLY B O 1
ATOM 6623 N N . SER B 2 61 ? 71.475 106.704 139.803 1.00 133.95 47 SER B N 1
ATOM 6624 C CA . SER B 2 61 ? 71.383 105.737 140.884 1.00 133.95 47 SER B CA 1
ATOM 6625 C C . SER B 2 61 ? 71.875 104.357 140.481 1.00 133.95 47 SER B C 1
ATOM 6626 O O . SER B 2 61 ? 71.880 103.451 141.318 1.00 133.95 47 SER B O 1
ATOM 6629 N N . GLY B 2 62 ? 72.279 104.173 139.229 1.00 121.65 48 GLY B N 1
ATOM 6630 C CA . GLY B 2 62 ? 72.860 102.919 138.800 1.00 121.65 48 GLY B CA 1
ATOM 6631 C C . GLY B 2 62 ? 71.894 101.893 138.260 1.00 121.65 48 GLY B C 1
ATOM 6632 O O . GLY B 2 62 ? 72.262 100.718 138.156 1.00 121.65 48 GLY B O 1
ATOM 6633 N N . LYS B 2 63 ? 70.675 102.293 137.902 1.00 120.24 49 LYS B N 1
ATOM 6634 C CA . LYS B 2 63 ? 69.697 101.326 137.416 1.00 120.24 49 LYS B CA 1
ATOM 6635 C C . LYS B 2 63 ? 70.201 100.624 136.165 1.00 120.24 49 LYS B C 1
ATOM 6636 O O . LYS B 2 63 ? 70.145 99.393 136.064 1.00 120.24 49 LYS B O 1
ATOM 6642 N N . SER B 2 64 ? 70.713 101.391 135.204 1.00 120.34 50 SER B N 1
ATOM 6643 C CA . SER B 2 64 ? 71.236 100.780 133.990 1.00 120.34 50 SER B CA 1
ATOM 6644 C C . SER B 2 64 ? 72.396 99.854 134.311 1.00 120.34 50 SER B C 1
ATOM 6645 O O . SER B 2 64 ? 72.541 98.792 133.698 1.00 120.34 50 SER B O 1
ATOM 6648 N N . THR B 2 65 ? 73.231 100.235 135.278 1.00 121.16 51 THR B N 1
ATOM 6649 C CA . THR B 2 65 ? 74.352 99.384 135.657 1.00 121.16 51 THR B CA 1
ATOM 6650 C C . THR B 2 65 ? 73.873 98.063 136.238 1.00 121.16 51 THR B C 1
ATOM 6651 O O . THR B 2 65 ? 74.382 96.995 135.876 1.00 121.16 51 THR B O 1
ATOM 6655 N N . LEU B 2 66 ? 72.890 98.110 137.136 1.00 114.19 52 LEU B N 1
ATOM 6656 C CA . LEU B 2 66 ? 72.371 96.871 137.701 1.00 114.19 52 LEU B CA 1
ATOM 6657 C C . LEU B 2 66 ? 71.750 96.004 136.621 1.00 114.19 52 LEU B C 1
ATOM 6658 O O . LEU B 2 66 ? 71.965 94.787 136.588 1.00 114.19 52 LEU B O 1
ATOM 6663 N N . LEU B 2 67 ? 70.981 96.616 135.724 1.00 114.47 53 LEU B N 1
ATOM 6664 C CA . LEU B 2 67 ? 70.354 95.843 134.662 1.00 114.47 53 LEU B CA 1
ATOM 6665 C C . LEU B 2 67 ? 71.402 95.187 133.779 1.00 114.47 53 LEU B C 1
ATOM 6666 O O . LEU B 2 67 ? 71.258 94.023 133.393 1.00 114.47 53 LEU B O 1
ATOM 6671 N N . ALA B 2 68 ? 72.471 95.912 133.460 1.00 115.25 54 ALA B N 1
ATOM 6672 C CA . ALA B 2 68 ? 73.542 95.324 132.670 1.00 115.25 54 ALA B CA 1
ATOM 6673 C C . ALA B 2 68 ? 74.197 94.176 133.415 1.00 115.25 54 ALA B C 1
ATOM 6674 O O . ALA B 2 68 ? 74.567 93.163 132.812 1.00 115.25 54 ALA B O 1
ATOM 6676 N N . ILE B 2 69 ? 74.353 94.318 134.730 1.00 117.10 55 ILE B N 1
ATOM 6677 C CA . ILE B 2 69 ? 74.950 93.252 135.524 1.00 117.10 55 ILE B CA 1
ATOM 6678 C C . ILE B 2 69 ? 74.097 91.996 135.454 1.00 117.10 55 ILE B C 1
ATOM 6679 O O . ILE B 2 69 ? 74.610 90.887 135.268 1.00 117.10 55 ILE B O 1
ATOM 6684 N N . LEU B 2 70 ? 72.780 92.153 135.591 1.00 109.19 56 LEU B N 1
ATOM 6685 C CA . LEU B 2 70 ? 71.906 90.990 135.678 1.00 109.19 56 LEU B CA 1
ATOM 6686 C C . LEU B 2 70 ? 71.942 90.152 134.413 1.00 109.19 56 LEU B C 1
ATOM 6687 O O . LEU B 2 70 ? 71.760 88.933 134.474 1.00 109.19 56 LEU B O 1
ATOM 6692 N N . ALA B 2 71 ? 72.173 90.774 133.265 1.00 113.43 57 ALA B N 1
ATOM 6693 C CA . ALA B 2 71 ? 72.237 90.032 132.016 1.00 113.43 57 ALA B CA 1
ATOM 6694 C C . ALA B 2 71 ? 73.615 89.456 131.747 1.00 113.43 57 ALA B C 1
ATOM 6695 O O . ALA B 2 71 ? 73.817 88.837 130.699 1.00 113.43 57 ALA B O 1
ATOM 6697 N N . GLY B 2 72 ? 74.566 89.652 132.652 1.00 125.31 58 GLY B N 1
ATOM 6698 C CA . GLY B 2 72 ? 75.905 89.158 132.446 1.00 125.31 58 GLY B CA 1
ATOM 6699 C C . GLY B 2 72 ? 76.774 90.026 131.570 1.00 125.31 58 GLY B C 1
ATOM 6700 O O . GLY B 2 72 ? 77.916 89.645 131.291 1.00 125.31 58 GLY B O 1
ATOM 6701 N N . LEU B 2 73 ? 76.278 91.180 131.129 1.00 126.85 59 LEU B N 1
ATOM 6702 C CA . LEU B 2 73 ? 77.077 92.061 130.293 1.00 126.85 59 LEU B CA 1
ATOM 6703 C C . LEU B 2 73 ? 78.197 92.739 131.061 1.00 126.85 59 LEU B C 1
ATOM 6704 O O . LEU B 2 73 ? 79.047 93.384 130.442 1.00 126.85 59 LEU B O 1
ATOM 6709 N N . ASP B 2 74 ? 78.213 92.621 132.383 1.00 142.38 60 ASP B N 1
ATOM 6710 C CA . ASP B 2 74 ? 79.275 93.186 133.197 1.00 142.38 60 ASP B CA 1
ATOM 6711 C C . ASP B 2 74 ? 79.392 92.360 134.467 1.00 142.38 60 ASP B C 1
ATOM 6712 O O . ASP B 2 74 ? 78.513 91.560 134.794 1.00 142.38 60 ASP B O 1
ATOM 6717 N N . ASP B 2 75 ? 80.496 92.554 135.180 1.00 154.05 61 ASP B N 1
ATOM 6718 C CA . ASP B 2 75 ? 80.769 91.820 136.406 1.00 154.05 61 ASP B CA 1
ATOM 6719 C C . ASP B 2 75 ? 81.012 92.799 137.542 1.00 154.05 61 ASP B C 1
ATOM 6720 O O . ASP B 2 75 ? 81.809 93.731 137.404 1.00 154.05 61 ASP B O 1
ATOM 6725 N N . GLY B 2 76 ? 80.331 92.581 138.663 1.00 151.33 62 GLY B N 1
ATOM 6726 C CA . GLY B 2 76 ? 80.484 93.435 139.817 1.00 151.33 62 GLY B CA 1
ATOM 6727 C C . GLY B 2 76 ? 81.723 93.099 140.615 1.00 151.33 62 GLY B C 1
ATOM 6728 O O . GLY B 2 76 ? 82.437 92.134 140.347 1.00 151.33 62 GLY B O 1
ATOM 6729 N N . SER B 2 77 ? 81.982 93.930 141.625 1.00 150.05 63 SER B N 1
ATOM 6730 C CA . SER B 2 77 ? 83.147 93.713 142.475 1.00 150.05 63 SER B CA 1
ATOM 6731 C C . SER B 2 77 ? 83.044 92.383 143.208 1.00 150.05 63 SER B C 1
ATOM 6732 O O . SER B 2 77 ? 83.999 91.600 143.238 1.00 150.05 63 SER B O 1
ATOM 6735 N N . SER B 2 78 ? 81.885 92.107 143.796 1.00 149.63 64 SER B N 1
ATOM 6736 C CA . SER B 2 78 ? 81.651 90.838 144.465 1.00 149.63 64 SER B CA 1
ATOM 6737 C C . SER B 2 78 ? 80.153 90.645 144.616 1.00 149.63 64 SER B C 1
ATOM 6738 O O . SER B 2 78 ? 79.376 91.599 144.537 1.00 149.63 64 SER B O 1
ATOM 6741 N N . GLY B 2 79 ? 79.763 89.406 144.843 1.00 148.75 65 GLY B N 1
ATOM 6742 C CA . GLY B 2 79 ? 78.375 89.040 144.984 1.00 148.75 65 GLY B CA 1
ATOM 6743 C C . GLY B 2 79 ? 78.101 87.764 144.227 1.00 148.75 65 GLY B C 1
ATOM 6744 O O . GLY B 2 79 ? 79.005 87.133 143.684 1.00 148.75 65 GLY B O 1
ATOM 6745 N N . GLU B 2 80 ? 76.832 87.375 144.190 1.00 148.24 66 GLU B N 1
ATOM 6746 C CA . GLU B 2 80 ? 76.425 86.156 143.512 1.00 148.24 66 GLU B CA 1
ATOM 6747 C C . GLU B 2 80 ? 75.238 86.439 142.611 1.00 148.24 66 GLU B C 1
ATOM 6748 O O . GLU B 2 80 ? 74.211 86.946 143.072 1.00 148.24 66 GLU B O 1
ATOM 6754 N N . VAL B 2 81 ? 75.379 86.102 141.334 1.00 132.08 67 VAL B N 1
ATOM 6755 C CA . VAL B 2 81 ? 74.314 86.234 140.352 1.00 132.08 67 VAL B CA 1
ATOM 6756 C C . VAL B 2 81 ? 74.042 84.857 139.774 1.00 132.08 67 VAL B C 1
ATOM 6757 O O . VAL B 2 81 ? 74.964 84.188 139.297 1.00 132.08 67 VAL B O 1
ATOM 6761 N N . SER B 2 82 ? 72.784 84.440 139.806 1.00 139.96 68 SER B N 1
ATOM 6762 C CA . SER B 2 82 ? 72.409 83.078 139.449 1.00 139.96 68 SER B CA 1
ATOM 6763 C C . SER B 2 82 ? 71.343 83.086 138.369 1.00 139.96 68 SER B C 1
ATOM 6764 O O . SER B 2 82 ? 70.290 82.459 138.493 1.00 139.96 68 SER B O 1
ATOM 6767 N N . LEU B 2 83 ? 71.604 83.820 137.292 1.00 133.68 69 LEU B N 1
ATOM 6768 C CA . LEU B 2 83 ? 70.652 83.918 136.195 1.00 133.68 69 LEU B CA 1
ATOM 6769 C C . LEU B 2 83 ? 70.318 82.540 135.641 1.00 133.68 69 LEU B C 1
ATOM 6770 O O . LEU B 2 83 ? 71.205 81.811 135.188 1.00 133.68 69 LEU B O 1
ATOM 6775 N N . VAL B 2 84 ? 69.031 82.194 135.675 1.00 130.96 70 VAL B N 1
ATOM 6776 C CA . VAL B 2 84 ? 68.526 80.893 135.245 1.00 130.96 70 VAL B CA 1
ATOM 6777 C C . VAL B 2 84 ? 69.291 79.781 135.954 1.00 130.96 70 VAL B C 1
ATOM 6778 O O . VAL B 2 84 ? 69.535 78.713 135.384 1.00 130.96 70 VAL B O 1
ATOM 6782 N N . GLY B 2 85 ? 69.660 80.018 137.207 1.00 132.75 71 GLY B N 1
ATOM 6783 C CA . GLY B 2 85 ? 70.363 79.019 137.985 1.00 132.75 71 GLY B CA 1
ATOM 6784 C C . GLY B 2 85 ? 71.742 78.674 137.465 1.00 132.75 71 GLY B C 1
ATOM 6785 O O . GLY B 2 85 ? 72.080 77.495 137.330 1.00 132.75 71 GLY B O 1
ATOM 6786 N N . GLN B 2 86 ? 72.545 79.686 137.150 1.00 134.68 72 GLN B N 1
ATOM 6787 C CA . GLN B 2 86 ? 73.910 79.434 136.731 1.00 134.68 72 GLN B CA 1
ATOM 6788 C C . GLN B 2 86 ? 74.867 80.376 137.444 1.00 134.68 72 GLN B C 1
ATOM 6789 O O . GLN B 2 86 ? 74.563 81.560 137.624 1.00 134.68 72 GLN B O 1
ATOM 6795 N N . PRO B 2 87 ? 76.024 79.889 137.843 1.00 137.03 73 PRO B N 1
ATOM 6796 C CA . PRO B 2 87 ? 77.010 80.762 138.486 1.00 137.03 73 PRO B CA 1
ATOM 6797 C C . PRO B 2 87 ? 77.698 81.658 137.474 1.00 137.03 73 PRO B C 1
ATOM 6798 O O . PRO B 2 87 ? 78.778 81.328 136.975 1.00 137.03 73 PRO B O 1
ATOM 6802 N N . LEU B 2 88 ? 77.066 82.791 137.163 1.00 137.63 74 LEU B N 1
ATOM 6803 C CA . LEU B 2 88 ? 77.564 83.662 136.105 1.00 137.63 74 LEU B CA 1
ATOM 6804 C C . LEU B 2 88 ? 79.021 84.038 136.329 1.00 137.63 74 LEU B C 1
ATOM 6805 O O . LEU B 2 88 ? 79.817 84.059 135.383 1.00 137.63 74 LEU B O 1
ATOM 6810 N N . HIS B 2 89 ? 79.391 84.327 137.576 1.00 146.15 75 HIS B N 1
ATOM 6811 C CA . HIS B 2 89 ? 80.772 84.694 137.872 1.00 146.15 75 HIS B CA 1
ATOM 6812 C C . HIS B 2 89 ? 81.729 83.558 137.538 1.00 146.15 75 HIS B C 1
ATOM 6813 O O . HIS B 2 89 ? 82.815 83.791 136.998 1.00 146.15 75 HIS B O 1
ATOM 6820 N N . ASN B 2 90 ? 81.342 82.325 137.839 1.00 146.63 76 ASN B N 1
ATOM 6821 C CA . ASN B 2 90 ? 82.163 81.165 137.498 1.00 146.63 76 ASN B CA 1
ATOM 6822 C C . ASN B 2 90 ? 81.847 80.665 136.096 1.00 146.63 76 ASN B C 1
ATOM 6823 O O . ASN B 2 90 ? 81.617 79.478 135.875 1.00 146.63 76 ASN B O 1
ATOM 6828 N N . MET B 2 91 ? 81.843 81.578 135.130 1.00 152.31 77 MET B N 1
ATOM 6829 C CA . MET B 2 91 ? 81.448 81.236 133.773 1.00 152.31 77 MET B CA 1
ATOM 6830 C C . MET B 2 91 ? 82.149 82.171 132.804 1.00 152.31 77 MET B C 1
ATOM 6831 O O . MET B 2 91 ? 82.086 83.392 132.966 1.00 152.31 77 MET B O 1
ATOM 6836 N N . ASP B 2 92 ? 82.802 81.595 131.798 1.00 150.61 78 ASP B N 1
ATOM 6837 C CA . ASP B 2 92 ? 83.600 82.378 130.868 1.00 150.61 78 ASP B CA 1
ATOM 6838 C C . ASP B 2 92 ? 82.696 83.231 129.985 1.00 150.61 78 ASP B C 1
ATOM 6839 O O . ASP B 2 92 ? 81.469 83.215 130.096 1.00 150.61 78 ASP B O 1
ATOM 6844 N N . GLU B 2 93 ? 83.321 83.981 129.081 1.00 146.54 79 GLU B N 1
ATOM 6845 C CA . GLU B 2 93 ? 82.550 84.860 128.213 1.00 146.54 79 GLU B CA 1
ATOM 6846 C C . GLU B 2 93 ? 81.734 84.073 127.196 1.00 146.54 79 GLU B C 1
ATOM 6847 O O . GLU B 2 93 ? 80.588 84.433 126.901 1.00 146.54 79 GLU B O 1
ATOM 6853 N N . GLU B 2 94 ? 82.304 83.004 126.639 1.00 148.56 80 GLU B N 1
ATOM 6854 C CA . GLU B 2 94 ? 81.610 82.285 125.578 1.00 148.56 80 GLU B CA 1
ATOM 6855 C C . GLU B 2 94 ? 80.313 81.668 126.081 1.00 148.56 80 GLU B C 1
ATOM 6856 O O . GLU B 2 94 ? 79.273 81.762 125.418 1.00 148.56 80 GLU B O 1
ATOM 6862 N N . ALA B 2 95 ? 80.354 81.025 127.249 1.00 139.03 81 ALA B N 1
ATOM 6863 C CA . ALA B 2 95 ? 79.136 80.434 127.787 1.00 139.03 81 ALA B CA 1
ATOM 6864 C C . ALA B 2 95 ? 78.112 81.506 128.112 1.00 139.03 81 ALA B C 1
ATOM 6865 O O . ALA B 2 95 ? 76.907 81.287 127.955 1.00 139.03 81 ALA B O 1
ATOM 6867 N N . ARG B 2 96 ? 78.571 82.673 128.565 1.00 138.57 82 ARG B N 1
ATOM 6868 C CA . ARG B 2 96 ? 77.651 83.778 128.797 1.00 138.57 82 ARG B CA 1
ATOM 6869 C C . ARG B 2 96 ? 76.955 84.185 127.509 1.00 138.57 82 ARG B C 1
ATOM 6870 O O . ARG B 2 96 ? 75.738 84.400 127.492 1.00 138.57 82 ARG B O 1
ATOM 6878 N N . ALA B 2 97 ? 77.713 84.301 126.420 1.00 131.55 83 ALA B N 1
ATOM 6879 C CA . ALA B 2 97 ? 77.105 84.668 125.148 1.00 131.55 83 ALA B CA 1
ATOM 6880 C C . ALA B 2 97 ? 76.108 83.613 124.703 1.00 131.55 83 ALA B C 1
ATOM 6881 O O . ALA B 2 97 ? 75.020 83.938 124.213 1.00 131.55 83 ALA B O 1
ATOM 6883 N N . LYS B 2 98 ? 76.458 82.340 124.879 1.00 128.07 84 LYS B N 1
ATOM 6884 C CA . LYS B 2 98 ? 75.548 81.265 124.505 1.00 128.07 84 LYS B CA 1
ATOM 6885 C C . LYS B 2 98 ? 74.252 81.343 125.301 1.00 128.07 84 LYS B C 1
ATOM 6886 O O . LYS B 2 98 ? 73.154 81.243 124.740 1.00 128.07 84 LYS B O 1
ATOM 6892 N N . LEU B 2 99 ? 74.364 81.535 126.614 1.00 123.95 85 LEU B N 1
ATOM 6893 C CA . LEU B 2 99 ? 73.177 81.617 127.455 1.00 123.95 85 LEU B CA 1
ATOM 6894 C C . LEU B 2 99 ? 72.311 82.806 127.071 1.00 123.95 85 LEU B C 1
ATOM 6895 O O . LEU B 2 99 ? 71.081 82.689 126.986 1.00 123.95 85 LEU B O 1
ATOM 6900 N N . ARG B 2 100 ? 72.938 83.957 126.830 1.00 122.77 86 ARG B N 1
ATOM 6901 C CA . ARG B 2 100 ? 72.188 85.133 126.414 1.00 122.77 86 ARG B CA 1
ATOM 6902 C C . ARG B 2 100 ? 71.452 84.875 125.113 1.00 122.77 86 ARG B C 1
ATOM 6903 O O . ARG B 2 100 ? 70.293 85.273 124.956 1.00 122.77 86 ARG B O 1
ATOM 6911 N N . ALA B 2 101 ? 72.109 84.209 124.166 1.00 123.78 87 ALA B N 1
ATOM 6912 C CA . ALA B 2 101 ? 71.443 83.886 122.913 1.00 123.78 87 ALA B CA 1
ATOM 6913 C C . ALA B 2 101 ? 70.247 82.977 123.148 1.00 123.78 87 ALA B C 1
ATOM 6914 O O . ALA B 2 101 ? 69.182 83.177 122.555 1.00 123.78 87 ALA B O 1
ATOM 6916 N N . LYS B 2 102 ? 70.397 81.980 124.019 1.00 118.47 88 LYS B N 1
ATOM 6917 C CA . LYS B 2 102 ? 69.315 81.019 124.206 1.00 118.47 88 LYS B CA 1
ATOM 6918 C C . LYS B 2 102 ? 68.109 81.647 124.892 1.00 118.47 88 LYS B C 1
ATOM 6919 O O . LYS B 2 102 ? 66.966 81.417 124.482 1.00 118.47 88 LYS B O 1
ATOM 6925 N N . HIS B 2 103 ? 68.329 82.431 125.945 1.00 117.15 89 HIS B N 1
ATOM 6926 C CA . HIS B 2 103 ? 67.227 82.751 126.839 1.00 117.15 89 HIS B CA 1
ATOM 6927 C C . HIS B 2 103 ? 67.001 84.224 127.135 1.00 117.15 89 HIS B C 1
ATOM 6928 O O . HIS B 2 103 ? 65.972 84.548 127.734 1.00 117.15 89 HIS B O 1
ATOM 6935 N N . VAL B 2 104 ? 67.900 85.121 126.752 1.00 113.34 90 VAL B N 1
ATOM 6936 C CA . VAL B 2 104 ? 67.874 86.492 127.246 1.00 113.34 90 VAL B CA 1
ATOM 6937 C C . VAL B 2 104 ? 67.679 87.451 126.086 1.00 113.34 90 VAL B C 1
ATOM 6938 O O . VAL B 2 104 ? 68.376 87.357 125.070 1.00 113.34 90 VAL B O 1
ATOM 6942 N N . GLY B 2 105 ? 66.743 88.371 126.242 1.00 111.70 91 GLY B N 1
ATOM 6943 C CA . GLY B 2 105 ? 66.596 89.494 125.331 1.00 111.70 91 GLY B CA 1
ATOM 6944 C C . GLY B 2 105 ? 66.868 90.785 126.075 1.00 111.70 91 GLY B C 1
ATOM 6945 O O . GLY B 2 105 ? 66.411 90.964 127.205 1.00 111.70 91 GLY B O 1
ATOM 6946 N N . PHE B 2 106 ? 67.609 91.684 125.437 1.00 116.17 92 PHE B N 1
ATOM 6947 C CA . PHE B 2 106 ? 68.074 92.894 126.092 1.00 116.17 92 PHE B CA 1
ATOM 6948 C C . PHE B 2 106 ? 67.678 94.123 125.290 1.00 116.17 92 PHE B C 1
ATOM 6949 O O . PHE B 2 106 ? 67.534 94.068 124.067 1.00 116.17 92 PHE B O 1
ATOM 6957 N N . VAL B 2 107 ? 67.495 95.234 125.998 1.00 114.34 93 VAL B N 1
ATOM 6958 C CA . VAL B 2 107 ? 67.196 96.527 125.396 1.00 114.34 93 VAL B CA 1
ATOM 6959 C C . VAL B 2 107 ? 68.142 97.556 125.991 1.00 114.34 93 VAL B C 1
ATOM 6960 O O . VAL B 2 107 ? 68.295 97.629 127.214 1.00 114.34 93 VAL B O 1
ATOM 6964 N N . PHE B 2 108 ? 68.768 98.352 125.138 1.00 117.10 94 PHE B N 1
ATOM 6965 C CA . PHE B 2 108 ? 69.699 99.358 125.612 1.00 117.10 94 PHE B CA 1
ATOM 6966 C C . PHE B 2 108 ? 68.955 100.644 125.956 1.00 117.10 94 PHE B C 1
ATOM 6967 O O . PHE B 2 108 ? 67.735 100.743 125.822 1.00 117.10 94 PHE B O 1
ATOM 6975 N N . GLN B 2 109 ? 69.701 101.647 126.408 1.00 117.33 95 GLN B N 1
ATOM 6976 C CA . GLN B 2 109 ? 69.134 102.964 126.658 1.00 117.33 95 GLN B CA 1
ATOM 6977 C C . GLN B 2 109 ? 69.322 103.916 125.490 1.00 117.33 95 GLN B C 1
ATOM 6978 O O . GLN B 2 109 ? 68.519 104.838 125.324 1.00 117.33 95 GLN B O 1
ATOM 6984 N N . SER B 2 110 ? 70.364 103.721 124.685 1.00 119.86 96 SER B N 1
ATOM 6985 C CA . SER B 2 110 ? 70.606 104.514 123.488 1.00 119.86 96 SER B CA 1
ATOM 6986 C C . SER B 2 110 ? 70.223 103.776 122.212 1.00 119.86 96 SER B C 1
ATOM 6987 O O . SER B 2 110 ? 70.577 104.224 121.117 1.00 119.86 96 SER B O 1
ATOM 6990 N N . PHE B 2 111 ? 69.552 102.632 122.342 1.00 119.85 97 PHE B N 1
ATOM 6991 C CA . PHE B 2 111 ? 69.040 101.797 121.259 1.00 119.85 97 PHE B CA 1
ATOM 6992 C C . PHE B 2 111 ? 70.144 101.075 120.499 1.00 119.85 97 PHE B C 1
ATOM 6993 O O . PHE B 2 111 ? 69.856 100.136 119.753 1.00 119.85 97 PHE B O 1
ATOM 7001 N N . MET B 2 112 ? 71.396 101.492 120.696 1.00 121.21 98 MET B N 1
ATOM 7002 C CA . MET B 2 112 ? 72.585 100.803 120.205 1.00 121.21 98 MET B CA 1
ATOM 7003 C C . MET B 2 112 ? 72.383 100.102 118.870 1.00 121.21 98 MET B C 1
ATOM 7004 O O . MET B 2 112 ? 72.763 98.939 118.717 1.00 121.21 98 MET B O 1
ATOM 7009 N N . LEU B 2 113 ? 71.782 100.779 117.903 1.00 113.47 99 LEU B N 1
ATOM 7010 C CA . LEU B 2 113 ? 71.481 100.136 116.636 1.00 113.47 99 LEU B CA 1
ATOM 7011 C C . LEU B 2 113 ? 72.685 100.171 115.711 1.00 113.47 99 LEU B C 1
ATOM 7012 O O . LEU B 2 113 ? 73.478 101.114 115.724 1.00 113.47 99 LEU B O 1
ATOM 7017 N N . ILE B 2 114 ? 72.815 99.130 114.897 1.00 109.30 100 ILE B N 1
ATOM 7018 C CA . ILE B 2 114 ? 73.859 99.106 113.881 1.00 109.30 100 ILE B CA 1
ATOM 7019 C C . ILE B 2 114 ? 73.446 100.073 112.781 1.00 109.30 100 ILE B C 1
ATOM 7020 O O . ILE B 2 114 ? 72.399 99.883 112.150 1.00 109.30 100 ILE B O 1
ATOM 7025 N N . PRO B 2 115 ? 74.238 101.108 112.504 1.00 112.64 101 PRO B N 1
ATOM 7026 C CA . PRO B 2 115 ? 73.781 102.175 111.610 1.00 112.64 101 PRO B CA 1
ATOM 7027 C C . PRO B 2 115 ? 73.847 101.831 110.135 1.00 112.64 101 PRO B C 1
ATOM 7028 O O . PRO B 2 115 ? 73.478 102.672 109.309 1.00 112.64 101 PRO B O 1
ATOM 7032 N N . THR B 2 116 ? 74.312 100.639 109.771 1.00 115.16 102 THR B N 1
ATOM 7033 C CA . THR B 2 116 ? 74.417 100.251 108.372 1.00 115.16 102 THR B CA 1
ATOM 7034 C C . THR B 2 116 ? 73.476 99.112 108.014 1.00 115.16 102 THR B C 1
ATOM 7035 O O . THR B 2 116 ? 73.675 98.446 106.996 1.00 115.16 102 THR B O 1
ATOM 7039 N N . LEU B 2 117 ? 72.460 98.866 108.830 1.00 112.73 103 LEU B N 1
ATOM 7040 C CA . LEU B 2 117 ? 71.471 97.840 108.545 1.00 112.73 103 LEU B CA 1
ATOM 7041 C C . LEU B 2 117 ? 70.088 98.452 108.661 1.00 112.73 103 LEU B C 1
ATOM 7042 O O . LEU B 2 117 ? 69.782 99.105 109.662 1.00 112.73 103 LEU B O 1
ATOM 7047 N N . ASN B 2 118 ? 69.253 98.234 107.651 1.00 120.85 104 ASN B N 1
ATOM 7048 C CA . ASN B 2 118 ? 67.904 98.769 107.695 1.00 120.85 104 ASN B CA 1
ATOM 7049 C C . ASN B 2 118 ? 67.112 98.087 108.805 1.00 120.85 104 ASN B C 1
ATOM 7050 O O . ASN B 2 118 ? 67.580 97.156 109.462 1.00 120.85 104 ASN B O 1
ATOM 7055 N N . ALA B 2 119 ? 65.883 98.557 109.007 1.00 122.91 105 ALA B N 1
ATOM 7056 C CA . ALA B 2 119 ? 65.099 98.089 110.142 1.00 122.91 105 ALA B CA 1
ATOM 7057 C C . ALA B 2 119 ? 64.852 96.590 110.070 1.00 122.91 105 ALA B C 1
ATOM 7058 O O . ALA B 2 119 ? 65.004 95.879 111.071 1.00 122.91 105 ALA B O 1
ATOM 7060 N N . LEU B 2 120 ? 64.482 96.087 108.895 1.00 122.83 106 LEU B N 1
ATOM 7061 C CA . LEU B 2 120 ? 64.138 94.676 108.782 1.00 122.83 106 LEU B CA 1
ATOM 7062 C C . LEU B 2 120 ? 65.333 93.793 109.105 1.00 122.83 106 LEU B C 1
ATOM 7063 O O . LEU B 2 120 ? 65.229 92.858 109.905 1.00 122.83 106 LEU B O 1
ATOM 7068 N N . GLU B 2 121 ? 66.483 94.081 108.500 1.00 128.66 107 GLU B N 1
ATOM 7069 C CA . GLU B 2 121 ? 67.668 93.283 108.784 1.00 128.66 107 GLU B CA 1
ATOM 7070 C C . GLU B 2 121 ? 68.103 93.452 110.230 1.00 128.66 107 GLU B C 1
ATOM 7071 O O . GLU B 2 121 ? 68.578 92.500 110.862 1.00 128.66 107 GLU B O 1
ATOM 7077 N N . ASN B 2 122 ? 67.946 94.660 110.770 1.00 117.96 108 ASN B N 1
ATOM 7078 C CA . ASN B 2 122 ? 68.319 94.901 112.156 1.00 117.96 108 ASN B CA 1
ATOM 7079 C C . ASN B 2 122 ? 67.519 94.019 113.097 1.00 117.96 108 ASN B C 1
ATOM 7080 O O . ASN B 2 122 ? 68.066 93.460 114.052 1.00 117.96 108 ASN B O 1
ATOM 7085 N N . VAL B 2 123 ? 66.219 93.881 112.845 1.00 119.36 109 VAL B N 1
ATOM 7086 C CA . VAL B 2 123 ? 65.411 92.979 113.656 1.00 119.36 109 VAL B CA 1
ATOM 7087 C C . VAL B 2 123 ? 65.786 91.530 113.382 1.00 119.36 109 VAL B C 1
ATOM 7088 O O . VAL B 2 123 ? 65.796 90.694 114.290 1.00 119.36 109 VAL B O 1
ATOM 7092 N N . GLU B 2 124 ? 66.092 91.206 112.128 1.00 137.14 110 GLU B N 1
ATOM 7093 C CA . GLU B 2 124 ? 66.382 89.826 111.767 1.00 137.14 110 GLU B CA 1
ATOM 7094 C C . GLU B 2 124 ? 67.679 89.318 112.376 1.00 137.14 110 GLU B C 1
ATOM 7095 O O . GLU B 2 124 ? 67.835 88.104 112.542 1.00 137.14 110 GLU B O 1
ATOM 7101 N N . LEU B 2 125 ? 68.601 90.215 112.712 1.00 125.36 111 LEU B N 1
ATOM 7102 C CA . LEU B 2 125 ? 69.957 89.815 113.089 1.00 125.36 111 LEU B CA 1
ATOM 7103 C C . LEU B 2 125 ? 70.039 88.736 114.165 1.00 125.36 111 LEU B C 1
ATOM 7104 O O . LEU B 2 125 ? 70.835 87.798 113.995 1.00 125.36 111 LEU B O 1
ATOM 7109 N N . PRO B 2 126 ? 69.297 88.801 115.278 1.00 125.43 112 PRO B N 1
ATOM 7110 C CA . PRO B 2 126 ? 69.427 87.730 116.280 1.00 125.43 112 PRO B CA 1
ATOM 7111 C C . PRO B 2 126 ? 69.128 86.350 115.732 1.00 125.43 112 PRO B C 1
ATOM 7112 O O . PRO B 2 126 ? 69.799 85.380 116.107 1.00 125.43 112 PRO B O 1
ATOM 7116 N N . ALA B 2 127 ? 68.138 86.231 114.849 1.00 132.77 113 ALA B N 1
ATOM 7117 C CA . ALA B 2 127 ? 67.828 84.930 114.273 1.00 132.77 113 ALA B CA 1
ATOM 7118 C C . ALA B 2 127 ? 68.993 84.407 113.448 1.00 132.77 113 ALA B C 1
ATOM 7119 O O . ALA B 2 127 ? 69.332 83.220 113.519 1.00 132.77 113 ALA B O 1
ATOM 7121 N N . LEU B 2 128 ? 69.622 85.279 112.662 1.00 128.65 114 LEU B N 1
ATOM 7122 C CA . LEU B 2 128 ? 70.785 84.860 111.892 1.00 128.65 114 LEU B CA 1
ATOM 7123 C C . LEU B 2 128 ? 71.915 84.434 112.811 1.00 128.65 114 LEU B C 1
ATOM 7124 O O . LEU B 2 128 ? 72.638 83.476 112.517 1.00 128.65 114 LEU B O 1
ATOM 7129 N N . LEU B 2 129 ? 72.090 85.139 113.927 1.00 122.06 115 LEU B N 1
ATOM 7130 C CA . LEU B 2 129 ? 73.113 84.736 114.883 1.00 122.06 115 LEU B CA 1
ATOM 7131 C C . LEU B 2 129 ? 72.805 83.367 115.467 1.00 122.06 115 LEU B C 1
ATOM 7132 O O . LEU B 2 129 ? 73.715 82.566 115.705 1.00 122.06 115 LEU B O 1
ATOM 7137 N N . ARG B 2 130 ? 71.528 83.077 115.701 1.00 131.97 116 ARG B N 1
ATOM 7138 C CA . ARG B 2 130 ? 71.133 81.754 116.161 1.00 131.97 116 ARG B CA 1
ATOM 7139 C C . ARG B 2 130 ? 71.067 80.733 115.036 1.00 131.97 116 ARG B C 1
ATOM 7140 O O . ARG B 2 130 ? 70.789 79.561 115.304 1.00 131.97 116 ARG B O 1
ATOM 7148 N N . GLY B 2 131 ? 71.299 81.147 113.794 1.00 139.22 117 GLY B N 1
ATOM 7149 C CA . GLY B 2 131 ? 71.304 80.211 112.689 1.00 139.22 117 GLY B CA 1
ATOM 7150 C C . GLY B 2 131 ? 69.944 79.846 112.148 1.00 139.22 117 GLY B C 1
ATOM 7151 O O . GLY B 2 131 ? 69.785 78.754 111.596 1.00 139.22 117 GLY B O 1
ATOM 7152 N N . GLU B 2 132 ? 68.953 80.718 112.291 1.00 144.68 118 GLU B N 1
ATOM 7153 C CA . GLU B 2 132 ? 67.618 80.405 111.815 1.00 144.68 118 GLU B CA 1
ATOM 7154 C C . GLU B 2 132 ? 67.499 80.674 110.317 1.00 144.68 118 GLU B C 1
ATOM 7155 O O . GLU B 2 132 ? 68.355 81.309 109.697 1.00 144.68 118 GLU B O 1
ATOM 7161 N N . SER B 2 133 ? 66.412 80.172 109.738 1.00 161.31 119 SER B N 1
ATOM 7162 C CA . SER B 2 133 ? 66.186 80.306 108.307 1.00 161.31 119 SER B CA 1
ATOM 7163 C C . SER B 2 133 ? 65.930 81.760 107.936 1.00 161.31 119 SER B C 1
ATOM 7164 O O . SER B 2 133 ? 65.435 82.554 108.739 1.00 161.31 119 SER B O 1
ATOM 7167 N N . SER B 2 134 ? 66.272 82.103 106.695 1.00 159.59 120 SER B N 1
ATOM 7168 C CA . SER B 2 134 ? 66.065 83.468 106.228 1.00 159.59 120 SER B CA 1
ATOM 7169 C C . SER B 2 134 ? 64.584 83.769 106.038 1.00 159.59 120 SER B C 1
ATOM 7170 O O . SER B 2 134 ? 64.090 84.809 106.486 1.00 159.59 120 SER B O 1
ATOM 7173 N N . ALA B 2 135 ? 63.855 82.864 105.383 1.00 155.39 121 ALA B N 1
ATOM 7174 C CA . ALA B 2 135 ? 62.477 83.158 105.004 1.00 155.39 121 ALA B CA 1
ATOM 7175 C C . ALA B 2 135 ? 61.564 83.244 106.221 1.00 155.39 121 ALA B C 1
ATOM 7176 O O . ALA B 2 135 ? 60.797 84.207 106.372 1.00 155.39 121 ALA B O 1
ATOM 7178 N N . GLU B 2 136 ? 61.626 82.242 107.098 1.00 159.12 122 GLU B N 1
ATOM 7179 C CA . GLU B 2 136 ? 60.705 82.207 108.226 1.00 159.12 122 GLU B CA 1
ATOM 7180 C C . GLU B 2 136 ? 60.987 83.344 109.193 1.00 159.12 122 GLU B C 1
ATOM 7181 O O . GLU B 2 136 ? 60.067 84.049 109.630 1.00 159.12 122 GLU B O 1
ATOM 7187 N N . SER B 2 137 ? 62.259 83.539 109.534 1.00 153.31 123 SER B N 1
ATOM 7188 C CA . SER B 2 137 ? 62.619 84.667 110.375 1.00 153.31 123 SER B CA 1
ATOM 7189 C C . SER B 2 137 ? 62.235 85.981 109.718 1.00 153.31 123 SER B C 1
ATOM 7190 O O . SER B 2 137 ? 61.831 86.922 110.406 1.00 153.31 123 SER B O 1
ATOM 7193 N N . ARG B 2 138 ? 62.329 86.058 108.389 1.00 150.20 124 ARG B N 1
ATOM 7194 C CA . ARG B 2 138 ? 61.988 87.294 107.699 1.00 150.20 124 ARG B CA 1
ATOM 7195 C C . ARG B 2 138 ? 60.512 87.618 107.857 1.00 150.20 124 ARG B C 1
ATOM 7196 O O . ARG B 2 138 ? 60.145 88.750 108.191 1.00 150.20 124 ARG B O 1
ATOM 7204 N N . ASN B 2 139 ? 59.644 86.631 107.631 1.00 152.46 125 ASN B N 1
ATOM 7205 C CA . ASN B 2 139 ? 58.220 86.915 107.780 1.00 152.46 125 ASN B CA 1
ATOM 7206 C C . ASN B 2 139 ? 57.851 87.170 109.235 1.00 152.46 125 ASN B C 1
ATOM 7207 O O . ASN B 2 139 ? 56.982 88.006 109.515 1.00 152.46 125 ASN B O 1
ATOM 7212 N N . GLY B 2 140 ? 58.511 86.491 110.175 1.00 147.43 126 GLY B N 1
ATOM 7213 C CA . GLY B 2 140 ? 58.259 86.778 111.577 1.00 147.43 126 GLY B CA 1
ATOM 7214 C C . GLY B 2 140 ? 58.644 88.196 111.951 1.00 147.43 126 GLY B C 1
ATOM 7215 O O . GLY B 2 140 ? 57.903 88.891 112.652 1.00 147.43 126 GLY B O 1
ATOM 7216 N N . ALA B 2 141 ? 59.806 88.647 111.477 1.00 139.59 127 ALA B N 1
ATOM 7217 C CA . ALA B 2 141 ? 60.232 90.014 111.740 1.00 139.59 127 ALA B CA 1
ATOM 7218 C C . ALA B 2 141 ? 59.287 91.013 111.094 1.00 139.59 127 ALA B C 1
ATOM 7219 O O . ALA B 2 141 ? 58.999 92.065 111.671 1.00 139.59 127 ALA B O 1
ATOM 7221 N N . LYS B 2 142 ? 58.802 90.706 109.890 1.00 139.65 128 LYS B N 1
ATOM 7222 C CA . LYS B 2 142 ? 57.837 91.590 109.249 1.00 139.65 128 LYS B CA 1
ATOM 7223 C C . LYS B 2 142 ? 56.574 91.713 110.085 1.00 139.65 128 LYS B C 1
ATOM 7224 O O . LYS B 2 142 ? 56.050 92.818 110.280 1.00 139.65 128 LYS B O 1
ATOM 7230 N N . ALA B 2 143 ? 56.071 90.585 110.592 1.00 137.87 129 ALA B N 1
ATOM 7231 C CA . ALA B 2 143 ? 54.883 90.626 111.436 1.00 137.87 129 ALA B CA 1
ATOM 7232 C C . ALA B 2 143 ? 55.136 91.442 112.693 1.00 137.87 129 ALA B C 1
ATOM 7233 O O . ALA B 2 143 ? 54.296 92.255 113.098 1.00 137.87 129 ALA B O 1
ATOM 7235 N N . LEU B 2 144 ? 56.298 91.249 113.315 1.00 131.49 130 LEU B N 1
ATOM 7236 C CA . LEU B 2 144 ? 56.612 92.001 114.522 1.00 131.49 130 LEU B CA 1
ATOM 7237 C C . LEU B 2 144 ? 56.681 93.492 114.241 1.00 131.49 130 LEU B C 1
ATOM 7238 O O . LEU B 2 144 ? 56.169 94.303 115.019 1.00 131.49 130 LEU B O 1
ATOM 7243 N N . LEU B 2 145 ? 57.309 93.875 113.131 1.00 129.06 131 LEU B N 1
ATOM 7244 C CA . LEU B 2 145 ? 57.490 95.292 112.854 1.00 129.06 131 LEU B CA 1
ATOM 7245 C C . LEU B 2 145 ? 56.173 95.961 112.506 1.00 129.06 131 LEU B C 1
ATOM 7246 O O . LEU B 2 145 ? 55.895 97.070 112.975 1.00 129.06 131 LEU B O 1
ATOM 7251 N N . GLU B 2 146 ? 55.339 95.311 111.694 1.00 139.52 132 GLU B N 1
ATOM 7252 C CA . GLU B 2 146 ? 54.035 95.903 111.430 1.00 139.52 132 GLU B CA 1
ATOM 7253 C C . GLU B 2 146 ? 53.182 95.918 112.687 1.00 139.52 132 GLU B C 1
ATOM 7254 O O . GLU B 2 146 ? 52.288 96.761 112.817 1.00 139.52 132 GLU B O 1
ATOM 7260 N N . GLN B 2 147 ? 53.447 95.005 113.624 1.00 133.95 133 GLN B N 1
ATOM 7261 C CA . GLN B 2 147 ? 52.736 95.035 114.894 1.00 133.95 133 GLN B CA 1
ATOM 7262 C C . GLN B 2 147 ? 53.014 96.321 115.655 1.00 133.95 133 GLN B C 1
ATOM 7263 O O . GLN B 2 147 ? 52.166 96.783 116.425 1.00 133.95 133 GLN B O 1
ATOM 7269 N N . LEU B 2 148 ? 54.184 96.912 115.452 1.00 126.82 134 LEU B N 1
ATOM 7270 C CA . LEU B 2 148 ? 54.556 98.152 116.113 1.00 126.82 134 LEU B CA 1
ATOM 7271 C C . LEU B 2 148 ? 54.201 99.384 115.297 1.00 126.82 134 LEU B C 1
ATOM 7272 O O . LEU B 2 148 ? 54.538 100.499 115.706 1.00 126.82 134 LEU B O 1
ATOM 7277 N N . GLY B 2 149 ? 53.532 99.215 114.163 1.00 133.16 135 GLY B N 1
ATOM 7278 C CA . GLY B 2 149 ? 53.195 100.347 113.321 1.00 133.16 135 GLY B CA 1
ATOM 7279 C C . GLY B 2 149 ? 54.381 101.006 112.654 1.00 133.16 135 GLY B C 1
ATOM 7280 O O . GLY B 2 149 ? 54.413 102.236 112.532 1.00 133.16 135 GLY B O 1
ATOM 7281 N N . LEU B 2 150 ? 55.361 100.219 112.218 1.00 125.65 136 LEU B N 1
ATOM 7282 C CA . LEU B 2 150 ? 56.488 100.722 111.446 1.00 125.65 136 LEU B CA 1
ATOM 7283 C C . LEU B 2 150 ? 56.501 100.120 110.049 1.00 125.65 136 LEU B C 1
ATOM 7284 O O . LEU B 2 150 ? 57.559 99.979 109.435 1.00 125.65 136 LEU B O 1
ATOM 7289 N N . GLY B 2 151 ? 55.325 99.763 109.534 1.00 128.87 137 GLY B N 1
ATOM 7290 C CA . GLY B 2 151 ? 55.257 99.033 108.283 1.00 128.87 137 GLY B CA 1
ATOM 7291 C C . GLY B 2 151 ? 55.698 99.825 107.072 1.00 128.87 137 GLY B C 1
ATOM 7292 O O . GLY B 2 151 ? 55.953 99.233 106.020 1.00 128.87 137 GLY B O 1
ATOM 7293 N N . LYS B 2 152 ? 55.792 101.144 107.191 1.00 127.09 138 LYS B N 1
ATOM 7294 C CA . LYS B 2 152 ? 56.137 101.998 106.066 1.00 127.09 138 LYS B CA 1
ATOM 7295 C C . LYS B 2 152 ? 57.601 102.411 106.067 1.00 127.09 138 LYS B C 1
ATOM 7296 O O . LYS B 2 152 ? 58.007 103.214 105.224 1.00 127.09 138 LYS B O 1
ATOM 7302 N N . ARG B 2 153 ? 58.399 101.890 106.991 1.00 128.86 139 ARG B N 1
ATOM 7303 C CA . ARG B 2 153 ? 59.810 102.234 107.094 1.00 128.86 139 ARG B CA 1
ATOM 7304 C C . ARG B 2 153 ? 60.662 100.981 107.131 1.00 128.86 139 ARG B C 1
ATOM 7305 O O . ARG B 2 153 ? 61.699 100.933 107.795 1.00 128.86 139 ARG B O 1
ATOM 7313 N N . LEU B 2 154 ? 60.238 99.943 106.413 1.00 125.77 140 LEU B N 1
ATOM 7314 C CA . LEU B 2 154 ? 60.913 98.657 106.518 1.00 125.77 140 LEU B CA 1
ATOM 7315 C C . LEU B 2 154 ? 62.356 98.741 106.043 1.00 125.77 140 LEU B C 1
ATOM 7316 O O . LEU B 2 154 ? 63.258 98.180 106.673 1.00 125.77 140 LEU B O 1
ATOM 7321 N N . ASP B 2 155 ? 62.597 99.434 104.941 1.00 129.04 141 ASP B N 1
ATOM 7322 C CA . ASP B 2 155 ? 63.928 99.509 104.365 1.00 129.04 141 ASP B CA 1
ATOM 7323 C C . ASP B 2 155 ? 64.711 100.729 104.822 1.00 129.04 141 ASP B C 1
ATOM 7324 O O . ASP B 2 155 ? 65.850 100.911 104.383 1.00 129.04 141 ASP B O 1
ATOM 7329 N N . HIS B 2 156 ? 64.137 101.567 105.677 1.00 120.14 142 HIS B N 1
ATOM 7330 C CA . HIS B 2 156 ? 64.826 102.772 106.114 1.00 120.14 142 HIS B CA 1
ATOM 7331 C C . HIS B 2 156 ? 66.060 102.424 106.930 1.00 120.14 142 HIS B C 1
ATOM 7332 O O . HIS B 2 156 ? 66.075 101.446 107.679 1.00 120.14 142 HIS B O 1
ATOM 7339 N N . LEU B 2 157 ? 67.100 103.224 106.775 1.00 107.29 143 LEU B N 1
ATOM 7340 C CA . LEU B 2 157 ? 68.270 103.100 107.621 1.00 107.29 143 LEU B CA 1
ATOM 7341 C C . LEU B 2 157 ? 68.015 103.765 108.966 1.00 107.29 143 LEU B C 1
ATOM 7342 O O . LEU B 2 157 ? 67.099 104.577 109.103 1.00 107.29 143 LEU B O 1
ATOM 7347 N N . PRO B 2 158 ? 68.805 103.428 109.986 1.00 105.64 144 PRO B N 1
ATOM 7348 C CA . PRO B 2 158 ? 68.621 104.079 111.288 1.00 105.64 144 PRO B CA 1
ATOM 7349 C C . PRO B 2 158 ? 68.755 105.584 111.233 1.00 105.64 144 PRO B C 1
ATOM 7350 O O . PRO B 2 158 ? 68.086 106.284 112.001 1.00 105.64 144 PRO B O 1
ATOM 7354 N N . ALA B 2 159 ? 69.601 106.111 110.353 1.00 105.46 145 ALA B N 1
ATOM 7355 C CA . ALA B 2 159 ? 69.696 107.555 110.212 1.00 105.46 145 ALA B CA 1
ATOM 7356 C C . ALA B 2 159 ? 68.447 108.165 109.597 1.00 105.46 145 ALA B C 1
ATOM 7357 O O . ALA B 2 159 ? 68.295 109.388 109.632 1.00 105.46 145 ALA B O 1
ATOM 7359 N N . GLN B 2 160 ? 67.561 107.353 109.036 1.00 111.44 146 GLN B N 1
ATOM 7360 C CA . GLN B 2 160 ? 66.334 107.843 108.432 1.00 111.44 146 GLN B CA 1
ATOM 7361 C C . GLN B 2 160 ? 65.154 107.840 109.390 1.00 111.44 146 GLN B C 1
ATOM 7362 O O . GLN B 2 160 ? 64.053 108.232 108.992 1.00 111.44 146 GLN B O 1
ATOM 7368 N N . LEU B 2 161 ? 65.347 107.417 110.630 1.00 106.51 147 LEU B N 1
ATOM 7369 C CA . LEU B 2 161 ? 64.257 107.280 111.579 1.00 106.51 147 LEU B CA 1
ATOM 7370 C C . LEU B 2 161 ? 64.370 108.332 112.671 1.00 106.51 147 LEU B C 1
ATOM 7371 O O . LEU B 2 161 ? 65.363 109.053 112.778 1.00 106.51 147 LEU B O 1
ATOM 7376 N N . SER B 2 162 ? 63.329 108.411 113.487 1.00 119.57 148 SER B N 1
ATOM 7377 C CA . SER B 2 162 ? 63.293 109.313 114.620 1.00 119.57 148 SER B CA 1
ATOM 7378 C C . SER B 2 162 ? 63.484 108.521 115.908 1.00 119.57 148 SER B C 1
ATOM 7379 O O . SER B 2 162 ? 63.691 107.304 115.893 1.00 119.57 148 SER B O 1
ATOM 7382 N N . GLY B 2 163 ? 63.405 109.214 117.043 1.00 122.68 149 GLY B N 1
ATOM 7383 C CA . GLY B 2 163 ? 63.623 108.546 118.313 1.00 122.68 149 GLY B CA 1
ATOM 7384 C C . GLY B 2 163 ? 62.604 107.456 118.574 1.00 122.68 149 GLY B C 1
ATOM 7385 O O . GLY B 2 163 ? 62.954 106.342 118.970 1.00 122.68 149 GLY B O 1
ATOM 7386 N N . GLY B 2 164 ? 61.329 107.758 118.342 1.00 121.00 150 GLY B N 1
ATOM 7387 C CA . GLY B 2 164 ? 60.302 106.759 118.567 1.00 121.00 150 GLY B CA 1
ATOM 7388 C C . GLY B 2 164 ? 60.480 105.543 117.683 1.00 121.00 150 GLY B C 1
ATOM 7389 O O . GLY B 2 164 ? 60.356 104.404 118.140 1.00 121.00 150 GLY B O 1
ATOM 7390 N N . GLU B 2 165 ? 60.787 105.767 116.407 1.00 121.18 151 GLU B N 1
ATOM 7391 C CA . GLU B 2 165 ? 60.971 104.646 115.498 1.00 121.18 151 GLU B CA 1
ATOM 7392 C C . GLU B 2 165 ? 62.172 103.806 115.903 1.00 121.18 151 GLU B C 1
ATOM 7393 O O . GLU B 2 165 ? 62.114 102.573 115.872 1.00 121.18 151 GLU B O 1
ATOM 7399 N N . GLN B 2 166 ? 63.268 104.452 116.294 1.00 117.83 152 GLN B N 1
ATOM 7400 C CA . GLN B 2 166 ? 64.440 103.696 116.712 1.00 117.83 152 GLN B CA 1
ATOM 7401 C C . GLN B 2 166 ? 64.148 102.878 117.960 1.00 117.83 152 GLN B C 1
ATOM 7402 O O . GLN B 2 166 ? 64.552 101.712 118.059 1.00 117.83 152 GLN B O 1
ATOM 7408 N N . GLN B 2 167 ? 63.444 103.469 118.924 1.00 121.84 153 GLN B N 1
ATOM 7409 C CA . GLN B 2 167 ? 63.105 102.722 120.126 1.00 121.84 153 GLN B CA 1
ATOM 7410 C C . GLN B 2 167 ? 62.223 101.531 119.794 1.00 121.84 153 GLN B C 1
ATOM 7411 O O . GLN B 2 167 ? 62.414 100.434 120.334 1.00 121.84 153 GLN B O 1
ATOM 7417 N N . ARG B 2 168 ? 61.252 101.724 118.905 1.00 117.14 154 ARG B N 1
ATOM 7418 C CA . ARG B 2 168 ? 60.399 100.608 118.527 1.00 117.14 154 ARG B CA 1
ATOM 7419 C C . ARG B 2 168 ? 61.197 99.533 117.807 1.00 117.14 154 ARG B C 1
ATOM 7420 O O . ARG B 2 168 ? 60.920 98.340 117.963 1.00 117.14 154 ARG B O 1
ATOM 7428 N N . VAL B 2 169 ? 62.201 99.931 117.029 1.00 112.71 155 VAL B N 1
ATOM 7429 C CA . VAL B 2 169 ? 63.046 98.943 116.368 1.00 112.71 155 VAL B CA 1
ATOM 7430 C C . VAL B 2 169 ? 63.815 98.127 117.395 1.00 112.71 155 VAL B C 1
ATOM 7431 O O . VAL B 2 169 ? 63.922 96.900 117.284 1.00 112.71 155 VAL B O 1
ATOM 7435 N N . ALA B 2 170 ? 64.368 98.794 118.406 1.00 114.18 156 ALA B N 1
ATOM 7436 C CA . ALA B 2 170 ? 65.081 98.062 119.447 1.00 114.18 156 ALA B CA 1
ATOM 7437 C C . ALA B 2 170 ? 64.149 97.100 120.168 1.00 114.18 156 ALA B C 1
ATOM 7438 O O . ALA B 2 170 ? 64.520 95.955 120.460 1.00 114.18 156 ALA B O 1
ATOM 7440 N N . LEU B 2 171 ? 62.926 97.545 120.451 1.00 119.55 157 LEU B N 1
ATOM 7441 C CA . LEU B 2 171 ? 61.963 96.669 121.107 1.00 119.55 157 LEU B CA 1
ATOM 7442 C C . LEU B 2 171 ? 61.634 95.463 120.241 1.00 119.55 157 LEU B C 1
ATOM 7443 O O . LEU B 2 171 ? 61.512 94.342 120.745 1.00 119.55 157 LEU B O 1
ATOM 7448 N N . ALA B 2 172 ? 61.466 95.675 118.938 1.00 118.07 158 ALA B N 1
ATOM 7449 C CA . ALA B 2 172 ? 61.193 94.554 118.051 1.00 118.07 158 ALA B CA 1
ATOM 7450 C C . ALA B 2 172 ? 62.357 93.579 118.037 1.00 118.07 158 ALA B C 1
ATOM 7451 O O . ALA B 2 172 ? 62.158 92.358 118.026 1.00 118.07 158 ALA B O 1
ATOM 7453 N N . ARG B 2 173 ? 63.582 94.101 118.030 1.00 112.50 159 ARG B N 1
ATOM 7454 C CA . ARG B 2 173 ? 64.745 93.226 118.071 1.00 112.50 159 ARG B CA 1
ATOM 7455 C C . ARG B 2 173 ? 64.750 92.399 119.343 1.00 112.50 159 ARG B C 1
ATOM 7456 O O . ARG B 2 173 ? 65.110 91.217 119.325 1.00 112.50 159 ARG B O 1
ATOM 7464 N N . ALA B 2 174 ? 64.359 93.004 120.461 1.00 112.11 160 ALA B N 1
ATOM 7465 C CA . ALA B 2 174 ? 64.261 92.238 121.698 1.00 112.11 160 ALA B CA 1
ATOM 7466 C C . ALA B 2 174 ? 63.184 91.164 121.603 1.00 112.11 160 ALA B C 1
ATOM 7467 O O . ALA B 2 174 ? 63.403 90.019 122.010 1.00 112.11 160 ALA B O 1
ATOM 7469 N N . PHE B 2 175 ? 62.020 91.510 121.056 1.00 120.81 161 PHE B N 1
ATOM 7470 C CA . PHE B 2 175 ? 60.908 90.567 121.012 1.00 120.81 161 PHE B CA 1
ATOM 7471 C C . PHE B 2 175 ? 61.146 89.422 120.044 1.00 120.81 161 PHE B C 1
ATOM 7472 O O . PHE B 2 175 ? 60.506 88.375 120.180 1.00 120.81 161 PHE B O 1
ATOM 7480 N N . ASN B 2 176 ? 62.031 89.605 119.063 1.00 124.18 162 ASN B N 1
ATOM 7481 C CA . ASN B 2 176 ? 62.159 88.623 117.992 1.00 124.18 162 ASN B CA 1
ATOM 7482 C C . ASN B 2 176 ? 62.490 87.236 118.525 1.00 124.18 162 ASN B C 1
ATOM 7483 O O . ASN B 2 176 ? 61.897 86.241 118.094 1.00 124.18 162 ASN B O 1
ATOM 7488 N N . GLY B 2 177 ? 63.423 87.145 119.468 1.00 129.99 163 GLY B N 1
ATOM 7489 C CA . GLY B 2 177 ? 63.852 85.840 119.937 1.00 129.99 163 GLY B CA 1
ATOM 7490 C C . GLY B 2 177 ? 62.863 85.129 120.836 1.00 129.99 163 GLY B C 1
ATOM 7491 O O . GLY B 2 177 ? 63.052 83.937 121.103 1.00 129.99 163 GLY B O 1
ATOM 7492 N N . ARG B 2 178 ? 61.820 85.816 121.292 1.00 136.38 164 ARG B N 1
ATOM 7493 C CA . ARG B 2 178 ? 60.850 85.262 122.229 1.00 136.38 164 ARG B CA 1
ATOM 7494 C C . ARG B 2 178 ? 61.548 84.649 123.445 1.00 136.38 164 ARG B C 1
ATOM 7495 O O . ARG B 2 178 ? 61.395 83.453 123.719 1.00 136.38 164 ARG B O 1
ATOM 7503 N N . PRO B 2 179 ? 62.317 85.433 124.189 1.00 127.40 165 PRO B N 1
ATOM 7504 C CA . PRO B 2 179 ? 63.146 84.866 125.250 1.00 127.40 165 PRO B CA 1
ATOM 7505 C C . PRO B 2 179 ? 62.350 84.610 126.519 1.00 127.40 165 PRO B C 1
ATOM 7506 O O . PRO B 2 179 ? 61.262 85.146 126.729 1.00 127.40 165 PRO B O 1
ATOM 7510 N N . ASP B 2 180 ? 62.923 83.759 127.370 1.00 129.90 166 ASP B N 1
ATOM 7511 C CA . ASP B 2 180 ? 62.301 83.476 128.657 1.00 129.90 166 ASP B CA 1
ATOM 7512 C C . ASP B 2 180 ? 62.272 84.716 129.535 1.00 129.90 166 ASP B C 1
ATOM 7513 O O . ASP B 2 180 ? 61.274 84.983 130.214 1.00 129.90 166 ASP B O 1
ATOM 7518 N N . VAL B 2 181 ? 63.355 85.483 129.536 1.00 117.13 167 VAL B N 1
ATOM 7519 C CA . VAL B 2 181 ? 63.483 86.671 130.363 1.00 117.13 167 VAL B CA 1
ATOM 7520 C C . VAL B 2 181 ? 63.866 87.835 129.467 1.00 117.13 167 VAL B C 1
ATOM 7521 O O . VAL B 2 181 ? 64.750 87.705 128.617 1.00 117.13 167 VAL B O 1
ATOM 7525 N N . LEU B 2 182 ? 63.196 88.962 129.651 1.00 115.55 168 LEU B N 1
ATOM 7526 C CA . LEU B 2 182 ? 63.396 90.140 128.824 1.00 115.55 168 LEU B CA 1
ATOM 7527 C C . LEU B 2 182 ? 63.736 91.331 129.701 1.00 115.55 168 LEU B C 1
ATOM 7528 O O . LEU B 2 182 ? 62.973 91.674 130.609 1.00 115.55 168 LEU B O 1
ATOM 7533 N N . PHE B 2 183 ? 64.858 91.973 129.411 1.00 114.26 169 PHE B N 1
ATOM 7534 C CA . PHE B 2 183 ? 65.280 93.171 130.118 1.00 114.26 169 PHE B CA 1
ATOM 7535 C C . PHE B 2 183 ? 64.972 94.387 129.263 1.00 114.26 169 PHE B C 1
ATOM 7536 O O . PHE B 2 183 ? 65.265 94.397 128.064 1.00 114.26 169 PHE B O 1
ATOM 7544 N N . ALA B 2 184 ? 64.380 95.406 129.874 1.00 121.79 170 ALA B N 1
ATOM 7545 C CA . ALA B 2 184 ? 64.016 96.621 129.165 1.00 121.79 170 ALA B CA 1
ATOM 7546 C C . ALA B 2 184 ? 64.495 97.826 129.952 1.00 121.79 170 ALA B C 1
ATOM 7547 O O . ALA B 2 184 ? 64.276 97.906 131.165 1.00 121.79 170 ALA B O 1
ATOM 7549 N N . ASP B 2 185 ? 65.136 98.764 129.264 1.00 131.58 171 ASP B N 1
ATOM 7550 C CA . ASP B 2 185 ? 65.566 100.021 129.862 1.00 131.58 171 ASP B CA 1
ATOM 7551 C C . ASP B 2 185 ? 64.780 101.148 129.214 1.00 131.58 171 ASP B C 1
ATOM 7552 O O . ASP B 2 185 ? 65.015 101.482 128.048 1.00 131.58 171 ASP B O 1
ATOM 7557 N N . GLU B 2 186 ? 63.858 101.732 129.971 1.00 140.51 172 GLU B N 1
ATOM 7558 C CA . GLU B 2 186 ? 62.986 102.796 129.493 1.00 140.51 172 GLU B CA 1
ATOM 7559 C C . GLU B 2 186 ? 62.316 102.384 128.192 1.00 140.51 172 GLU B C 1
ATOM 7560 O O . GLU B 2 186 ? 62.603 102.963 127.139 1.00 140.51 172 GLU B O 1
ATOM 7566 N N . PRO B 2 187 ? 61.438 101.384 128.217 1.00 133.56 173 PRO B N 1
ATOM 7567 C CA . PRO B 2 187 ? 60.777 100.975 126.973 1.00 133.56 173 PRO B CA 1
ATOM 7568 C C . PRO B 2 187 ? 59.952 102.078 126.340 1.00 133.56 173 PRO B C 1
ATOM 7569 O O . PRO B 2 187 ? 59.867 102.144 125.109 1.00 133.56 173 PRO B O 1
ATOM 7573 N N . THR B 2 188 ? 59.350 102.956 127.138 1.00 142.49 174 THR B N 1
ATOM 7574 C CA . THR B 2 188 ? 58.489 104.013 126.623 1.00 142.49 174 THR B CA 1
ATOM 7575 C C . THR B 2 188 ? 59.046 105.396 126.934 1.00 142.49 174 THR B C 1
ATOM 7576 O O . THR B 2 188 ? 58.290 106.327 127.215 1.00 142.49 174 THR B O 1
ATOM 7580 N N . GLY B 2 189 ? 60.369 105.543 126.896 1.00 138.86 175 GLY B N 1
ATOM 7581 C CA . GLY B 2 189 ? 60.963 106.827 127.230 1.00 138.86 175 GLY B CA 1
ATOM 7582 C C . GLY B 2 189 ? 60.637 107.915 126.223 1.00 138.86 175 GLY B C 1
ATOM 7583 O O . GLY B 2 189 ? 60.275 109.033 126.594 1.00 138.86 175 GLY B O 1
ATOM 7584 N N . ASN B 2 190 ? 60.758 107.606 124.936 1.00 141.01 176 ASN B N 1
ATOM 7585 C CA . ASN B 2 190 ? 60.634 108.601 123.876 1.00 141.01 176 ASN B CA 1
ATOM 7586 C C . ASN B 2 190 ? 59.358 108.412 123.068 1.00 141.01 176 ASN B C 1
ATOM 7587 O O . ASN B 2 190 ? 59.348 108.589 121.850 1.00 141.01 176 ASN B O 1
ATOM 7592 N N . LEU B 2 191 ? 58.269 108.045 123.727 1.00 137.19 177 LEU B N 1
ATOM 7593 C CA . LEU B 2 191 ? 57.013 107.799 123.042 1.00 137.19 177 LEU B CA 1
ATOM 7594 C C . LEU B 2 191 ? 55.912 108.622 123.684 1.00 137.19 177 LEU B C 1
ATOM 7595 O O . LEU B 2 191 ? 55.972 108.954 124.870 1.00 137.19 177 LEU B O 1
ATOM 7600 N N . ASP B 2 192 ? 54.903 108.947 122.885 1.00 154.26 178 ASP B N 1
ATOM 7601 C CA . ASP B 2 192 ? 53.746 109.664 123.388 1.00 154.26 178 ASP B CA 1
ATOM 7602 C C . ASP B 2 192 ? 52.895 108.737 124.248 1.00 154.26 178 ASP B C 1
ATOM 7603 O O . ASP B 2 192 ? 53.228 107.573 124.481 1.00 154.26 178 ASP B O 1
ATOM 7608 N N . ARG B 2 193 ? 51.768 109.265 124.721 1.00 161.02 179 ARG B N 1
ATOM 7609 C CA . ARG B 2 193 ? 50.938 108.508 125.648 1.00 161.02 179 ARG B CA 1
ATOM 7610 C C . ARG B 2 193 ? 50.326 107.284 124.980 1.00 161.02 179 ARG B C 1
ATOM 7611 O O . ARG B 2 193 ? 50.428 106.167 125.499 1.00 161.02 179 ARG B O 1
ATOM 7619 N N . GLN B 2 194 ? 49.689 107.472 123.824 1.00 159.03 180 GLN B N 1
ATOM 7620 C CA . GLN B 2 194 ? 48.982 106.362 123.196 1.00 159.03 180 GLN B CA 1
ATOM 7621 C C . GLN B 2 194 ? 49.946 105.274 122.740 1.00 159.03 180 GLN B C 1
ATOM 7622 O O . GLN B 2 194 ? 49.686 104.080 122.940 1.00 159.03 180 GLN B O 1
ATOM 7628 N N . THR B 2 195 ? 51.064 105.663 122.130 1.00 152.63 181 THR B N 1
ATOM 7629 C CA . THR B 2 195 ? 52.022 104.670 121.664 1.00 152.63 181 THR B CA 1
ATOM 7630 C C . THR B 2 195 ? 52.652 103.934 122.834 1.00 152.63 181 THR B C 1
ATOM 7631 O O . THR B 2 195 ? 52.881 102.721 122.764 1.00 152.63 181 THR B O 1
ATOM 7635 N N . GLY B 2 196 ? 52.939 104.652 123.919 1.00 153.30 182 GLY B N 1
ATOM 7636 C CA . GLY B 2 196 ? 53.454 103.994 125.106 1.00 153.30 182 GLY B CA 1
ATOM 7637 C C . GLY B 2 196 ? 52.473 102.991 125.675 1.00 153.30 182 GLY B C 1
ATOM 7638 O O . GLY B 2 196 ? 52.858 101.890 126.077 1.00 153.30 182 GLY B O 1
ATOM 7639 N N . ASP B 2 197 ? 51.189 103.353 125.710 1.00 158.93 183 ASP B N 1
ATOM 7640 C CA . ASP B 2 197 ? 50.181 102.413 126.186 1.00 158.93 183 ASP B CA 1
ATOM 7641 C C . ASP B 2 197 ? 50.112 101.186 125.291 1.00 158.93 183 ASP B C 1
ATOM 7642 O O . ASP B 2 197 ? 49.997 100.057 125.779 1.00 158.93 183 ASP B O 1
ATOM 7647 N N . LYS B 2 198 ? 50.184 101.388 123.976 1.00 146.44 184 LYS B N 1
ATOM 7648 C CA . LYS B 2 198 ? 50.158 100.255 123.059 1.00 146.44 184 LYS B CA 1
ATOM 7649 C C . LYS B 2 198 ? 51.357 99.340 123.282 1.00 146.44 184 LYS B C 1
ATOM 7650 O O . LYS B 2 198 ? 51.220 98.108 123.295 1.00 146.44 184 LYS B O 1
ATOM 7656 N N . ILE B 2 199 ? 52.538 99.925 123.475 1.00 143.86 185 ILE B N 1
ATOM 7657 C CA . ILE B 2 199 ? 53.735 99.127 123.720 1.00 143.86 185 ILE B CA 1
ATOM 7658 C C . ILE B 2 199 ? 53.601 98.347 125.018 1.00 143.86 185 ILE B C 1
ATOM 7659 O O . ILE B 2 199 ? 53.968 97.166 125.095 1.00 143.86 185 ILE B O 1
ATOM 7664 N N . ALA B 2 200 ? 53.087 98.996 126.062 1.00 151.08 186 ALA B N 1
ATOM 7665 C CA . ALA B 2 200 ? 52.893 98.308 127.331 1.00 151.08 186 ALA B CA 1
ATOM 7666 C C . ALA B 2 200 ? 51.922 97.150 127.175 1.00 151.08 186 ALA B C 1
ATOM 7667 O O . ALA B 2 200 ? 52.130 96.070 127.742 1.00 151.08 186 ALA B O 1
ATOM 7669 N N . ASP B 2 201 ? 50.852 97.360 126.409 1.00 156.36 187 ASP B N 1
ATOM 7670 C CA . ASP B 2 201 ? 49.905 96.282 126.164 1.00 156.36 187 ASP B CA 1
ATOM 7671 C C . ASP B 2 201 ? 50.580 95.117 125.465 1.00 156.36 187 ASP B C 1
ATOM 7672 O O . ASP B 2 201 ? 50.352 93.957 125.819 1.00 156.36 187 ASP B O 1
ATOM 7677 N N . LEU B 2 202 ? 51.421 95.406 124.473 1.00 148.33 188 LEU B N 1
ATOM 7678 C CA . LEU B 2 202 ? 52.121 94.330 123.780 1.00 148.33 188 LEU B CA 1
ATOM 7679 C C . LEU B 2 202 ? 53.033 93.565 124.726 1.00 148.33 188 LEU B C 1
ATOM 7680 O O . LEU B 2 202 ? 53.067 92.329 124.706 1.00 148.33 188 LEU B O 1
ATOM 7685 N N . LEU B 2 203 ? 53.772 94.281 125.571 1.00 142.69 189 LEU B N 1
ATOM 7686 C CA . LEU B 2 203 ? 54.674 93.616 126.505 1.00 142.69 189 LEU B CA 1
ATOM 7687 C C . LEU B 2 203 ? 53.906 92.719 127.465 1.00 142.69 189 LEU B C 1
ATOM 7688 O O . LEU B 2 2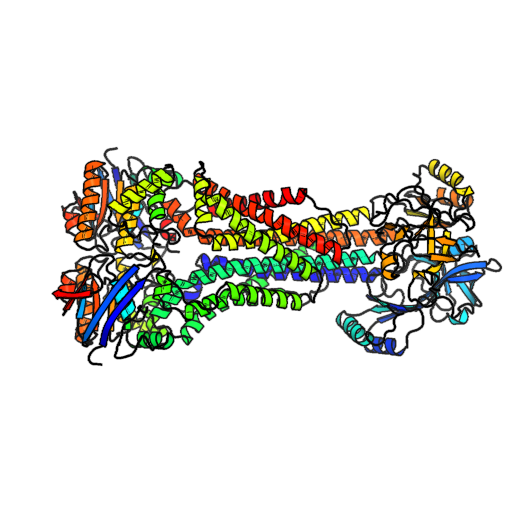03 ? 54.275 91.557 127.691 1.00 142.69 189 LEU B O 1
ATOM 7693 N N . PHE B 2 204 ? 52.825 93.243 128.037 1.00 146.67 190 PHE B N 1
ATOM 7694 C CA . PHE B 2 204 ? 52.074 92.469 129.013 1.00 146.67 190 PHE B CA 1
ATOM 7695 C C . PHE B 2 204 ? 51.382 91.285 128.359 1.00 146.67 190 PHE B C 1
ATOM 7696 O O . PHE B 2 204 ? 51.286 90.210 128.958 1.00 146.67 190 PHE B O 1
ATOM 7704 N N . SER B 2 205 ? 50.901 91.455 127.128 1.00 152.14 191 SER B N 1
ATOM 7705 C CA . SER B 2 205 ? 50.320 90.328 126.414 1.00 152.14 191 SER B CA 1
ATOM 7706 C C . SER B 2 205 ? 51.366 89.257 126.155 1.00 152.14 191 SER B C 1
ATOM 7707 O O . SER B 2 205 ? 51.082 88.061 126.274 1.00 152.14 191 SER B O 1
ATOM 7710 N N . LEU B 2 206 ? 52.582 89.668 125.792 1.00 149.20 192 LEU B N 1
ATOM 7711 C CA . LEU B 2 206 ? 53.653 88.700 125.592 1.00 149.20 192 LEU B CA 1
ATOM 7712 C C . LEU B 2 206 ? 53.910 87.910 126.863 1.00 149.20 192 LEU B C 1
ATOM 7713 O O . LEU B 2 206 ? 54.012 86.678 126.836 1.00 149.20 192 LEU B O 1
ATOM 7718 N N . ASN B 2 207 ? 54.006 88.607 127.994 1.00 144.17 193 ASN B N 1
ATOM 7719 C CA . ASN B 2 207 ? 54.241 87.908 129.252 1.00 144.17 193 ASN B CA 1
ATOM 7720 C C . ASN B 2 207 ? 53.092 86.968 129.583 1.00 144.17 193 ASN B C 1
ATOM 7721 O O . ASN B 2 207 ? 53.312 85.831 130.013 1.00 144.17 193 ASN B O 1
ATOM 7726 N N . ARG B 2 208 ? 51.858 87.429 129.391 1.00 153.03 194 ARG B N 1
ATOM 7727 C CA . ARG B 2 208 ? 50.695 86.637 129.767 1.00 153.03 194 ARG B CA 1
ATOM 7728 C C . ARG B 2 208 ? 50.573 85.384 128.914 1.00 153.03 194 ARG B C 1
ATOM 7729 O O . ARG B 2 208 ? 50.270 84.302 129.429 1.00 153.03 194 ARG B O 1
ATOM 7737 N N . GLU B 2 209 ? 50.805 85.505 127.613 1.00 153.26 195 GLU B N 1
ATOM 7738 C CA . GLU B 2 209 ? 50.618 84.392 126.697 1.00 153.26 195 GLU B CA 1
ATOM 7739 C C . GLU B 2 209 ? 51.893 83.604 126.451 1.00 153.26 195 GLU B C 1
ATOM 7740 O O . GLU B 2 209 ? 51.878 82.668 125.647 1.00 153.26 195 GLU B O 1
ATOM 7746 N N . HIS B 2 210 ? 52.994 83.960 127.105 1.00 145.08 196 HIS B N 1
ATOM 7747 C CA . HIS B 2 210 ? 54.217 83.191 126.974 1.00 145.08 196 HIS B CA 1
ATOM 7748 C C . HIS B 2 210 ? 54.939 82.972 128.291 1.00 145.08 196 HIS B C 1
ATOM 7749 O O . HIS B 2 210 ? 55.981 82.311 128.298 1.00 145.08 196 HIS B O 1
ATOM 7756 N N . GLY B 2 211 ? 54.423 83.500 129.396 1.00 144.97 197 GLY B N 1
ATOM 7757 C CA . GLY B 2 211 ? 55.079 83.309 130.678 1.00 144.97 197 GLY B CA 1
ATOM 7758 C C . GLY B 2 211 ? 56.494 83.841 130.701 1.00 144.97 197 GLY B C 1
ATOM 7759 O O . GLY B 2 211 ? 57.370 83.245 131.338 1.00 144.97 197 GLY B O 1
ATOM 7760 N N . THR B 2 212 ? 56.738 84.951 130.017 1.00 131.32 198 THR B N 1
ATOM 7761 C CA . THR B 2 212 ? 58.074 85.519 129.926 1.00 131.32 198 THR B CA 1
ATOM 7762 C C . THR B 2 212 ? 58.259 86.544 131.036 1.00 131.32 198 THR B C 1
ATOM 7763 O O . THR B 2 212 ? 57.556 87.558 131.078 1.00 131.32 198 THR B O 1
ATOM 7767 N N . THR B 2 213 ? 59.190 86.266 131.941 1.00 127.35 199 THR B N 1
ATOM 7768 C CA . THR B 2 213 ? 59.552 87.239 132.956 1.00 127.35 199 THR B CA 1
ATOM 7769 C C . THR B 2 213 ? 60.199 88.443 132.294 1.00 127.35 199 THR B C 1
ATOM 7770 O O . THR B 2 213 ? 60.972 88.304 131.346 1.00 127.35 199 THR B O 1
ATOM 7774 N N . LEU B 2 214 ? 59.871 89.633 132.781 1.00 122.59 200 LEU B N 1
ATOM 7775 C CA . LEU B 2 214 ? 60.389 90.849 132.175 1.00 122.59 200 LEU B CA 1
ATOM 7776 C C . LEU B 2 214 ? 60.686 91.871 133.256 1.00 122.59 200 LEU B C 1
ATOM 7777 O O . LEU B 2 214 ? 59.875 92.078 134.162 1.00 122.59 200 LEU B O 1
ATOM 7782 N N . ILE B 2 215 ? 61.850 92.499 133.155 1.00 119.83 201 ILE B N 1
ATOM 7783 C CA . ILE B 2 215 ? 62.329 93.461 134.137 1.00 119.83 201 ILE B CA 1
ATOM 7784 C C . ILE B 2 215 ? 62.510 94.789 133.424 1.00 119.83 201 ILE B C 1
ATOM 7785 O O . ILE B 2 215 ? 63.379 94.919 132.554 1.00 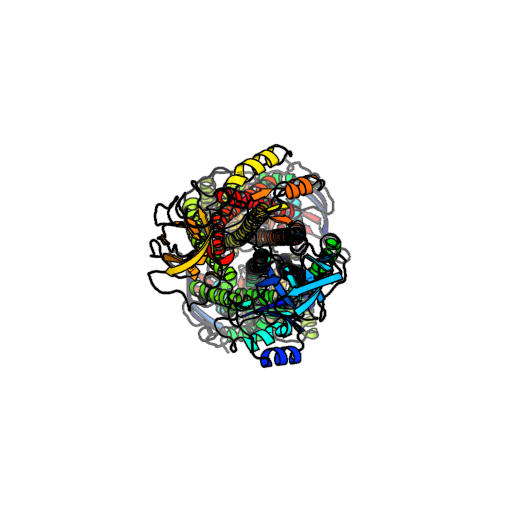119.83 201 ILE B O 1
ATOM 7790 N N . MET B 2 216 ? 61.705 95.777 133.794 1.00 135.06 202 MET B N 1
ATOM 7791 C CA . MET B 2 216 ? 61.748 97.086 133.166 1.00 135.06 202 MET B CA 1
ATOM 7792 C C . MET B 2 216 ? 62.355 98.100 134.120 1.00 135.06 202 MET B C 1
ATOM 7793 O O . MET B 2 216 ? 62.168 98.016 135.337 1.00 135.06 202 MET B O 1
ATOM 7798 N N . VAL B 2 217 ? 63.082 99.054 133.559 1.00 130.95 203 VAL B N 1
ATOM 7799 C CA . VAL B 2 217 ? 63.540 100.230 134.282 1.00 130.95 203 VAL B CA 1
ATOM 7800 C C . VAL B 2 217 ? 62.898 101.426 133.603 1.00 130.95 203 VAL B C 1
ATOM 7801 O O . VAL B 2 217 ? 63.205 101.723 132.443 1.00 130.95 203 VAL B O 1
ATOM 7805 N N . THR B 2 218 ? 62.007 102.113 134.310 1.00 140.59 204 THR B N 1
ATOM 7806 C CA . THR B 2 218 ? 61.264 103.191 133.680 1.00 140.59 204 THR B CA 1
ATOM 7807 C C . THR B 2 218 ? 60.881 104.237 134.710 1.00 140.59 204 THR B C 1
ATOM 7808 O O . THR B 2 218 ? 60.856 103.977 135.915 1.00 140.59 204 THR B O 1
ATOM 7812 N N . HIS B 2 219 ? 60.583 105.434 134.212 1.00 140.48 205 HIS B N 1
ATOM 7813 C CA . HIS B 2 219 ? 60.041 106.513 135.022 1.00 140.48 205 HIS B CA 1
ATOM 7814 C C . HIS B 2 219 ? 58.539 106.663 134.865 1.00 140.48 205 HIS B C 1
ATOM 7815 O O . HIS B 2 219 ? 57.950 107.543 135.498 1.00 140.48 205 HIS B O 1
ATOM 7822 N N . ASP B 2 220 ? 57.908 105.833 134.042 1.00 150.35 206 ASP B N 1
ATOM 7823 C CA . ASP B 2 220 ? 56.465 105.894 133.868 1.00 150.35 206 ASP B CA 1
ATOM 7824 C C . ASP B 2 220 ? 55.786 105.313 135.097 1.00 150.35 206 ASP B C 1
ATOM 7825 O O . ASP B 2 220 ? 56.048 104.168 135.478 1.00 150.35 206 ASP B O 1
ATOM 7830 N N . LEU B 2 221 ? 54.910 106.101 135.714 1.00 153.73 207 LEU B N 1
ATOM 7831 C CA . LEU B 2 221 ? 54.215 105.627 136.901 1.00 153.73 207 LEU B CA 1
ATOM 7832 C C . LEU B 2 221 ? 53.186 104.562 136.552 1.00 153.73 207 LEU B C 1
ATOM 7833 O O . LEU B 2 221 ? 53.061 103.559 137.262 1.00 153.73 207 LEU B O 1
ATOM 7838 N N . GLN B 2 222 ? 52.436 104.762 135.468 1.00 157.45 208 GLN B N 1
ATOM 7839 C CA . GLN B 2 222 ? 51.403 103.799 135.101 1.00 157.45 208 GLN B CA 1
ATOM 7840 C C . GLN B 2 222 ? 52.009 102.456 134.722 1.00 157.45 208 GLN B C 1
ATOM 7841 O O . GLN B 2 222 ? 51.512 101.402 135.140 1.00 157.45 208 GLN B O 1
ATOM 7847 N N . LEU B 2 223 ? 53.086 102.475 133.938 1.00 152.93 209 LEU B N 1
ATOM 7848 C CA . LEU B 2 223 ? 53.734 101.230 133.549 1.00 152.93 209 LEU B CA 1
ATOM 7849 C C . LEU B 2 223 ? 54.249 100.480 134.766 1.00 152.93 209 LEU B C 1
ATOM 7850 O O . LEU B 2 223 ? 54.094 99.259 134.864 1.00 152.93 209 LEU B O 1
ATOM 7855 N N . ALA B 2 224 ? 54.863 101.197 135.707 1.00 156.24 210 ALA B N 1
ATOM 7856 C CA . ALA B 2 224 ? 55.332 100.552 136.926 1.00 156.24 210 ALA B CA 1
ATOM 7857 C C . ALA B 2 224 ? 54.171 99.983 137.727 1.00 156.24 210 ALA B C 1
ATOM 7858 O O . ALA B 2 224 ? 54.252 98.862 138.241 1.00 156.24 210 ALA B O 1
ATOM 7860 N N . ALA B 2 225 ? 53.078 100.738 137.834 1.00 158.27 211 ALA B N 1
ATOM 7861 C CA . ALA B 2 225 ? 51.935 100.277 138.612 1.00 158.27 211 ALA B CA 1
ATOM 7862 C C . ALA B 2 225 ? 51.345 99.009 138.019 1.00 158.27 211 ALA B C 1
ATOM 7863 O O . ALA B 2 225 ? 50.915 98.113 138.753 1.00 158.27 211 ALA B O 1
ATOM 7865 N N . ARG B 2 226 ? 51.310 98.916 136.692 1.00 161.08 212 ARG B N 1
ATOM 7866 C CA . ARG B 2 226 ? 50.813 97.700 136.064 1.00 161.08 212 ARG B CA 1
ATOM 7867 C C . ARG B 2 226 ? 51.696 96.495 136.356 1.00 161.08 212 ARG B C 1
ATOM 7868 O O . ARG B 2 226 ? 51.235 95.359 136.215 1.00 161.08 212 ARG B O 1
ATOM 7876 N N . CYS B 2 227 ? 52.945 96.713 136.755 1.00 165.56 213 CYS B N 1
ATOM 7877 C CA . CYS B 2 227 ? 53.835 95.608 137.067 1.00 165.56 213 CYS B CA 1
ATOM 7878 C C . CYS B 2 227 ? 53.481 94.996 138.418 1.00 165.56 213 CYS B C 1
ATOM 7879 O O . CYS B 2 227 ? 52.879 95.637 139.283 1.00 165.56 213 CYS B O 1
ATOM 7882 N N . ASP B 2 228 ? 53.867 93.730 138.590 1.00 158.83 214 ASP B N 1
ATOM 7883 C CA . ASP B 2 228 ? 53.562 93.029 139.833 1.00 158.83 214 ASP B CA 1
ATOM 7884 C C . ASP B 2 228 ? 54.283 93.656 141.016 1.00 158.83 214 ASP B C 1
ATOM 7885 O O . ASP B 2 228 ? 53.697 93.818 142.091 1.00 158.83 214 ASP B O 1
ATOM 7890 N N . ARG B 2 229 ? 55.553 94.009 140.845 1.00 152.66 215 ARG B N 1
ATOM 7891 C CA . ARG B 2 229 ? 56.334 94.580 141.930 1.00 152.66 215 ARG B CA 1
ATOM 7892 C C . ARG B 2 229 ? 57.060 95.826 141.452 1.00 152.66 215 ARG B C 1
ATOM 7893 O O . ARG B 2 229 ? 57.447 95.930 140.287 1.00 152.66 215 ARG B O 1
ATOM 7901 N N . CYS B 2 230 ? 57.242 96.772 142.367 1.00 155.96 216 CYS B N 1
ATOM 7902 C CA . CYS B 2 230 ? 57.962 98.006 142.086 1.00 155.96 216 CYS B CA 1
ATOM 7903 C C . CYS B 2 230 ? 59.055 98.164 143.128 1.00 155.96 216 CYS B C 1
ATOM 7904 O O . CYS B 2 230 ? 58.768 98.213 144.328 1.00 155.96 216 CYS B O 1
ATOM 7907 N N . LEU B 2 231 ? 60.299 98.244 142.674 1.00 146.79 217 LEU B N 1
ATOM 7908 C CA . LEU B 2 231 ? 61.444 98.334 143.567 1.00 146.79 217 LEU B CA 1
ATOM 7909 C C . LEU B 2 231 ? 62.176 99.641 143.328 1.00 146.79 217 LEU B C 1
ATOM 7910 O O . LEU B 2 231 ? 62.562 99.944 142.196 1.00 146.79 217 LEU B O 1
ATOM 7915 N N . ARG B 2 232 ? 62.365 100.407 144.392 1.00 150.40 218 ARG B N 1
ATOM 7916 C CA . ARG B 2 232 ? 63.142 101.628 144.333 1.00 150.40 218 ARG B CA 1
ATOM 7917 C C . ARG B 2 232 ? 64.588 101.322 144.682 1.00 150.40 218 ARG B C 1
ATOM 7918 O O . ARG B 2 232 ? 64.871 100.561 145.614 1.00 150.40 218 ARG B O 1
ATOM 7926 N N . LEU B 2 233 ? 65.500 101.909 143.918 1.00 142.95 219 LEU B N 1
ATOM 7927 C CA . LEU B 2 233 ? 66.930 101.706 144.101 1.00 142.95 219 LEU B CA 1
ATOM 7928 C C . LEU B 2 233 ? 67.514 102.951 144.754 1.00 142.95 219 LEU B C 1
ATOM 7929 O O . LEU B 2 233 ? 67.649 103.993 144.108 1.00 142.95 219 LEU B O 1
ATOM 7934 N N . VAL B 2 234 ? 67.861 102.842 146.033 1.00 145.25 220 VAL B N 1
ATOM 7935 C CA . VAL B 2 234 ? 68.392 103.957 146.805 1.00 145.25 220 VAL B CA 1
ATOM 7936 C C . VAL B 2 234 ? 69.697 103.523 147.451 1.00 145.25 220 VAL B C 1
ATOM 7937 O O . VAL B 2 234 ? 69.730 102.525 148.179 1.00 145.25 220 VAL B O 1
ATOM 7941 N N . ASN B 2 235 ? 70.764 104.281 147.195 1.00 150.41 221 ASN B N 1
ATOM 7942 C CA . ASN B 2 235 ? 72.066 104.051 147.820 1.00 150.41 221 ASN B CA 1
ATOM 7943 C C . ASN B 2 235 ? 72.556 102.625 147.589 1.00 150.41 221 ASN B C 1
ATOM 7944 O O . ASN B 2 235 ? 73.103 101.981 148.485 1.00 150.41 221 ASN B O 1
ATOM 7949 N N . GLY B 2 236 ? 72.355 102.124 146.375 1.00 150.10 222 GLY B N 1
ATOM 7950 C CA . GLY B 2 236 ? 72.774 100.771 146.081 1.00 150.10 222 GLY B CA 1
ATOM 7951 C C . GLY B 2 236 ? 72.018 99.708 146.837 1.00 150.10 222 GLY B C 1
ATOM 7952 O O . GLY B 2 236 ? 72.551 98.620 147.059 1.00 150.10 222 GLY B O 1
ATOM 7953 N N . GLN B 2 237 ? 70.794 100.000 147.261 1.00 151.66 223 GLN B N 1
ATOM 7954 C CA . GLN B 2 237 ? 69.953 99.046 147.963 1.00 151.66 223 GLN B CA 1
ATOM 7955 C C . GLN B 2 237 ? 68.565 99.053 147.346 1.00 151.66 223 GLN B C 1
ATOM 7956 O O . GLN B 2 237 ? 68.057 100.105 146.952 1.00 151.66 223 GLN B O 1
ATOM 7962 N N . LEU B 2 238 ? 67.951 97.881 147.270 1.00 147.57 224 LEU B N 1
ATOM 7963 C CA . LEU B 2 238 ? 66.631 97.734 146.678 1.00 147.57 224 LEU B CA 1
ATOM 7964 C C . LEU B 2 238 ? 65.585 97.639 147.774 1.00 147.57 224 LEU B C 1
ATOM 7965 O O . LEU B 2 238 ? 65.711 96.817 148.687 1.00 147.57 224 LEU B O 1
ATOM 7970 N N . GLN B 2 239 ? 64.556 98.476 147.685 1.00 159.09 225 GLN B N 1
ATOM 7971 C CA . GLN B 2 239 ? 63.465 98.456 148.648 1.00 159.09 225 GLN B CA 1
ATOM 7972 C C . GLN B 2 239 ? 62.145 98.456 147.900 1.00 159.09 225 GLN B C 1
ATOM 7973 O O . GLN B 2 239 ? 61.959 99.249 146.975 1.00 159.09 225 GLN B O 1
ATOM 7979 N N . GLU B 2 240 ? 61.230 97.579 148.297 1.00 169.75 226 GLU B N 1
ATOM 7980 C CA . GLU B 2 240 ? 59.905 97.597 147.699 1.00 169.75 226 GLU B CA 1
ATOM 7981 C C . GLU B 2 240 ? 59.237 98.938 147.967 1.00 169.75 226 GLU B C 1
ATOM 7982 O O . GLU B 2 240 ? 59.345 99.494 149.062 1.00 169.75 226 GLU B O 1
ATOM 7988 N N . GLU B 2 241 ? 58.549 99.462 146.960 1.00 174.08 227 GLU B N 1
ATOM 7989 C CA . GLU B 2 241 ? 57.859 100.736 147.103 1.00 174.08 227 GLU B CA 1
ATOM 7990 C C . GLU B 2 241 ? 56.365 100.648 146.843 1.00 174.08 227 GLU B C 1
ATOM 7991 O O . GLU B 2 241 ? 55.580 101.233 147.593 1.00 174.08 227 GLU B O 1
ATOM 7997 N N . ALA B 2 242 ? 55.948 99.931 145.807 1.00 182.18 228 ALA B N 1
ATOM 7998 C CA . ALA B 2 242 ? 54.535 99.862 145.453 1.00 182.18 228 ALA B CA 1
ATOM 7999 C C . ALA B 2 242 ? 54.200 98.539 144.773 1.00 182.18 228 ALA B C 1
ATOM 8000 O O . ALA B 2 242 ? 55.086 97.814 144.320 1.00 182.18 228 ALA B O 1
ATOM 8003 N N . ALA C 2 17 ? 63.668 142.224 115.826 1.00 153.18 3 ALA C N 1
ATOM 8004 C CA . ALA C 2 17 ? 62.296 142.653 115.586 1.00 153.18 3 ALA C CA 1
ATOM 8005 C C . ALA C 2 17 ? 61.329 141.886 116.474 1.00 153.18 3 ALA C C 1
ATOM 8006 O O . ALA C 2 17 ? 61.697 140.881 117.080 1.00 153.18 3 ALA C O 1
ATOM 8008 N N . GLU C 2 18 ? 60.086 142.367 116.551 1.00 147.42 4 GLU C N 1
ATOM 8009 C CA . GLU C 2 18 ? 59.089 141.690 117.372 1.00 147.42 4 GLU C CA 1
ATOM 8010 C C . GLU C 2 18 ? 58.779 140.302 116.830 1.00 147.42 4 GLU C C 1
ATOM 8011 O O . GLU C 2 18 ? 58.621 139.348 117.599 1.00 147.42 4 GLU C O 1
ATOM 8017 N N . ASN C 2 19 ? 58.687 140.168 115.513 1.00 144.65 5 ASN C N 1
ATOM 8018 C CA . ASN C 2 19 ? 58.426 138.872 114.894 1.00 144.65 5 ASN C CA 1
ATOM 8019 C C . ASN C 2 19 ? 59.726 138.084 114.890 1.00 144.65 5 ASN C C 1
ATOM 8020 O O . ASN C 2 19 ? 60.563 138.220 113.998 1.00 144.65 5 ASN C O 1
ATOM 8025 N N . ILE C 2 20 ? 59.902 137.252 115.915 1.00 134.02 6 ILE C N 1
ATOM 8026 C CA . ILE C 2 20 ? 61.138 136.491 116.045 1.00 134.02 6 ILE C CA 1
ATOM 8027 C C . ILE C 2 20 ? 61.239 135.437 114.951 1.00 134.02 6 ILE C C 1
ATOM 8028 O O . ILE C 2 20 ? 62.265 135.321 114.273 1.00 134.02 6 ILE C O 1
ATOM 8033 N N . VAL C 2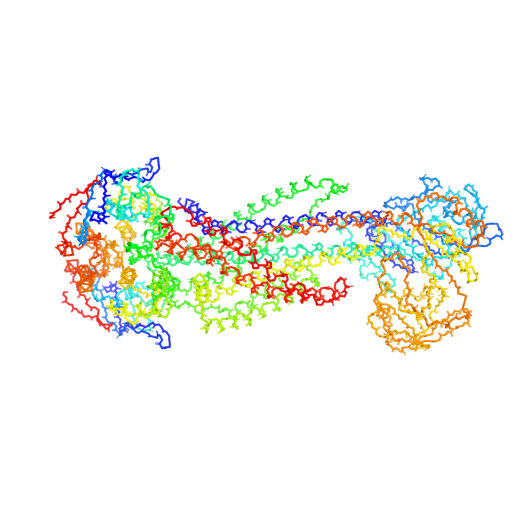 21 ? 60.179 134.659 114.756 1.00 132.28 7 VAL C N 1
ATOM 8034 C CA . VAL C 2 21 ? 60.151 133.608 113.748 1.00 132.28 7 VAL C CA 1
ATOM 8035 C C . VAL C 2 21 ? 58.905 133.780 112.898 1.00 132.28 7 VAL C C 1
ATOM 8036 O O . VAL C 2 21 ? 57.793 133.884 113.431 1.00 132.28 7 VAL C O 1
ATOM 8040 N N . GLU C 2 22 ? 59.094 133.803 111.580 1.00 141.20 8 GLU C N 1
ATOM 8041 C CA . GLU C 2 22 ? 58.007 133.894 110.616 1.00 141.20 8 GLU C CA 1
ATOM 8042 C C . GLU C 2 22 ? 58.166 132.768 109.608 1.00 141.20 8 GLU C C 1
ATOM 8043 O O . GLU C 2 22 ? 59.222 132.638 108.985 1.00 141.20 8 GLU C O 1
ATOM 8049 N N . VAL C 2 23 ? 57.129 131.953 109.454 1.00 138.67 9 VAL C N 1
ATOM 8050 C CA . VAL C 2 23 ? 57.159 130.804 108.560 1.00 138.67 9 VAL C CA 1
ATOM 8051 C C . VAL C 2 23 ? 55.911 130.849 107.694 1.00 138.67 9 VAL C C 1
ATOM 8052 O O . VAL C 2 23 ? 54.789 130.818 108.217 1.00 138.67 9 VAL C O 1
ATOM 8056 N N . HIS C 2 24 ? 56.101 130.902 106.378 1.00 142.22 10 HIS C N 1
ATOM 8057 C CA . HIS C 2 24 ? 55.001 131.008 105.429 1.00 142.22 10 HIS C CA 1
ATOM 8058 C C . HIS C 2 24 ? 55.125 129.913 104.385 1.00 142.22 10 HIS C C 1
ATOM 8059 O O . HIS C 2 24 ? 56.150 129.819 103.703 1.00 142.22 10 HIS C O 1
ATOM 8066 N N . HIS C 2 25 ? 54.077 129.098 104.258 1.00 144.98 11 HIS C N 1
ATOM 8067 C CA . HIS C 2 25 ? 53.995 128.076 103.218 1.00 144.98 11 HIS C CA 1
ATOM 8068 C C . HIS C 2 25 ? 55.232 127.190 103.214 1.00 144.98 11 HIS C C 1
ATOM 8069 O O . HIS C 2 25 ? 55.772 126.844 102.163 1.00 144.98 11 HIS C O 1
ATOM 8076 N N . LEU C 2 26 ? 55.698 126.831 104.403 1.00 139.84 12 LEU C N 1
ATOM 8077 C CA . LEU C 2 26 ? 56.864 125.969 104.489 1.00 139.84 12 LEU C CA 1
ATOM 8078 C C . LEU C 2 26 ? 56.498 124.564 104.046 1.00 139.84 12 LEU C C 1
ATOM 8079 O O . LEU C 2 26 ? 55.519 123.992 104.528 1.00 139.84 12 LEU C O 1
ATOM 8084 N N . LYS C 2 27 ? 57.280 124.012 103.127 1.00 142.77 13 LYS C N 1
ATOM 8085 C CA . LYS C 2 27 ? 57.074 122.651 102.665 1.00 142.77 13 LYS C CA 1
ATOM 8086 C C . LYS C 2 27 ? 58.414 121.942 102.601 1.00 142.77 13 LYS C C 1
ATOM 8087 O O . LYS C 2 27 ? 59.408 122.518 102.151 1.00 142.77 13 LYS C O 1
ATOM 8093 N N . LYS C 2 28 ? 58.434 120.694 103.056 1.00 143.54 14 LYS C N 1
ATOM 8094 C CA . LYS C 2 28 ? 59.656 119.907 103.076 1.00 143.54 14 LYS C CA 1
ATOM 8095 C C . LYS C 2 28 ? 59.323 118.454 102.800 1.00 143.54 14 LYS C C 1
ATOM 8096 O O . LYS C 2 28 ? 58.405 117.897 103.408 1.00 143.54 14 LYS C O 1
ATOM 8102 N N . SER C 2 29 ? 60.071 117.849 101.885 1.00 155.38 15 SER C N 1
ATOM 8103 C CA . SER C 2 29 ? 59.975 116.429 101.600 1.00 155.38 15 SER C CA 1
ATOM 8104 C C . SER C 2 29 ? 61.377 115.848 101.534 1.00 155.38 15 SER C C 1
ATOM 8105 O O . SER C 2 29 ? 62.342 116.553 101.234 1.00 155.38 15 SER C O 1
ATOM 8108 N N . VAL C 2 30 ? 61.482 114.552 101.815 1.00 164.96 16 VAL C N 1
ATOM 8109 C CA . VAL C 2 30 ? 62.765 113.869 101.838 1.00 164.96 16 VAL C CA 1
ATOM 8110 C C . VAL C 2 30 ? 62.676 112.617 100.981 1.00 164.96 16 VAL C C 1
ATOM 8111 O O . VAL C 2 30 ? 61.592 112.114 100.681 1.00 164.96 16 VAL C O 1
ATOM 8115 N N . GLY C 2 31 ? 63.840 112.118 100.588 1.00 180.98 17 GLY C N 1
ATOM 8116 C CA . GLY C 2 31 ? 63.936 110.943 99.750 1.00 180.98 17 GLY C CA 1
ATOM 8117 C C . GLY C 2 31 ? 64.052 111.297 98.278 1.00 180.98 17 GLY C C 1
ATOM 8118 O O . GLY C 2 31 ? 63.857 112.438 97.854 1.00 180.98 17 GLY C O 1
ATOM 8119 N N . GLN C 2 32 ? 64.377 110.279 97.486 1.00 189.26 18 GLN C N 1
ATOM 8120 C CA . GLN C 2 32 ? 64.604 110.442 96.058 1.00 189.26 18 GLN C CA 1
ATOM 8121 C C . GLN C 2 32 ? 63.816 109.389 95.297 1.00 189.26 18 GLN C C 1
ATOM 8122 O O . GLN C 2 32 ? 63.814 108.215 95.681 1.00 189.26 18 GLN C O 1
ATOM 8128 N N . GLY C 2 33 ? 63.159 109.812 94.221 1.00 193.70 19 GLY C N 1
ATOM 8129 C CA . GLY C 2 33 ? 62.420 108.875 93.392 1.00 193.70 19 GLY C CA 1
ATOM 8130 C C . GLY C 2 33 ? 61.336 108.181 94.188 1.00 193.70 19 GLY C C 1
ATOM 8131 O O . GLY C 2 33 ? 60.500 108.819 94.836 1.00 193.70 19 GLY C O 1
ATOM 8132 N N . GLU C 2 34 ? 61.346 106.847 94.141 1.00 198.08 20 GLU C N 1
ATOM 8133 C CA . GLU C 2 34 ? 60.411 106.075 94.948 1.00 198.08 20 GLU C CA 1
ATOM 8134 C C . GLU C 2 34 ? 60.620 106.334 96.432 1.00 198.08 20 GLU C C 1
ATOM 8135 O O . GLU C 2 34 ? 59.658 106.321 97.209 1.00 198.08 20 GLU C O 1
ATOM 8141 N N . HIS C 2 35 ? 61.863 106.581 96.843 1.00 195.77 21 HIS C N 1
ATOM 8142 C CA . HIS C 2 35 ? 62.156 106.852 98.242 1.00 195.77 21 HIS C CA 1
ATOM 8143 C C . HIS C 2 35 ? 61.704 108.234 98.687 1.00 195.77 21 HIS C C 1
ATOM 8144 O O . HIS C 2 35 ? 61.777 108.530 99.884 1.00 195.77 21 HIS C O 1
ATOM 8151 N N . GLU C 2 36 ? 61.254 109.083 97.766 1.00 185.44 22 GLU C N 1
ATOM 8152 C CA . GLU C 2 36 ? 60.773 110.402 98.149 1.00 185.44 22 GLU C CA 1
ATOM 8153 C C . GLU C 2 36 ? 59.598 110.286 99.109 1.00 185.44 22 GLU C C 1
ATOM 8154 O O . GLU C 2 36 ? 58.705 109.455 98.932 1.00 185.44 22 GLU C O 1
ATOM 8160 N N . LEU C 2 37 ? 59.606 111.131 100.135 1.00 163.58 23 LEU C N 1
ATOM 8161 C CA . LEU C 2 37 ? 58.551 111.150 101.135 1.00 163.58 23 LEU C CA 1
ATOM 8162 C C . LEU C 2 37 ? 58.327 112.586 101.578 1.00 163.58 23 LEU C C 1
ATOM 8163 O O . LEU C 2 37 ? 59.289 113.315 101.830 1.00 163.58 23 LEU C O 1
ATOM 8168 N N . SER C 2 38 ? 57.064 112.987 101.672 1.00 150.64 24 SER C N 1
ATOM 8169 C CA . SER C 2 38 ? 56.716 114.346 102.054 1.00 150.64 24 SER C CA 1
ATOM 8170 C C . SER C 2 38 ? 56.430 114.410 103.546 1.00 150.64 24 SER C C 1
ATOM 8171 O O . SER C 2 38 ? 55.667 113.598 104.075 1.00 150.64 24 SER C O 1
ATOM 8174 N N . ILE C 2 39 ? 57.040 115.379 104.216 1.00 142.45 25 ILE C N 1
ATOM 8175 C CA . ILE C 2 39 ? 56.887 115.574 105.649 1.00 142.45 25 ILE C CA 1
ATOM 8176 C C . ILE C 2 39 ? 56.075 116.825 105.956 1.00 142.45 25 ILE C C 1
ATOM 8177 O O . ILE C 2 39 ? 55.113 116.779 106.721 1.00 142.45 25 ILE C O 1
ATOM 8182 N N . LEU C 2 40 ? 56.451 117.953 105.366 1.00 138.89 26 LEU C N 1
ATOM 8183 C CA . LEU C 2 40 ? 55.801 119.228 105.622 1.00 138.89 26 LEU C CA 1
ATOM 8184 C C . LEU C 2 40 ? 54.971 119.628 104.414 1.00 138.89 26 LEU C C 1
ATOM 8185 O O . LEU C 2 40 ? 55.496 119.734 103.302 1.00 138.89 26 LEU C O 1
ATOM 8190 N N . THR C 2 41 ? 53.681 119.864 104.642 1.00 144.09 27 THR C N 1
ATOM 8191 C CA . THR C 2 41 ? 52.742 120.108 103.558 1.00 144.09 27 THR C CA 1
ATOM 8192 C C . THR C 2 41 ? 52.114 121.488 103.675 1.00 144.09 27 THR C C 1
ATOM 8193 O O . THR C 2 41 ? 50.898 121.640 103.523 1.00 144.09 27 THR C O 1
ATOM 8197 N N . GLY C 2 42 ? 52.929 122.495 103.949 1.00 143.19 28 GLY C N 1
ATOM 8198 C CA . GLY C 2 42 ? 52.418 123.839 104.099 1.00 143.19 28 GLY C CA 1
ATOM 8199 C C . GLY C 2 42 ? 52.287 124.215 105.556 1.00 143.19 28 GLY C C 1
ATOM 8200 O O . GLY C 2 42 ? 51.314 123.853 106.220 1.00 143.19 28 GLY C O 1
ATOM 8201 N N . VAL C 2 43 ? 53.272 124.943 106.063 1.00 143.20 29 VAL C N 1
ATOM 8202 C CA . VAL C 2 43 ? 53.336 125.315 107.468 1.00 143.20 29 VAL C CA 1
ATOM 8203 C C . VAL C 2 43 ? 53.414 126.829 107.566 1.00 143.20 29 VAL C C 1
ATOM 8204 O O . VAL C 2 43 ? 54.175 127.466 106.827 1.00 143.20 29 VAL C O 1
ATOM 8208 N N . GLU C 2 44 ? 52.604 127.400 108.453 1.00 150.00 30 GLU C N 1
ATOM 8209 C CA . GLU C 2 44 ? 52.658 128.811 108.798 1.00 150.00 30 GLU C CA 1
ATOM 8210 C C . GLU C 2 44 ? 52.798 128.944 110.305 1.00 150.00 30 GLU C C 1
ATOM 8211 O O . GLU C 2 44 ? 52.118 128.245 111.061 1.00 150.00 30 GLU C O 1
ATOM 8217 N N . LEU C 2 45 ? 53.673 129.845 110.743 1.00 136.53 31 LEU C N 1
ATOM 8218 C CA . LEU C 2 45 ? 53.890 130.027 112.173 1.00 136.53 31 LEU C CA 1
ATOM 8219 C C . LEU C 2 45 ? 54.533 131.378 112.419 1.00 136.53 31 LEU C C 1
ATOM 8220 O O . LEU C 2 45 ? 55.563 131.692 111.822 1.00 136.53 31 LEU C O 1
ATOM 8225 N N . VAL C 2 46 ? 53.938 132.164 113.305 1.00 135.07 32 VAL C N 1
ATOM 8226 C CA . VAL C 2 46 ? 54.458 133.472 113.674 1.00 135.07 32 VAL C CA 1
ATOM 8227 C C . VAL C 2 46 ? 54.631 133.506 115.181 1.00 135.07 32 VAL C C 1
ATOM 8228 O O . VAL C 2 46 ? 53.687 133.212 115.921 1.00 135.07 32 VAL C O 1
ATOM 8232 N N . VAL C 2 47 ? 55.824 133.875 115.637 1.00 138.46 33 VAL C N 1
ATOM 8233 C CA . VAL C 2 47 ? 56.090 133.983 117.066 1.00 138.46 33 VAL C CA 1
ATOM 8234 C C . VAL C 2 47 ? 56.612 135.380 117.367 1.00 138.46 33 VAL C C 1
ATOM 8235 O O . VAL C 2 47 ? 57.233 136.020 116.511 1.00 138.46 33 VAL C O 1
ATOM 8239 N N . LYS C 2 48 ? 56.337 135.861 118.574 1.00 143.52 34 LYS C N 1
ATOM 8240 C CA . LYS C 2 48 ? 56.777 137.177 119.003 1.00 143.52 34 LYS C CA 1
ATOM 8241 C C . LYS C 2 48 ? 57.925 137.043 119.997 1.00 143.52 34 LYS C C 1
ATOM 8242 O O . LYS C 2 48 ? 58.380 135.946 120.319 1.00 143.52 34 LYS C O 1
ATOM 8248 N N . ARG C 2 49 ? 58.393 138.182 120.495 1.00 145.58 35 ARG C N 1
ATOM 8249 C CA . ARG C 2 49 ? 59.506 138.192 121.431 1.00 145.58 35 ARG C CA 1
ATOM 8250 C C . ARG C 2 49 ? 59.045 137.713 122.799 1.00 145.58 35 ARG C C 1
ATOM 8251 O O . ARG C 2 49 ? 58.027 138.176 123.319 1.00 145.58 35 ARG C O 1
ATOM 8259 N N . GLY C 2 50 ? 59.793 136.779 123.378 1.00 139.92 36 GLY C N 1
ATOM 8260 C CA . GLY C 2 50 ? 59.533 136.326 124.726 1.00 139.92 36 GLY C CA 1
ATOM 8261 C C . GLY C 2 50 ? 58.466 135.265 124.867 1.00 139.92 36 GLY C C 1
ATOM 8262 O O . GLY C 2 50 ? 58.248 134.780 125.983 1.00 139.92 36 GLY C O 1
ATOM 8263 N N . GLU C 2 51 ? 57.804 134.877 123.784 1.00 140.46 37 GLU C N 1
ATOM 8264 C CA . GLU C 2 51 ? 56.770 133.862 123.878 1.00 140.46 37 GLU C CA 1
ATOM 8265 C C . GLU C 2 51 ? 57.383 132.500 124.186 1.00 140.46 37 GLU C C 1
ATOM 8266 O O . GLU C 2 51 ? 58.562 132.247 123.935 1.00 140.46 37 GLU C O 1
ATOM 8272 N N . THR C 2 52 ? 56.564 131.622 124.759 1.00 137.54 38 THR C N 1
ATOM 8273 C CA . THR C 2 52 ? 56.953 130.246 125.050 1.00 137.54 38 THR C CA 1
ATOM 8274 C C . THR C 2 52 ? 55.983 129.318 124.333 1.00 137.54 38 THR C C 1
ATOM 8275 O O . THR C 2 52 ? 54.808 129.231 124.707 1.00 137.54 38 THR C O 1
ATOM 8279 N N . ILE C 2 53 ? 56.470 128.619 123.316 1.00 125.84 39 ILE C N 1
ATOM 8280 C CA . ILE C 2 53 ? 55.636 127.754 122.495 1.00 125.84 39 ILE C CA 1
ATOM 8281 C C . ILE C 2 53 ? 56.108 126.324 122.683 1.00 125.84 39 ILE C C 1
ATOM 8282 O O . ILE C 2 53 ? 57.294 126.025 122.499 1.00 125.84 39 ILE C O 1
ATOM 8287 N N . ALA C 2 54 ? 55.190 125.447 123.063 1.00 126.29 40 ALA C N 1
ATOM 8288 C CA . ALA C 2 54 ? 55.448 124.021 123.127 1.00 126.29 40 ALA C CA 1
ATOM 8289 C C . ALA C 2 54 ? 54.830 123.350 121.914 1.00 126.29 40 ALA C C 1
ATOM 8290 O O . ALA C 2 54 ? 53.702 123.664 121.523 1.00 126.29 40 ALA C O 1
ATOM 8292 N N . LEU C 2 55 ? 55.577 122.431 121.322 1.00 127.22 41 LEU C N 1
ATOM 8293 C CA . LEU C 2 55 ? 55.172 121.744 120.108 1.00 127.22 41 LEU C CA 1
ATOM 8294 C C . LEU C 2 55 ? 54.981 120.270 120.418 1.00 127.22 41 LEU C C 1
ATOM 8295 O O . LEU C 2 55 ? 55.880 119.626 120.967 1.00 127.22 41 LEU C O 1
ATOM 8300 N N . VAL C 2 56 ? 53.814 119.737 120.068 1.00 132.18 42 VAL C N 1
ATOM 8301 C CA . VAL C 2 56 ? 53.479 118.347 120.329 1.00 132.18 42 VAL C CA 1
ATOM 8302 C C . VAL C 2 56 ? 53.033 117.703 119.028 1.00 132.18 42 VAL C C 1
ATOM 8303 O O . VAL C 2 56 ? 52.704 118.378 118.051 1.00 132.18 42 VAL C O 1
ATOM 8307 N N . GLY C 2 57 ? 53.033 116.379 119.026 1.00 134.36 43 GLY C N 1
ATOM 8308 C CA . GLY C 2 57 ? 52.598 115.637 117.861 1.00 134.36 43 GLY C CA 1
ATOM 8309 C C . GLY C 2 57 ? 52.983 114.185 117.987 1.00 134.36 43 GLY C C 1
ATOM 8310 O O . GLY C 2 57 ? 53.792 113.798 118.833 1.00 134.36 43 GLY C O 1
ATOM 8311 N N . GLU C 2 58 ? 52.389 113.379 117.116 1.00 143.55 44 GLU C N 1
ATOM 8312 C CA . GLU C 2 58 ? 52.659 111.953 117.126 1.00 143.55 44 GLU C CA 1
ATOM 8313 C C . GLU C 2 58 ? 54.088 111.684 116.674 1.00 143.55 44 GLU C C 1
ATOM 8314 O O . GLU C 2 58 ? 54.720 112.499 116.000 1.00 143.55 44 GLU C O 1
ATOM 8320 N N . SER C 2 59 ? 54.598 110.521 117.065 1.00 137.67 45 SER C N 1
ATOM 8321 C CA . SER C 2 59 ? 55.937 110.132 116.655 1.00 137.67 45 SER C CA 1
ATOM 8322 C C . SER C 2 59 ? 56.007 110.011 115.141 1.00 137.67 45 SER C C 1
ATOM 8323 O O . SER C 2 59 ? 55.079 109.517 114.496 1.00 137.67 45 SER C O 1
ATOM 8326 N N . GLY C 2 60 ? 57.110 110.476 114.571 1.00 134.40 46 GLY C N 1
ATOM 8327 C CA . GLY C 2 60 ? 57.239 110.451 113.132 1.00 134.40 46 GLY C CA 1
ATOM 8328 C C . GLY C 2 60 ? 56.393 111.470 112.411 1.00 134.40 46 GLY C C 1
ATOM 8329 O O . GLY C 2 60 ? 56.151 111.319 111.211 1.00 134.40 46 GLY C O 1
ATOM 8330 N N . SER C 2 61 ? 55.929 112.504 113.103 1.00 138.95 47 SER C N 1
ATOM 8331 C CA . SER C 2 61 ? 55.187 113.571 112.453 1.00 138.95 47 SER C CA 1
ATOM 8332 C C . SER C 2 61 ? 56.089 114.643 111.864 1.00 138.95 47 SER C C 1
ATOM 8333 O O . SER C 2 61 ? 55.593 115.534 111.170 1.00 138.95 47 SER C O 1
ATOM 8336 N N . GLY C 2 62 ? 57.390 114.580 112.120 1.00 128.48 48 GLY C N 1
ATOM 8337 C CA . GLY C 2 62 ? 58.323 115.537 111.573 1.00 128.48 48 GLY C CA 1
ATOM 8338 C C . GLY C 2 62 ? 58.694 116.688 112.476 1.00 128.48 48 GLY C C 1
ATOM 8339 O O . GLY C 2 62 ? 59.218 117.690 111.979 1.00 128.48 48 GLY C O 1
ATOM 8340 N N . LYS C 2 63 ? 58.452 116.578 113.781 1.00 119.62 49 LYS C N 1
ATOM 8341 C CA . LYS C 2 63 ? 58.723 117.698 114.673 1.00 119.62 49 LYS C CA 1
ATOM 8342 C C . LYS C 2 63 ? 60.198 118.072 114.659 1.00 119.62 49 LYS C C 1
ATOM 8343 O O . LYS C 2 63 ? 60.544 119.257 114.583 1.00 119.62 49 LYS C O 1
ATOM 8349 N N . SER C 2 64 ? 61.083 117.078 114.717 1.00 116.34 50 SER C N 1
ATOM 8350 C CA . SER C 2 64 ? 62.510 117.375 114.702 1.00 116.34 50 SER C CA 1
ATOM 8351 C C . SER C 2 64 ? 62.910 118.053 113.401 1.00 116.34 50 SER C C 1
ATOM 8352 O O . SER C 2 64 ? 63.749 118.960 113.399 1.00 116.34 50 SER C O 1
ATOM 8355 N N . THR C 2 65 ? 62.322 117.630 112.284 1.00 116.41 51 THR C N 1
ATOM 8356 C CA . THR C 2 65 ? 62.638 118.261 111.008 1.00 116.41 51 THR C CA 1
ATOM 8357 C C . THR C 2 65 ? 62.218 119.721 110.996 1.00 116.41 51 THR C C 1
ATOM 8358 O O . THR C 2 65 ? 62.965 120.589 110.527 1.00 116.41 51 THR C O 1
ATOM 8362 N N . LEU C 2 66 ? 61.019 120.012 111.501 1.00 114.43 52 LEU C N 1
ATOM 8363 C CA . LEU C 2 66 ? 60.570 121.396 111.562 1.00 114.43 52 LEU C CA 1
ATOM 8364 C C . LEU C 2 66 ? 61.482 122.220 112.453 1.00 114.43 52 LEU C C 1
ATOM 8365 O O . LEU C 2 66 ? 61.837 123.355 112.116 1.00 114.43 52 LEU C O 1
ATOM 8370 N N . LEU C 2 67 ? 61.881 121.665 113.594 1.00 111.82 53 LEU C N 1
ATOM 8371 C CA . LEU C 2 67 ? 62.779 122.399 114.471 1.00 111.82 53 LEU C CA 1
ATOM 8372 C C . LEU C 2 67 ? 64.103 122.682 113.783 1.00 111.82 53 LEU C C 1
ATOM 8373 O O . LEU C 2 67 ? 64.635 123.792 113.876 1.00 111.82 53 LEU C O 1
ATOM 8378 N N . ALA C 2 68 ? 64.644 121.692 113.077 1.00 114.88 54 ALA C N 1
ATOM 8379 C CA . ALA C 2 68 ? 65.921 121.889 112.406 1.00 114.88 54 ALA C CA 1
ATOM 8380 C C . ALA C 2 68 ? 65.817 122.959 111.333 1.00 114.88 54 ALA C C 1
ATOM 8381 O O . ALA C 2 68 ? 66.698 123.817 111.215 1.00 114.88 54 ALA C O 1
ATOM 8383 N N . ILE C 2 69 ? 64.742 122.933 110.544 1.00 114.78 55 ILE C N 1
ATOM 8384 C CA . ILE C 2 69 ? 64.628 123.908 109.466 1.00 114.78 55 ILE C CA 1
ATOM 8385 C C . ILE C 2 69 ? 64.355 125.297 110.024 1.00 114.78 55 ILE C C 1
ATOM 8386 O O . ILE C 2 69 ? 64.720 126.302 109.406 1.00 114.78 55 ILE C O 1
ATOM 8391 N N . LEU C 2 70 ? 63.728 125.388 111.196 1.00 108.56 56 LEU C N 1
ATOM 8392 C CA . LEU C 2 70 ? 63.500 126.701 111.787 1.00 108.56 56 LEU C CA 1
ATOM 8393 C C . LEU C 2 70 ? 64.813 127.374 112.155 1.00 108.56 56 LEU C C 1
ATOM 8394 O O . LEU C 2 70 ? 64.959 128.590 111.997 1.00 108.56 56 LEU C O 1
ATOM 8399 N N . ALA C 2 71 ? 65.778 126.604 112.640 1.00 107.79 57 ALA C N 1
ATOM 8400 C CA . ALA C 2 71 ? 67.047 127.158 113.086 1.00 107.79 57 ALA C CA 1
ATOM 8401 C C . ALA C 2 71 ? 68.048 127.330 111.959 1.00 107.79 57 ALA C C 1
ATOM 8402 O O . ALA C 2 71 ? 69.183 127.737 112.217 1.00 107.79 57 ALA C O 1
ATOM 8404 N N . GLY C 2 72 ? 67.673 127.022 110.727 1.00 114.36 58 GLY C N 1
ATOM 8405 C CA . GLY C 2 72 ? 68.593 127.212 109.634 1.00 114.36 58 GLY C CA 1
ATOM 8406 C C . GLY C 2 72 ? 69.669 126.165 109.525 1.00 114.36 58 GLY C C 1
ATOM 8407 O O . GLY C 2 72 ? 70.647 126.379 108.804 1.00 114.36 58 GLY C O 1
ATOM 8408 N N . LEU C 2 73 ? 69.530 125.039 110.220 1.00 123.37 59 LEU C N 1
ATOM 8409 C CA . LEU C 2 73 ? 70.511 123.975 110.081 1.00 123.37 59 LEU C CA 1
ATOM 8410 C C . LEU C 2 73 ? 70.442 123.302 108.720 1.00 123.37 59 LEU C C 1
ATOM 8411 O O . LEU C 2 73 ? 71.393 122.616 108.335 1.00 123.37 59 LEU C O 1
ATOM 8416 N N . ASP C 2 74 ? 69.349 123.480 107.988 1.00 135.65 60 ASP C N 1
ATOM 8417 C CA . ASP C 2 74 ? 69.200 122.881 106.671 1.00 135.65 60 ASP C CA 1
ATOM 8418 C C . ASP C 2 74 ? 68.311 123.786 105.830 1.00 135.65 60 ASP C C 1
ATOM 8419 O O . ASP C 2 74 ? 68.109 124.961 106.150 1.00 135.65 60 ASP C O 1
ATOM 8424 N N . ASP C 2 75 ? 67.788 123.239 104.739 1.00 147.60 61 ASP C N 1
ATOM 8425 C CA . ASP C 2 75 ? 66.961 123.989 103.809 1.00 147.60 61 ASP C CA 1
ATOM 8426 C C . ASP C 2 75 ? 65.672 123.230 103.545 1.00 147.60 61 ASP C C 1
ATOM 8427 O O . ASP C 2 75 ? 65.688 122.012 103.353 1.00 147.60 61 ASP C O 1
ATOM 8432 N N . GLY C 2 76 ? 64.558 123.954 103.531 1.00 140.38 62 GLY C N 1
ATOM 8433 C CA . GLY C 2 76 ? 63.290 123.349 103.196 1.00 140.38 62 GLY C CA 1
ATOM 8434 C C . GLY C 2 76 ? 63.128 123.160 101.704 1.00 140.38 62 GLY C C 1
ATOM 8435 O O . GLY C 2 76 ? 63.870 123.710 100.894 1.00 140.38 62 GLY C O 1
ATOM 8436 N N . SER C 2 77 ? 62.137 122.347 101.337 1.00 146.05 63 SER C N 1
ATOM 8437 C CA . SER C 2 77 ? 61.855 122.147 99.922 1.00 146.05 63 SER C CA 1
ATOM 8438 C C . SER C 2 77 ? 61.389 123.442 99.273 1.00 146.05 63 SER C C 1
ATOM 8439 O O . SER C 2 77 ? 61.811 123.774 98.160 1.00 146.05 63 SER C O 1
ATOM 8442 N N . SER C 2 78 ? 60.528 124.188 99.956 1.00 146.05 64 SER C N 1
ATOM 8443 C CA . SER C 2 78 ? 60.059 125.478 99.471 1.00 146.05 64 SER C CA 1
ATOM 8444 C C . SER C 2 78 ? 59.340 126.188 100.605 1.00 146.05 64 SER C C 1
ATOM 8445 O O . SER C 2 78 ? 58.820 125.545 101.522 1.00 146.05 64 SER C O 1
ATOM 8448 N N . GLY C 2 79 ? 59.310 127.514 100.527 1.00 143.23 65 GLY C N 1
ATOM 8449 C CA . GLY C 2 79 ? 58.638 128.306 101.535 1.00 143.23 65 GLY C CA 1
ATOM 8450 C C . GLY C 2 79 ? 59.426 129.527 101.948 1.00 143.23 65 GLY C C 1
ATOM 8451 O O . GLY C 2 79 ? 60.492 129.805 101.393 1.00 143.23 65 GLY C O 1
ATOM 8452 N N . GLU C 2 80 ? 58.912 130.267 102.924 1.00 148.45 66 GLU C N 1
ATOM 8453 C CA . GLU C 2 80 ? 59.551 131.481 103.410 1.00 148.45 66 GLU C CA 1
ATOM 8454 C C . GLU C 2 80 ? 59.821 131.326 104.897 1.00 148.45 66 GLU C C 1
ATOM 8455 O O . GLU C 2 80 ? 58.891 131.105 105.678 1.00 148.45 66 GLU C O 1
ATOM 8461 N N . VAL C 2 81 ? 61.086 131.444 105.286 1.00 131.08 67 VAL C N 1
ATOM 8462 C CA . VAL C 2 81 ? 61.488 131.343 106.681 1.00 131.08 67 VAL C CA 1
ATOM 8463 C C . VAL C 2 81 ? 62.297 132.578 107.028 1.00 131.08 67 VAL C C 1
ATOM 8464 O O . VAL C 2 81 ? 63.328 132.846 106.400 1.00 131.08 67 VAL C O 1
ATOM 8468 N N . SER C 2 82 ? 61.844 133.321 108.029 1.00 127.86 68 SER C N 1
ATOM 8469 C CA . SER C 2 82 ? 62.534 134.513 108.486 1.00 127.86 68 SER C CA 1
ATOM 8470 C C . SER C 2 82 ? 62.784 134.384 109.977 1.00 127.86 68 SER C C 1
ATOM 8471 O O . SER C 2 82 ? 61.866 134.069 110.740 1.00 127.86 68 SER C O 1
ATOM 8474 N N . LEU C 2 83 ? 64.026 134.619 110.382 1.00 125.41 69 LEU C N 1
ATOM 8475 C CA . LEU C 2 83 ? 64.430 134.555 111.777 1.00 125.41 69 LEU C CA 1
ATOM 8476 C C . LEU C 2 83 ? 65.043 135.892 112.155 1.00 125.41 69 LEU C C 1
ATOM 8477 O O . LEU C 2 83 ? 66.019 136.325 111.533 1.00 125.41 69 LEU C O 1
ATOM 8482 N N . VAL C 2 84 ? 64.471 136.537 113.171 1.00 126.94 70 VAL C N 1
ATOM 8483 C CA . VAL C 2 84 ? 64.921 137.844 113.636 1.00 126.94 70 VAL C CA 1
ATOM 8484 C C . VAL C 2 84 ? 65.008 138.799 112.454 1.00 126.94 70 VAL C C 1
ATOM 8485 O O . VAL C 2 84 ? 65.971 139.561 112.324 1.00 126.94 70 VAL C O 1
ATOM 8489 N N . GLY C 2 85 ? 64.007 138.761 111.584 1.00 128.38 71 GLY C N 1
ATOM 8490 C CA . GLY C 2 85 ? 63.994 139.634 110.425 1.00 128.38 71 GLY C CA 1
ATOM 8491 C C . GLY C 2 85 ? 65.070 139.353 109.398 1.00 128.38 71 GLY C C 1
ATOM 8492 O O . GLY C 2 85 ? 65.668 140.294 108.862 1.00 128.38 71 GLY C O 1
ATOM 8493 N N . GLN C 2 86 ? 65.338 138.084 109.112 1.00 129.40 72 GLN C N 1
ATOM 8494 C CA . GLN C 2 86 ? 66.261 137.725 108.044 1.00 129.40 72 GLN C CA 1
ATOM 8495 C C . GLN C 2 86 ? 65.712 136.542 107.263 1.00 129.40 72 GLN C C 1
ATOM 8496 O O . GLN C 2 86 ? 65.508 135.465 107.834 1.00 129.40 72 GLN C O 1
ATOM 8502 N N . PRO C 2 87 ? 65.469 136.692 105.972 1.00 132.32 73 PRO C N 1
ATOM 8503 C CA . PRO C 2 87 ? 64.883 135.587 105.204 1.00 132.32 73 PRO C CA 1
ATOM 8504 C C . PRO C 2 87 ? 65.863 134.446 105.004 1.00 132.32 73 PRO C C 1
ATOM 8505 O O . PRO C 2 87 ? 66.737 134.516 104.138 1.00 132.32 73 PRO C O 1
ATOM 8509 N N . LEU C 2 88 ? 65.669 133.358 105.751 1.00 134.54 74 LEU C N 1
ATOM 8510 C CA . LEU C 2 88 ? 66.677 132.309 105.859 1.00 134.54 74 LEU C CA 1
ATOM 8511 C C . LEU C 2 88 ? 66.987 131.643 104.530 1.00 134.54 74 LEU C C 1
ATOM 8512 O O . LEU C 2 88 ? 68.002 130.950 104.420 1.00 134.54 74 LEU C O 1
ATOM 8517 N N . HIS C 2 89 ? 66.142 131.822 103.528 1.00 136.15 75 HIS C N 1
ATOM 8518 C CA . HIS C 2 89 ? 66.382 131.223 102.227 1.00 136.15 75 HIS C CA 1
ATOM 8519 C C . HIS C 2 89 ? 67.265 132.082 101.336 1.00 136.15 75 HIS C C 1
ATOM 8520 O O . HIS C 2 89 ? 67.469 131.729 100.171 1.00 136.15 75 HIS C O 1
ATOM 8527 N N . ASN C 2 90 ? 67.791 133.193 101.844 1.00 134.70 76 ASN C N 1
ATOM 8528 C CA . ASN C 2 90 ? 68.498 134.155 101.012 1.00 134.70 76 ASN C CA 1
ATOM 8529 C C . ASN C 2 90 ? 69.894 134.469 101.540 1.00 134.70 76 ASN C C 1
ATOM 8530 O O . ASN C 2 90 ? 70.373 135.593 101.399 1.00 134.70 76 ASN C O 1
ATOM 8535 N N . MET C 2 91 ? 70.559 133.492 102.152 1.00 136.09 77 MET C N 1
ATOM 8536 C CA . MET C 2 91 ? 71.986 133.616 102.407 1.00 136.09 77 MET C CA 1
ATOM 8537 C C . MET C 2 91 ? 72.631 132.244 102.333 1.00 136.09 77 MET C C 1
ATOM 8538 O O . MET C 2 91 ? 71.966 131.212 102.447 1.00 136.09 77 MET C O 1
ATOM 8543 N N . ASP C 2 92 ? 73.947 132.254 102.155 1.00 142.88 78 ASP C N 1
ATOM 8544 C CA . ASP C 2 92 ? 74.725 131.031 102.030 1.00 142.88 78 ASP C CA 1
ATOM 8545 C C . ASP C 2 92 ? 74.952 130.431 103.412 1.00 142.88 78 ASP C C 1
ATOM 8546 O O . ASP C 2 92 ? 74.361 130.850 104.410 1.00 142.88 78 ASP C O 1
ATOM 8551 N N . GLU C 2 93 ? 75.832 129.437 103.482 1.00 138.36 79 GLU C N 1
ATOM 8552 C CA . GLU C 2 93 ? 76.045 128.739 104.740 1.00 138.36 79 GLU C CA 1
ATOM 8553 C C . GLU C 2 93 ? 76.729 129.630 105.766 1.00 138.36 79 GLU C C 1
ATOM 8554 O O . GLU C 2 93 ? 76.408 129.569 106.957 1.00 138.36 79 GLU C O 1
ATOM 8560 N N . GLU C 2 94 ? 77.671 130.465 105.327 1.00 140.36 80 GLU C N 1
ATOM 8561 C CA . GLU C 2 94 ? 78.465 131.235 106.277 1.00 140.36 80 GLU C CA 1
ATOM 8562 C C . GLU C 2 94 ? 77.609 132.226 107.054 1.00 140.36 80 GLU C C 1
ATOM 8563 O O . GLU C 2 94 ? 77.757 132.358 108.275 1.00 140.36 80 GLU C O 1
ATOM 8569 N N . ALA C 2 95 ? 76.710 132.932 106.370 1.00 130.67 81 ALA C N 1
ATOM 8570 C CA . ALA C 2 95 ? 75.856 133.882 107.072 1.00 130.67 81 ALA C CA 1
ATOM 8571 C C . ALA C 2 95 ? 74.930 133.168 108.044 1.00 130.67 81 ALA C C 1
ATOM 8572 O O . ALA C 2 95 ? 74.682 133.660 109.151 1.00 130.67 81 ALA C O 1
ATOM 8574 N N . ARG C 2 96 ? 74.409 132.007 107.649 1.00 128.22 82 ARG C N 1
ATOM 8575 C CA . ARG C 2 96 ? 73.574 131.233 108.557 1.00 128.22 82 ARG C CA 1
ATOM 8576 C C . ARG C 2 96 ? 74.351 130.822 109.796 1.00 128.22 82 ARG C C 1
ATOM 8577 O O . ARG C 2 96 ? 73.838 130.903 110.916 1.00 128.22 82 ARG C O 1
ATOM 8585 N N . ALA C 2 97 ? 75.590 130.368 109.612 1.00 125.08 83 ALA C N 1
ATOM 8586 C CA . ALA C 2 97 ? 76.400 129.970 110.754 1.00 125.08 83 ALA C CA 1
ATOM 8587 C C . ALA C 2 97 ? 76.670 131.153 111.667 1.00 125.08 83 ALA C C 1
ATOM 8588 O O . ALA C 2 97 ? 76.627 131.025 112.896 1.00 125.08 83 ALA C O 1
ATOM 8590 N N . LYS C 2 98 ? 76.952 132.315 111.083 1.00 119.31 84 LYS C N 1
ATOM 8591 C CA . LYS C 2 98 ? 77.170 133.501 111.898 1.00 119.31 84 LYS C CA 1
ATOM 8592 C C . LYS C 2 98 ? 75.922 133.852 112.694 1.00 119.31 84 LYS C C 1
ATOM 8593 O O . LYS C 2 98 ? 76.004 134.167 113.886 1.00 119.31 84 LYS C O 1
ATOM 8599 N N . LEU C 2 99 ? 74.754 133.785 112.057 1.00 112.19 85 LEU C N 1
ATOM 8600 C CA . LEU C 2 99 ? 73.515 134.088 112.764 1.00 112.19 85 LEU C CA 1
ATOM 8601 C C . LEU C 2 99 ? 73.271 133.101 113.896 1.00 112.19 85 LEU C C 1
ATOM 8602 O O . LEU C 2 99 ? 72.873 133.494 115.001 1.00 112.19 85 LEU C O 1
ATOM 8607 N N . ARG C 2 100 ? 73.507 131.813 113.639 1.00 115.93 86 ARG C N 1
ATOM 8608 C CA . ARG C 2 100 ? 73.343 130.807 114.682 1.00 115.93 86 ARG C CA 1
ATOM 8609 C C . ARG C 2 100 ? 74.259 131.088 115.858 1.00 115.93 86 ARG C C 1
ATOM 8610 O O . ARG C 2 100 ? 73.823 131.067 117.013 1.00 115.93 86 ARG C O 1
ATOM 8618 N N . ALA C 2 101 ? 75.531 131.371 115.582 1.00 114.56 87 ALA C N 1
ATOM 8619 C CA . ALA C 2 101 ? 76.460 131.666 116.662 1.00 114.56 87 ALA C CA 1
ATOM 8620 C C . ALA C 2 101 ? 76.049 132.918 117.413 1.00 114.56 87 ALA C C 1
ATOM 8621 O O . ALA C 2 101 ? 76.275 133.023 118.622 1.00 114.56 87 ALA C O 1
ATOM 8623 N N . LYS C 2 102 ? 75.439 133.873 116.719 1.00 109.31 88 LYS C N 1
ATOM 8624 C CA . LYS C 2 102 ? 75.082 135.123 117.370 1.00 109.31 88 LYS C CA 1
ATOM 8625 C C . LYS C 2 102 ? 73.871 134.973 118.281 1.00 109.31 88 LYS C C 1
ATOM 8626 O O . LYS C 2 102 ? 73.848 135.547 119.374 1.00 109.31 88 LYS C O 1
ATOM 8632 N N . HIS C 2 103 ? 72.858 134.218 117.865 1.00 107.94 89 HIS C N 1
ATOM 8633 C CA . HIS C 2 103 ? 71.575 134.331 118.553 1.00 107.94 89 HIS C CA 1
ATOM 8634 C C . HIS C 2 103 ? 70.995 133.024 119.066 1.00 107.94 89 HIS C C 1
ATOM 8635 O O . HIS C 2 103 ? 70.347 133.023 120.112 1.00 107.94 89 HIS C O 1
ATOM 8642 N N . VAL C 2 104 ? 71.188 131.923 118.372 1.00 105.48 90 VAL C N 1
ATOM 8643 C CA . VAL C 2 104 ? 70.377 130.729 118.585 1.00 105.48 90 VAL C CA 1
ATOM 8644 C C . VAL C 2 104 ? 71.088 129.745 119.500 1.00 105.48 90 VAL C C 1
ATOM 8645 O O . VAL C 2 104 ? 72.307 129.571 119.422 1.00 105.48 90 VAL C O 1
ATOM 8649 N N . GLY C 2 105 ? 70.321 129.101 120.375 1.00 106.59 91 GLY C N 1
ATOM 8650 C CA . GLY C 2 105 ? 70.791 127.943 121.108 1.00 106.59 91 GLY C CA 1
ATOM 8651 C C . GLY C 2 105 ? 69.941 126.736 120.761 1.00 106.59 91 GLY C C 1
ATOM 8652 O O . GLY C 2 105 ? 68.742 126.859 120.516 1.00 106.59 91 GLY C O 1
ATOM 8653 N N . PHE C 2 106 ? 70.569 125.562 120.746 1.00 110.57 92 PHE C N 1
ATOM 8654 C CA . PHE C 2 106 ? 69.907 124.351 120.280 1.00 110.57 92 PHE C CA 1
ATOM 8655 C C . PHE C 2 106 ? 70.187 123.176 121.204 1.00 110.57 92 PHE C C 1
ATOM 8656 O O . PHE C 2 106 ? 71.294 123.038 121.728 1.00 110.57 92 PHE C O 1
ATOM 8664 N N . VAL C 2 107 ? 69.174 122.333 121.396 1.00 110.81 93 VAL C N 1
ATOM 8665 C CA . VAL C 2 107 ? 69.298 121.074 122.125 1.00 110.81 93 VAL C CA 1
ATOM 8666 C C . VAL C 2 107 ? 68.688 119.973 121.273 1.00 110.81 93 VAL C C 1
ATOM 8667 O O . VAL C 2 107 ? 67.489 120.015 120.972 1.00 110.81 93 VAL C O 1
ATOM 8671 N N . PHE C 2 108 ? 69.489 118.971 120.936 1.00 110.40 94 PHE C N 1
ATOM 8672 C CA . PHE C 2 108 ? 69.097 117.937 119.994 1.00 110.40 94 PHE C CA 1
ATOM 8673 C C . PHE C 2 108 ? 68.480 116.738 120.703 1.00 110.40 94 PHE C C 1
ATOM 8674 O O . PHE C 2 108 ? 68.459 116.644 121.930 1.00 110.40 94 PHE C O 1
ATOM 8682 N N . GLN C 2 109 ? 67.980 115.800 119.898 1.00 108.29 95 GLN C N 1
ATOM 8683 C CA . GLN C 2 109 ? 67.392 114.587 120.450 1.00 108.29 95 GLN C CA 1
ATOM 8684 C C . GLN C 2 109 ? 68.466 113.644 120.976 1.00 108.29 95 GLN C C 1
ATOM 8685 O O . GLN C 2 109 ? 68.305 113.050 122.045 1.00 108.29 95 GLN C O 1
ATOM 8691 N N . SER C 2 110 ? 69.566 113.491 120.241 1.00 114.92 96 SER C N 1
ATOM 8692 C CA . SER C 2 110 ? 70.665 112.623 120.646 1.00 114.92 96 SER C CA 1
ATOM 8693 C C . SER C 2 110 ? 71.811 113.377 121.310 1.00 114.92 96 SER C C 1
ATOM 8694 O O . SER C 2 110 ? 72.805 112.755 121.693 1.00 114.92 96 SER C O 1
ATOM 8697 N N . PHE C 2 111 ? 71.707 114.700 121.411 1.00 113.05 97 PHE C N 1
ATOM 8698 C CA . PHE C 2 111 ? 72.598 115.587 122.157 1.00 113.05 97 PHE C CA 1
ATOM 8699 C C . PHE C 2 111 ? 73.974 115.746 121.522 1.00 113.05 97 PHE C C 1
ATOM 8700 O O . PHE C 2 111 ? 74.715 116.660 121.893 1.00 113.05 97 PHE C O 1
ATOM 8708 N N . MET C 2 112 ? 74.310 114.891 120.555 1.00 115.14 98 MET C N 1
ATOM 8709 C CA . MET C 2 112 ? 75.593 114.909 119.852 1.00 115.14 98 MET C CA 1
ATOM 8710 C C . MET C 2 112 ? 76.766 115.355 120.718 1.00 115.14 98 MET C C 1
ATOM 8711 O O . MET C 2 112 ? 77.553 116.213 120.311 1.00 115.14 98 MET C O 1
ATOM 8716 N N . LEU C 2 113 ? 76.895 114.794 121.911 1.00 105.62 99 LEU C N 1
ATOM 8717 C CA . LEU C 2 113 ? 78.055 115.097 122.731 1.00 105.62 99 LEU C CA 1
ATOM 8718 C C . LEU C 2 113 ? 79.310 114.508 122.103 1.00 105.62 99 LEU C C 1
ATOM 8719 O O . LEU C 2 113 ? 79.293 113.394 121.576 1.00 105.62 99 LEU C O 1
ATOM 8724 N N . ILE C 2 114 ? 80.401 115.262 122.153 1.00 105.32 100 ILE C N 1
ATOM 8725 C CA . ILE C 2 114 ? 81.668 114.782 121.615 1.00 105.32 100 ILE C CA 1
ATOM 8726 C C . ILE C 2 114 ? 82.252 113.771 122.590 1.00 105.32 100 ILE C C 1
ATOM 8727 O O . ILE C 2 114 ? 82.553 114.124 123.737 1.00 105.32 100 ILE C O 1
ATOM 8732 N N . PRO C 2 115 ? 82.449 112.518 122.183 1.00 103.03 101 PRO C N 1
ATOM 8733 C CA . PRO C 2 115 ? 82.917 111.510 123.140 1.00 103.03 101 PRO C CA 1
ATOM 8734 C C . PRO C 2 115 ? 84.351 111.710 123.579 1.00 103.03 101 PRO C C 1
ATOM 8735 O O . PRO C 2 115 ? 84.752 111.130 124.594 1.00 103.03 101 PRO C O 1
ATOM 8739 N N . THR C 2 116 ? 85.140 112.497 122.852 1.00 108.65 102 THR C N 1
ATOM 8740 C CA . THR C 2 116 ? 86.552 112.621 123.194 1.00 108.65 102 THR C CA 1
ATOM 8741 C C . THR C 2 116 ? 86.759 113.468 124.441 1.00 108.65 102 THR C C 1
ATOM 8742 O O . THR C 2 116 ? 87.554 113.108 125.314 1.00 108.65 102 THR C O 1
ATOM 8746 N N . LEU C 2 117 ? 86.061 114.589 124.547 1.00 110.54 103 LEU C N 1
ATOM 8747 C CA . LEU C 2 117 ? 86.275 115.522 125.641 1.00 110.54 103 LEU C CA 1
ATOM 8748 C C . LEU C 2 117 ? 85.247 115.314 126.739 1.00 110.54 103 LEU C C 1
ATOM 8749 O O . LEU C 2 117 ? 84.112 114.908 126.486 1.00 110.54 103 LEU C O 1
ATOM 8754 N N . ASN C 2 118 ? 85.652 115.627 127.965 1.00 116.74 104 ASN C N 1
ATOM 8755 C CA . ASN C 2 118 ? 84.789 115.438 129.117 1.00 116.74 104 ASN C CA 1
ATOM 8756 C C . ASN C 2 118 ? 83.647 116.449 129.094 1.00 116.74 104 ASN C C 1
ATOM 8757 O O . ASN C 2 118 ? 83.507 117.258 128.173 1.00 116.74 104 ASN C O 1
ATOM 8762 N N . ALA C 2 119 ? 82.824 116.405 130.139 1.00 113.86 105 ALA C N 1
ATOM 8763 C CA . ALA C 2 119 ? 81.643 117.258 130.188 1.00 113.86 105 ALA C CA 1
ATOM 8764 C C . ALA C 2 119 ? 82.019 118.729 130.242 1.00 113.86 105 ALA C C 1
ATOM 8765 O O . ALA C 2 119 ? 81.363 119.570 129.613 1.00 113.86 105 ALA C O 1
ATOM 8767 N N . LEU C 2 120 ? 83.064 119.060 130.995 1.00 115.24 106 LEU C N 1
ATOM 8768 C CA . LEU C 2 120 ? 83.396 120.463 131.191 1.00 115.24 106 LEU C CA 1
ATOM 8769 C C . LEU C 2 120 ? 83.738 121.137 129.874 1.00 115.24 106 LEU C C 1
ATOM 8770 O O . LEU C 2 120 ? 83.304 122.261 129.620 1.00 115.24 106 LEU C O 1
ATOM 8775 N N . GLU C 2 121 ? 84.501 120.463 129.015 1.00 119.96 107 GLU C N 1
ATOM 8776 C CA . GLU C 2 121 ? 84.826 121.053 127.722 1.00 119.96 107 GLU C CA 1
ATOM 8777 C C . GLU C 2 121 ? 83.586 121.183 126.846 1.00 119.96 107 GLU C C 1
ATOM 8778 O O . GLU C 2 121 ? 83.431 122.172 126.114 1.00 119.96 107 GLU C O 1
ATOM 8784 N N . ASN C 2 122 ? 82.695 120.193 126.905 1.00 111.10 108 ASN C N 1
ATOM 8785 C CA . ASN C 2 122 ? 81.470 120.260 126.120 1.00 111.10 108 ASN C CA 1
ATOM 8786 C C . ASN C 2 122 ? 80.649 121.480 126.498 1.00 111.10 108 ASN C C 1
ATOM 8787 O O . ASN C 2 122 ? 80.117 122.173 125.625 1.00 111.10 108 ASN C O 1
ATOM 8792 N N . VAL C 2 123 ? 80.533 121.761 127.794 1.00 112.88 109 VAL C N 1
ATOM 8793 C CA . VAL C 2 123 ? 79.832 122.975 128.191 1.00 112.88 109 VAL C CA 1
ATOM 8794 C C . VAL C 2 123 ? 80.658 124.213 127.870 1.00 112.88 109 VAL C C 1
ATOM 8795 O O . VAL C 2 123 ? 80.105 125.286 127.611 1.00 112.88 109 VAL C O 1
ATOM 8799 N N . GLU C 2 124 ? 81.983 124.093 127.887 1.00 126.23 110 GLU C N 1
ATOM 8800 C CA . GLU C 2 124 ? 82.842 125.246 127.651 1.00 126.23 110 GLU C CA 1
ATOM 8801 C C . GLU C 2 124 ? 82.697 125.773 126.235 1.00 126.23 110 GLU C C 1
ATOM 8802 O O . GLU C 2 124 ? 82.770 126.984 126.008 1.00 126.23 110 GLU C O 1
ATOM 8808 N N . LEU C 2 125 ? 82.495 124.876 125.284 1.00 116.98 111 LEU C N 1
ATOM 8809 C CA . LEU C 2 125 ? 82.559 125.144 123.850 1.00 116.98 111 LEU C CA 1
ATOM 8810 C C . LEU C 2 125 ? 81.985 126.497 123.419 1.00 116.98 111 LEU C C 1
ATOM 8811 O O . LEU C 2 125 ? 82.714 127.309 122.827 1.00 116.98 111 LEU C O 1
ATOM 8816 N N . PRO C 2 126 ? 80.705 126.792 123.682 1.00 111.42 112 PRO C N 1
ATOM 8817 C CA . PRO C 2 126 ? 80.137 128.034 123.136 1.00 111.42 112 PRO C CA 1
ATOM 8818 C C . PRO C 2 126 ? 80.812 129.284 123.655 1.00 111.42 112 PRO C C 1
ATOM 8819 O O . PRO C 2 126 ? 80.925 130.273 122.923 1.00 111.42 112 PRO C O 1
ATOM 8823 N N . ALA C 2 127 ? 81.253 129.277 124.910 1.00 118.98 113 ALA C N 1
ATOM 8824 C CA . ALA C 2 127 ? 81.942 130.447 125.437 1.00 118.98 113 ALA C CA 1
ATOM 8825 C C . ALA C 2 127 ? 83.249 130.686 124.701 1.00 118.98 113 ALA C C 1
ATOM 8826 O O . ALA C 2 127 ? 83.577 131.827 124.363 1.00 118.98 113 ALA C O 1
ATOM 8828 N N . LEU C 2 128 ? 84.003 129.621 124.433 1.00 119.19 114 LEU C N 1
ATOM 8829 C CA . LEU C 2 128 ? 85.229 129.776 123.664 1.00 119.19 114 LEU C CA 1
ATOM 8830 C C . LEU C 2 128 ? 84.927 130.294 122.271 1.00 119.19 114 LEU C C 1
ATOM 8831 O O . LEU C 2 128 ? 85.668 131.125 121.735 1.00 119.19 114 LEU C O 1
ATOM 8836 N N . LEU C 2 129 ? 83.838 129.818 121.669 1.00 118.15 115 LEU C N 1
ATOM 8837 C CA . LEU C 2 129 ? 83.464 130.323 120.353 1.00 118.15 115 LEU C CA 1
ATOM 8838 C C . LEU C 2 129 ? 83.153 131.814 120.416 1.00 118.15 115 LEU C C 1
ATOM 8839 O O . LEU C 2 129 ? 83.537 132.575 119.522 1.00 118.15 115 LEU C O 1
ATOM 8844 N N . ARG C 2 130 ? 82.461 132.251 121.470 1.00 117.31 116 ARG C N 1
ATOM 8845 C CA . ARG C 2 130 ? 82.164 133.671 121.616 1.00 117.31 116 ARG C CA 1
ATOM 8846 C C . ARG C 2 130 ? 83.441 134.487 121.743 1.00 117.31 116 ARG C C 1
ATOM 8847 O O . ARG C 2 130 ? 83.538 135.589 121.196 1.00 117.31 116 ARG C O 1
ATOM 8855 N N . GLY C 2 131 ? 84.426 133.969 122.468 1.00 121.20 117 GLY C N 1
ATOM 8856 C CA . GLY C 2 131 ? 85.709 134.635 122.541 1.00 121.20 117 GLY C CA 1
ATOM 8857 C C . GLY C 2 131 ? 86.096 135.121 123.920 1.00 121.20 117 GLY C C 1
ATOM 8858 O O . GLY C 2 131 ? 86.767 136.147 124.053 1.00 121.20 117 GLY C O 1
ATOM 8859 N N . GLU C 2 132 ? 85.676 134.405 124.956 1.00 131.33 118 GLU C N 1
ATOM 8860 C CA . GLU C 2 132 ? 86.071 134.756 126.307 1.00 131.33 118 GLU C CA 1
ATOM 8861 C C . GLU C 2 132 ? 87.432 134.152 126.637 1.00 131.33 118 GLU C C 1
ATOM 8862 O O . GLU C 2 132 ? 87.942 133.277 125.935 1.00 131.33 118 GLU C O 1
ATOM 8868 N N . SER C 2 133 ? 88.026 134.637 127.721 1.00 135.37 119 SER C N 1
ATOM 8869 C CA . SER C 2 133 ? 89.261 134.042 128.203 1.00 135.37 119 SER C CA 1
ATOM 8870 C C . SER C 2 133 ? 88.996 132.623 128.681 1.00 135.37 119 SER C C 1
ATOM 8871 O O . SER C 2 133 ? 87.901 132.294 129.143 1.00 135.37 119 SER C O 1
ATOM 8874 N N . SER C 2 134 ? 90.017 131.775 128.566 1.00 133.16 120 SER C N 1
ATOM 8875 C CA . SER C 2 134 ? 89.834 130.366 128.891 1.00 133.16 120 SER C CA 1
ATOM 8876 C C . SER C 2 134 ? 89.438 130.180 130.349 1.00 133.16 120 SER C C 1
ATOM 8877 O O . SER C 2 134 ? 88.554 129.377 130.659 1.00 133.16 120 SER C O 1
ATOM 8880 N N . ALA C 2 135 ? 90.080 130.912 131.259 1.00 138.02 121 ALA C N 1
ATOM 8881 C CA . ALA C 2 135 ? 89.757 130.767 132.674 1.00 138.02 121 ALA C CA 1
ATOM 8882 C C . ALA C 2 135 ? 88.345 131.251 132.974 1.00 138.02 121 ALA C C 1
ATOM 8883 O O . ALA C 2 135 ? 87.613 130.618 133.750 1.00 138.02 121 ALA C O 1
ATOM 8885 N N . GLU C 2 136 ? 87.951 132.379 132.382 1.00 141.11 122 GLU C N 1
ATOM 8886 C CA . GLU C 2 136 ? 86.612 132.905 132.612 1.00 141.11 122 GLU C CA 1
ATOM 8887 C C . GLU C 2 136 ? 85.560 131.916 132.139 1.00 141.11 122 GLU C C 1
ATOM 8888 O O . GLU C 2 136 ? 84.607 131.605 132.864 1.00 141.11 122 GLU C O 1
ATOM 8894 N N . SER C 2 137 ? 85.735 131.391 130.928 1.00 139.47 123 SER C N 1
ATOM 8895 C CA . SER C 2 137 ? 84.801 130.404 130.408 1.00 139.47 123 SER C CA 1
ATOM 8896 C C . SER C 2 137 ? 84.792 129.156 131.273 1.00 139.47 123 SER C C 1
ATOM 8897 O O . SER C 2 137 ? 83.732 128.574 131.524 1.00 139.47 123 SER C O 1
ATOM 8900 N N . ARG C 2 138 ? 85.965 128.731 131.740 1.00 134.60 124 ARG C N 1
ATOM 8901 C CA . ARG C 2 138 ? 86.040 127.534 132.566 1.00 134.60 124 ARG C CA 1
ATOM 8902 C C . ARG C 2 138 ? 85.217 127.693 133.831 1.00 134.60 124 ARG C C 1
ATOM 8903 O O . ARG C 2 138 ? 84.364 126.852 134.140 1.00 134.60 124 ARG C O 1
ATOM 8911 N N . ASN C 2 139 ? 85.443 128.778 134.569 1.00 141.60 125 ASN C N 1
ATOM 8912 C CA . ASN C 2 139 ? 84.715 128.939 135.820 1.00 141.60 125 ASN C CA 1
ATOM 8913 C C . ASN C 2 139 ? 83.232 129.173 135.576 1.00 141.60 125 ASN C C 1
ATOM 8914 O O . ASN C 2 139 ? 82.399 128.707 136.361 1.00 141.60 125 ASN C O 1
ATOM 8919 N N . GLY C 2 140 ? 82.876 129.870 134.495 1.00 137.63 126 GLY C N 1
ATOM 8920 C CA . GLY C 2 140 ? 81.464 130.053 134.196 1.00 137.63 126 GLY C CA 1
ATOM 8921 C C . GLY C 2 140 ? 80.764 128.740 133.906 1.00 137.63 126 GLY C C 1
ATOM 8922 O O . GLY C 2 140 ? 79.676 128.469 134.425 1.00 137.63 126 GLY C O 1
ATOM 8923 N N . ALA C 2 141 ? 81.384 127.902 133.077 1.00 133.14 127 ALA C N 1
ATOM 8924 C CA . ALA C 2 141 ? 80.801 126.604 132.778 1.00 133.14 127 ALA C CA 1
ATOM 8925 C C . ALA C 2 141 ? 80.711 125.751 134.030 1.00 133.14 127 ALA C C 1
ATOM 8926 O O . ALA C 2 141 ? 79.731 125.025 134.224 1.00 133.14 127 ALA C O 1
ATOM 8928 N N . LYS C 2 142 ? 81.726 125.821 134.890 1.00 136.73 128 LYS C N 1
ATOM 8929 C CA . LYS C 2 142 ? 81.683 125.068 136.138 1.00 136.73 128 LYS C CA 1
ATOM 8930 C C . LYS C 2 142 ? 80.508 125.506 136.998 1.00 136.73 128 LYS C C 1
ATOM 8931 O O . LYS C 2 142 ? 79.771 124.672 137.535 1.00 136.73 128 LYS C O 1
ATOM 8937 N N . ALA C 2 143 ? 80.313 126.819 137.132 1.00 137.00 129 ALA C N 1
ATOM 8938 C CA . ALA C 2 143 ? 79.205 127.316 137.940 1.00 137.00 129 ALA C CA 1
ATOM 8939 C C . ALA C 2 143 ? 77.868 126.879 137.362 1.00 137.00 129 ALA C C 1
ATOM 8940 O O . ALA C 2 143 ? 76.975 126.444 138.099 1.00 137.00 129 ALA C O 1
ATOM 8942 N N . LEU C 2 144 ? 77.717 126.969 136.042 1.00 128.80 130 LEU C N 1
ATOM 8943 C CA . LEU C 2 144 ? 76.461 126.564 135.423 1.00 128.80 130 LEU C CA 1
ATOM 8944 C C . LEU C 2 144 ? 76.201 125.076 135.616 1.00 128.80 130 LEU C C 1
ATOM 8945 O O . LEU C 2 144 ? 75.080 124.668 135.946 1.00 128.80 130 LEU C O 1
ATOM 8950 N N . LEU C 2 145 ? 77.227 124.250 135.420 1.00 127.35 131 LEU C N 1
ATOM 8951 C CA . LEU C 2 145 ? 77.057 122.813 135.573 1.00 127.35 131 LEU C CA 1
ATOM 8952 C C . LEU C 2 145 ? 76.702 122.453 137.004 1.00 127.35 131 LEU C C 1
ATOM 8953 O O . LEU C 2 145 ? 75.851 121.590 137.242 1.00 127.35 131 LEU C O 1
ATOM 8958 N N . GLU C 2 146 ? 77.347 123.101 137.974 1.00 138.88 132 GLU C N 1
ATOM 8959 C CA . GLU C 2 146 ? 76.978 122.875 139.365 1.00 138.88 132 GLU C CA 1
ATOM 8960 C C . GLU C 2 146 ? 75.539 123.293 139.608 1.00 138.88 132 GLU C C 1
ATOM 8961 O O . GLU C 2 146 ? 74.806 122.631 140.351 1.00 138.88 132 GLU C O 1
ATOM 8967 N N . GLN C 2 147 ? 75.114 124.386 138.976 1.00 133.99 133 GLN C N 1
ATOM 8968 C CA . GLN C 2 147 ? 73.731 124.825 139.103 1.00 133.99 133 GLN C CA 1
ATOM 8969 C C . GLN C 2 147 ? 72.769 123.767 138.585 1.00 133.99 133 GLN C C 1
ATOM 8970 O O . GLN C 2 147 ? 71.706 123.542 139.173 1.00 133.99 133 GLN C O 1
ATOM 8976 N N . LEU C 2 148 ? 73.120 123.110 137.482 1.00 125.81 134 LEU C N 1
ATOM 8977 C CA . LEU C 2 148 ? 72.239 122.088 136.930 1.00 125.81 134 LEU C CA 1
ATOM 8978 C C . LEU C 2 148 ? 72.209 120.814 137.758 1.00 125.81 134 LEU C C 1
ATOM 8979 O O . LEU C 2 148 ? 71.389 119.936 137.478 1.00 125.81 134 LEU C O 1
ATOM 8984 N N . GLY C 2 149 ? 73.082 120.678 138.749 1.00 123.09 135 GLY C N 1
ATOM 8985 C CA . GLY C 2 149 ? 73.066 119.492 139.577 1.00 123.09 135 GLY C CA 1
ATOM 8986 C C . GLY C 2 149 ? 73.926 118.378 139.024 1.00 123.09 135 GLY C C 1
ATOM 8987 O O . GLY C 2 149 ? 73.507 117.219 138.984 1.00 123.09 135 GLY C O 1
ATOM 8988 N N . LEU C 2 150 ? 75.133 118.723 138.584 1.00 120.37 136 LEU C N 1
ATOM 8989 C CA . LEU C 2 150 ? 76.075 117.742 138.067 1.00 120.37 136 LEU C CA 1
ATOM 8990 C C . LEU C 2 150 ? 77.473 117.989 138.610 1.00 120.37 136 LEU C C 1
ATOM 8991 O O . LEU C 2 150 ? 78.465 117.689 137.939 1.00 120.37 136 LEU C O 1
ATOM 8996 N N . GLY C 2 151 ? 77.572 118.519 139.826 1.00 122.49 137 GLY C N 1
ATOM 8997 C CA . GLY C 2 151 ? 78.850 118.987 140.321 1.00 122.49 137 GLY C CA 1
ATOM 8998 C C . GLY C 2 151 ? 79.851 117.898 140.630 1.00 122.49 137 GLY C C 1
ATOM 8999 O O . GLY C 2 151 ? 81.008 118.216 140.921 1.00 122.49 137 GLY C O 1
ATOM 9000 N N . LYS C 2 152 ? 79.444 116.632 140.586 1.00 120.24 138 LYS C N 1
ATOM 9001 C CA . LYS C 2 152 ? 80.321 115.533 140.962 1.00 120.24 138 LYS C CA 1
ATOM 9002 C C . LYS C 2 152 ? 80.778 114.701 139.773 1.00 120.24 138 LYS C C 1
ATOM 9003 O O . LYS C 2 152 ? 81.449 113.684 139.967 1.00 120.24 138 LYS C O 1
ATOM 9009 N N . ARG C 2 153 ? 80.443 115.099 138.552 1.00 120.28 139 ARG C N 1
ATOM 9010 C CA . ARG C 2 153 ? 80.809 114.331 137.370 1.00 120.28 139 ARG C CA 1
ATOM 9011 C C . ARG C 2 153 ? 81.504 115.211 136.351 1.00 120.28 139 ARG C C 1
ATOM 9012 O O . ARG C 2 153 ? 81.315 115.062 135.143 1.00 120.28 139 ARG C O 1
ATOM 9020 N N . LEU C 2 154 ? 82.334 116.137 136.823 1.00 119.05 140 LEU C N 1
ATOM 9021 C CA . LEU C 2 154 ? 82.879 117.151 135.931 1.00 119.05 140 LEU C CA 1
ATOM 9022 C C . LEU C 2 154 ? 83.792 116.544 134.877 1.00 119.05 140 LEU C C 1
ATOM 9023 O O . LEU C 2 154 ? 83.728 116.920 133.702 1.00 119.05 140 LEU C O 1
ATOM 9028 N N . ASP C 2 155 ? 84.641 115.606 135.268 1.00 126.63 141 ASP C N 1
ATOM 9029 C CA . ASP C 2 155 ? 85.655 115.071 134.374 1.00 126.63 141 ASP C CA 1
ATOM 9030 C C . ASP C 2 155 ? 85.215 113.810 133.650 1.00 126.63 141 ASP C C 1
ATOM 9031 O O . ASP C 2 155 ? 86.023 113.213 132.933 1.00 126.63 141 ASP C O 1
ATOM 9036 N N . HIS C 2 156 ? 83.969 113.387 133.818 1.00 114.50 142 HIS C N 1
ATOM 9037 C CA . HIS C 2 156 ? 83.509 112.167 133.176 1.00 114.50 142 HIS C CA 1
ATOM 9038 C C . HIS C 2 156 ? 83.360 112.371 131.676 1.00 114.50 142 HIS C C 1
ATOM 9039 O O . HIS C 2 156 ? 83.000 113.454 131.211 1.00 114.50 142 HIS C O 1
ATOM 9046 N N . LEU C 2 157 ? 83.656 111.328 130.917 1.00 109.66 143 LEU C N 1
ATOM 9047 C CA . LEU C 2 157 ? 83.397 111.344 129.491 1.00 109.66 143 LEU C CA 1
ATOM 9048 C C . LEU C 2 157 ? 81.917 111.102 129.224 1.00 109.66 143 LEU C C 1
ATOM 9049 O O . LEU C 2 157 ? 81.205 110.564 130.073 1.00 109.66 143 LEU C O 1
ATOM 9054 N N . PRO C 2 158 ? 81.424 111.500 128.049 1.00 104.87 144 PRO C N 1
ATOM 9055 C CA . PRO C 2 158 ? 79.994 111.310 127.764 1.00 104.87 144 PRO C CA 1
ATOM 9056 C C . PRO C 2 158 ? 79.541 109.871 127.874 1.00 104.87 144 PRO C C 1
ATOM 9057 O O . PRO C 2 158 ? 78.415 109.612 128.312 1.00 104.87 144 PRO C O 1
ATOM 9061 N N . ALA C 2 159 ? 80.386 108.920 127.484 1.00 106.06 145 ALA C N 1
ATOM 9062 C CA . ALA C 2 159 ? 80.019 107.519 127.631 1.00 106.06 145 ALA C CA 1
ATOM 9063 C C . ALA C 2 159 ? 79.876 107.141 129.097 1.00 106.06 145 ALA C C 1
ATOM 9064 O O . ALA C 2 159 ? 79.002 106.347 129.455 1.00 106.06 145 ALA C O 1
ATOM 9066 N N . GLN C 2 160 ? 80.722 107.700 129.961 1.00 109.53 146 GLN C N 1
ATOM 9067 C CA . GLN C 2 160 ? 80.668 107.353 131.374 1.00 109.53 146 GLN C CA 1
ATOM 9068 C C . GLN C 2 160 ? 79.381 107.809 132.040 1.00 109.53 146 GLN C C 1
ATOM 9069 O O . GLN C 2 160 ? 79.008 107.258 133.079 1.00 109.53 146 GLN C O 1
ATOM 9075 N N . LEU C 2 161 ? 78.698 108.798 131.480 1.00 102.58 147 LEU C N 1
ATOM 9076 C CA . LEU C 2 161 ? 77.509 109.330 132.118 1.00 102.58 147 LEU C CA 1
ATOM 9077 C C . LEU C 2 161 ? 76.301 108.461 131.787 1.00 102.58 147 LEU C C 1
ATOM 9078 O O . LEU C 2 161 ? 76.408 107.423 131.130 1.00 102.58 147 LEU C O 1
ATOM 9083 N N . SER C 2 162 ? 75.134 108.884 132.252 1.00 113.02 148 SER C N 1
ATOM 9084 C CA . SER C 2 162 ? 73.874 108.223 131.952 1.00 113.02 148 SER C CA 1
ATOM 9085 C C . SER C 2 162 ? 73.026 109.119 131.058 1.00 113.02 148 SER C C 1
ATOM 9086 O O . SER C 2 162 ? 73.429 110.220 130.677 1.00 113.02 148 SER C O 1
ATOM 9089 N N . GLY C 2 163 ? 71.830 108.633 130.729 1.00 113.43 149 GLY C N 1
ATOM 9090 C CA . GLY C 2 163 ? 70.954 109.400 129.860 1.00 113.43 149 GLY C CA 1
ATOM 9091 C C . GLY C 2 163 ? 70.591 110.746 130.451 1.00 113.43 149 GLY C C 1
ATOM 9092 O O . GLY C 2 163 ? 70.685 111.780 129.785 1.00 113.43 149 GLY C O 1
ATOM 9093 N N . GLY C 2 164 ? 70.191 110.754 131.721 1.00 114.16 150 GLY C N 1
ATOM 9094 C CA . GLY C 2 164 ? 69.839 112.010 132.356 1.00 114.16 150 GLY C CA 1
ATOM 9095 C C . GLY C 2 164 ? 71.007 112.970 132.413 1.00 114.16 150 GLY C C 1
ATOM 9096 O O . GLY C 2 164 ? 70.858 114.166 132.148 1.00 114.16 150 GLY C O 1
ATOM 9097 N N . GLU C 2 165 ? 72.189 112.460 132.750 1.00 114.07 151 GLU C N 1
ATOM 9098 C CA . GLU C 2 165 ? 73.358 113.322 132.823 1.00 114.07 151 GLU C CA 1
ATOM 9099 C C . GLU C 2 165 ? 73.715 113.882 131.455 1.00 114.07 151 GLU C C 1
ATOM 9100 O O . GLU C 2 165 ? 74.062 115.060 131.337 1.00 114.07 151 GLU C O 1
ATOM 9106 N N . GLN C 2 166 ? 73.637 113.061 130.410 1.00 109.62 152 GLN C N 1
ATOM 9107 C CA . GLN C 2 166 ? 73.937 113.566 129.077 1.00 109.62 152 GLN C CA 1
ATOM 9108 C C . GLN C 2 166 ? 72.941 114.638 128.662 1.00 109.62 152 GLN C C 1
ATOM 9109 O O . GLN C 2 166 ? 73.324 115.669 128.089 1.00 109.62 152 GLN C O 1
ATOM 9115 N N . GLN C 2 167 ? 71.658 114.418 128.943 1.00 112.10 153 GLN C N 1
ATOM 9116 C CA . GLN C 2 167 ? 70.666 115.429 128.603 1.00 112.10 153 GLN C CA 1
ATOM 9117 C C . GLN C 2 167 ? 70.935 116.726 129.347 1.00 112.10 153 GLN C C 1
ATOM 9118 O O . GLN C 2 167 ? 70.863 117.815 128.765 1.00 112.10 153 GLN C O 1
ATOM 9124 N N . ARG C 2 168 ? 71.255 116.631 130.635 1.00 113.27 154 ARG C N 1
ATOM 9125 C CA . ARG C 2 168 ? 71.537 117.843 131.386 1.00 113.27 154 ARG C CA 1
ATOM 9126 C C . ARG C 2 168 ? 72.799 118.521 130.883 1.00 113.27 154 ARG C C 1
ATOM 9127 O O . ARG C 2 168 ? 72.894 119.748 130.924 1.00 113.27 154 ARG C O 1
ATOM 9135 N N . VAL C 2 169 ? 73.767 117.752 130.389 1.00 105.75 155 VAL C N 1
ATOM 9136 C CA . VAL C 2 169 ? 74.956 118.359 129.803 1.00 105.75 155 VAL C CA 1
ATOM 9137 C C . VAL C 2 169 ? 74.590 119.154 128.559 1.00 105.75 155 VAL C C 1
ATOM 9138 O O . VAL C 2 169 ? 75.059 120.283 128.363 1.00 105.75 155 VAL C O 1
ATOM 9142 N N . ALA C 2 170 ? 73.751 118.581 127.699 1.00 105.05 156 ALA C N 1
ATOM 9143 C CA . ALA C 2 170 ? 73.327 119.315 126.512 1.00 105.05 156 ALA C CA 1
ATOM 9144 C C . ALA C 2 170 ? 72.590 120.590 126.899 1.00 105.05 156 ALA C C 1
ATOM 9145 O O . ALA C 2 170 ? 72.810 121.657 126.307 1.00 105.05 156 ALA C O 1
ATOM 9147 N N . LEU C 2 171 ? 71.717 120.498 127.901 1.00 107.39 157 LEU C N 1
ATOM 9148 C CA . LEU C 2 171 ? 71.002 121.681 128.362 1.00 107.39 157 LEU C CA 1
ATOM 9149 C C . LEU C 2 171 ? 71.961 122.724 128.911 1.00 107.39 157 LEU C C 1
ATOM 9150 O O . LEU C 2 171 ? 71.767 123.928 128.708 1.00 107.39 157 LEU C O 1
ATOM 9155 N N . ALA C 2 172 ? 72.993 122.283 129.626 1.00 112.05 158 ALA C N 1
ATOM 9156 C CA . ALA C 2 172 ? 73.981 123.216 130.144 1.00 112.05 158 ALA C CA 1
ATOM 9157 C C . ALA C 2 172 ? 74.696 123.926 129.011 1.00 112.05 158 ALA C C 1
ATOM 9158 O O . ALA C 2 172 ? 74.966 125.127 129.095 1.00 112.05 158 ALA C O 1
ATOM 9160 N N . ARG C 2 173 ? 75.022 123.197 127.946 1.00 100.75 159 ARG C N 1
ATOM 9161 C CA . ARG C 2 173 ? 75.658 123.834 126.799 1.00 100.75 159 ARG C CA 1
ATOM 9162 C C . ARG C 2 173 ? 74.752 124.900 126.202 1.00 100.75 159 ARG C C 1
ATOM 9163 O O . ARG C 2 173 ? 75.181 126.036 125.946 1.00 100.75 159 ARG C O 1
ATOM 9171 N N . ALA C 2 174 ? 73.481 124.558 126.004 1.00 107.07 160 ALA C N 1
ATOM 9172 C CA . ALA C 2 174 ? 72.556 125.532 125.439 1.00 107.07 160 ALA C CA 1
ATOM 9173 C C . ALA C 2 174 ? 72.436 126.759 126.331 1.00 107.07 160 ALA C C 1
ATOM 9174 O O . ALA C 2 174 ? 72.452 127.894 125.844 1.00 107.07 160 ALA C O 1
ATOM 9176 N N . PHE C 2 175 ? 72.327 126.553 127.643 1.00 116.72 161 PHE C N 1
ATOM 9177 C CA . PHE C 2 175 ? 72.216 127.682 128.558 1.00 116.72 161 PHE C CA 1
ATOM 9178 C C . PHE C 2 175 ? 73.463 128.550 128.517 1.00 116.72 161 PHE C C 1
ATOM 9179 O O . PHE C 2 175 ? 73.370 129.782 128.477 1.00 116.72 161 PHE C O 1
ATOM 9187 N N . ASN C 2 176 ? 74.641 127.924 128.523 1.00 118.58 162 ASN C N 1
ATOM 9188 C CA . ASN C 2 176 ? 75.878 128.689 128.459 1.00 118.58 162 ASN C CA 1
ATOM 9189 C C . ASN C 2 176 ? 75.944 129.505 127.186 1.00 118.58 162 ASN C C 1
ATOM 9190 O O . ASN C 2 176 ? 76.579 130.565 127.158 1.00 118.58 162 ASN C O 1
ATOM 9195 N N . GLY C 2 177 ? 75.282 129.039 126.129 1.00 125.12 163 GLY C N 1
ATOM 9196 C CA . GLY C 2 177 ? 75.150 129.871 124.950 1.00 125.12 163 GLY C CA 1
ATOM 9197 C C . GLY C 2 177 ? 74.533 131.225 125.248 1.00 125.12 163 GLY C C 1
ATOM 9198 O O . GLY C 2 177 ? 74.848 132.213 124.580 1.00 125.12 163 GLY C O 1
ATOM 9199 N N . ARG C 2 178 ? 73.673 131.294 126.262 1.00 126.27 164 ARG C N 1
ATOM 9200 C CA . ARG C 2 178 ? 72.976 132.520 126.634 1.00 126.27 164 ARG C CA 1
ATOM 9201 C C . ARG C 2 178 ? 72.235 133.116 125.435 1.00 126.27 164 ARG C C 1
ATOM 9202 O O . ARG C 2 178 ? 72.473 134.270 125.061 1.00 126.27 164 ARG C O 1
ATOM 9210 N N . PRO C 2 179 ? 71.323 132.368 124.828 1.00 118.97 165 PRO C N 1
ATOM 9211 C CA . PRO C 2 179 ? 70.819 132.729 123.505 1.00 118.97 165 PRO C CA 1
ATOM 9212 C C . PRO C 2 179 ? 69.617 133.657 123.565 1.00 118.97 165 PRO C C 1
ATOM 9213 O O . PRO C 2 179 ? 68.953 133.809 124.591 1.00 118.97 165 PRO C O 1
ATOM 9217 N N . ASP C 2 180 ? 69.357 134.291 122.424 1.00 123.93 166 ASP C N 1
ATOM 9218 C CA . ASP C 2 180 ? 68.131 135.062 122.277 1.00 123.93 166 ASP C CA 1
ATOM 9219 C C . ASP C 2 180 ? 66.936 134.144 122.064 1.00 123.93 166 ASP C C 1
ATOM 9220 O O . ASP C 2 180 ? 65.843 134.407 122.575 1.00 123.93 166 ASP C O 1
ATOM 9225 N N . VAL C 2 181 ? 67.127 133.062 121.315 1.00 111.32 167 VAL C N 1
ATOM 9226 C CA . VAL C 2 181 ? 66.081 132.092 121.023 1.00 111.32 167 VAL C CA 1
ATOM 9227 C C . VAL C 2 181 ? 66.632 130.707 121.302 1.00 111.32 167 VAL C C 1
ATOM 9228 O O . VAL C 2 181 ? 67.746 130.385 120.875 1.00 111.32 167 VAL C O 1
ATOM 9232 N N . LEU C 2 182 ? 65.856 129.885 122.001 1.00 107.52 168 LEU C N 1
ATOM 9233 C CA . LEU C 2 182 ? 66.307 128.570 122.432 1.00 107.52 168 LEU C CA 1
ATOM 9234 C C . LEU C 2 182 ? 65.375 127.502 121.887 1.00 107.52 168 LEU C C 1
ATOM 9235 O O . LEU C 2 182 ? 64.178 127.511 122.187 1.00 107.52 168 LEU C O 1
ATOM 9240 N N . PHE C 2 183 ? 65.932 126.568 121.122 1.00 111.42 169 PHE C N 1
ATOM 9241 C CA . PHE C 2 183 ? 65.208 125.431 120.575 1.00 111.42 169 PHE C CA 1
ATOM 9242 C C . PHE C 2 183 ? 65.585 124.179 121.350 1.00 111.42 169 PHE C C 1
ATOM 9243 O O . PHE C 2 183 ? 66.770 123.923 121.576 1.00 111.42 169 PHE C O 1
ATOM 9251 N N . ALA C 2 184 ? 64.588 123.393 121.739 1.00 115.99 170 ALA C N 1
ATOM 9252 C CA . ALA C 2 184 ? 64.839 122.192 122.519 1.00 115.99 170 ALA C CA 1
ATOM 9253 C C . ALA C 2 184 ? 64.049 121.025 121.955 1.00 115.99 170 ALA C C 1
ATOM 9254 O O . ALA C 2 184 ? 62.873 121.171 121.613 1.00 115.99 170 ALA C O 1
ATOM 9256 N N . ASP C 2 185 ? 64.692 119.865 121.869 1.00 123.56 171 ASP C N 1
ATOM 9257 C CA . ASP C 2 185 ? 64.025 118.626 121.482 1.00 123.56 171 ASP C CA 1
ATOM 9258 C C . ASP C 2 185 ? 63.900 117.747 122.719 1.00 123.56 171 ASP C C 1
ATOM 9259 O O . ASP C 2 185 ? 64.866 117.097 123.126 1.00 123.56 171 ASP C O 1
ATOM 9264 N N . GLU C 2 186 ? 62.708 117.723 123.302 1.00 131.66 172 GLU C N 1
ATOM 9265 C CA . GLU C 2 186 ? 62.412 116.897 124.464 1.00 131.66 172 GLU C CA 1
ATOM 9266 C C . GLU C 2 186 ? 63.407 117.187 125.576 1.00 131.66 172 GLU C C 1
ATOM 9267 O O . GLU C 2 186 ? 64.278 116.359 125.862 1.00 131.66 172 GLU C O 1
ATOM 9273 N N . PRO C 2 187 ? 63.328 118.358 126.203 1.00 123.23 173 PRO C N 1
ATOM 9274 C CA . PRO C 2 187 ? 64.261 118.657 127.295 1.00 123.23 173 PRO C CA 1
ATOM 9275 C C . PRO C 2 187 ? 64.170 117.670 128.438 1.00 123.23 173 PRO C C 1
ATOM 9276 O O . PRO C 2 187 ? 65.189 117.369 129.070 1.00 123.23 173 PRO C O 1
ATOM 9280 N N . THR C 2 188 ? 62.986 117.140 128.713 1.00 129.23 174 THR C N 1
ATOM 9281 C CA . THR C 2 188 ? 62.764 116.250 129.844 1.00 129.23 174 THR C CA 1
ATOM 9282 C C . THR C 2 188 ? 62.486 114.823 129.389 1.00 129.23 174 THR C C 1
ATOM 9283 O O . THR C 2 188 ? 61.688 114.108 129.994 1.00 129.23 174 THR C O 1
ATOM 9287 N N . GLY C 2 189 ? 63.138 114.397 128.309 1.00 127.29 175 GLY C N 1
ATOM 9288 C CA . GLY C 2 189 ? 62.872 113.069 127.785 1.00 127.29 175 GLY C CA 1
ATOM 9289 C C . GLY C 2 189 ? 63.274 111.967 128.746 1.00 127.29 175 GLY C C 1
ATOM 9290 O O . GLY C 2 189 ? 62.502 111.040 129.004 1.00 127.29 175 GLY C O 1
ATOM 9291 N N . ASN C 2 190 ? 64.475 112.062 129.305 1.00 127.71 176 ASN C N 1
ATOM 9292 C CA . ASN C 2 190 ? 65.045 111.008 130.135 1.00 127.71 176 ASN C CA 1
ATOM 9293 C C . ASN C 2 190 ? 65.106 111.413 131.601 1.00 127.71 176 ASN C C 1
ATOM 9294 O O . ASN C 2 190 ? 66.018 111.023 132.330 1.00 127.71 176 ASN C O 1
ATOM 9299 N N . LEU C 2 191 ? 64.137 112.193 132.056 1.00 139.61 177 LEU C N 1
ATOM 9300 C CA . LEU C 2 191 ? 64.163 112.709 133.410 1.00 139.61 177 LEU C CA 1
ATOM 9301 C C . LEU C 2 191 ? 62.883 112.342 134.137 1.00 139.61 177 LEU C C 1
ATOM 9302 O O . LEU C 2 191 ? 61.811 112.243 133.537 1.00 139.61 177 LEU C O 1
ATOM 9307 N N . ASP C 2 192 ? 63.010 112.153 135.443 1.00 156.16 178 ASP C N 1
ATOM 9308 C CA . ASP C 2 192 ? 61.877 111.810 136.286 1.00 156.16 178 ASP C CA 1
ATOM 9309 C C . ASP C 2 192 ? 61.029 113.054 136.521 1.00 156.16 178 ASP C C 1
ATOM 9310 O O . ASP C 2 192 ? 61.192 114.084 135.862 1.00 156.16 178 ASP C O 1
ATOM 9315 N N . ARG C 2 193 ? 60.101 112.970 137.471 1.00 158.92 179 ARG C N 1
ATOM 9316 C CA . ARG C 2 193 ? 59.299 114.137 137.810 1.00 158.92 179 ARG C CA 1
ATOM 9317 C C . ARG C 2 193 ? 60.135 115.203 138.506 1.00 158.92 179 ARG C C 1
ATOM 9318 O O . ARG C 2 193 ? 59.970 116.399 138.240 1.00 158.92 179 ARG C O 1
ATOM 9326 N N . GLN C 2 194 ? 61.049 114.794 139.385 1.00 158.71 180 GLN C N 1
ATOM 9327 C CA . GLN C 2 194 ? 61.830 115.766 140.143 1.00 158.71 180 GLN C CA 1
ATOM 9328 C C . GLN C 2 194 ? 62.781 116.536 139.236 1.00 158.71 180 GLN C C 1
ATOM 9329 O O . GLN C 2 194 ? 62.690 117.765 139.121 1.00 158.71 180 GLN C O 1
ATOM 9335 N N . THR C 2 195 ? 63.703 115.828 138.585 1.00 153.25 181 THR C N 1
ATOM 9336 C CA . THR C 2 195 ? 64.679 116.504 137.742 1.00 153.25 181 THR C CA 1
ATOM 9337 C C . THR C 2 195 ? 64.000 117.247 136.604 1.00 153.25 181 THR C C 1
ATOM 9338 O O . THR C 2 195 ? 64.442 118.331 136.207 1.00 153.25 181 THR C O 1
ATOM 9342 N N . GLY C 2 196 ? 62.921 116.679 136.068 1.00 156.42 182 GLY C N 1
ATOM 9343 C CA . GLY C 2 196 ? 62.152 117.392 135.064 1.00 156.42 182 GLY C CA 1
ATOM 9344 C C . GLY C 2 196 ? 61.572 118.688 135.593 1.00 156.42 182 GLY C C 1
ATOM 9345 O O . GLY C 2 196 ? 61.567 119.706 134.897 1.00 156.42 182 GLY C O 1
ATOM 9346 N N . ASP C 2 197 ? 61.077 118.671 136.830 1.00 157.74 183 ASP C N 1
ATOM 9347 C CA . ASP C 2 197 ? 60.538 119.890 137.419 1.00 157.74 183 ASP C CA 1
ATOM 9348 C C . ASP C 2 197 ? 61.624 120.940 137.602 1.00 157.74 183 ASP C C 1
ATOM 9349 O O . ASP C 2 197 ? 61.412 122.121 137.311 1.00 157.74 183 ASP C O 1
ATOM 9354 N N . LYS C 2 198 ? 62.792 120.530 138.091 1.00 150.11 184 LYS C N 1
ATOM 9355 C CA . LYS C 2 198 ? 63.883 121.491 138.241 1.00 150.11 184 LYS C CA 1
ATOM 9356 C C . LYS C 2 198 ? 64.314 122.055 136.896 1.00 150.11 184 LYS C C 1
ATOM 9357 O O . LYS C 2 198 ? 64.591 123.255 136.776 1.00 150.11 184 LYS C O 1
ATOM 9363 N N . ILE C 2 199 ? 64.368 121.211 135.870 1.00 140.68 185 ILE C N 1
ATOM 9364 C CA . ILE C 2 199 ? 64.739 121.687 134.542 1.00 140.68 185 ILE C CA 1
ATOM 9365 C C . ILE C 2 199 ? 63.713 122.685 134.022 1.00 140.68 185 ILE C C 1
ATOM 9366 O O . ILE C 2 199 ? 64.066 123.723 133.447 1.00 140.68 185 ILE C O 1
ATOM 9371 N N . ALA C 2 200 ? 62.426 122.384 134.203 1.00 144.34 186 ALA C N 1
ATOM 9372 C CA . ALA C 2 200 ? 61.391 123.305 133.751 1.00 144.34 186 ALA C CA 1
ATOM 9373 C C . ALA C 2 200 ? 61.483 124.630 134.487 1.00 144.34 186 ALA C C 1
ATOM 9374 O O . ALA C 2 200 ? 61.330 125.700 133.883 1.00 144.34 186 ALA C O 1
ATOM 9376 N N . ASP C 2 201 ? 61.723 124.579 135.796 1.00 147.46 187 ASP C N 1
ATOM 9377 C CA . ASP C 2 201 ? 61.890 125.808 136.557 1.00 147.46 187 ASP C CA 1
ATOM 9378 C C . ASP C 2 201 ? 63.069 126.606 136.033 1.00 147.46 187 ASP C C 1
ATOM 9379 O O . ASP C 2 201 ? 62.991 127.831 135.906 1.00 147.46 187 ASP C O 1
ATOM 9384 N N . LEU C 2 202 ? 64.167 125.923 135.713 1.00 136.37 188 LEU C N 1
ATOM 9385 C CA . LEU C 2 202 ? 65.330 126.606 135.163 1.00 136.37 188 LEU C CA 1
ATOM 9386 C C . LEU C 2 202 ? 64.977 127.312 133.864 1.00 136.37 188 LEU C C 1
ATOM 9387 O O . LEU C 2 202 ? 65.292 128.493 133.675 1.00 136.37 188 LEU C O 1
ATOM 9392 N N . LEU C 2 203 ? 64.300 126.602 132.963 1.00 133.92 189 LEU C N 1
ATOM 9393 C CA . LEU C 2 203 ? 63.968 127.182 131.668 1.00 133.92 189 LEU C CA 1
ATOM 9394 C C . LEU C 2 203 ? 63.060 128.390 131.823 1.00 133.92 189 LEU C C 1
ATOM 9395 O O . LEU C 2 203 ? 63.282 129.433 131.195 1.00 133.92 189 LEU C O 1
ATOM 9400 N N . PHE C 2 204 ? 62.034 128.273 132.662 1.00 141.28 190 PHE C N 1
ATOM 9401 C CA . PHE C 2 204 ? 61.079 129.364 132.776 1.00 141.28 190 PHE C CA 1
ATOM 9402 C C . PHE C 2 204 ? 61.673 130.548 133.521 1.00 141.28 190 PHE C C 1
ATOM 9403 O O . PHE C 2 204 ? 61.362 131.700 133.198 1.00 141.28 190 PHE C O 1
ATOM 9411 N N . SER C 2 205 ? 62.547 130.296 134.495 1.00 142.43 191 SER C N 1
ATOM 9412 C CA . SER C 2 205 ? 63.270 131.393 135.121 1.00 142.43 191 SER C CA 1
ATOM 9413 C C . SER C 2 205 ? 64.146 132.104 134.106 1.00 142.43 191 SER C C 1
ATOM 9414 O O . SER C 2 205 ? 64.226 133.338 134.098 1.00 142.43 191 SER C O 1
ATOM 9417 N N . LEU C 2 206 ? 64.806 131.342 133.232 1.00 132.60 192 LEU C N 1
ATOM 9418 C CA . LEU C 2 206 ? 65.622 131.959 132.196 1.00 132.60 192 LEU C CA 1
ATOM 9419 C C . LEU C 2 206 ? 64.774 132.827 131.281 1.00 132.60 192 LEU C C 1
ATOM 9420 O O . LEU C 2 206 ? 65.165 133.949 130.935 1.00 132.60 192 LEU C O 1
ATOM 9425 N N . ASN C 2 207 ? 63.605 132.326 130.885 1.00 133.99 193 ASN C N 1
ATOM 9426 C CA . ASN C 2 207 ? 62.724 133.112 130.028 1.00 133.99 193 ASN C CA 1
ATOM 9427 C C . ASN C 2 207 ? 62.281 134.389 130.722 1.00 133.99 193 ASN C C 1
ATOM 9428 O O . ASN C 2 207 ? 62.265 135.463 130.111 1.00 133.99 193 ASN C O 1
ATOM 9433 N N . ARG C 2 208 ? 61.915 134.292 131.999 1.00 140.11 194 ARG C N 1
ATOM 9434 C CA . ARG C 2 208 ? 61.478 135.474 132.729 1.00 140.11 194 ARG C CA 1
ATOM 9435 C C . ARG C 2 208 ? 62.598 136.496 132.844 1.00 140.11 194 ARG C C 1
ATOM 9436 O O . ARG C 2 208 ? 62.364 137.702 132.716 1.00 140.11 194 ARG C O 1
ATOM 9444 N N . GLU C 2 209 ? 63.823 136.035 133.084 1.00 141.54 195 GLU C N 1
ATOM 9445 C CA . GLU C 2 209 ? 64.912 136.969 133.341 1.00 141.54 195 GLU C CA 1
ATOM 9446 C C . GLU C 2 209 ? 65.445 137.575 132.052 1.00 141.54 195 GLU C C 1
ATOM 9447 O O . GLU C 2 209 ? 65.384 138.792 131.854 1.00 141.54 195 GLU C O 1
ATOM 9453 N N . HIS C 2 210 ? 65.969 136.744 131.163 1.00 132.67 196 HIS C N 1
ATOM 9454 C CA . HIS C 2 210 ? 66.636 137.252 129.976 1.00 132.67 196 HIS C CA 1
ATOM 9455 C C . HIS C 2 210 ? 65.683 137.506 128.819 1.00 132.67 196 HIS C C 1
ATOM 9456 O O . HIS C 2 210 ? 66.120 138.002 127.777 1.00 132.67 196 HIS C O 1
ATOM 9463 N N . GLY C 2 211 ? 64.401 137.194 128.976 1.00 133.99 197 GLY C N 1
ATOM 9464 C CA . GLY C 2 211 ? 63.461 137.403 127.887 1.00 133.99 197 GLY C CA 1
ATOM 9465 C C . GLY C 2 211 ? 63.793 136.601 126.649 1.00 133.99 197 GLY C C 1
ATOM 9466 O O . GLY C 2 211 ? 63.730 137.128 125.532 1.00 133.99 197 GLY C O 1
ATOM 9467 N N . THR C 2 212 ? 64.152 135.335 126.822 1.00 126.92 198 THR C N 1
ATOM 9468 C CA . THR C 2 212 ? 64.571 134.484 125.720 1.00 126.92 198 THR C CA 1
ATOM 9469 C C . THR C 2 212 ? 63.391 133.666 125.221 1.00 126.92 198 THR C C 1
ATOM 9470 O O . THR C 2 212 ? 62.758 132.945 125.998 1.00 126.92 198 THR C O 1
ATOM 9474 N N . THR C 2 213 ? 63.100 133.781 123.930 1.00 121.64 199 THR C N 1
ATOM 9475 C CA . THR C 2 213 ? 62.025 133.001 123.337 1.00 121.64 199 THR C CA 1
ATOM 9476 C C . THR C 2 213 ? 62.358 131.519 123.405 1.00 121.64 199 THR C C 1
ATOM 9477 O O . THR C 2 213 ? 63.505 131.114 123.200 1.00 121.64 199 THR C O 1
ATOM 9481 N N . LEU C 2 214 ? 61.351 130.708 123.712 1.00 117.01 200 LEU C N 1
ATOM 9482 C CA . LEU C 2 214 ? 61.533 129.283 123.952 1.00 117.01 200 LEU C CA 1
ATOM 9483 C C . LEU C 2 214 ? 60.656 128.487 123.002 1.00 117.01 200 LEU C C 1
ATOM 9484 O O . LEU C 2 214 ? 59.429 128.621 123.028 1.00 117.01 200 LEU C O 1
ATOM 9489 N N . ILE C 2 215 ? 61.279 127.646 122.183 1.00 113.83 201 ILE C N 1
ATOM 9490 C CA . ILE C 2 215 ? 60.584 126.668 121.360 1.00 113.83 201 ILE C CA 1
ATOM 9491 C C . ILE C 2 215 ? 61.010 125.294 121.845 1.00 113.83 201 ILE C C 1
ATOM 9492 O O . ILE C 2 215 ? 62.209 125.021 121.961 1.00 113.83 201 ILE C O 1
ATOM 9497 N N . MET C 2 216 ? 60.045 124.430 122.134 1.00 120.81 202 MET C N 1
ATOM 9498 C CA . MET C 2 216 ? 60.384 123.107 122.629 1.00 120.81 202 MET C CA 1
ATOM 9499 C C . MET C 2 216 ? 59.419 122.072 122.082 1.00 120.81 202 MET C C 1
ATOM 9500 O O . MET C 2 216 ? 58.207 122.293 122.052 1.00 120.81 202 MET C O 1
ATOM 9505 N N . VAL C 2 217 ? 59.967 120.941 121.660 1.00 122.42 203 VAL C N 1
ATOM 9506 C CA . VAL C 2 217 ? 59.181 119.786 121.251 1.00 122.42 203 VAL C CA 1
ATOM 9507 C C . VAL C 2 217 ? 59.158 118.830 122.430 1.00 122.42 203 VAL C C 1
ATOM 9508 O O . VAL C 2 217 ? 60.182 118.236 122.779 1.00 122.42 203 VAL C O 1
ATOM 9512 N N . THR C 2 218 ? 57.996 118.675 123.050 1.00 134.44 204 THR C N 1
ATOM 9513 C CA . THR C 2 218 ? 57.893 117.935 124.294 1.00 134.44 204 THR C CA 1
ATOM 9514 C C . THR C 2 218 ? 56.785 116.901 124.205 1.00 134.44 204 THR C C 1
ATOM 9515 O O . THR C 2 218 ? 55.856 117.015 123.404 1.00 134.44 204 THR C O 1
ATOM 9519 N N . HIS C 2 219 ? 56.904 115.878 125.048 1.00 138.32 205 HIS C N 1
ATOM 9520 C CA . HIS C 2 219 ? 55.846 114.901 125.224 1.00 138.32 205 HIS C CA 1
ATOM 9521 C C . HIS C 2 219 ? 55.136 115.024 126.559 1.00 138.32 205 HIS C C 1
ATOM 9522 O O . HIS C 2 219 ? 54.003 114.551 126.682 1.00 138.32 205 HIS C O 1
ATOM 9529 N N . ASP C 2 220 ? 55.765 115.645 127.551 1.00 153.86 206 ASP C N 1
ATOM 9530 C CA . ASP C 2 220 ? 55.113 115.844 128.834 1.00 153.86 206 ASP C CA 1
ATOM 9531 C C . ASP C 2 220 ? 53.943 116.800 128.682 1.00 153.86 206 ASP C C 1
ATOM 9532 O O . ASP C 2 220 ? 54.052 117.832 128.015 1.00 153.86 206 ASP C O 1
ATOM 9537 N N . LEU C 2 221 ? 52.820 116.456 129.303 1.00 156.79 207 LEU C N 1
ATOM 9538 C CA . LEU C 2 221 ? 51.676 117.353 129.284 1.00 156.79 207 LEU C CA 1
ATOM 9539 C C . LEU C 2 221 ? 51.839 118.504 130.265 1.00 156.79 207 LEU C C 1
ATOM 9540 O O . LEU C 2 221 ? 51.320 119.597 130.020 1.00 156.79 207 LEU C O 1
ATOM 9545 N N . GLN C 2 222 ? 52.548 118.283 131.373 1.00 157.98 208 GLN C N 1
ATOM 9546 C CA . GLN C 2 222 ? 52.741 119.348 132.350 1.00 157.98 208 GLN C CA 1
ATOM 9547 C C . GLN C 2 222 ? 53.553 120.494 131.763 1.00 157.98 208 GLN C C 1
ATOM 9548 O O . GLN C 2 222 ? 53.199 121.668 131.920 1.00 157.98 208 GLN C O 1
ATOM 9554 N N . LEU C 2 223 ? 54.650 120.171 131.076 1.00 151.05 209 LEU C N 1
ATOM 9555 C CA . LEU C 2 223 ? 55.481 121.219 130.496 1.00 151.05 209 LEU C CA 1
ATOM 9556 C C . LEU C 2 223 ? 54.719 121.997 129.436 1.00 151.05 209 LEU C C 1
ATOM 9557 O O . LEU C 2 223 ? 54.830 123.225 129.356 1.00 151.05 209 LEU C O 1
ATOM 9562 N N . ALA C 2 224 ? 53.940 121.298 128.611 1.00 148.59 210 ALA C N 1
ATOM 9563 C CA . ALA C 2 224 ? 53.122 121.985 127.621 1.00 148.59 210 ALA C CA 1
ATOM 9564 C C . ALA C 2 224 ? 52.099 122.886 128.292 1.00 148.59 210 ALA C C 1
ATOM 9565 O O . ALA C 2 224 ? 51.863 124.013 127.844 1.00 148.59 210 ALA C O 1
ATOM 9567 N N . ALA C 2 225 ? 51.486 122.408 129.376 1.00 148.97 211 ALA C N 1
ATOM 9568 C CA . ALA C 2 225 ? 50.518 123.223 130.098 1.00 148.97 211 ALA C CA 1
ATOM 9569 C C . ALA C 2 225 ? 51.169 124.480 130.650 1.00 148.97 211 ALA C C 1
ATOM 9570 O O . ALA C 2 225 ? 50.564 125.557 130.645 1.00 148.97 211 ALA C O 1
ATOM 9572 N N . ARG C 2 226 ? 52.404 124.361 131.136 1.00 153.30 212 ARG C N 1
ATOM 9573 C CA . ARG C 2 226 ? 53.115 125.532 131.630 1.00 153.30 212 ARG C CA 1
ATOM 9574 C C . ARG C 2 226 ? 53.467 126.507 130.517 1.00 153.30 212 ARG C C 1
ATOM 9575 O O . ARG C 2 226 ? 53.701 127.686 130.796 1.00 153.30 212 ARG C O 1
ATOM 9583 N N . CYS C 2 227 ? 53.511 126.048 129.271 1.00 150.19 213 CYS C N 1
ATOM 9584 C CA . CYS C 2 227 ? 53.938 126.900 128.175 1.00 150.19 213 CYS C CA 1
ATOM 9585 C C . CYS C 2 227 ? 52.833 127.869 127.773 1.00 150.19 213 CYS C C 1
ATOM 9586 O O . CYS C 2 227 ? 51.650 127.657 128.047 1.00 150.19 213 CYS C O 1
ATOM 9589 N N . ASP C 2 228 ? 53.242 128.953 127.112 1.00 142.81 214 ASP C N 1
ATOM 9590 C CA . ASP C 2 228 ? 52.287 129.979 126.709 1.00 142.81 214 ASP C CA 1
ATOM 9591 C C . ASP C 2 228 ? 51.349 129.469 125.623 1.00 142.81 214 ASP C C 1
ATOM 9592 O O . ASP C 2 228 ? 50.127 129.620 125.726 1.00 142.81 214 ASP C O 1
ATOM 9597 N N . ARG C 2 229 ? 51.896 128.863 124.575 1.00 130.37 215 ARG C N 1
ATOM 9598 C CA . ARG C 2 229 ? 51.084 128.357 123.479 1.00 130.37 215 ARG C CA 1
ATOM 9599 C C . ARG C 2 229 ? 51.421 126.898 123.231 1.00 130.37 215 ARG C C 1
ATOM 9600 O O . ARG C 2 229 ? 52.537 126.454 123.496 1.00 130.37 215 ARG C O 1
ATOM 9608 N N . CYS C 2 230 ? 50.442 126.152 122.729 1.00 131.40 216 CYS C N 1
ATOM 9609 C CA . CYS C 2 230 ? 50.619 124.738 122.423 1.00 131.40 216 CYS C CA 1
ATOM 9610 C C . CYS C 2 230 ? 50.208 124.501 120.981 1.00 131.40 216 CYS C C 1
ATOM 9611 O O . CYS C 2 230 ? 49.075 124.810 120.595 1.00 131.40 216 CYS C O 1
ATOM 9614 N N . LEU C 2 231 ? 51.122 123.956 120.189 1.00 131.72 217 LEU C N 1
ATOM 9615 C CA . LEU C 2 231 ? 50.892 123.734 118.771 1.00 131.72 217 LEU C CA 1
ATOM 9616 C C . LEU C 2 231 ? 51.063 122.258 118.463 1.00 131.72 217 LEU C C 1
ATOM 9617 O O . LEU C 2 231 ? 52.092 121.667 118.799 1.00 131.72 217 LEU C O 1
ATOM 9622 N N . ARG C 2 232 ? 50.066 121.671 117.817 1.00 134.78 218 ARG C N 1
ATOM 9623 C CA . ARG C 2 232 ? 50.090 120.269 117.442 1.00 134.78 218 ARG C CA 1
ATOM 9624 C C . ARG C 2 232 ? 50.407 120.140 115.962 1.00 134.78 218 ARG C C 1
ATOM 9625 O O . ARG C 2 232 ? 49.871 120.882 115.133 1.00 134.78 218 ARG C O 1
ATOM 9633 N N . LEU C 2 233 ? 51.289 119.204 115.638 1.00 133.75 219 LEU C N 1
ATOM 9634 C CA . LEU C 2 233 ? 51.712 118.966 114.265 1.00 133.75 219 LEU C CA 1
ATOM 9635 C C . LEU C 2 233 ? 50.964 117.753 113.727 1.00 133.75 219 LEU C C 1
ATOM 9636 O O . LEU C 2 233 ? 51.181 116.627 114.185 1.00 133.75 219 LEU C O 1
ATOM 9641 N N . VAL C 2 234 ? 50.088 117.983 112.754 1.00 138.36 220 VAL C N 1
ATOM 9642 C CA . VAL C 2 234 ? 49.272 116.930 112.165 1.00 138.36 220 VAL C CA 1
ATOM 9643 C C . VAL C 2 234 ? 49.299 117.089 110.654 1.00 138.36 220 VAL C C 1
ATOM 9644 O O . VAL C 2 234 ? 48.961 118.160 110.136 1.00 138.36 220 VAL C O 1
ATOM 9648 N N . ASN C 2 235 ? 49.691 116.026 109.950 1.00 136.99 221 ASN C N 1
ATOM 9649 C CA . ASN C 2 235 ? 49.705 116.005 108.487 1.00 136.99 221 ASN C CA 1
ATOM 9650 C C . ASN C 2 235 ? 50.531 117.153 107.918 1.00 136.99 221 ASN C C 1
ATOM 9651 O O . ASN C 2 235 ? 50.161 117.779 106.923 1.00 136.99 221 ASN C O 1
ATOM 9656 N N . GLY C 2 236 ? 51.664 117.430 108.551 1.00 140.84 222 GLY C N 1
ATOM 9657 C CA . GLY C 2 236 ? 52.482 118.545 108.108 1.00 140.84 222 GLY C CA 1
ATOM 9658 C C . GLY C 2 236 ? 51.762 119.871 108.193 1.00 140.84 222 GLY C C 1
ATOM 9659 O O . GLY C 2 236 ? 51.919 120.721 107.308 1.00 140.84 222 GLY C O 1
ATOM 9660 N N . GLN C 2 237 ? 50.950 120.058 109.230 1.00 138.10 223 GLN C N 1
ATOM 9661 C CA . GLN C 2 237 ? 50.229 121.300 109.445 1.00 138.10 223 GLN C CA 1
ATOM 9662 C C . GLN C 2 237 ? 50.218 121.614 110.930 1.00 138.10 223 GLN C C 1
ATOM 9663 O O . GLN C 2 237 ? 50.315 120.716 111.770 1.00 138.10 223 GLN C O 1
ATOM 9669 N N . LEU C 2 238 ? 50.080 122.894 111.248 1.00 135.06 224 LEU C N 1
ATOM 9670 C CA . LEU C 2 238 ? 50.091 123.360 112.626 1.00 135.06 224 LEU C CA 1
ATOM 9671 C C . LEU C 2 238 ? 48.674 123.684 113.069 1.00 135.06 224 LEU C C 1
ATOM 9672 O O . LEU C 2 238 ? 47.941 124.382 112.361 1.00 135.06 224 LEU C O 1
ATOM 9677 N N . GLN C 2 239 ? 48.289 123.173 114.234 1.00 142.49 225 GLN C N 1
ATOM 9678 C CA . GLN C 2 239 ? 46.971 123.431 114.792 1.00 142.49 225 GLN C CA 1
ATOM 9679 C C . GLN C 2 239 ? 47.125 123.908 116.225 1.00 142.49 225 GLN C C 1
ATOM 9680 O O . GLN C 2 239 ? 47.831 123.280 117.018 1.00 142.49 225 GLN C O 1
ATOM 9686 N N . GLU C 2 240 ? 46.465 125.010 116.558 1.00 153.38 226 GLU C N 1
ATOM 9687 C CA . GLU C 2 240 ? 46.523 125.522 117.918 1.00 153.38 226 GLU C CA 1
ATOM 9688 C C . GLU C 2 240 ? 45.690 124.640 118.837 1.00 153.38 226 GLU C C 1
ATOM 9689 O O . GLU C 2 240 ? 44.533 124.333 118.539 1.00 153.38 226 GLU C O 1
ATOM 9695 N N . GLU C 2 241 ? 46.282 124.220 119.954 1.00 158.38 227 GLU C N 1
ATOM 9696 C CA . GLU C 2 241 ? 45.574 123.366 120.896 1.00 158.38 227 GLU C CA 1
ATOM 9697 C C . GLU C 2 241 ? 44.961 124.153 122.044 1.00 158.38 227 GLU C C 1
ATOM 9698 O O . GLU C 2 241 ? 43.931 123.739 122.587 1.00 158.38 227 GLU C O 1
ATOM 9704 N N . ALA C 2 242 ? 45.567 125.275 122.417 1.00 170.69 228 ALA C N 1
ATOM 9705 C CA . ALA C 2 242 ? 45.067 126.097 123.512 1.00 170.69 228 ALA C CA 1
ATOM 9706 C C . ALA C 2 242 ? 45.661 127.500 123.451 1.00 170.69 228 ALA C C 1
ATOM 9707 O O . ALA C 2 242 ? 46.624 127.753 122.729 1.00 170.69 228 ALA C O 1
#

Foldseek 3Di:
DLVVVLVVVCPDPLVVLLLVLLLLLLLLLLQLQQVLQLLLQLLLVVQCQLALFSKKKWFLDDDDCVLVVVLVVLVKDKKKKFAAWDWWCLPPDIDIAGEIAIAPCPSVHHAFDWVVGDDAADPLEKAWAPLQCVVSVDDAQAWTQAQQDIGGHPTYGPDGSQDEQPQVDDHTYMYHHPVCPVVRNTDDSPFGSGIMMGIDDDPVSVVVSCVVCVVVDDVRMDMGGLQGPHFRLSVLSVVLSVLSLLLSVLSLVLSLLLSLVSLLSVLVVCLLVLLVCVVVVNDPVNSCCSPVVSVVVSLVSSNVSSVVSSVVVNVVVLVVCVVLRPDRGDGGDDVSNCSSSVSSVLSSCLNNVVSVVQSVPFNSVCSVVVHDTDPDPDCVNSVVVSVVVVLVVVCVSSVNDVLSVLLVVLLVLLLVVLVVVLVVVLVVLVPDDDDDPLLVVLSCVCNVDPPVLSSLLSSLLSLLLSLLLLVVVLVVSVVVLCVQQPPFDFQKKKWQAAPVNPVVVVVVCVVVVWDWDDKWWKFWFAWQDWLPHGCPPDNDPRRSDTAIETADADDDDVFAWDFFDPDADAQEKEFAPVVCVVVVDDFQIWIWIDDPNPIDTHTYGTHTHGDSRHSPDDHGIHHHPPHPVVTRTIIMTGTHDDDDCVVVVVVCVVCVSMDMDGCVVVSVVSVVSSSSSSVVSVVSSVSSVVSSLVSVLSSLLSVVVVVLLVLLVCVVVPDDLVSQLVSLLSNLLVSLLVSQLSSLSSSLSSSCSCCVPPVVDDRDNDCVSNVPRNNVRSVSRSVSRSVVSSVSSDDPPSVVVSVD/DQWQKFWFQFWAWDDDDVGIGTQAGTETDTHGFLFFEEEEEDPPNCPLVVLCVQLLVDGGPDTAIQHRHHGSVPDDPVVSVVVCLAAEFEAHPQLPFDQPAFLQVRLLVSCVVVPHDDVVLSVLLQVLCVLLVNNPRRRPGPVRDDPVSSLSSSVSSRPSSLHQEYEEEASPVPHDDVSVVSVLVVVVVSSVVRRRYYYYYHPDPVSNVPGPWYWYRDPNYTDTDD/DQFQKWWFQFWAWDDDDVGIGTQAGTETDTGGFLAFEEEEEDPPNCPQVVLCVQLLVDHGPDTFIAGPRRTSVPDDPVVSVVVCLAAEFEAHPVLPQDQPFFLQVLLLPSVVVVPDDPVVSSVVLQVLCVVLPNNPRRRPGPVRDDPLSSLSSSVSSRVSSVHQEYEHEASCPPHDPVSVVSVLVVVVVSSVPSRHYYYYHHDDPVSNVVGPWYWYRDPNYTDTDD

Solvent-accessible surface area: 54520 Å² total; per-residue (Å²): 68,88,56,126,12,30,113,65,7,49,161,29,59,18,3,71,9,0,50,76,3,0,12,32,3,3,7,2,6,2,5,1,3,13,5,2,10,45,23,38,49,14,12,31,81,25,5,76,85,2,8,1,1,13,71,1,5,27,0,43,151,101,8,73,99,58,36,14,100,34,0,128,166,57,47,10,101,18,4,26,13,19,8,30,42,23,81,1,81,19,48,140,68,82,42,65,0,26,10,29,0,1,27,106,57,8,14,36,59,47,111,11,86,9,82,66,110,74,43,80,4,116,78,32,7,0,0,0,16,57,56,0,10,71,77,8,138,34,136,68,39,50,79,1,51,5,27,111,16,84,17,112,1,20,0,27,7,83,20,19,7,21,26,12,25,39,15,40,36,87,0,11,54,1,2,8,19,36,71,2,49,112,98,13,48,36,57,124,130,57,92,39,19,29,31,26,2,12,4,4,29,67,101,122,48,4,70,25,1,39,148,75,4,88,113,57,53,80,123,38,12,111,54,31,18,19,53,23,41,77,31,19,22,0,82,0,2,44,11,0,46,74,0,0,62,0,0,4,2,0,4,2,20,2,2,26,9,2,4,31,23,1,0,55,23,8,19,135,37,23,54,70,9,7,0,4,0,10,6,29,5,3,7,136,67,65,4,96,141,28,25,50,28,24,48,89,87,0,11,69,37,0,20,98,40,0,7,55,99,0,58,114,82,9,92,75,24,27,108,125,33,112,119,54,23,100,53,79,28,39,103,27,45,140,71,0,102,108,17,2,68,30,16,9,63,44,10,0,78,26,38,16,70,53,25,54,127,6,11,43,55,4,29,0,16,70,14,31,69,80,50,81,53,30,132,54,98,39,96,146,128,34,94,69,108,26,67,85,55,38,47,119,79,17,36,63,56,27,63,45,32,92,4,1,158,2,2,43,41,0,24,95,55,6,55,132,44,4,32,86,45,16,160,91,58,38,33,73,31,166,188,106,117,48,196,59,35,20,55,47,16,0,18,46,17,19,43,64,83,50,190,39,24,55,59,13,15,40,16,2,0,33,1,8,0,0,24,8,0,4,83,45,0,96,21,52,0,50,92,34,4,110,147,6,39,45,109,101,7,40,19,32,5,4,16,51,3,38,70,125,27,22,70,60,3,86,63,47,2,74,94,33,151,14,122,63,76,44,24,24,9,8,2,68,10,99,13,46,8,21,54,117,129,101,21,162,64,86,116,14,58,2,26,79,58,96,6,20,2,1,51,48,99,89,133,9,126,62,12,56,50,95,32,47,82,32,56,8,111,78,81,42,2,0,6,14,63,36,0,5,148,124,25,138,29,63,101,23,21,51,8,18,3,76,7,88,118,65,86,35,79,1,88,6,32,0,31,1,59,14,44,76,27,23,32,96,9,13,15,39,6,8,5,22,108,41,46,9,105,55,5,95,37,44,26,5,2,13,5,77,35,117,98,62,95,36,22,22,43,75,19,91,166,115,31,80,92,17,9,68,56,78,4,32,36,33,29,138,38,8,31,90,2,20,87,38,1,34,108,1,0,112,18,0,14,81,21,1,45,51,15,2,78,78,0,0,41,6,8,0,43,5,2,9,40,78,32,11,60,16,16,0,3,8,9,14,40,4,0,33,58,163,25,13,114,37,6,5,102,38,0,0,32,51,3,0,96,25,0,0,65,1,0,0,48,0,1,33,30,1,13,20,64,0,2,81,137,36,1,82,28,90,106,137,84,57,173,148,24,71,116,86,13,4,67,55,0,13,126,44,0,19,103,18,0,4,134,21,11,34,176,38,8,131,42,129,10,15,36,127,90,28,84,72,82,132,48,4,0,43,0,53,109,4,92,17,53,39,37,117,64,150,129,102,56,64,44,1,61,15,1,97,11,58,0,74,135,26,46,7,0,0,1,13,7,83,36,42,17,12,17,23,20,0,1,5,4,1,2,2,0,16,46,25,70,61,24,64,16,27,1,26,45,62,66,8,85,106,33,92,37,69,35,7,5,111,22,7,26,122,51,18,8,30,4,22,56,74,28,41,23,1,80,20,0,11,4,23,12,1,0,10,4,14,1,49,16,86,63,92,65,78,74,118,14,125,67,34,0,78,51,38,0,109,100,1,49,8,33,160,52,35,95,44,51,11,66,109,24,33,9,4,15,46,6,17,0,3,0,0,16,6,7,27,35,133,14,52,0,6,0,0,8,15,0,21,24,31,12,24,134,109,8,8,65,71,0,8,71,34,2,13,26,46,23,160,117,73,40,16,1,2,2,1,1,4,50,34,135,92,4,7,82,120,11,90,68,11,10,76,0,47,127,2,77,32,80,116,88,96,79,122,50,2,2,32,0,66,112,3,89,27,42,71,37,138,68,150,121,85,60,56,32,2,67,16,0,73,14,58,1,71,111,26,34,14,2,0,1,18,6,74,28,33,16,12,15,39,40,0,0,7,7,1,2,1,12,12,48,28,66,53,27,83,10,27,4,23,46,68,58,10,84,99,52,92,37,87,44,19,0,145,31,18,41,139,42,23,8,31,1,21,65,88,23,8,17,1,49,63,5,38,2,18,34,0,0,2,13,13,2,30,32,117,48,58,66,53,73,93,4,82,74,29,0,85,66,38,1,88,104,14,50,12,16,159,56,29,94,49,53,9,24,62,7,28,10,5,14,43,3,20,1,2,0,0,11,4,12,17,24,142,10,44,1,0,0,0,6,16,0,27,19,29,14,32,135,104,30,8,55,106,4,6,57,43,0,22,31,26,23,173,122,97,36,3,3,0,5,0,3,2,46,35,120,95,3,6,84,121,12,86,70,15,6,86,0,41,123,3,73,28,71,138,83,121

Nearest PDB structures (foldseek):
  5lil-assembly1_A  TM=9.727E-01  e=5.949E-28  Aggregatibacter actinomycetemcomitans
  7v8i-assembly1_F  TM=9.527E-01  e=3.437E-28  Escherichia coli K-12
  5lj6-assembly1_A  TM=9.729E-01  e=1.163E-27  Aggregatibacter actinomycetemcomitans
  5lil-assembly1_B  TM=9.768E-01  e=1.894E-27  Aggregatibacter actinomycetemcomitans
  5lj7-assembly1_B  TM=9.621E-01  e=8.576E-28  Aggregatibacter actinomycetemcomitans

Secondary structure (DSSP, 8-state):
-HHHHHHHHHTSHHHHHHHHHHHHHHHHHHHHHHHHHHHHHHHHHHHHTTTSSSEEEEESSPPPHHHHHHHHHTT-EEEEE---EEEEESSS-EEEEEEEEE-SS-SSSS--B-SSSS----TTEEEE-HHHHHHHT--TTSEEEETTEEEEEEEE--B-TT----TT--S-EEEEEGGGSGGGS---SSS---EEEEEES-HHHHHHHHHHHGGG--TT-EEESS--SSS-THHHHHHHHHHHHHHHHHHHHHHHHHHHHHHHHHHHHHHHHHHHHHHTT--HHHHHHHHHHHHHHHHHHHHHHHHHHHHHHHHHHHHHTTTT-SSPPPPP-SHHHHHHHHHHHHHHHHHHHHHHHHHHTS-HHHHHTT------S-HHHHHHHHHHHHHHHHHHHHTS-HHHHHHHHHHHHHHHHHHHHHHHHHHHHTT-----HHHHHHHHHHHHSHHHHHHHHHHHHHHHHHHHHHHHHHHHHHHHHHHHS-SS---EEEEEE-GGGHHHHHHHHHHTT-------EEEEEEEEEETTEE-BTB--TTTTS-EEEEE-SS--SSS---EE-SS--TTEEEEEHHHHHHHT--TT--EEEESTT--EEEEEEEEE---TTSSS---SEEEPTTS-TTS--EEEEEE---S-SHHHHHHHHH-SSSEEEE-HHHHHHHHHHHHHHHHHHHHHHHHHHHHHHHHHHHHHHHHHHHTHHHHHHHHHHT--HHHHHHHHHHHHHHHHHHHHHHHHHHHHHHHHHHIIIII-------HHHHHHHHHHHHHHHHHHHHHHHHHHH-SS-GGGGGG-/--EEEEEEEEEEEE--GGG-EEEEE---EEEETT-EEEEE--TTSSHHHHHHHHTTSS--SEEEE-TTS--GGGS-HHHHHHHHHHHEE---SS----TTS-HHHHHHHHHHHTT--HHHHHHHHHHHHHHTT-TT-TT--GGGS-HHHHHHHHHHHHHHT--SEEEEESTTTT--HHHHHHHHHHHHHHHHHH--EEEEE---HHHHHHSSEEEEEETTEEEE--/----EEEEEEEEEE-SGGG-EEEEEEEEEEE-TT-EEEEEE-TTSSHHHHHHHHTTSS--SEEEEEESS-BGGGS-HHHHHHHHHHHEEEE-SSTT--SSS-HHHHHHHHHHHHT--HHHHHHHHHHHHHHHT-TT-TT--TTTS-HHHHHHHHHHHHHHH--SEEEEE-TTTT--HHHHHHHHHHHHHHHHHH--EEEEE---HHHHHHSSEEEEEETTEEEE--

InterPro domains:
  IPR003838 ABC3 transporter permease, C-terminal [PF02687] (247-364)
  IPR003838 ABC3 transporter permease, C-terminal [PF02687] (683-792)
  IPR038766 Membrane component of ABC transporter, predicted [PTHR30287] (3-802)
  IPR049727 ABC transporter permease subunit YbbP [NF041854] (1-800)

GO terms:
  GO:0005886 plasma membrane (C, IDA)

Organism: Escherichia coli (strain K12) (NCBI:txid83333)